Protein AF-0000000083166367 (afdb_homodimer)

Foldseek 3Di:
DPPPPPPDPDPPPPPPDPVVLVPWFKFFQFKFKFAADAKDFLVCVLVLLVLADDCPQLLNVVQNVLLVVQLAGIAGAQDDCPDCLSHPNDQAWLVSLQVSCVVRFLVQQLRQLVRRCVSQQDDLALAQEEEEEEDQHDDPPDSQVVSCVVSVYDPNRHYHYDDPFKLNQQLVSVQVLRVVQSVCSVVLHWHKYKYKYWYRPCLCLRVQSVCSNVVVHHDNCNSFAHTIMMMTMMTRPRPDDPRTGDGLWTWQDKDKDQQPPCQQQWDWDQDRSGTDTHHDPCNLVRLLQCVLVVLLVGQCPGVVRNPDPVSSQLQLAQELEQPPTPSNVVSNCVSRVYDCVSCVLNVVCCRHHGHHIHRSSSSSVVVLSVLCPPPPNGHQKYKYWTFHRSTMIMITIIGGDDPDD/DPPPPPPDPDPPPPPPDPVVLVPWFKFFQFKFKFAADAKDFLVCVLVLLVLADDCPQLLNVVQNVLLVVQLAGIAGAQDDCPDCLSHPNDQAWLVSLQVSCVVRFLVQQLRQLVRRCVSQQDDLALAQEEEEEEDQHDDPPDSQVVSCVVSVYDPNRHYHYDDPFKLNQQLVSVQVLRVVQSVCSVVLHWHKYKYKYWYRPCLCLRVQSVCSNVVVHHDNCNSFAHTIMMMTMMTRPRPDDPRGGDGLWTWQDKDKDQQPPCQQQWDWDQDRSGTDTHHDPCVLVRLLQCVLVVLLVGQCPGVVRNPDPVSSQLQLAQELEQPPTPSNVVSNCVSRVYDCVSCVLNVVCCRHHGHHIHRSSSSSVVVLSVLCPPPPNGHQKYKYWTFHRSTMIMITIIGGDDPDD

Nearest PDB structures (foldseek):
  3wxz-assembly1_B  TM=9.880E-01  e=1.455E-52  Aspergillus oryzae
  3wxz-assembly1_A  TM=9.880E-01  e=1.265E-51  Aspergillus oryzae
  3wxy-assembly1_B  TM=9.877E-01  e=2.406E-51  Aspergillus oryzae
  3wy0-assembly1_B  TM=9.857E-01  e=1.422E-51  Aspergillus oryzae
  3wy0-assembly1_A  TM=9.852E-01  e=5.649E-50  Aspergillus oryzae

Solvent-accessible surface area (backbone atoms only — not comparable to full-atom values): 40245 Å² total; per-residue (Å²): 135,81,80,78,79,78,74,74,73,75,78,74,78,72,74,70,71,68,74,60,64,80,67,60,50,39,21,39,26,19,43,14,58,28,64,42,86,42,77,43,42,53,89,48,49,59,62,62,42,48,69,78,41,64,57,79,36,68,26,46,41,50,36,53,52,51,34,66,70,44,64,38,53,24,22,21,29,54,70,59,82,84,39,59,84,71,68,49,86,69,77,61,35,28,40,52,38,46,52,49,35,60,70,37,36,46,59,32,34,46,49,2,39,49,42,4,45,59,51,19,40,60,58,67,77,58,42,41,31,37,33,26,31,40,80,60,61,83,40,30,46,19,69,51,55,51,48,39,61,76,70,64,43,54,51,56,40,42,74,42,28,44,40,52,30,50,39,10,22,30,48,46,41,51,43,51,49,47,32,40,29,34,16,30,47,57,71,74,39,65,28,24,30,43,35,37,18,34,22,50,50,56,70,28,46,66,50,50,49,51,48,21,59,75,67,59,40,62,56,69,62,76,57,37,50,9,18,27,9,8,14,34,27,36,32,35,72,46,84,69,56,89,65,33,43,71,62,60,24,33,53,69,43,64,47,44,38,50,49,80,96,22,58,77,34,25,28,40,37,54,39,37,42,27,63,46,78,40,74,43,90,56,42,42,59,56,53,24,66,44,45,50,60,52,51,50,53,50,37,63,71,18,84,93,41,47,82,46,74,72,62,73,41,63,68,66,28,29,37,29,43,40,44,85,40,58,60,35,49,54,41,33,29,60,58,51,67,44,57,64,76,37,32,45,45,24,52,48,44,30,27,59,37,23,29,16,46,21,11,38,31,39,36,21,45,33,53,50,54,67,26,50,91,45,99,66,42,71,56,62,26,36,38,36,38,21,53,16,28,27,32,27,39,21,36,33,37,31,31,43,71,79,73,84,125,136,80,82,76,79,77,74,76,75,76,78,75,80,72,77,69,72,69,74,61,62,81,67,60,50,41,21,38,26,19,43,13,60,28,65,42,87,40,77,45,42,53,89,47,50,58,60,61,43,48,70,79,42,63,56,78,38,68,28,46,41,50,35,52,52,51,34,67,69,46,64,38,54,26,22,20,28,54,69,57,82,85,39,60,82,70,67,48,86,71,77,62,36,29,40,52,37,47,53,48,36,59,69,36,37,47,59,33,34,47,49,2,39,49,41,4,45,58,51,19,41,62,60,66,76,60,41,42,31,37,32,25,30,41,82,58,60,82,38,30,47,19,68,52,54,51,48,39,62,76,69,63,44,56,51,56,40,40,75,43,28,44,40,52,31,50,38,10,22,29,48,47,41,51,42,50,47,47,32,39,30,34,15,30,48,57,71,74,38,66,30,23,31,42,35,37,16,35,23,50,50,56,70,28,45,66,51,50,50,51,47,20,60,74,65,58,41,63,56,69,62,78,57,37,50,9,18,26,10,9,16,32,27,35,31,38,70,47,83,70,56,88,67,34,43,70,62,62,24,32,52,68,44,66,46,44,38,50,49,80,96,22,57,75,34,24,28,38,37,54,40,38,40,28,62,45,77,39,75,44,91,57,42,41,59,57,54,24,67,44,45,51,60,50,51,51,52,50,37,62,72,18,82,93,39,47,82,46,72,73,63,73,41,64,68,65,29,29,38,27,42,41,46,86,40,57,60,35,49,55,41,33,31,61,59,51,68,45,56,65,76,37,33,43,45,24,52,48,43,29,28,58,37,25,28,16,48,21,11,37,30,40,35,21,45,33,54,51,55,66,27,49,91,46,99,67,42,70,55,61,28,37,37,37,37,21,52,17,27,28,33,26,40,24,36,34,36,31,31,45,68,80,75,84,127

Sequence (810 aa):
MAPLFHGTPPPEIRNHNDDSLSKRVISVVGTGAHYPPHELRSDELEKLITAFHDPNDPAARKTLYINEMSRIQYRRTAVPFDDPFWSDPKLPDIADCDVLFRKYGVPVAEEAARKALADWNGSFHDITHVVVVTCTNTANPGLDYIICQRLGLRKDVQRTLLHGVGCAGGAAALRTANELLLGAAFQGKPGRALVVACEICTIFFRSMLEDIVKAQEANIAMTLFGDGASAMVLSNGICPKTSERAPLWNILNCRTTLLEDSASSIQFNIRPHGYHPVITKEVPGQTSAALPSGFQDLISSTPSLCSDKSNFDPSSYDWALHPGGYSIAVLAQNALGITEHHLRKTYEVYRLKGNTSSSTVISVINELAREQGTPEPGRDKVIVAAFGPGITMEMAVMARPVYSAMAPLFHGTPPPEIRNHNDDSLSKRVISVVGTGAHYPPHELRSDELEKLITAFHDPNDPAARKTLYINEMSRIQYRRTAVPFDDPFWSDPKLPDIADCDVLFRKYGVPVAEEAARKALADWNGSFHDITHVVVVTCTNTANPGLDYIICQRLGLRKDVQRTLLHGVGCAGGAAALRTANELLLGAAFQGKPGRALVVACEICTIFFRSMLEDIVKAQEANIAMTLFGDGASAMVLSNGICPKTSERAPLWNILNCRTTLLEDSASSIQFNIRPHGYHPVITKEVPGQTSAALPSGFQDLISSTPSLCSDKSNFDPSSYDWALHPGGYSIAVLAQNALGITEHHLRKTYEVYRLKGNTSSSTVISVINELAREQGTPEPGRDKVIVAAFGPGITMEMAVMARPVYSA

Structure (mmCIF, N/CA/C/O backbone):
data_AF-0000000083166367-model_v1
#
loop_
_entity.id
_entity.type
_entity.pdbx_description
1 polymer 'Thiolase-like protein'
#
loop_
_atom_site.group_PDB
_atom_site.id
_atom_site.type_symbol
_atom_site.label_atom_id
_atom_site.label_alt_id
_atom_site.label_comp_id
_atom_site.label_asym_id
_atom_site.label_entity_id
_atom_site.label_seq_id
_atom_site.pdbx_PDB_ins_code
_atom_site.Cartn_x
_atom_site.Cartn_y
_atom_site.Cartn_z
_atom_site.occupancy
_atom_site.B_iso_or_equiv
_atom_site.auth_seq_id
_atom_site.auth_comp_id
_atom_site.auth_asym_id
_atom_site.auth_atom_id
_atom_site.pdbx_PDB_model_num
ATOM 1 N N . MET A 1 1 ? -53.5 -43.906 24 1 24.34 1 MET A N 1
ATOM 2 C CA . MET A 1 1 ? -53.438 -42.438 24.219 1 24.34 1 MET A CA 1
ATOM 3 C C . MET A 1 1 ? -52.156 -41.875 23.672 1 24.34 1 MET A C 1
ATOM 5 O O . MET A 1 1 ? -51.062 -42.281 24.062 1 24.34 1 MET A O 1
ATOM 9 N N . ALA A 1 2 ? -52.312 -41.344 22.406 1 30.44 2 ALA A N 1
ATOM 10 C CA . ALA A 1 2 ? -51.312 -40.938 21.422 1 30.44 2 ALA A CA 1
ATOM 11 C C . ALA A 1 2 ? -50.5 -39.75 21.953 1 30.44 2 ALA A C 1
ATOM 13 O O . ALA A 1 2 ? -51.062 -38.688 22.297 1 30.44 2 ALA A O 1
ATOM 14 N N . PRO A 1 3 ? -49.344 -39.969 22.562 1 30.28 3 PRO A N 1
ATOM 15 C CA . PRO A 1 3 ? -48.625 -38.844 23.188 1 30.28 3 PRO A CA 1
ATOM 16 C C . PRO A 1 3 ? -48.312 -37.719 22.203 1 30.28 3 PRO A C 1
ATOM 18 O O . PRO A 1 3 ? -47.812 -38 21.094 1 30.28 3 PRO A O 1
ATOM 21 N N . LEU A 1 4 ? -49.156 -36.688 22.125 1 30.34 4 LEU A N 1
ATOM 22 C CA . LEU A 1 4 ? -49.062 -35.531 21.25 1 30.34 4 LEU A CA 1
ATOM 23 C C . LEU A 1 4 ? -47.781 -34.75 21.516 1 30.34 4 LEU A C 1
ATOM 25 O O . LEU A 1 4 ? -47.562 -34.281 22.641 1 30.34 4 LEU A O 1
ATOM 29 N N . PHE A 1 5 ? -46.625 -35.188 20.953 1 30.66 5 PHE A N 1
ATOM 30 C CA . PHE A 1 5 ? -45.344 -34.5 21 1 30.66 5 PHE A CA 1
ATOM 31 C C . PHE A 1 5 ? -45.5 -33.031 20.516 1 30.66 5 PHE A C 1
ATOM 33 O O . PHE A 1 5 ? -45.844 -32.812 19.359 1 30.66 5 PHE A O 1
ATOM 40 N N . HIS A 1 6 ? -46.031 -32.125 21.328 1 29.14 6 HIS A N 1
ATOM 41 C CA . HIS A 1 6 ? -46.125 -30.703 21 1 29.14 6 HIS A CA 1
ATOM 42 C C . HIS A 1 6 ? -44.75 -30.125 20.75 1 29.14 6 HIS A C 1
ATOM 44 O O . HIS A 1 6 ? -43.906 -30.062 21.656 1 29.14 6 HIS A O 1
ATOM 50 N N . GLY A 1 7 ? -44.125 -30.359 19.609 1 28.2 7 GLY A N 1
ATOM 51 C CA . GLY A 1 7 ? -42.844 -29.797 19.156 1 28.2 7 GLY A CA 1
ATOM 52 C C . GLY A 1 7 ? -42.812 -28.281 19.219 1 28.2 7 GLY A C 1
ATOM 53 O O . GLY A 1 7 ? -43.719 -27.609 18.719 1 28.2 7 GLY A O 1
ATOM 54 N N . THR A 1 8 ? -42.375 -27.734 20.344 1 34.47 8 THR A N 1
ATOM 55 C CA . THR A 1 8 ? -42.219 -26.281 20.5 1 34.47 8 THR A CA 1
ATOM 56 C C . THR A 1 8 ? -41.531 -25.688 19.281 1 34.47 8 THR A C 1
ATOM 58 O O . THR A 1 8 ? -40.5 -26.188 18.844 1 34.47 8 THR A O 1
ATOM 61 N N . PRO A 1 9 ? -42.25 -24.859 18.531 1 33.88 9 PRO A N 1
ATOM 62 C CA . PRO A 1 9 ? -41.688 -24.266 17.328 1 33.88 9 PRO A CA 1
ATOM 63 C C . PRO A 1 9 ? -40.375 -23.531 17.594 1 33.88 9 PRO A C 1
ATOM 65 O O . PRO A 1 9 ? -40.125 -23.094 18.719 1 33.88 9 PRO A O 1
ATOM 68 N N . PRO A 1 10 ? -39.312 -23.828 16.828 1 30.5 10 PRO A N 1
ATOM 69 C CA . PRO A 1 10 ? -38.031 -23.188 17.016 1 30.5 10 PRO A CA 1
ATOM 70 C C . PRO A 1 10 ? -38.156 -21.672 17.172 1 30.5 10 PRO A C 1
ATOM 72 O O . PRO A 1 10 ? -39.094 -21.062 16.672 1 30.5 10 PRO A O 1
ATOM 75 N N . PRO A 1 11 ? -37.594 -21.125 18.266 1 29.19 11 PRO A N 1
ATOM 76 C CA . PRO A 1 11 ? -37.719 -19.672 18.469 1 29.19 11 PRO A CA 1
ATOM 77 C C . PRO A 1 11 ? -37.438 -18.875 17.188 1 29.19 11 PRO A C 1
ATOM 79 O O . PRO A 1 11 ? -36.688 -19.344 16.328 1 29.19 11 PRO A O 1
ATOM 82 N N . GLU A 1 12 ? -38.344 -18.047 16.766 1 28.42 12 GLU A N 1
ATOM 83 C CA . GLU A 1 12 ? -38.219 -17.094 15.656 1 28.42 12 GLU A CA 1
ATOM 84 C C . GLU A 1 12 ? -36.875 -16.328 15.734 1 28.42 12 GLU A C 1
ATOM 86 O O . GLU A 1 12 ? -36.562 -15.734 16.766 1 28.42 12 GLU A O 1
ATOM 91 N N . ILE A 1 13 ? -35.906 -16.75 15.039 1 30.03 13 ILE A N 1
ATOM 92 C CA . ILE A 1 13 ? -34.781 -15.852 14.867 1 30.03 13 ILE A CA 1
ATOM 93 C C . ILE A 1 13 ? -35.281 -14.422 14.664 1 30.03 13 ILE A C 1
ATOM 95 O O . ILE A 1 13 ? -35.906 -14.117 13.656 1 30.03 13 ILE A O 1
ATOM 99 N N . ARG A 1 14 ? -35.625 -13.711 15.688 1 27.19 14 ARG A N 1
ATOM 100 C CA . ARG A 1 14 ? -35.938 -12.281 15.656 1 27.19 14 ARG A CA 1
ATOM 101 C C . ARG A 1 14 ? -34.969 -11.531 14.742 1 27.19 14 ARG A C 1
ATOM 103 O O . ARG A 1 14 ? -33.75 -11.586 14.93 1 27.19 14 ARG A O 1
ATOM 110 N N . ASN A 1 15 ? -35.375 -11.281 13.531 1 31.03 15 ASN A N 1
ATOM 111 C CA . ASN A 1 15 ? -34.812 -10.312 12.602 1 31.03 15 ASN A CA 1
ATOM 112 C C . ASN A 1 15 ? -34.344 -9.047 13.32 1 31.03 15 ASN A C 1
ATOM 114 O O . ASN A 1 15 ? -35.156 -8.258 13.789 1 31.03 15 ASN A O 1
ATOM 118 N N . HIS A 1 16 ? -33.375 -9.117 14.133 1 32.69 16 HIS A N 1
ATOM 119 C CA . HIS A 1 16 ? -32.844 -7.875 14.664 1 32.69 16 HIS A CA 1
ATOM 120 C C . HIS A 1 16 ? -32.969 -6.734 13.656 1 32.69 16 HIS A C 1
ATOM 122 O O . HIS A 1 16 ? -32.938 -6.969 12.445 1 32.69 16 HIS A O 1
ATOM 128 N N . ASN A 1 17 ? -33.406 -5.547 14.055 1 32.41 17 ASN A N 1
ATOM 129 C CA . ASN A 1 17 ? -33.781 -4.277 13.438 1 32.41 17 ASN A CA 1
ATOM 130 C C . ASN A 1 17 ? -32.75 -3.859 12.367 1 32.41 17 ASN A C 1
ATOM 132 O O . ASN A 1 17 ? -31.594 -3.633 12.672 1 32.41 17 ASN A O 1
ATOM 136 N N . ASP A 1 18 ? -32.844 -4.168 11.18 1 37.56 18 ASP A N 1
ATOM 137 C CA . ASP A 1 18 ? -32.312 -3.709 9.898 1 37.56 18 ASP A CA 1
ATOM 138 C C . ASP A 1 18 ? -31.969 -2.221 9.945 1 37.56 18 ASP A C 1
ATOM 140 O O . ASP A 1 18 ? -31.125 -1.745 9.172 1 37.56 18 ASP A O 1
ATOM 144 N N . ASP A 1 19 ? -32.75 -1.346 10.648 1 38.84 19 ASP A N 1
ATOM 145 C CA . ASP A 1 19 ? -32.625 0.102 10.758 1 38.84 19 ASP A CA 1
ATOM 146 C C . ASP A 1 19 ? -31.266 0.469 11.383 1 38.84 19 ASP A C 1
ATOM 148 O O . ASP A 1 19 ? -30.797 1.599 11.234 1 38.84 19 ASP A O 1
ATOM 152 N N . SER A 1 20 ? -30.719 -0.392 12.18 1 41.19 20 SER A N 1
ATOM 153 C CA . SER A 1 20 ? -29.578 -0.099 13.039 1 41.19 20 SER A CA 1
ATOM 154 C C . SER A 1 20 ? -28.266 -0.185 12.266 1 41.19 20 SER A C 1
ATOM 156 O O . SER A 1 20 ? -27.266 0.406 12.672 1 41.19 20 SER A O 1
ATOM 158 N N . LEU A 1 21 ? -28.172 -1.037 11.242 1 43.06 21 LEU A N 1
ATOM 159 C CA . LEU A 1 21 ? -26.953 -1.129 10.461 1 43.06 21 LEU A CA 1
ATOM 160 C C . LEU A 1 21 ? -26.688 0.167 9.695 1 43.06 21 LEU A C 1
ATOM 162 O O . LEU A 1 21 ? -25.547 0.572 9.523 1 43.06 21 LEU A O 1
ATOM 166 N N . SER A 1 22 ? -27.812 0.77 8.977 1 45.69 22 SER A N 1
ATOM 167 C CA . SER A 1 22 ? -27.688 1.931 8.102 1 45.69 22 SER A CA 1
ATOM 168 C C . SER A 1 22 ? -27.141 3.139 8.852 1 45.69 22 SER A C 1
ATOM 170 O O . SER A 1 22 ? -26.656 4.094 8.242 1 45.69 22 SER A O 1
ATOM 172 N N . LYS A 1 23 ? -27.219 2.951 10.211 1 58.47 23 LYS A N 1
ATOM 173 C CA . LYS A 1 23 ? -26.859 4.145 10.977 1 58.47 23 LYS A CA 1
ATOM 174 C C . LYS A 1 23 ? -25.406 4.082 11.445 1 58.47 23 LYS A C 1
ATOM 176 O O . LYS A 1 23 ? -24.922 5.02 12.078 1 58.47 23 LYS A O 1
ATOM 181 N N . ARG A 1 24 ? -24.719 2.992 10.898 1 71.94 24 ARG A N 1
ATOM 182 C CA . ARG A 1 24 ? -23.391 2.865 11.484 1 71.94 24 ARG A CA 1
ATOM 183 C C . ARG A 1 24 ? -22.359 3.684 10.703 1 71.94 24 ARG A C 1
ATOM 185 O O . ARG A 1 24 ? -22.422 3.766 9.477 1 71.94 24 ARG A O 1
ATOM 192 N N . VAL A 1 25 ? -21.641 4.379 11.461 1 89.44 25 VAL A N 1
ATOM 193 C CA . VAL A 1 25 ? -20.594 5.266 10.961 1 89.44 25 VAL A CA 1
ATOM 194 C C . VAL A 1 25 ? -19.25 4.867 11.547 1 89.44 25 VAL A C 1
ATOM 196 O O . VAL A 1 25 ? -19.188 4.297 12.641 1 89.44 25 VAL A O 1
ATOM 199 N N . ILE A 1 26 ? -18.219 4.906 10.734 1 98.38 26 ILE A N 1
ATOM 200 C CA . ILE A 1 26 ? -16.859 4.695 11.234 1 98.38 26 ILE A CA 1
ATOM 201 C C . ILE A 1 26 ? -16.391 5.941 11.977 1 98.38 26 ILE A C 1
ATOM 203 O O . ILE A 1 26 ? -16.625 7.066 11.539 1 98.38 26 ILE A O 1
ATOM 207 N N . SER A 1 27 ? -15.773 5.73 13.133 1 98.62 27 SER A N 1
ATOM 208 C CA . SER A 1 27 ? -15.375 6.875 13.945 1 98.62 27 SER A CA 1
ATOM 209 C C . SER A 1 27 ? -13.891 6.816 14.289 1 98.62 27 SER A C 1
ATOM 211 O O . SER A 1 27 ? -13.305 5.73 14.352 1 98.62 27 SER A O 1
ATOM 213 N N . VAL A 1 28 ? -13.305 7.98 14.438 1 98.81 28 VAL A N 1
ATOM 214 C CA . VAL A 1 28 ? -12 8.094 15.07 1 98.81 28 VAL A CA 1
ATOM 215 C C . VAL A 1 28 ? -12.156 8.016 16.594 1 98.81 28 VAL A C 1
ATOM 217 O O . VAL A 1 28 ? -12.875 8.812 17.188 1 98.81 28 VAL A O 1
ATOM 220 N N . VAL A 1 29 ? -11.406 7.059 17.203 1 98.75 29 VAL A N 1
ATOM 221 C CA . VAL A 1 29 ? -11.625 6.844 18.641 1 98.75 29 VAL A CA 1
ATOM 222 C C . VAL A 1 29 ? -10.297 6.938 19.391 1 98.75 29 VAL A C 1
ATOM 224 O O . VAL A 1 29 ? -10.234 6.691 20.594 1 98.75 29 VAL A O 1
ATOM 227 N N . GLY A 1 30 ? -9.242 7.254 18.766 1 98.81 30 GLY A N 1
ATOM 228 C CA . GLY A 1 30 ? -7.93 7.461 19.344 1 98.81 30 GLY A CA 1
ATOM 229 C C . GLY A 1 30 ? -6.941 8.102 18.391 1 98.81 30 GLY A C 1
ATOM 230 O O . GLY A 1 30 ? -6.977 7.836 17.188 1 98.81 30 GLY A O 1
ATOM 231 N N . THR A 1 31 ? -6.102 8.961 18.922 1 98.88 31 THR A N 1
ATOM 232 C CA . THR A 1 31 ? -5.051 9.586 18.125 1 98.88 31 THR A CA 1
ATOM 233 C C . THR A 1 31 ? -3.742 9.648 18.906 1 98.88 31 THR A C 1
ATOM 235 O O . THR A 1 31 ? -3.74 9.562 20.141 1 98.88 31 THR A O 1
ATOM 238 N N . GLY A 1 32 ? -2.648 9.633 18.156 1 98.88 32 GLY A N 1
ATOM 239 C CA . GLY A 1 32 ? -1.318 9.773 18.734 1 98.88 32 GLY A CA 1
ATOM 240 C C . GLY A 1 32 ? -0.296 10.289 17.734 1 98.88 32 GLY A C 1
ATOM 241 O O . GLY A 1 32 ? -0.371 9.977 16.547 1 98.88 32 GLY A O 1
ATOM 242 N N . ALA A 1 33 ? 0.621 11.086 18.203 1 98.88 33 ALA A N 1
ATOM 243 C CA . ALA A 1 33 ? 1.778 11.531 17.438 1 98.88 33 ALA A CA 1
ATOM 244 C C . ALA A 1 33 ? 3.057 11.438 18.266 1 98.88 33 ALA A C 1
ATOM 246 O O . ALA A 1 33 ? 3.023 11.602 19.484 1 98.88 33 ALA A O 1
ATOM 247 N N . HIS A 1 34 ? 4.086 11.102 17.594 1 98.94 34 HIS A N 1
ATOM 248 C CA . HIS A 1 34 ? 5.379 11.008 18.266 1 98.94 34 HIS A CA 1
ATOM 249 C C . HIS A 1 34 ? 6.492 11.555 17.375 1 98.94 34 HIS A C 1
ATOM 251 O O . HIS A 1 34 ? 6.547 11.25 16.172 1 98.94 34 HIS A O 1
ATOM 257 N N . TYR A 1 35 ? 7.277 12.391 17.953 1 98.75 35 TYR A N 1
ATOM 258 C CA . TYR A 1 35 ? 8.469 12.938 17.312 1 98.75 35 TYR A CA 1
ATOM 259 C C . TYR A 1 35 ? 9.727 12.516 18.062 1 98.75 35 TYR A C 1
ATOM 261 O O . TYR A 1 35 ? 9.742 12.469 19.297 1 98.75 35 TYR A O 1
ATOM 269 N N . PRO A 1 36 ? 10.781 12.148 17.266 1 98.44 36 PRO A N 1
ATOM 270 C CA . PRO A 1 36 ? 12.023 11.75 17.922 1 98.44 36 PRO A CA 1
ATOM 271 C C . PRO A 1 36 ? 12.664 12.891 18.719 1 98.44 36 PRO A C 1
ATOM 273 O O . PRO A 1 36 ? 12.281 14.055 18.547 1 98.44 36 PRO A O 1
ATOM 276 N N . PRO A 1 37 ? 13.617 12.57 19.547 1 96.62 37 PRO A N 1
ATOM 277 C CA . PRO A 1 37 ? 14.023 13.539 20.578 1 96.62 37 PRO A CA 1
ATOM 278 C C . PRO A 1 37 ? 15.047 14.547 20.047 1 96.62 37 PRO A C 1
ATOM 280 O O . PRO A 1 37 ? 15.289 15.57 20.688 1 96.62 37 PRO A O 1
ATOM 283 N N . HIS A 1 38 ? 15.711 14.383 18.938 1 96.94 38 HIS A N 1
ATOM 284 C CA . HIS A 1 38 ? 16.812 15.242 18.516 1 96.94 38 HIS A CA 1
ATOM 285 C C . HIS A 1 38 ? 16.297 16.422 17.688 1 96.94 38 HIS A C 1
ATOM 287 O O . HIS A 1 38 ? 15.773 16.234 16.578 1 96.94 38 HIS A O 1
ATOM 293 N N . GLU A 1 39 ? 16.547 17.562 18.172 1 96.06 39 GLU A N 1
ATOM 294 C CA . GLU A 1 39 ? 16.016 18.781 17.562 1 96.06 39 GLU A CA 1
ATOM 295 C C . GLU A 1 39 ? 16.938 19.297 16.469 1 96.06 39 GLU A C 1
ATOM 297 O O . GLU A 1 39 ? 18.156 19.422 16.656 1 96.06 39 GLU A O 1
ATOM 302 N N . LEU A 1 40 ? 16.359 19.453 15.32 1 93.06 40 LEU A N 1
ATOM 303 C CA . LEU A 1 40 ? 17.016 20.109 14.195 1 93.06 40 LEU A CA 1
ATOM 304 C C . LEU A 1 40 ? 16.438 21.516 13.969 1 93.06 40 LEU A C 1
ATOM 306 O O . LEU A 1 40 ? 15.523 21.688 13.164 1 93.06 40 LEU A O 1
ATOM 310 N N . ARG A 1 41 ? 17.078 22.453 14.477 1 93.31 41 ARG A N 1
ATOM 311 C CA . ARG A 1 41 ? 16.609 23.828 14.352 1 93.31 41 ARG A CA 1
ATOM 312 C C . ARG A 1 41 ? 16.875 24.375 12.953 1 93.31 41 ARG A C 1
ATOM 314 O O . ARG A 1 41 ? 17.906 24.078 12.344 1 93.31 41 ARG A O 1
ATOM 321 N N . SER A 1 42 ? 15.977 25.234 12.57 1 91.94 42 SER A N 1
ATOM 322 C CA . SER A 1 42 ? 16.109 25.812 11.234 1 91.94 42 SER A CA 1
ATOM 323 C C . SER A 1 42 ? 17.391 26.625 11.109 1 91.94 42 SER A C 1
ATOM 325 O O . SER A 1 42 ? 18.047 26.625 10.062 1 91.94 42 SER A O 1
ATOM 327 N N . ASP A 1 43 ? 17.812 27.312 12.133 1 91.12 43 ASP A N 1
ATOM 328 C CA . ASP A 1 43 ? 18.984 28.188 12.078 1 91.12 43 ASP A CA 1
ATOM 329 C C . ASP A 1 43 ? 20.281 27.391 12.203 1 91.12 43 ASP A C 1
ATOM 331 O O . ASP A 1 43 ? 21.375 27.953 12.086 1 91.12 43 ASP A O 1
ATOM 335 N N . GLU A 1 44 ? 20.172 26.078 12.367 1 89.88 44 GLU A N 1
ATOM 336 C CA . GLU A 1 44 ? 21.344 25.25 12.484 1 89.88 44 GLU A CA 1
ATOM 337 C C . GLU A 1 44 ? 21.594 24.453 11.203 1 89.88 44 GLU A C 1
ATOM 339 O O . GLU A 1 44 ? 22.516 23.641 11.133 1 89.88 44 GLU A O 1
ATOM 344 N N . LEU A 1 45 ? 20.812 24.625 10.203 1 92.69 45 LEU A N 1
ATOM 345 C CA . LEU A 1 45 ? 20.969 23.891 8.945 1 92.69 45 LEU A CA 1
ATOM 346 C C . LEU A 1 45 ? 22.344 24.141 8.336 1 92.69 45 LEU A C 1
ATOM 348 O O . LEU A 1 45 ? 22.922 23.234 7.742 1 92.69 45 LEU A O 1
ATOM 352 N N . GLU A 1 46 ? 22.828 25.344 8.523 1 93.75 46 GLU A N 1
ATOM 353 C CA . GLU A 1 46 ? 24.141 25.688 7.984 1 93.75 46 GLU A CA 1
ATOM 354 C C . GLU A 1 46 ? 25.219 24.812 8.594 1 93.75 46 GLU A C 1
ATOM 356 O O . GLU A 1 46 ? 26.156 24.406 7.898 1 93.75 46 GLU A O 1
ATOM 361 N N . LYS A 1 47 ? 25.156 24.578 9.836 1 92.75 47 LYS A N 1
ATOM 362 C CA . LYS A 1 47 ? 26.125 23.719 10.516 1 92.75 47 LYS A CA 1
ATOM 363 C C . LYS A 1 47 ? 26.125 22.328 9.906 1 92.75 47 LYS A C 1
ATOM 365 O O . LYS A 1 47 ? 27.188 21.719 9.719 1 92.75 47 LYS A O 1
ATOM 370 N N . LEU A 1 48 ? 24.984 21.828 9.594 1 89.56 48 LEU A N 1
ATOM 371 C CA . LEU A 1 48 ? 24.859 20.516 8.984 1 89.56 48 LEU A CA 1
ATOM 372 C C . LEU A 1 48 ? 25.484 20.484 7.598 1 89.56 48 LEU A C 1
ATOM 374 O O . LEU A 1 48 ? 26.172 19.531 7.234 1 89.56 48 LEU A O 1
ATOM 378 N N . ILE A 1 49 ? 25.234 21.5 6.855 1 93.56 49 ILE A N 1
ATOM 379 C CA . ILE A 1 49 ? 25.781 21.609 5.508 1 93.56 49 ILE A CA 1
ATOM 380 C C . ILE A 1 49 ? 27.312 21.703 5.582 1 93.56 49 ILE A C 1
ATOM 382 O O . ILE A 1 49 ? 28.016 21.047 4.812 1 93.56 49 ILE A O 1
ATOM 386 N N . THR A 1 50 ? 27.859 22.453 6.547 1 94.06 50 THR A N 1
ATOM 387 C CA . THR A 1 50 ? 29.281 22.734 6.68 1 94.06 50 THR A CA 1
ATOM 388 C C . THR A 1 50 ? 30.047 21.453 6.977 1 94.06 50 THR A C 1
ATOM 390 O O . THR A 1 50 ? 31.219 21.328 6.605 1 94.06 50 THR A O 1
ATOM 393 N N . ALA A 1 51 ? 29.406 20.562 7.516 1 92.44 51 ALA A N 1
ATOM 394 C CA . ALA A 1 51 ? 30.062 19.312 7.867 1 92.44 51 ALA A CA 1
ATOM 395 C C . ALA A 1 51 ? 30.484 18.547 6.617 1 92.44 51 ALA A C 1
ATOM 397 O O . ALA A 1 51 ? 31.391 17.719 6.66 1 92.44 51 ALA A O 1
ATOM 398 N N . PHE A 1 52 ? 29.859 18.859 5.461 1 93.69 52 PHE A N 1
ATOM 399 C CA . PHE A 1 52 ? 30.094 18.016 4.301 1 93.69 52 PHE A CA 1
ATOM 400 C C . PHE A 1 52 ? 30.438 18.859 3.078 1 93.69 52 PHE A C 1
ATOM 402 O O . PHE A 1 52 ? 31.109 18.391 2.154 1 93.69 52 PHE A O 1
ATOM 409 N N . HIS A 1 53 ? 29.953 20.078 3.086 1 94.19 53 HIS A N 1
ATOM 410 C CA . HIS A 1 53 ? 30.156 20.938 1.924 1 94.19 53 HIS A CA 1
ATOM 411 C C . HIS A 1 53 ? 30.453 22.375 2.344 1 94.19 53 HIS A C 1
ATOM 413 O O . HIS A 1 53 ? 30.203 22.75 3.488 1 94.19 53 HIS A O 1
ATOM 419 N N . ASP A 1 54 ? 30.953 23.156 1.379 1 95.19 54 ASP A N 1
ATOM 420 C CA . ASP A 1 54 ? 31.156 24.578 1.587 1 95.19 54 ASP A CA 1
ATOM 421 C C . ASP A 1 54 ? 29.812 25.312 1.669 1 95.19 54 ASP A C 1
ATOM 423 O O . ASP A 1 54 ? 29.062 25.359 0.694 1 95.19 54 ASP A O 1
ATOM 427 N N . PRO A 1 55 ? 29.594 25.859 2.865 1 92.81 55 PRO A N 1
ATOM 428 C CA . PRO A 1 55 ? 28.312 26.562 3.002 1 92.81 55 PRO A CA 1
ATOM 429 C C . PRO A 1 55 ? 28.219 27.797 2.098 1 92.81 55 PRO A C 1
ATOM 431 O O . PRO A 1 55 ? 27.141 28.375 1.946 1 92.81 55 PRO A O 1
ATOM 434 N N . ASN A 1 56 ? 29.344 28.156 1.51 1 94.62 56 ASN A N 1
ATOM 435 C CA . ASN A 1 56 ? 29.344 29.312 0.623 1 94.62 56 ASN A CA 1
ATOM 436 C C . ASN A 1 56 ? 29.125 28.906 -0.831 1 94.62 56 ASN A C 1
ATOM 438 O O . ASN A 1 56 ? 29.031 29.766 -1.711 1 94.62 56 ASN A O 1
ATOM 442 N N . ASP A 1 57 ? 29.016 27.641 -1.028 1 95.81 57 ASP A N 1
ATOM 443 C CA . ASP A 1 57 ? 28.594 27.188 -2.352 1 95.81 57 ASP A CA 1
ATOM 444 C C . ASP A 1 57 ? 27.266 27.828 -2.762 1 95.81 57 ASP A C 1
ATOM 446 O O . ASP A 1 57 ? 26.359 27.953 -1.948 1 95.81 57 ASP A O 1
ATOM 450 N N . PRO A 1 58 ? 27.156 28.281 -3.994 1 96.44 58 PRO A N 1
ATOM 451 C CA . PRO A 1 58 ? 25.953 29.031 -4.414 1 96.44 58 PRO A CA 1
ATOM 452 C C . PRO A 1 58 ? 24.672 28.25 -4.18 1 96.44 58 PRO A C 1
ATOM 454 O O . PRO A 1 58 ? 23.672 28.812 -3.729 1 96.44 58 PRO A O 1
ATOM 457 N N . ALA A 1 59 ? 24.703 27.016 -4.504 1 95.81 59 ALA A N 1
ATOM 458 C CA . ALA A 1 59 ? 23.5 26.219 -4.312 1 95.81 59 ALA A CA 1
ATOM 459 C C . ALA A 1 59 ? 23.203 26.016 -2.828 1 95.81 59 ALA A C 1
ATOM 461 O O . ALA A 1 59 ? 22.047 25.984 -2.422 1 95.81 59 ALA A O 1
ATOM 462 N N . ALA A 1 60 ? 24.219 25.859 -2.031 1 95.19 60 ALA A N 1
ATOM 463 C CA . ALA A 1 60 ? 24.047 25.766 -0.584 1 95.19 60 ALA A CA 1
ATOM 464 C C . ALA A 1 60 ? 23.469 27.047 -0.007 1 95.19 60 ALA A C 1
ATOM 466 O O . ALA A 1 60 ? 22.578 27.016 0.839 1 95.19 60 ALA A O 1
ATOM 467 N N . ARG A 1 61 ? 23.969 28.172 -0.487 1 95.88 61 ARG A N 1
ATOM 468 C CA . ARG A 1 61 ? 23.484 29.469 -0.021 1 95.88 61 ARG A CA 1
ATOM 469 C C . ARG A 1 61 ? 22.016 29.672 -0.389 1 95.88 61 ARG A C 1
ATOM 471 O O . ARG A 1 61 ? 21.234 30.188 0.411 1 95.88 61 ARG A O 1
ATOM 478 N N . LYS A 1 62 ? 21.719 29.312 -1.565 1 96.38 62 LYS A N 1
ATOM 479 C CA . LYS A 1 62 ? 20.312 29.406 -1.989 1 96.38 62 LYS A CA 1
ATOM 480 C C . LYS A 1 62 ? 19.422 28.531 -1.123 1 96.38 62 LYS A C 1
ATOM 482 O O . LYS A 1 62 ? 18.312 28.938 -0.763 1 96.38 62 LYS A O 1
ATOM 487 N N . THR A 1 63 ? 19.859 27.328 -0.821 1 95.69 63 THR A N 1
ATOM 488 C CA . THR A 1 63 ? 19.109 26.422 0.051 1 95.69 63 THR A CA 1
ATOM 489 C C . THR A 1 63 ? 18.906 27.047 1.426 1 95.69 63 THR A C 1
ATOM 491 O O . THR A 1 63 ? 17.812 26.969 1.988 1 95.69 63 THR A O 1
ATOM 494 N N . LEU A 1 64 ? 19.922 27.703 1.941 1 95.69 64 LEU A N 1
ATOM 495 C CA . LEU A 1 64 ? 19.828 28.359 3.24 1 95.69 64 LEU A CA 1
ATOM 496 C C . LEU A 1 64 ? 18.859 29.531 3.186 1 95.69 64 LEU A C 1
ATOM 498 O O . LEU A 1 64 ? 18.141 29.781 4.148 1 95.69 64 LEU A O 1
ATOM 502 N N . TYR A 1 65 ? 18.828 30.203 2.084 1 95.62 65 TYR A N 1
ATOM 503 C CA . TYR A 1 65 ? 17.891 31.297 1.896 1 95.62 65 TYR A CA 1
ATOM 504 C C . TYR A 1 65 ? 16.453 30.781 1.907 1 95.62 65 TYR A C 1
ATOM 506 O O . TYR A 1 65 ? 15.586 31.344 2.578 1 95.62 65 TYR A O 1
ATOM 514 N N . ILE A 1 66 ? 16.234 29.688 1.215 1 95 66 ILE A N 1
ATOM 515 C CA . ILE A 1 66 ? 14.914 29.062 1.177 1 95 66 ILE A CA 1
ATOM 516 C C . ILE A 1 66 ? 14.523 28.594 2.578 1 95 66 ILE A C 1
ATOM 518 O O . ILE A 1 66 ? 13.367 28.734 2.98 1 95 66 ILE A O 1
ATOM 522 N N . ASN A 1 67 ? 15.461 28.047 3.266 1 95.81 67 ASN A N 1
ATOM 523 C CA . ASN A 1 67 ? 15.234 27.609 4.641 1 95.81 67 ASN A CA 1
ATOM 524 C C . ASN A 1 67 ? 14.734 28.75 5.516 1 95.81 67 ASN A C 1
ATOM 526 O O . ASN A 1 67 ? 13.82 28.578 6.316 1 95.81 67 ASN A O 1
ATOM 530 N N . GLU A 1 68 ? 15.25 29.922 5.387 1 93.56 68 GLU A N 1
ATOM 531 C CA . GLU A 1 68 ? 14.836 31.094 6.152 1 93.56 68 GLU A CA 1
ATOM 532 C C . GLU A 1 68 ? 13.398 31.484 5.828 1 93.56 68 GLU A C 1
ATOM 534 O O . GLU A 1 68 ? 12.672 31.969 6.699 1 93.56 68 GLU A O 1
ATOM 539 N N . MET A 1 69 ? 13.008 31.234 4.652 1 93.25 69 MET A N 1
ATOM 540 C CA . MET A 1 69 ? 11.68 31.641 4.191 1 93.25 69 MET A CA 1
ATOM 541 C C . MET A 1 69 ? 10.641 30.578 4.535 1 93.25 69 MET A C 1
ATOM 543 O O . MET A 1 69 ? 9.438 30.828 4.438 1 93.25 69 MET A O 1
ATOM 547 N N . SER A 1 70 ? 11.086 29.406 4.969 1 95.06 70 SER A N 1
ATOM 548 C CA . SER A 1 70 ? 10.18 28.297 5.215 1 95.06 70 SER A CA 1
ATOM 549 C C . SER A 1 70 ? 9.273 28.578 6.41 1 95.06 70 SER A C 1
ATOM 551 O O . SER A 1 70 ? 8.203 27.969 6.539 1 95.06 70 SER A O 1
ATOM 553 N N . ARG A 1 71 ? 9.695 29.422 7.34 1 95.25 71 ARG A N 1
ATOM 554 C CA . ARG A 1 71 ? 8.984 29.781 8.562 1 95.25 71 ARG A CA 1
ATOM 555 C C . ARG A 1 71 ? 8.93 28.609 9.531 1 95.25 71 ARG A C 1
ATOM 557 O O . ARG A 1 71 ? 8.164 28.625 10.5 1 95.25 71 ARG A O 1
ATOM 564 N N . ILE A 1 72 ? 9.656 27.5 9.273 1 97.56 72 ILE A N 1
ATOM 565 C CA . ILE A 1 72 ? 9.805 26.391 10.211 1 97.56 72 ILE A CA 1
ATOM 566 C C . ILE A 1 72 ? 10.812 26.766 11.297 1 97.56 72 ILE A C 1
ATOM 568 O O . ILE A 1 72 ? 11.891 27.297 10.992 1 97.56 72 ILE A O 1
ATOM 572 N N . GLN A 1 73 ? 10.453 26.562 12.516 1 96.75 73 GLN A N 1
ATOM 573 C CA . GLN A 1 73 ? 11.352 26.859 13.625 1 96.75 73 GLN A CA 1
ATOM 574 C C . GLN A 1 73 ? 12.172 25.625 14.008 1 96.75 73 GLN A C 1
ATOM 576 O O . GLN A 1 73 ? 13.375 25.719 14.227 1 96.75 73 GLN A O 1
ATOM 581 N N . TYR A 1 74 ? 11.383 24.5 14.094 1 94.94 74 TYR A N 1
ATOM 582 C CA . TYR A 1 74 ? 12.023 23.266 14.523 1 94.94 74 TYR A CA 1
ATOM 583 C C . TYR A 1 74 ? 11.617 22.094 13.625 1 94.94 74 TYR A C 1
ATOM 585 O O . TYR A 1 74 ? 10.516 22.078 13.078 1 94.94 74 TYR A O 1
ATOM 593 N N . ARG A 1 75 ? 12.547 21.219 13.469 1 97 75 ARG A N 1
ATOM 594 C CA . ARG A 1 75 ? 12.312 19.875 12.992 1 97 75 ARG A CA 1
ATOM 595 C C . ARG A 1 75 ? 12.969 18.844 13.914 1 97 75 ARG A C 1
ATOM 597 O O . ARG A 1 75 ? 13.68 19.203 14.852 1 97 75 ARG A O 1
ATOM 604 N N . ARG A 1 76 ? 12.594 17.625 13.742 1 98.12 76 ARG A N 1
ATOM 605 C CA . ARG A 1 76 ? 13.164 16.547 14.547 1 98.12 76 ARG A CA 1
ATOM 606 C C . ARG A 1 76 ? 13.852 15.516 13.664 1 98.12 76 ARG A C 1
ATOM 608 O O . ARG A 1 76 ? 13.484 15.344 12.5 1 98.12 76 ARG A O 1
ATOM 615 N N . THR A 1 77 ? 14.875 14.875 14.211 1 97.94 77 THR A N 1
ATOM 616 C CA . THR A 1 77 ? 15.516 13.758 13.523 1 97.94 77 THR A CA 1
ATOM 617 C C . THR A 1 77 ? 15.61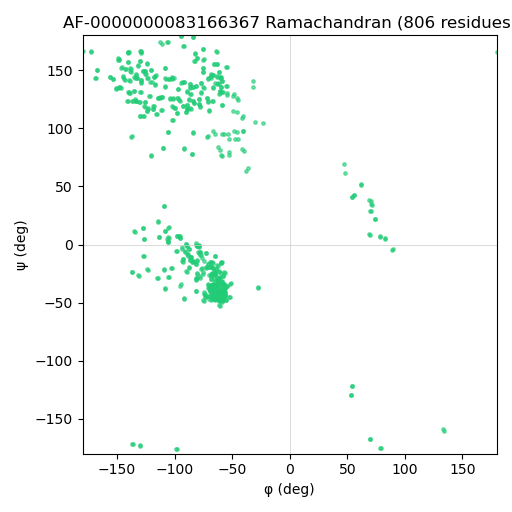7 12.547 14.445 1 97.94 77 THR A C 1
ATOM 619 O O . THR A 1 77 ? 15.82 12.688 15.656 1 97.94 77 THR A O 1
ATOM 622 N N . ALA A 1 78 ? 15.406 11.414 13.875 1 98.62 78 ALA A N 1
ATOM 623 C CA . ALA A 1 78 ? 15.469 10.172 14.625 1 98.62 78 ALA A CA 1
ATOM 624 C C . ALA A 1 78 ? 16.906 9.711 14.805 1 98.62 78 ALA A C 1
ATOM 626 O O . ALA A 1 78 ? 17.219 8.945 15.727 1 98.62 78 ALA A O 1
ATOM 627 N N . VAL A 1 79 ? 17.812 10.094 13.938 1 98.19 79 VAL A N 1
ATOM 628 C CA . VAL A 1 79 ? 19.219 9.703 14 1 98.19 79 VAL A CA 1
ATOM 629 C C . VAL A 1 79 ? 19.969 10.609 14.969 1 98.19 79 VAL A C 1
ATOM 631 O O . VAL A 1 79 ? 20.031 11.828 14.773 1 98.19 79 VAL A O 1
ATOM 634 N N . PRO A 1 80 ? 20.562 10.031 15.969 1 98.06 80 PRO A N 1
ATOM 635 C CA . PRO A 1 80 ? 21.328 10.859 16.906 1 98.06 80 PRO A CA 1
ATOM 636 C C . PRO A 1 80 ? 22.484 11.594 16.25 1 98.06 80 PRO A C 1
ATOM 638 O O . PRO A 1 80 ? 23.141 11.039 15.367 1 98.06 80 PRO A O 1
ATOM 641 N N . PHE A 1 81 ? 22.812 12.781 16.766 1 95.38 81 PHE A N 1
ATOM 642 C CA . PHE A 1 81 ? 23.797 13.625 16.125 1 95.38 81 PHE A CA 1
ATOM 643 C C . PHE A 1 81 ? 25.203 13.031 16.281 1 95.38 81 PHE A C 1
ATOM 645 O O . PHE A 1 81 ? 26.125 13.406 15.547 1 95.38 81 PHE A O 1
ATOM 652 N N . ASP A 1 82 ? 25.391 12.148 17.234 1 96.38 82 ASP A N 1
ATOM 653 C CA . ASP A 1 82 ? 26.688 11.508 17.406 1 96.38 82 ASP A CA 1
ATOM 654 C C . ASP A 1 82 ? 26.797 10.258 16.547 1 96.38 82 ASP A C 1
ATOM 656 O O . ASP A 1 82 ? 27.844 9.602 16.531 1 96.38 82 ASP A O 1
ATOM 660 N N . ASP A 1 83 ? 25.719 9.898 15.859 1 97.06 83 ASP A N 1
ATOM 661 C CA . ASP A 1 83 ? 25.781 8.797 14.906 1 97.06 83 ASP A CA 1
ATOM 662 C C . ASP A 1 83 ? 26.734 9.117 13.758 1 97.06 83 ASP A C 1
ATOM 664 O O . ASP A 1 83 ? 26.766 10.25 13.273 1 97.06 83 ASP A O 1
ATOM 668 N N . PRO A 1 84 ? 27.453 8.086 13.258 1 96.25 84 PRO A N 1
ATOM 669 C CA . PRO A 1 84 ? 28.375 8.297 12.141 1 96.25 84 PRO A CA 1
ATOM 670 C C . PRO A 1 84 ? 27.672 8.836 10.891 1 96.25 84 PRO A C 1
ATOM 672 O O . PRO A 1 84 ? 28.328 9.398 10.008 1 96.25 84 PRO A O 1
ATOM 675 N N . PHE A 1 85 ? 26.438 8.758 10.805 1 96.94 85 PHE A N 1
ATOM 676 C CA . PHE A 1 85 ? 25.656 9.281 9.695 1 96.94 85 PHE A CA 1
ATOM 677 C C . PHE A 1 85 ? 25.953 10.758 9.461 1 96.94 85 PHE A C 1
ATOM 679 O O . PHE A 1 85 ? 26.016 11.211 8.32 1 96.94 85 PHE A O 1
ATOM 686 N N . TRP A 1 86 ? 26.172 11.469 10.492 1 95.38 86 TRP A N 1
ATOM 687 C CA . TRP A 1 86 ? 26.281 12.922 10.414 1 95.38 86 TRP A CA 1
ATOM 688 C C . TRP A 1 86 ? 27.734 13.352 10.188 1 95.38 86 TRP A C 1
ATOM 690 O O . TRP A 1 86 ? 28.016 14.531 10 1 95.38 86 TRP A O 1
ATOM 700 N N . SER A 1 87 ? 28.734 12.367 10.211 1 93.88 87 SER A N 1
ATOM 701 C CA . SER A 1 87 ? 30.125 12.812 10.164 1 93.88 87 SER A CA 1
ATOM 702 C C . SER A 1 87 ? 30.953 11.953 9.219 1 93.88 87 SER A C 1
ATOM 704 O O . SER A 1 87 ? 32 12.383 8.734 1 93.88 87 SER A O 1
ATOM 706 N N . ASP A 1 88 ? 30.516 10.734 8.984 1 95.25 88 ASP A N 1
ATOM 707 C CA . ASP A 1 88 ? 31.266 9.852 8.102 1 95.25 88 ASP A CA 1
ATOM 708 C C . ASP A 1 88 ? 31.359 10.43 6.691 1 95.25 88 ASP A C 1
ATOM 710 O O . ASP A 1 88 ? 30.328 10.812 6.109 1 95.25 88 ASP A O 1
ATOM 714 N N . PRO A 1 89 ? 32.562 10.492 6.148 1 93.88 89 PRO A N 1
ATOM 715 C CA . PRO A 1 89 ? 32.688 11.023 4.789 1 93.88 89 PRO A CA 1
ATOM 716 C C . PRO A 1 89 ? 32 10.156 3.748 1 93.88 89 PRO A C 1
ATOM 718 O O . PRO A 1 89 ? 31.594 10.656 2.695 1 93.88 89 PRO A O 1
ATOM 721 N N . LYS A 1 90 ? 31.875 8.945 4.043 1 95.75 90 LYS A N 1
ATOM 722 C CA . LYS A 1 90 ? 31.188 8.055 3.109 1 95.75 90 LYS A CA 1
ATOM 723 C C . LYS A 1 90 ? 29.688 8.32 3.096 1 95.75 90 LYS A C 1
ATOM 725 O O . LYS A 1 90 ? 29.031 8.328 4.145 1 95.75 90 LYS A O 1
ATOM 730 N N . LEU A 1 91 ? 29.172 8.562 1.864 1 96.44 91 LEU A N 1
ATOM 731 C CA . LEU A 1 91 ? 27.734 8.758 1.699 1 96.44 91 LEU A CA 1
ATOM 732 C C . LEU A 1 91 ? 26.969 7.453 1.887 1 96.44 91 LEU A C 1
ATOM 734 O O . LEU A 1 91 ? 27.266 6.457 1.222 1 96.44 91 LEU A O 1
ATOM 738 N N . PRO A 1 92 ? 26.016 7.402 2.816 1 97.19 92 PRO A N 1
ATOM 739 C CA . PRO A 1 92 ? 25.219 6.18 2.975 1 97.19 92 PRO A CA 1
ATOM 740 C C . PRO A 1 92 ? 24.469 5.789 1.698 1 97.19 92 PRO A C 1
ATOM 742 O O . PRO A 1 92 ? 23.984 6.66 0.976 1 97.19 92 PRO A O 1
ATOM 745 N N . ASP A 1 93 ? 24.406 4.488 1.411 1 98 93 ASP A N 1
ATOM 746 C CA . ASP A 1 93 ? 23.578 4.016 0.311 1 98 93 ASP A CA 1
ATOM 747 C C . ASP A 1 93 ? 22.203 3.602 0.809 1 98 93 ASP A C 1
ATOM 749 O O . ASP A 1 93 ? 21.891 3.73 1.997 1 98 93 ASP A O 1
ATOM 753 N N . ILE A 1 94 ? 21.375 3.182 -0.042 1 98 94 ILE A N 1
ATOM 754 C CA . ILE A 1 94 ? 19.969 2.967 0.279 1 98 94 ILE A CA 1
ATOM 755 C C . ILE A 1 94 ? 19.828 1.786 1.237 1 98 94 ILE A C 1
ATOM 757 O O . ILE A 1 94 ? 18.875 1.72 2.02 1 98 94 ILE A O 1
ATOM 761 N N . ALA A 1 95 ? 20.719 0.785 1.213 1 98.12 95 ALA A N 1
ATOM 762 C CA . ALA A 1 95 ? 20.719 -0.287 2.205 1 98.12 95 ALA A CA 1
ATOM 763 C C . ALA A 1 95 ? 21.047 0.257 3.596 1 98.12 95 ALA A C 1
ATOM 765 O O . ALA A 1 95 ? 20.453 -0.185 4.59 1 98.12 95 ALA A O 1
ATOM 766 N N . ASP A 1 96 ? 22.016 1.212 3.66 1 98.38 96 ASP A N 1
ATOM 767 C CA . ASP A 1 96 ? 22.312 1.892 4.914 1 98.38 96 ASP A CA 1
ATOM 768 C C . ASP A 1 96 ? 21.094 2.633 5.449 1 98.38 96 ASP A C 1
ATOM 770 O O . ASP A 1 96 ? 20.844 2.635 6.656 1 98.38 96 ASP A O 1
ATOM 774 N N . CYS A 1 97 ? 20.375 3.271 4.52 1 98.31 97 CYS A N 1
ATOM 775 C CA . CYS A 1 97 ? 19.172 4.004 4.906 1 98.31 97 CYS A CA 1
ATOM 776 C C . CYS A 1 97 ? 18.125 3.066 5.52 1 98.31 97 CYS A C 1
ATOM 778 O O . CYS A 1 97 ? 17.453 3.434 6.477 1 98.31 97 CYS A O 1
ATOM 780 N N . ASP A 1 98 ? 17.984 1.848 4.957 1 98.19 98 ASP A N 1
ATOM 781 C CA . ASP A 1 98 ? 17.078 0.85 5.52 1 98.19 98 ASP A CA 1
ATOM 782 C C . ASP A 1 98 ? 17.484 0.493 6.949 1 98.19 98 ASP A C 1
ATOM 784 O O . ASP A 1 98 ? 16.625 0.382 7.828 1 98.19 98 ASP A O 1
ATOM 788 N N . VAL A 1 99 ? 18.766 0.321 7.164 1 98.31 99 VAL A N 1
ATOM 789 C CA . VAL A 1 99 ? 19.266 -0.005 8.492 1 98.31 99 VAL A CA 1
ATOM 790 C C . VAL A 1 99 ? 18.938 1.121 9.469 1 98.31 99 VAL A C 1
ATOM 792 O O . VAL A 1 99 ? 18.484 0.867 10.594 1 98.31 99 VAL A O 1
ATOM 795 N N . LEU A 1 100 ? 19.156 2.344 9.078 1 98.62 100 LEU A N 1
ATOM 796 C CA . LEU A 1 100 ? 18.844 3.502 9.914 1 98.62 100 LEU A CA 1
ATOM 797 C C . LEU A 1 100 ? 17.359 3.574 10.234 1 98.62 100 LEU A C 1
ATOM 799 O O . LEU A 1 100 ? 16.984 3.836 11.375 1 98.62 100 LEU A O 1
ATOM 803 N N . PHE A 1 101 ? 16.531 3.352 9.242 1 98.69 101 PHE A N 1
ATOM 804 C CA . PHE A 1 101 ? 15.086 3.377 9.469 1 98.69 101 PHE A CA 1
ATOM 805 C C . PHE A 1 101 ? 14.68 2.328 10.492 1 98.69 101 PHE A C 1
ATOM 80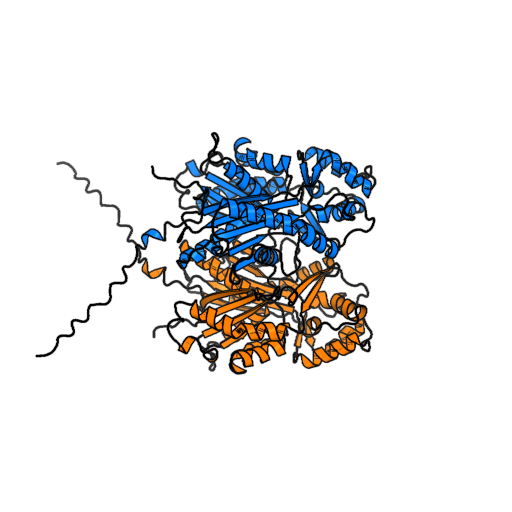7 O O . PHE A 1 101 ? 13.906 2.615 11.414 1 98.69 101 PHE A O 1
ATOM 814 N N . ARG A 1 102 ? 15.141 1.142 10.328 1 98.25 102 ARG A N 1
ATOM 815 C CA . ARG A 1 102 ? 14.773 0.05 11.219 1 98.25 102 ARG A CA 1
ATOM 816 C C . ARG A 1 102 ? 15.242 0.324 12.641 1 98.25 102 ARG A C 1
ATOM 818 O O . ARG A 1 102 ? 14.523 0.043 13.609 1 98.25 102 ARG A O 1
ATOM 825 N N . LYS A 1 103 ? 16.391 0.86 12.758 1 98.31 103 LYS A N 1
ATOM 826 C CA . LYS A 1 103 ? 17 1.109 14.062 1 98.31 103 LYS A CA 1
ATOM 827 C C . LYS A 1 103 ? 16.328 2.293 14.758 1 98.31 103 LYS A C 1
ATOM 829 O O . LYS A 1 103 ? 16.047 2.23 15.953 1 98.31 103 LYS A O 1
ATOM 834 N N . TYR A 1 104 ? 16.047 3.369 13.977 1 98.62 104 TYR A N 1
ATOM 835 C CA . TYR A 1 104 ? 15.656 4.617 14.633 1 98.62 104 TYR A CA 1
ATOM 836 C C . TYR A 1 104 ? 14.211 4.98 14.297 1 98.62 104 TYR A C 1
ATOM 838 O O . TYR A 1 104 ? 13.555 5.703 15.055 1 98.62 104 TYR A O 1
ATOM 846 N N . GLY A 1 105 ? 13.703 4.574 13.117 1 98.62 105 GLY A N 1
ATOM 847 C CA . GLY A 1 105 ? 12.367 4.93 12.664 1 98.62 105 GLY A CA 1
ATOM 848 C C . GLY A 1 105 ? 11.281 4.051 13.258 1 98.62 105 GLY A C 1
ATOM 849 O O . GLY A 1 105 ? 10.211 4.539 13.633 1 98.62 105 GLY A O 1
ATOM 850 N N . VAL A 1 106 ? 11.539 2.736 13.375 1 98.69 106 VAL A N 1
ATOM 851 C CA . VAL A 1 106 ? 10.547 1.77 13.852 1 98.69 106 VAL A CA 1
ATOM 852 C C . VAL A 1 106 ? 10.109 2.131 15.266 1 98.69 106 VAL A C 1
ATOM 854 O O . VAL A 1 106 ? 8.914 2.158 15.562 1 98.69 106 VAL A O 1
ATOM 857 N N . PRO A 1 107 ? 11.047 2.533 16.188 1 98.81 107 PRO A N 1
ATOM 858 C CA . PRO A 1 107 ? 10.609 2.939 17.531 1 98.81 107 PRO A CA 1
ATOM 859 C C . PRO A 1 107 ? 9.719 4.18 17.5 1 98.81 107 PRO A C 1
ATOM 861 O O . PRO A 1 107 ? 8.812 4.305 18.328 1 98.81 107 PRO A O 1
ATOM 864 N N . VAL A 1 108 ? 9.969 5.109 16.609 1 98.88 108 VAL A N 1
ATOM 865 C CA . VAL A 1 108 ? 9.141 6.305 16.484 1 98.88 108 VAL A CA 1
ATOM 866 C C . VAL A 1 108 ? 7.719 5.91 16.094 1 98.88 108 VAL A C 1
ATOM 868 O O . VAL A 1 108 ? 6.75 6.398 16.672 1 98.88 108 VAL A O 1
ATOM 871 N N . ALA A 1 109 ? 7.609 4.996 15.141 1 98.94 109 ALA A N 1
ATOM 872 C CA . ALA A 1 109 ? 6.312 4.496 14.688 1 98.94 109 ALA A CA 1
ATOM 873 C C . ALA A 1 109 ? 5.582 3.773 15.812 1 98.94 109 ALA A C 1
ATOM 875 O O . ALA A 1 109 ? 4.387 3.984 16.031 1 98.94 109 ALA A O 1
ATOM 876 N N . GLU A 1 110 ? 6.305 2.922 16.516 1 98.88 110 GLU A N 1
ATOM 877 C CA . GLU A 1 110 ? 5.723 2.148 17.609 1 98.88 110 GLU A CA 1
ATOM 878 C C . GLU A 1 110 ? 5.16 3.064 18.703 1 98.88 110 GLU A C 1
ATOM 880 O O . GLU A 1 110 ? 4.062 2.83 19.203 1 98.88 110 GLU A O 1
ATOM 885 N N . GLU A 1 111 ? 5.906 4.102 19.016 1 98.94 111 GLU A N 1
ATOM 886 C CA . GLU A 1 111 ? 5.473 5.012 20.078 1 98.94 111 GLU A CA 1
ATOM 887 C C . GLU A 1 111 ? 4.207 5.758 19.672 1 98.94 111 GLU A C 1
ATOM 889 O O . GLU A 1 111 ? 3.305 5.953 20.484 1 98.94 111 GLU A O 1
ATOM 894 N N . ALA A 1 112 ? 4.164 6.234 18.453 1 98.94 112 ALA A N 1
ATOM 895 C CA . ALA A 1 112 ? 2.939 6.879 17.969 1 98.94 112 ALA A CA 1
ATOM 896 C C . ALA A 1 112 ? 1.751 5.926 18.062 1 98.94 112 ALA A C 1
ATOM 898 O O . ALA A 1 112 ? 0.663 6.316 18.484 1 98.94 112 ALA A O 1
ATOM 899 N N . ALA A 1 113 ? 1.959 4.672 17.625 1 98.94 113 ALA A N 1
ATOM 900 C CA . ALA A 1 113 ? 0.911 3.658 17.672 1 98.94 113 ALA A CA 1
ATOM 901 C C . ALA A 1 113 ? 0.441 3.432 19.109 1 98.94 113 ALA A C 1
ATOM 903 O O . ALA A 1 113 ? -0.762 3.396 19.375 1 98.94 113 ALA A O 1
ATOM 904 N N . ARG A 1 114 ? 1.375 3.299 20.016 1 98.94 114 ARG A N 1
ATOM 905 C CA . ARG A 1 114 ? 1.045 3.051 21.406 1 98.94 114 ARG A CA 1
ATOM 906 C C . ARG A 1 114 ? 0.267 4.219 22 1 98.94 114 ARG A C 1
ATOM 908 O O . ARG A 1 114 ? -0.635 4.02 22.828 1 98.94 114 ARG A O 1
ATOM 915 N N . LYS A 1 115 ? 0.627 5.457 21.656 1 98.88 115 LYS A N 1
ATOM 916 C CA . LYS A 1 115 ? -0.1 6.633 22.141 1 98.88 115 LYS A CA 1
ATOM 917 C C . LYS A 1 115 ? -1.544 6.621 21.641 1 98.88 115 LYS A C 1
ATOM 919 O O . LYS A 1 115 ? -2.467 6.926 22.406 1 98.88 115 LYS A O 1
ATOM 924 N N . ALA A 1 116 ? -1.751 6.285 20.359 1 98.94 116 ALA A N 1
ATOM 925 C CA . ALA A 1 116 ? -3.105 6.211 19.828 1 98.94 116 ALA A CA 1
ATOM 926 C C . ALA A 1 116 ? -3.908 5.109 20.516 1 98.94 116 ALA A C 1
ATOM 928 O O . ALA A 1 116 ? -5.094 5.289 20.812 1 98.94 116 ALA A O 1
ATOM 929 N N . LEU A 1 117 ? -3.244 3.971 20.703 1 98.88 117 LEU A N 1
ATOM 930 C CA . LEU A 1 117 ? -3.893 2.84 21.359 1 98.88 117 LEU A CA 1
ATOM 931 C C . LEU A 1 117 ? -4.238 3.176 22.812 1 98.88 117 LEU A C 1
ATOM 933 O O . LEU A 1 117 ? -5.305 2.795 23.297 1 98.88 117 LEU A O 1
ATOM 937 N N . ALA A 1 118 ? -3.326 3.891 23.469 1 98.81 118 ALA A N 1
ATOM 938 C CA . ALA A 1 118 ? -3.6 4.336 24.828 1 98.81 118 ALA A CA 1
ATOM 939 C C . ALA A 1 118 ? -4.781 5.301 24.859 1 98.81 118 ALA A C 1
ATOM 941 O O . ALA A 1 118 ? -5.609 5.242 25.781 1 98.81 118 ALA A O 1
ATOM 942 N N . ASP A 1 119 ? -4.824 6.203 23.906 1 98.69 119 ASP A N 1
ATOM 943 C CA . ASP A 1 119 ? -5.934 7.145 23.797 1 98.69 119 ASP A CA 1
ATOM 944 C C . ASP A 1 119 ? -7.254 6.41 23.578 1 98.69 119 ASP A C 1
ATOM 946 O O . ASP A 1 119 ? -8.281 6.773 24.172 1 98.69 119 ASP A O 1
ATOM 950 N N . TRP A 1 120 ? -7.266 5.406 22.766 1 98.62 120 TRP A N 1
ATOM 951 C CA . TRP A 1 120 ? -8.438 4.586 22.484 1 98.62 120 TRP A CA 1
ATOM 952 C C . TRP A 1 120 ? -8.867 3.795 23.719 1 98.62 120 TRP A C 1
ATOM 954 O O . TRP A 1 120 ? -10.055 3.625 23.969 1 98.62 120 TRP A O 1
ATOM 964 N N . ASN A 1 121 ? -7.887 3.211 24.406 1 98.56 121 ASN A N 1
ATOM 965 C CA . ASN A 1 121 ? -8.062 2.494 25.672 1 98.56 121 ASN A CA 1
ATOM 966 C C . ASN A 1 121 ? -8.797 1.173 25.469 1 98.56 121 ASN A C 1
ATOM 968 O O . ASN A 1 121 ? -9.609 0.774 26.297 1 98.56 121 ASN A O 1
ATOM 972 N N . GLY A 1 122 ? -8.711 0.561 24.391 1 98 122 GLY A N 1
ATOM 973 C CA . GLY A 1 122 ? -9.203 -0.786 24.141 1 98 122 GLY A CA 1
ATOM 974 C C . GLY A 1 122 ? -8.117 -1.843 24.25 1 98 122 GLY A C 1
ATOM 975 O O . GLY A 1 122 ? -6.969 -1.534 24.578 1 98 122 GLY A O 1
ATOM 976 N N . SER A 1 123 ? -8.5 -3.076 23.953 1 97.5 123 SER A N 1
ATOM 977 C CA . SER A 1 123 ? -7.559 -4.191 23.969 1 97.5 123 SER A CA 1
ATOM 978 C C . SER A 1 123 ? -6.84 -4.328 22.625 1 97.5 123 SER A C 1
ATOM 980 O O . SER A 1 123 ? -7.473 -4.309 21.578 1 97.5 123 SER A O 1
ATOM 982 N N . PHE A 1 124 ? -5.57 -4.531 22.719 1 97.94 124 PHE A N 1
ATOM 983 C CA . PHE A 1 124 ? -4.789 -4.746 21.5 1 97.94 124 PHE A CA 1
ATOM 984 C C . PHE A 1 124 ? -5.328 -5.938 20.719 1 97.94 124 PHE A C 1
ATOM 986 O O . PHE A 1 124 ? -5.242 -5.969 19.484 1 97.94 124 PHE A O 1
ATOM 993 N N . HIS A 1 125 ? -5.945 -6.871 21.391 1 96.75 125 HIS A N 1
ATOM 994 C CA . HIS A 1 125 ? -6.477 -8.086 20.781 1 96.75 125 HIS A CA 1
ATOM 995 C C . HIS A 1 125 ? -7.703 -7.785 19.922 1 96.75 125 HIS A C 1
ATOM 997 O O . HIS A 1 125 ? -8.109 -8.602 19.094 1 96.75 125 HIS A O 1
ATOM 1003 N N . ASP A 1 126 ? -8.312 -6.621 20.109 1 98.19 126 ASP A N 1
ATOM 1004 C CA . ASP A 1 126 ? -9.531 -6.262 19.391 1 98.19 126 ASP A CA 1
ATOM 1005 C C . ASP A 1 126 ? -9.203 -5.574 18.062 1 98.19 126 ASP A C 1
ATOM 1007 O O . ASP A 1 126 ? -10.086 -5.363 17.234 1 98.19 126 ASP A O 1
ATOM 1011 N N . ILE A 1 127 ? -7.902 -5.266 17.875 1 98.81 127 ILE A N 1
ATOM 1012 C CA . ILE A 1 127 ? -7.5 -4.684 16.594 1 98.81 127 ILE A CA 1
ATOM 1013 C C . ILE A 1 127 ? -7.672 -5.715 15.484 1 98.81 127 ILE A C 1
ATOM 1015 O O . ILE A 1 127 ? -7.113 -6.812 15.555 1 98.81 127 ILE A O 1
ATOM 1019 N N . THR A 1 128 ? -8.453 -5.34 14.484 1 98.75 128 THR A N 1
ATOM 1020 C CA . THR A 1 128 ? -8.758 -6.266 13.398 1 98.75 128 THR A CA 1
ATOM 1021 C C . THR A 1 128 ? -7.98 -5.898 12.141 1 98.75 128 THR A C 1
ATOM 1023 O O . THR A 1 128 ? -7.727 -6.75 11.289 1 98.75 128 THR A O 1
ATOM 1026 N N . HIS A 1 129 ? -7.668 -4.617 12.008 1 98.88 129 HIS A N 1
ATOM 1027 C CA . HIS A 1 129 ? -6.973 -4.109 10.836 1 98.88 129 HIS A CA 1
ATOM 1028 C C . HIS A 1 129 ? -5.812 -3.203 11.234 1 98.88 129 HIS A C 1
ATOM 1030 O O . HIS A 1 129 ? -5.898 -2.473 12.219 1 98.88 129 HIS A O 1
ATOM 1036 N N . VAL A 1 130 ? -4.73 -3.264 10.492 1 98.88 130 VAL A N 1
ATOM 1037 C CA . VAL A 1 130 ? -3.615 -2.328 10.578 1 98.88 130 VAL A CA 1
ATOM 1038 C C . VAL A 1 130 ? -3.324 -1.745 9.195 1 98.88 130 VAL A C 1
ATOM 1040 O O . VAL A 1 130 ? -3.102 -2.486 8.234 1 98.88 130 VAL A O 1
ATOM 1043 N N . VAL A 1 131 ? -3.443 -0.441 9.039 1 98.94 131 VAL A N 1
ATOM 1044 C CA . VAL A 1 131 ? -3.096 0.282 7.824 1 98.94 131 VAL A CA 1
ATOM 1045 C C . VAL A 1 131 ? -1.876 1.165 8.078 1 98.94 131 VAL A C 1
ATOM 1047 O O . VAL A 1 131 ? -1.927 2.084 8.898 1 98.94 131 VAL A O 1
ATOM 1050 N N . VAL A 1 132 ? -0.801 0.862 7.395 1 98.88 132 VAL A N 1
ATOM 1051 C CA . VAL A 1 132 ? 0.464 1.556 7.613 1 98.88 132 VAL A CA 1
ATOM 1052 C C . VAL A 1 132 ? 0.886 2.279 6.336 1 98.88 132 VAL A C 1
ATOM 1054 O O . VAL A 1 132 ? 0.593 1.82 5.23 1 98.88 132 VAL A O 1
ATOM 1057 N N . VAL A 1 133 ? 1.498 3.451 6.492 1 98.44 133 VAL A N 1
ATOM 1058 C CA . VAL A 1 133 ? 2.051 4.164 5.348 1 98.44 133 VAL A CA 1
ATOM 1059 C C . VAL A 1 133 ? 3.443 4.691 5.691 1 98.44 133 VAL A C 1
ATOM 1061 O O . VAL A 1 133 ? 3.668 5.203 6.789 1 98.44 133 VAL A O 1
ATOM 1064 N N . THR A 1 134 ? 4.355 4.484 4.859 1 98.12 134 THR A N 1
ATOM 1065 C CA . THR A 1 134 ? 5.672 5.109 4.855 1 98.12 134 THR A CA 1
ATOM 1066 C C . THR A 1 134 ? 6.25 5.145 3.445 1 98.12 134 THR A C 1
ATOM 1068 O O . THR A 1 134 ? 6.047 4.215 2.66 1 98.12 134 THR A O 1
ATOM 1071 N N . CYS A 1 135 ? 6.902 6.172 3.119 1 95.5 135 CYS A N 1
ATOM 1072 C CA . CYS A 1 135 ? 7.613 6.215 1.847 1 95.5 135 CYS A CA 1
ATOM 1073 C C . CYS A 1 135 ? 9.117 6.27 2.066 1 95.5 135 CYS A C 1
ATOM 1075 O O . CYS A 1 135 ? 9.891 6.367 1.107 1 95.5 135 CYS A O 1
ATOM 1077 N N . THR A 1 136 ? 9.586 6.145 3.334 1 97.56 136 THR A N 1
ATOM 1078 C CA . THR A 1 136 ? 11.016 6.285 3.602 1 97.56 136 THR A CA 1
ATOM 1079 C C . THR A 1 136 ? 11.648 4.922 3.871 1 97.56 136 THR A C 1
ATOM 1081 O O . THR A 1 136 ? 12.812 4.844 4.262 1 97.56 136 THR A O 1
ATOM 1084 N N . ASN A 1 137 ? 10.891 3.926 3.707 1 96.81 137 ASN A N 1
ATOM 1085 C CA . ASN A 1 137 ? 11.383 2.557 3.801 1 96.81 137 ASN A CA 1
ATOM 1086 C C . ASN A 1 137 ? 10.586 1.606 2.918 1 96.81 137 ASN A C 1
ATOM 1088 O O . ASN A 1 137 ? 9.352 1.656 2.904 1 96.81 137 ASN A O 1
ATOM 1092 N N . THR A 1 138 ? 11.305 0.714 2.166 1 94.56 138 THR A N 1
ATOM 1093 C CA . THR A 1 138 ? 10.594 -0.176 1.26 1 94.56 138 THR A CA 1
ATOM 1094 C C . THR A 1 138 ? 11.125 -1.602 1.365 1 94.56 138 THR A C 1
ATOM 1096 O O . THR A 1 138 ? 10.828 -2.447 0.519 1 94.56 138 THR A O 1
ATOM 1099 N N . ALA A 1 139 ? 11.945 -1.951 2.355 1 90.94 139 ALA A N 1
ATOM 1100 C CA . ALA A 1 139 ? 12.406 -3.32 2.561 1 90.94 139 ALA A CA 1
ATOM 1101 C C . ALA A 1 139 ? 11.305 -4.191 3.15 1 90.94 139 ALA A C 1
ATOM 1103 O O . ALA A 1 139 ? 10.297 -3.678 3.645 1 90.94 139 ALA A O 1
ATOM 1104 N N . ASN A 1 140 ? 11.453 -5.539 2.986 1 94.56 140 ASN A N 1
ATOM 1105 C CA . ASN A 1 140 ? 10.484 -6.512 3.477 1 94.56 140 ASN A CA 1
ATOM 1106 C C . ASN A 1 140 ? 11.133 -7.531 4.406 1 94.56 140 ASN A C 1
ATOM 1108 O O . ASN A 1 140 ? 12.234 -8.016 4.137 1 94.56 140 ASN A O 1
ATOM 1112 N N . PRO A 1 141 ? 10.445 -8.008 5.512 1 96.44 141 PRO A N 1
ATOM 1113 C CA . PRO A 1 141 ? 9.102 -7.602 5.938 1 96.44 141 PRO A CA 1
ATOM 1114 C C . PRO A 1 141 ? 9.016 -6.105 6.238 1 96.44 141 PRO A C 1
ATOM 1116 O O . PRO A 1 141 ? 9.984 -5.504 6.699 1 96.44 141 PRO A O 1
ATOM 1119 N N . GLY A 1 142 ? 7.875 -5.531 5.902 1 97.12 142 GLY A N 1
ATOM 1120 C CA . GLY A 1 142 ? 7.68 -4.09 5.957 1 97.12 142 GLY A CA 1
ATOM 1121 C C . GLY A 1 142 ? 7.293 -3.594 7.34 1 97.12 142 GLY A C 1
ATOM 1122 O O . GLY A 1 142 ? 7.219 -4.379 8.289 1 97.12 142 GLY A O 1
ATOM 1123 N N . LEU A 1 143 ? 7.133 -2.271 7.414 1 98.38 143 LEU A N 1
ATOM 1124 C CA . LEU A 1 143 ? 6.809 -1.619 8.68 1 98.38 143 LEU A CA 1
ATOM 1125 C C . LEU A 1 143 ? 5.508 -2.168 9.258 1 98.38 143 LEU A C 1
ATOM 1127 O O . LEU A 1 143 ? 5.363 -2.275 10.477 1 98.38 143 LEU A O 1
ATOM 1131 N N . ASP A 1 144 ? 4.551 -2.516 8.391 1 98.31 144 ASP A N 1
ATOM 1132 C CA . ASP A 1 144 ? 3.283 -3.082 8.844 1 98.31 144 ASP A CA 1
ATOM 1133 C C . ASP A 1 144 ? 3.506 -4.359 9.648 1 98.31 144 ASP A C 1
ATOM 1135 O O . ASP A 1 144 ? 2.941 -4.523 10.734 1 98.31 144 ASP A O 1
ATOM 1139 N N . TYR A 1 145 ? 4.359 -5.211 9.117 1 97.62 145 TYR A N 1
ATOM 1140 C CA . TYR A 1 145 ? 4.715 -6.457 9.789 1 97.62 145 TYR A CA 1
ATOM 1141 C C . TYR A 1 145 ? 5.406 -6.184 11.117 1 97.62 145 TYR A C 1
ATOM 1143 O O . TYR A 1 145 ? 5.043 -6.762 12.148 1 97.62 145 TYR A O 1
ATOM 1151 N N . ILE A 1 146 ? 6.367 -5.289 11.117 1 97.56 146 ILE A N 1
ATOM 1152 C CA . ILE A 1 146 ? 7.211 -5.016 12.273 1 97.56 146 ILE A CA 1
ATOM 1153 C C . ILE A 1 146 ? 6.363 -4.434 13.406 1 97.56 146 ILE A C 1
ATOM 1155 O O . ILE A 1 146 ? 6.504 -4.828 14.562 1 97.56 146 ILE A O 1
ATOM 1159 N N . ILE A 1 147 ? 5.461 -3.521 13.055 1 97.75 147 ILE A N 1
ATOM 1160 C CA . ILE A 1 147 ? 4.605 -2.889 14.047 1 97.75 147 ILE A CA 1
ATOM 1161 C C . ILE A 1 147 ? 3.703 -3.939 14.695 1 97.75 147 ILE A C 1
ATOM 1163 O O . ILE A 1 147 ? 3.506 -3.934 15.914 1 97.75 147 ILE A O 1
ATOM 1167 N N . CYS A 1 148 ? 3.117 -4.848 13.898 1 97.56 148 CYS A N 1
ATOM 1168 C CA . CYS A 1 148 ? 2.244 -5.891 14.43 1 97.56 148 CYS A CA 1
ATOM 1169 C C . CYS A 1 148 ? 2.994 -6.789 15.406 1 97.56 148 CYS A C 1
ATOM 1171 O O . CYS A 1 148 ? 2.473 -7.133 16.469 1 97.56 148 CYS A O 1
ATOM 1173 N N . GLN A 1 149 ? 4.223 -7.129 15.031 1 96.69 149 GLN A N 1
ATOM 1174 C CA . GLN A 1 149 ? 5.035 -7.973 15.891 1 96.69 149 GLN A CA 1
ATOM 1175 C C . GLN A 1 149 ? 5.375 -7.262 17.203 1 96.69 149 GLN A C 1
ATOM 1177 O O . GLN A 1 149 ? 5.242 -7.84 18.281 1 96.69 149 GLN A O 1
ATOM 1182 N N . ARG A 1 150 ? 5.789 -6.043 17.141 1 97.12 150 ARG A N 1
ATOM 1183 C CA . ARG A 1 150 ? 6.238 -5.277 18.297 1 97.12 150 ARG A CA 1
ATOM 1184 C C . ARG A 1 150 ? 5.086 -5.008 19.266 1 97.12 150 ARG A C 1
ATOM 1186 O O . ARG A 1 150 ? 5.281 -4.965 20.469 1 97.12 150 ARG A O 1
ATOM 1193 N N . LEU A 1 151 ? 3.883 -4.82 18.703 1 98.38 151 LEU A N 1
ATOM 1194 C CA . LEU A 1 151 ? 2.715 -4.523 19.531 1 98.38 151 LEU A CA 1
ATOM 1195 C C . LEU A 1 151 ? 2.064 -5.805 20.031 1 98.38 151 LEU A C 1
ATOM 1197 O O . LEU A 1 151 ? 1.188 -5.762 20.906 1 98.38 151 LEU A O 1
ATOM 1201 N N . GLY A 1 152 ? 2.461 -6.969 19.5 1 97.56 152 GLY A N 1
ATOM 1202 C CA . GLY A 1 152 ? 1.874 -8.234 19.906 1 97.56 152 GLY A CA 1
ATOM 1203 C C . GLY A 1 152 ? 0.442 -8.414 19.438 1 97.56 152 GLY A C 1
ATOM 1204 O O . GLY A 1 152 ? -0.405 -8.914 20.172 1 97.56 152 GLY A O 1
ATOM 1205 N N . LEU A 1 153 ? 0.133 -7.957 18.234 1 98.19 153 LEU A N 1
ATOM 1206 C CA . LEU A 1 153 ? -1.221 -8.094 17.719 1 98.19 153 LEU A CA 1
ATOM 1207 C C . LEU A 1 153 ? -1.491 -9.531 17.281 1 98.19 153 LEU A C 1
ATOM 1209 O O . LEU A 1 153 ? -0.566 -10.344 17.203 1 98.19 153 LEU A O 1
ATOM 1213 N N . ARG A 1 154 ? -2.719 -9.812 17.031 1 97.69 154 ARG A N 1
ATOM 1214 C CA . ARG A 1 154 ? -3.129 -11.156 16.641 1 97.69 154 ARG A CA 1
ATOM 1215 C C . ARG A 1 154 ? -2.488 -11.555 15.312 1 97.69 154 ARG A C 1
ATOM 1217 O O . ARG A 1 154 ? -2.242 -10.703 14.453 1 97.69 154 ARG A O 1
ATOM 1224 N N . LYS A 1 155 ? -2.365 -12.82 15.125 1 96.94 155 LYS A N 1
ATOM 1225 C CA . LYS A 1 155 ? -1.711 -13.344 13.93 1 96.94 155 LYS A CA 1
ATOM 1226 C C . LYS A 1 155 ? -2.596 -13.172 12.695 1 96.94 155 LYS A C 1
ATOM 1228 O O . LYS A 1 155 ? -2.121 -13.289 11.562 1 96.94 155 LYS A O 1
ATOM 1233 N N . ASP A 1 156 ? -3.912 -12.977 12.898 1 97.62 156 ASP A N 1
ATOM 1234 C CA . ASP A 1 156 ? -4.82 -12.875 11.758 1 97.62 156 ASP A CA 1
ATOM 1235 C C . ASP A 1 156 ? -5.254 -11.43 11.523 1 97.62 156 ASP A C 1
ATOM 1237 O O . ASP A 1 156 ? -6.246 -11.18 10.836 1 97.62 156 ASP A O 1
ATOM 1241 N N . VAL A 1 157 ? -4.531 -10.422 12.156 1 98.25 157 VAL A N 1
ATOM 1242 C CA . VAL A 1 157 ? -4.832 -9.023 11.867 1 98.25 157 VAL A CA 1
ATOM 1243 C C . VAL A 1 157 ? -4.602 -8.734 10.391 1 98.25 157 VAL A C 1
ATOM 1245 O O . VAL A 1 157 ? -3.613 -9.195 9.805 1 98.25 157 VAL A O 1
ATOM 1248 N N . GLN A 1 158 ? -5.539 -8.102 9.789 1 98.19 158 GLN A N 1
ATOM 1249 C CA . GLN A 1 158 ? -5.395 -7.758 8.375 1 98.19 158 GLN A CA 1
ATOM 1250 C C . GLN A 1 158 ? -4.496 -6.535 8.195 1 98.19 158 GLN A C 1
ATOM 1252 O O . GLN A 1 158 ? -4.789 -5.461 8.727 1 98.19 158 GLN A O 1
ATOM 1257 N N . ARG A 1 159 ? -3.424 -6.699 7.473 1 98.06 159 ARG A N 1
ATOM 1258 C CA . ARG A 1 159 ? -2.439 -5.633 7.305 1 98.06 159 ARG A CA 1
ATOM 1259 C C . ARG A 1 159 ? -2.484 -5.062 5.891 1 98.06 159 ARG A C 1
ATOM 1261 O O . ARG A 1 159 ? -2.639 -5.809 4.922 1 98.06 159 ARG A O 1
ATOM 1268 N N . THR A 1 160 ? -2.428 -3.787 5.785 1 98.69 160 THR A N 1
ATOM 1269 C CA . THR A 1 160 ? -2.301 -3.053 4.531 1 98.69 160 THR A CA 1
ATOM 1270 C C . THR A 1 160 ? -1.178 -2.023 4.621 1 98.69 160 THR A C 1
ATOM 1272 O O . THR A 1 160 ? -1.254 -1.08 5.41 1 98.69 160 THR A O 1
ATOM 1275 N N . LEU A 1 161 ? -0.131 -2.27 3.908 1 98.62 161 LEU A N 1
ATOM 1276 C CA . LEU A 1 161 ? 0.946 -1.294 3.779 1 98.62 161 LEU A CA 1
ATOM 1277 C C . LEU A 1 161 ? 0.812 -0.503 2.482 1 98.62 161 LEU A C 1
ATOM 1279 O O . LEU A 1 161 ? 0.954 -1.062 1.392 1 98.62 161 LEU A O 1
ATOM 1283 N N . LEU A 1 162 ? 0.523 0.822 2.611 1 98.44 162 LEU A N 1
ATOM 1284 C CA . LEU A 1 162 ? 0.273 1.686 1.463 1 98.44 162 LEU A CA 1
ATOM 1285 C C . LEU A 1 162 ? 1.579 2.252 0.914 1 98.44 162 LEU A C 1
ATOM 1287 O O . LEU A 1 162 ? 2.471 2.623 1.681 1 98.44 162 LEU A O 1
ATOM 1291 N N . HIS A 1 163 ? 1.627 2.244 -0.365 1 97.31 163 HIS A N 1
ATOM 1292 C CA . HIS A 1 163 ? 2.715 2.873 -1.105 1 97.31 163 HIS A CA 1
ATOM 1293 C C . HIS A 1 163 ? 2.176 3.809 -2.184 1 97.31 163 HIS A C 1
ATOM 1295 O O . HIS A 1 163 ? 0.966 3.875 -2.408 1 97.31 163 HIS A O 1
ATOM 1301 N N . GLY A 1 164 ? 3.006 4.68 -2.74 1 95.56 164 GLY A N 1
ATOM 1302 C CA . GLY A 1 164 ? 2.633 5.516 -3.871 1 95.56 164 GLY A CA 1
ATOM 1303 C C . GLY A 1 164 ? 1.88 6.77 -3.465 1 95.56 164 GLY A C 1
ATOM 1304 O O . GLY A 1 164 ? 1.505 7.574 -4.316 1 95.56 164 GLY A O 1
ATOM 1305 N N . VAL A 1 165 ? 1.761 6.988 -2.174 1 95.69 165 VAL A N 1
ATOM 1306 C CA . VAL A 1 165 ? 0.854 8.047 -1.736 1 95.69 165 VAL A CA 1
ATOM 1307 C C . VAL A 1 165 ? 1.658 9.219 -1.179 1 95.69 165 VAL A C 1
ATOM 1309 O O . VAL A 1 165 ? 1.158 10.344 -1.106 1 95.69 165 VAL A O 1
ATOM 1312 N N . GLY A 1 166 ? 2.846 9.062 -0.769 1 96.06 166 GLY A N 1
ATOM 1313 C CA . GLY A 1 166 ? 3.691 10.141 -0.271 1 96.06 166 GLY A CA 1
ATOM 1314 C C . GLY A 1 166 ? 3.035 10.953 0.829 1 96.06 166 GLY A C 1
ATOM 1315 O O . GLY A 1 166 ? 2.514 10.391 1.796 1 96.06 166 GLY A O 1
ATOM 1316 N N . CYS A 1 167 ? 3.051 12.297 0.668 1 97.44 167 CYS A N 1
ATOM 1317 C CA . CYS A 1 167 ? 2.568 13.227 1.683 1 97.44 167 CYS A CA 1
ATOM 1318 C C . CYS A 1 167 ? 1.056 13.117 1.844 1 97.44 167 CYS A C 1
ATOM 1320 O O . CYS A 1 167 ? 0.506 13.539 2.863 1 97.44 167 CYS A O 1
ATOM 1322 N N . ALA A 1 168 ? 0.399 12.57 0.869 1 98.38 168 ALA A N 1
ATOM 1323 C CA . ALA A 1 168 ? -1.041 12.359 0.994 1 98.38 168 ALA A CA 1
ATOM 1324 C C . ALA A 1 168 ? -1.343 11.102 1.809 1 98.38 168 ALA A C 1
ATOM 1326 O O . ALA A 1 168 ? -2.506 10.797 2.074 1 98.38 168 ALA A O 1
ATOM 1327 N N . GLY A 1 169 ? -0.316 10.438 2.221 1 98.62 169 GLY A N 1
ATOM 1328 C CA . GLY A 1 169 ? -0.419 9.094 2.768 1 98.62 169 GLY A CA 1
ATOM 1329 C C . GLY A 1 169 ? -1.274 9.023 4.02 1 98.62 169 GLY A C 1
ATOM 1330 O O . GLY A 1 169 ? -2.002 8.047 4.227 1 98.62 169 GLY A O 1
ATOM 1331 N N . GLY A 1 170 ? -1.182 10.023 4.922 1 98.81 170 GLY A N 1
ATOM 1332 C CA . GLY A 1 170 ? -2.01 10.016 6.117 1 98.81 170 GLY A CA 1
ATOM 1333 C C . GLY A 1 170 ? -3.496 10.008 5.812 1 98.81 170 GLY A C 1
ATOM 1334 O O . GLY A 1 170 ? -4.25 9.234 6.414 1 98.81 170 GLY A O 1
ATOM 1335 N N . ALA A 1 171 ? -3.908 10.844 4.895 1 98.88 171 ALA A N 1
ATOM 1336 C CA . ALA A 1 171 ? -5.316 10.914 4.504 1 98.88 171 ALA A CA 1
ATOM 1337 C C . ALA A 1 171 ? -5.734 9.68 3.723 1 98.88 171 ALA A C 1
ATOM 1339 O O . ALA A 1 171 ? -6.855 9.188 3.871 1 98.88 171 ALA A O 1
ATOM 1340 N N . ALA A 1 172 ? -4.832 9.188 2.885 1 98.81 172 ALA A N 1
ATOM 1341 C CA . ALA A 1 172 ? -5.105 7.961 2.141 1 98.81 172 ALA A CA 1
ATOM 1342 C C . ALA A 1 172 ? -5.285 6.773 3.086 1 98.81 172 ALA A C 1
ATOM 1344 O O . ALA A 1 172 ? -6.141 5.914 2.859 1 98.81 172 ALA A O 1
ATOM 1345 N N . ALA A 1 173 ? -4.434 6.727 4.082 1 98.94 173 ALA A N 1
ATOM 1346 C CA . ALA A 1 173 ? -4.543 5.656 5.07 1 98.94 173 ALA A CA 1
ATOM 1347 C C . ALA A 1 173 ? -5.852 5.75 5.844 1 98.94 173 ALA A C 1
ATOM 1349 O O . ALA A 1 173 ? -6.492 4.734 6.121 1 98.94 173 ALA A O 1
ATOM 1350 N N . LEU A 1 174 ? -6.262 6.941 6.203 1 98.88 174 LEU A N 1
ATOM 1351 C CA . LEU A 1 174 ? -7.551 7.172 6.848 1 98.88 174 LEU A CA 1
ATOM 1352 C C . LEU A 1 174 ? -8.695 6.676 5.973 1 98.88 174 LEU A C 1
ATOM 1354 O O . LEU A 1 174 ? -9.578 5.953 6.441 1 98.88 174 LEU A O 1
ATOM 1358 N N . ARG A 1 175 ? -8.68 7.02 4.707 1 98.81 175 ARG A N 1
ATOM 1359 C CA . ARG A 1 175 ? -9.703 6.582 3.766 1 98.81 175 ARG A CA 1
ATOM 1360 C C . ARG A 1 175 ? -9.742 5.062 3.666 1 98.81 175 ARG A C 1
ATOM 1362 O O . ARG A 1 175 ? -10.812 4.457 3.734 1 98.81 175 ARG A O 1
ATOM 1369 N N . THR A 1 176 ? -8.555 4.48 3.514 1 98.88 176 THR A N 1
ATOM 1370 C CA . THR A 1 176 ? -8.469 3.035 3.348 1 98.88 176 THR A CA 1
ATOM 1371 C C . THR A 1 176 ? -9.016 2.314 4.574 1 98.88 176 THR A C 1
ATOM 1373 O O . THR A 1 176 ? -9.836 1.398 4.445 1 98.88 176 THR A O 1
ATOM 1376 N N . ALA A 1 177 ? -8.594 2.76 5.73 1 98.94 177 ALA A N 1
ATOM 1377 C CA . ALA A 1 177 ? -9.07 2.152 6.969 1 98.94 177 ALA A CA 1
ATOM 1378 C C . ALA A 1 177 ? -10.586 2.307 7.098 1 98.94 177 ALA A C 1
ATOM 1380 O O . ALA A 1 177 ? -11.281 1.368 7.5 1 98.94 177 ALA A O 1
ATOM 1381 N N . ASN A 1 178 ? -11.102 3.5 6.773 1 98.81 178 ASN A N 1
ATOM 1382 C CA . ASN A 1 178 ? -12.539 3.744 6.793 1 98.81 178 ASN A CA 1
ATOM 1383 C C . ASN A 1 178 ? -13.289 2.74 5.922 1 98.81 178 ASN A C 1
ATOM 1385 O O . ASN A 1 178 ? -14.258 2.127 6.371 1 98.81 178 ASN A O 1
ATOM 1389 N N . GLU A 1 179 ? -12.828 2.527 4.727 1 98.44 179 GLU A N 1
ATOM 1390 C CA . GLU A 1 179 ? -13.516 1.651 3.779 1 98.44 179 GLU A CA 1
ATOM 1391 C C . GLU A 1 179 ? -13.438 0.192 4.223 1 98.44 179 GLU A C 1
ATOM 1393 O O . GLU A 1 179 ? -14.406 -0.559 4.082 1 98.44 179 GLU A O 1
ATOM 1398 N N . LEU A 1 180 ? -12.273 -0.203 4.73 1 98.75 180 LEU A N 1
ATOM 1399 C CA . LEU A 1 180 ? -12.125 -1.567 5.227 1 98.75 180 LEU A CA 1
ATOM 1400 C C . LEU A 1 180 ? -13.086 -1.837 6.379 1 98.75 180 LEU A C 1
ATOM 1402 O O . LEU A 1 180 ? -13.711 -2.898 6.438 1 98.75 180 LEU A O 1
ATOM 1406 N N . LEU A 1 181 ? -13.219 -0.869 7.258 1 98.75 181 LEU A N 1
ATOM 1407 C CA . LEU A 1 181 ? -14.102 -1.046 8.406 1 98.75 181 LEU A CA 1
ATOM 1408 C C . LEU A 1 181 ? -15.562 -1.029 7.98 1 98.75 181 LEU A C 1
ATOM 1410 O O . LEU A 1 181 ? -16.406 -1.706 8.586 1 98.75 181 LEU A O 1
ATOM 1414 N N . LEU A 1 182 ? -15.898 -0.227 6.965 1 98.31 182 LEU A N 1
ATOM 1415 C CA . LEU A 1 182 ? -17.234 -0.314 6.398 1 98.31 182 LEU A CA 1
ATOM 1416 C C . LEU A 1 182 ? -17.531 -1.723 5.891 1 98.31 182 LEU A C 1
ATOM 1418 O O . LEU A 1 182 ? -18.641 -2.223 6.027 1 98.31 182 LEU A O 1
ATOM 1422 N N . GLY A 1 183 ? -16.469 -2.373 5.266 1 97.81 183 GLY A N 1
ATOM 1423 C CA . GLY A 1 183 ? -16.609 -3.758 4.848 1 97.81 183 GLY A CA 1
ATOM 1424 C C . GLY A 1 183 ? -16.906 -4.703 6 1 97.81 183 GLY A C 1
ATOM 1425 O O . GLY A 1 183 ? -17.75 -5.59 5.883 1 97.81 183 GLY A O 1
ATOM 1426 N N . ALA A 1 184 ? -16.156 -4.52 7.09 1 97.62 184 ALA A N 1
ATOM 1427 C CA . ALA A 1 184 ? -16.422 -5.32 8.289 1 97.62 184 ALA A CA 1
ATOM 1428 C C . ALA A 1 184 ? -17.828 -5.098 8.805 1 97.62 184 ALA A C 1
ATOM 1430 O O . ALA A 1 184 ? -18.516 -6.047 9.211 1 97.62 184 ALA A O 1
ATOM 1431 N N . ALA A 1 185 ? -18.281 -3.857 8.773 1 97.19 185 ALA A N 1
ATOM 1432 C CA . ALA A 1 185 ? -19.625 -3.523 9.219 1 97.19 185 ALA A CA 1
ATOM 1433 C C . ALA A 1 185 ? -20.672 -4.219 8.352 1 97.19 185 ALA A C 1
ATOM 1435 O O . ALA A 1 185 ? -21.688 -4.699 8.859 1 97.19 185 ALA A O 1
ATOM 1436 N N . PHE A 1 186 ? -20.438 -4.27 7.055 1 96.25 186 PHE A N 1
ATOM 1437 C CA . PHE A 1 186 ? -21.344 -4.941 6.125 1 96.25 186 PHE A CA 1
ATOM 1438 C C . PHE A 1 186 ? -21.531 -6.402 6.516 1 96.25 186 PHE A C 1
ATOM 1440 O O . PHE A 1 186 ? -22.625 -6.953 6.363 1 96.25 186 PHE A O 1
ATOM 1447 N N . GLN A 1 187 ? -20.453 -7.004 7.066 1 94.75 187 GLN A N 1
ATOM 1448 C CA . GLN A 1 187 ? -20.484 -8.414 7.441 1 94.75 187 GLN A CA 1
ATOM 1449 C C . GLN A 1 187 ? -20.969 -8.594 8.875 1 94.75 187 GLN A C 1
ATOM 1451 O O . GLN A 1 187 ? -20.953 -9.711 9.406 1 94.75 187 GLN A O 1
ATOM 1456 N N . GLY A 1 188 ? -21.266 -7.516 9.609 1 94.38 188 GLY A N 1
ATOM 1457 C CA . GLY A 1 188 ? -21.719 -7.559 10.992 1 94.38 188 GLY A CA 1
ATOM 1458 C C . GLY A 1 188 ? -20.609 -7.895 11.969 1 94.38 188 GLY A C 1
ATOM 1459 O O . GLY A 1 188 ? -20.875 -8.336 13.094 1 94.38 188 GLY A O 1
ATOM 1460 N N . LYS A 1 189 ? -19.406 -7.656 11.547 1 95.81 189 LYS A N 1
ATOM 1461 C CA . LYS A 1 189 ? -18.25 -8 12.383 1 95.81 189 LYS A CA 1
ATOM 1462 C C . LYS A 1 189 ? -17.688 -6.762 13.062 1 95.81 189 LYS A C 1
ATOM 1464 O O . LYS A 1 189 ? -17.625 -5.684 12.469 1 95.81 189 LYS A O 1
ATOM 1469 N N . PRO A 1 190 ? -17.203 -6.918 14.352 1 97.44 190 PRO A N 1
ATOM 1470 C CA . PRO A 1 190 ? -16.469 -5.801 14.961 1 97.44 190 PRO A CA 1
ATOM 1471 C C . PRO A 1 190 ? -15.203 -5.441 14.188 1 97.44 190 PRO A C 1
ATOM 1473 O O . PRO A 1 190 ? -14.5 -6.328 13.695 1 97.44 190 PRO A O 1
ATOM 1476 N N . GLY A 1 191 ? -15.039 -4.152 14.086 1 98.31 191 GLY A N 1
ATOM 1477 C CA . GLY A 1 191 ? -13.844 -3.656 13.414 1 98.31 191 GLY A CA 1
ATOM 1478 C C . GLY A 1 191 ? -13.148 -2.549 14.18 1 98.31 191 GLY A C 1
ATOM 1479 O O . GLY A 1 191 ? -13.773 -1.551 14.547 1 98.31 191 GLY A O 1
ATOM 1480 N N . ARG A 1 192 ? -11.883 -2.73 14.484 1 98.88 192 ARG A N 1
ATOM 1481 C CA . ARG A 1 192 ? -10.953 -1.729 14.992 1 98.88 192 ARG A CA 1
ATOM 1482 C C . ARG A 1 192 ? -9.695 -1.659 14.125 1 98.88 192 ARG A C 1
ATOM 1484 O O . ARG A 1 192 ? -9.008 -2.664 13.93 1 98.88 192 ARG A O 1
ATOM 1491 N N . ALA A 1 193 ? -9.414 -0.47 13.594 1 98.94 193 ALA A N 1
ATOM 1492 C CA . ALA A 1 193 ? -8.25 -0.315 12.727 1 98.94 193 ALA A CA 1
ATOM 1493 C C . ALA A 1 193 ? -7.211 0.604 13.367 1 98.94 193 ALA A C 1
ATOM 1495 O O . ALA A 1 193 ? -7.539 1.706 13.812 1 98.94 193 ALA A O 1
ATOM 1496 N N . LEU A 1 194 ? -6.016 0.136 13.477 1 99 194 LEU A N 1
ATOM 1497 C CA . LEU A 1 194 ? -4.867 0.976 13.797 1 99 194 LEU A CA 1
ATOM 1498 C C . LEU A 1 194 ? -4.23 1.536 12.531 1 99 194 LEU A C 1
ATOM 1500 O O . LEU A 1 194 ? -3.797 0.778 11.664 1 99 194 LEU A O 1
ATOM 1504 N N . VAL A 1 195 ? -4.25 2.852 12.391 1 99 195 VAL A N 1
ATOM 1505 C CA . VAL A 1 195 ? -3.6 3.553 11.289 1 99 195 VAL A CA 1
ATOM 1506 C C . VAL A 1 195 ? -2.277 4.148 11.766 1 99 195 VAL A C 1
ATOM 1508 O O . VAL A 1 195 ? -2.24 4.887 12.75 1 99 195 VAL A O 1
ATOM 1511 N N . VAL A 1 196 ? -1.158 3.84 11.062 1 98.94 196 VAL A N 1
ATOM 1512 C CA . VAL A 1 196 ? 0.148 4.355 11.461 1 98.94 196 VAL A CA 1
ATOM 1513 C C . VAL A 1 196 ? 0.853 4.965 10.25 1 98.94 196 VAL A C 1
ATOM 1515 O O . VAL A 1 196 ? 1.023 4.305 9.227 1 98.94 196 VAL A O 1
ATOM 1518 N N . ALA A 1 197 ? 1.226 6.195 10.312 1 98.94 197 ALA A N 1
ATOM 1519 C CA . ALA A 1 197 ? 2.086 6.871 9.344 1 98.94 197 ALA A CA 1
ATOM 1520 C C . ALA A 1 197 ? 3.432 7.234 9.969 1 98.94 197 ALA A C 1
ATOM 1522 O O . ALA A 1 197 ? 3.482 7.852 11.031 1 98.94 197 ALA A O 1
ATOM 1523 N N . CYS A 1 198 ? 4.523 6.824 9.32 1 98.94 198 CYS A N 1
ATOM 1524 C CA . CYS A 1 198 ? 5.859 7.098 9.844 1 98.94 198 CYS A CA 1
ATOM 1525 C C . CYS A 1 198 ? 6.816 7.473 8.719 1 98.94 198 CYS A C 1
ATOM 1527 O O . CYS A 1 198 ? 6.922 6.754 7.723 1 98.94 198 CYS A O 1
ATOM 1529 N N . GLU A 1 199 ? 7.508 8.547 8.93 1 98.75 199 GLU A N 1
ATOM 1530 C CA . GLU A 1 199 ? 8.484 9.008 7.949 1 98.75 199 GLU A CA 1
ATOM 1531 C C . GLU A 1 199 ? 9.773 9.461 8.625 1 98.75 199 GLU A C 1
ATOM 1533 O O . GLU A 1 199 ? 9.75 10.297 9.531 1 98.75 199 GLU A O 1
ATOM 1538 N N . ILE A 1 200 ? 10.836 8.867 8.211 1 98.69 200 ILE A N 1
ATOM 1539 C CA . ILE A 1 200 ? 12.172 9.297 8.602 1 98.69 200 ILE A CA 1
ATOM 1540 C C . ILE A 1 200 ? 12.883 9.922 7.402 1 98.69 200 ILE A C 1
ATOM 1542 O O . ILE A 1 200 ? 13.719 9.273 6.766 1 98.69 200 ILE A O 1
ATOM 1546 N N . CYS A 1 201 ? 12.594 11.156 7.191 1 98 201 CYS A N 1
ATOM 1547 C CA . CYS A 1 201 ? 13.031 11.844 5.98 1 98 201 CYS A CA 1
ATOM 1548 C C . CYS A 1 201 ? 14.5 12.234 6.082 1 98 201 CYS A C 1
ATOM 1550 O O . CYS A 1 201 ? 15.203 12.281 5.07 1 98 201 CYS A O 1
ATOM 1552 N N . THR A 1 202 ? 14.977 12.453 7.254 1 97.25 202 THR A N 1
ATOM 1553 C CA . THR A 1 202 ? 16.312 13.008 7.449 1 97.25 202 THR A CA 1
ATOM 1554 C C . THR A 1 202 ? 17.375 12.008 7.027 1 97.25 202 THR A C 1
ATOM 1556 O O . THR A 1 202 ? 18.531 12.383 6.793 1 97.25 202 THR A O 1
ATOM 1559 N N . ILE A 1 203 ? 17.031 10.734 6.848 1 97.94 203 ILE A N 1
ATOM 1560 C CA . ILE A 1 203 ? 18.016 9.742 6.461 1 97.94 203 ILE A CA 1
ATOM 1561 C C . ILE A 1 203 ? 18.406 9.945 5 1 97.94 203 ILE A C 1
ATOM 1563 O O . ILE A 1 203 ? 19.391 9.359 4.52 1 97.94 203 ILE A O 1
ATOM 1567 N N . PHE A 1 204 ? 17.734 10.82 4.309 1 97.38 204 PHE A N 1
ATOM 1568 C CA . PHE A 1 204 ? 18.047 11.117 2.916 1 97.38 204 PHE A CA 1
ATOM 1569 C C . PHE A 1 204 ? 18.734 12.469 2.793 1 97.38 204 PHE A C 1
ATOM 1571 O O . PHE A 1 204 ? 19.078 12.906 1.689 1 97.38 204 PHE A O 1
ATOM 1578 N N . PHE A 1 205 ? 19.047 13.203 3.885 1 95.75 205 PHE A N 1
ATOM 1579 C CA . PHE A 1 205 ? 19.562 14.57 3.873 1 95.75 205 PHE A CA 1
ATOM 1580 C C . PHE A 1 205 ? 20.938 14.625 3.211 1 95.75 205 PHE A C 1
ATOM 1582 O O . PHE A 1 205 ? 21.219 15.531 2.422 1 95.75 205 PHE A O 1
ATOM 1589 N N . ARG A 1 206 ? 21.781 13.656 3.518 1 95.75 206 ARG A N 1
ATOM 1590 C CA . ARG A 1 206 ? 23.141 13.672 2.986 1 95.75 206 ARG A CA 1
ATOM 1591 C C . ARG A 1 206 ? 23.125 13.5 1.472 1 95.75 206 ARG A C 1
ATOM 1593 O O . ARG A 1 206 ? 23.891 14.172 0.765 1 95.75 206 ARG A O 1
ATOM 1600 N N . SER A 1 207 ? 22.312 12.57 1.062 1 96.44 207 SER A N 1
ATOM 1601 C CA . SER A 1 207 ? 22.219 12.359 -0.379 1 96.44 207 SER A CA 1
ATOM 1602 C C . SER A 1 207 ? 21.609 13.578 -1.075 1 96.44 207 SER A C 1
ATOM 1604 O O . SER A 1 207 ? 22.031 13.945 -2.174 1 96.44 207 SER A O 1
ATOM 1606 N N . MET A 1 208 ? 20.641 14.227 -0.488 1 95.31 208 MET A N 1
ATOM 1607 C CA . MET A 1 208 ? 20.031 15.422 -1.05 1 95.31 208 MET A CA 1
ATOM 1608 C C . MET A 1 208 ? 21.047 16.562 -1.163 1 95.31 208 MET A C 1
ATOM 1610 O O . MET A 1 208 ? 21.109 17.25 -2.182 1 95.31 208 MET A O 1
ATOM 1614 N N . LEU A 1 209 ? 21.828 16.688 -0.137 1 95.19 209 LEU A N 1
ATOM 1615 C CA . LEU A 1 209 ? 22.844 17.734 -0.12 1 95.19 209 LEU A CA 1
ATOM 1616 C C . LEU A 1 209 ? 23.875 17.5 -1.219 1 95.19 209 LEU A C 1
ATOM 1618 O O . LEU A 1 209 ? 24.281 18.453 -1.902 1 95.19 209 LEU A O 1
ATOM 1622 N N . GLU A 1 210 ? 24.297 16.266 -1.336 1 95.56 210 GLU A N 1
ATOM 1623 C CA . GLU A 1 210 ? 25.219 15.922 -2.404 1 95.56 210 GLU A CA 1
ATOM 1624 C C . GLU A 1 210 ? 24.656 16.297 -3.773 1 95.56 210 GLU A C 1
ATOM 1626 O O . GLU A 1 210 ? 25.359 16.859 -4.613 1 95.56 210 GLU A O 1
ATOM 1631 N N . ASP A 1 211 ? 23.438 16 -3.949 1 94.69 211 ASP A N 1
ATOM 1632 C CA . ASP A 1 211 ? 22.781 16.297 -5.219 1 94.69 211 ASP A CA 1
ATOM 1633 C C . ASP A 1 211 ? 22.688 17.797 -5.457 1 94.69 211 ASP A C 1
ATOM 1635 O O . ASP A 1 211 ? 22.875 18.266 -6.582 1 94.69 211 ASP A O 1
ATOM 1639 N N . ILE A 1 212 ? 22.344 18.562 -4.461 1 95.12 212 ILE A N 1
ATOM 1640 C CA . ILE A 1 212 ? 22.203 20.016 -4.539 1 95.12 212 ILE A CA 1
ATOM 1641 C C . ILE A 1 212 ? 23.531 20.625 -5 1 95.12 212 ILE A C 1
ATOM 1643 O O . ILE A 1 212 ? 23.547 21.453 -5.918 1 95.12 212 ILE A O 1
ATOM 1647 N N . VAL A 1 213 ? 24.578 20.203 -4.438 1 95.19 213 VAL A N 1
ATOM 1648 C CA . VAL A 1 213 ? 25.891 20.781 -4.734 1 95.19 213 VAL A CA 1
ATOM 1649 C C . VAL A 1 213 ? 26.344 20.328 -6.117 1 95.19 213 VAL A C 1
ATOM 1651 O O . VAL A 1 213 ? 26.828 21.141 -6.914 1 95.19 213 VAL A O 1
ATOM 1654 N N . LYS A 1 214 ? 26.156 19.078 -6.398 1 95.06 214 LYS A N 1
ATOM 1655 C CA . LYS A 1 214 ? 26.594 18.531 -7.684 1 95.06 214 LYS A CA 1
ATOM 1656 C C . LYS A 1 214 ? 25.797 19.141 -8.836 1 95.06 214 LYS A C 1
ATOM 1658 O O . LYS A 1 214 ? 26.375 19.516 -9.867 1 95.06 214 LYS A O 1
ATOM 1663 N N . ALA A 1 215 ? 24.516 19.266 -8.617 1 95 215 ALA A N 1
ATOM 1664 C CA . ALA A 1 215 ? 23.641 19.75 -9.68 1 95 215 ALA A CA 1
ATOM 1665 C C . ALA A 1 215 ? 23.578 21.266 -9.688 1 95 215 ALA A C 1
ATOM 1667 O O . ALA A 1 215 ? 23.109 21.875 -10.648 1 95 215 ALA A O 1
ATOM 1668 N N . GLN A 1 216 ? 24.047 21.922 -8.664 1 96.31 216 GLN A N 1
ATOM 1669 C CA . GLN A 1 216 ? 23.953 23.375 -8.484 1 96.31 216 GLN A CA 1
ATOM 1670 C C . GLN A 1 216 ? 22.516 23.859 -8.594 1 96.31 216 GLN A C 1
ATOM 1672 O O . GLN A 1 216 ? 22.234 24.828 -9.297 1 96.31 216 GLN A O 1
ATOM 1677 N N . GLU A 1 217 ? 21.656 23.047 -7.992 1 93.94 217 GLU A N 1
ATOM 1678 C CA . GLU A 1 217 ? 20.219 23.344 -7.93 1 93.94 217 GLU A CA 1
ATOM 1679 C C . GLU A 1 217 ? 19.672 23.141 -6.52 1 93.94 217 GLU A C 1
ATOM 1681 O O . GLU A 1 217 ? 19.797 22.047 -5.965 1 93.94 217 GLU A O 1
ATOM 1686 N N . ALA A 1 218 ? 19.078 24.172 -5.992 1 90.69 218 ALA A N 1
ATOM 1687 C CA . ALA A 1 218 ? 18.5 24.078 -4.652 1 90.69 218 ALA A CA 1
ATOM 1688 C C . ALA A 1 218 ? 17.312 23.109 -4.637 1 90.69 218 ALA A C 1
ATOM 1690 O O . ALA A 1 218 ? 16.625 22.969 -5.641 1 90.69 218 ALA A O 1
ATOM 1691 N N . ASN A 1 219 ? 17.156 22.422 -3.541 1 87.38 219 ASN A N 1
ATOM 1692 C CA . ASN A 1 219 ? 16.016 21.531 -3.299 1 87.38 219 ASN A CA 1
ATOM 1693 C C . ASN A 1 219 ? 15.273 21.922 -2.023 1 87.38 219 ASN A C 1
ATOM 1695 O O . ASN A 1 219 ? 15.812 21.797 -0.923 1 87.38 219 ASN A O 1
ATOM 1699 N N . ILE A 1 220 ? 14.055 22.312 -2.137 1 90.56 220 ILE A N 1
ATOM 1700 C CA . ILE A 1 220 ? 13.273 22.828 -1.024 1 90.56 220 ILE A CA 1
ATOM 1701 C C . ILE A 1 220 ? 13.023 21.734 -0 1 90.56 220 ILE A C 1
ATOM 1703 O O . ILE A 1 220 ? 12.797 22 1.181 1 90.56 220 ILE A O 1
ATOM 1707 N N . ALA A 1 221 ? 13.039 20.469 -0.435 1 89.69 221 ALA A N 1
ATOM 1708 C CA . ALA A 1 221 ? 12.703 19.359 0.439 1 89.69 221 ALA A CA 1
ATOM 1709 C C . ALA A 1 221 ? 13.586 19.344 1.682 1 89.69 221 ALA A C 1
ATOM 1711 O O . ALA A 1 221 ? 13.109 19.078 2.787 1 89.69 221 ALA A O 1
ATOM 1712 N N . MET A 1 222 ? 14.844 19.688 1.543 1 90.69 222 MET A N 1
ATOM 1713 C CA . MET A 1 222 ? 15.797 19.656 2.648 1 90.69 222 MET A CA 1
ATOM 1714 C C . MET A 1 222 ? 15.422 20.688 3.713 1 90.69 222 MET A C 1
ATOM 1716 O O . MET A 1 222 ? 15.797 20.547 4.879 1 90.69 222 MET A O 1
ATOM 1720 N N . THR A 1 223 ? 14.688 21.688 3.32 1 94.94 223 THR A N 1
ATOM 1721 C CA . THR A 1 223 ? 14.352 22.781 4.227 1 94.94 223 THR A CA 1
ATOM 1722 C C . THR A 1 223 ? 13.023 22.516 4.926 1 94.94 223 THR A C 1
ATOM 1724 O O . THR A 1 223 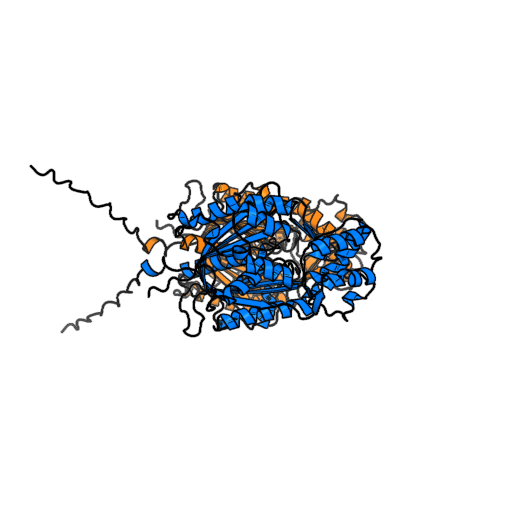? 12.703 23.156 5.934 1 94.94 223 THR A O 1
ATOM 1727 N N . LEU A 1 224 ? 12.25 21.531 4.473 1 96.31 224 LEU A N 1
ATOM 1728 C CA . LEU A 1 224 ? 10.883 21.359 4.949 1 96.31 224 LEU A CA 1
ATOM 1729 C C . LEU A 1 224 ? 10.773 20.141 5.852 1 96.31 224 LEU A C 1
ATOM 1731 O O . LEU A 1 224 ? 10.039 20.156 6.84 1 96.31 224 LEU A O 1
ATOM 1735 N N . PHE A 1 225 ? 11.508 19.078 5.512 1 97.12 225 PHE A N 1
ATOM 1736 C CA . PHE A 1 225 ? 11.156 17.75 6 1 97.12 225 PHE A CA 1
ATOM 1737 C C . PHE A 1 225 ? 11.891 17.438 7.301 1 97.12 225 PHE A C 1
ATOM 1739 O O . PHE A 1 225 ? 13.047 17.828 7.473 1 97.12 225 PHE A O 1
ATOM 1746 N N . GLY A 1 226 ? 11.242 16.812 8.242 1 97.56 226 GLY A N 1
ATOM 1747 C CA . GLY A 1 226 ? 11.742 16.203 9.461 1 97.56 226 GLY A CA 1
ATOM 1748 C C . GLY A 1 226 ? 11.25 14.781 9.656 1 97.56 226 GLY A C 1
ATOM 1749 O O . GLY A 1 226 ? 10.719 14.172 8.734 1 97.56 226 GLY A O 1
ATOM 1750 N N . ASP A 1 227 ? 11.57 14.242 10.836 1 98.62 227 ASP A N 1
ATOM 1751 C CA . ASP A 1 227 ? 11.156 12.883 11.156 1 98.62 227 ASP A CA 1
ATOM 1752 C C . ASP A 1 227 ? 9.992 12.875 12.141 1 98.62 227 ASP A C 1
ATOM 1754 O O . ASP A 1 227 ? 9.914 13.727 13.031 1 98.62 227 ASP A O 1
ATOM 1758 N N . GLY A 1 228 ? 9.047 11.938 11.969 1 98.88 228 GLY A N 1
ATOM 1759 C CA . GLY A 1 228 ? 7.938 11.789 12.898 1 98.88 228 GLY A CA 1
ATOM 1760 C C . GLY A 1 228 ? 6.984 10.672 12.516 1 98.88 228 GLY A C 1
ATOM 1761 O O . GLY A 1 228 ? 7.102 10.094 11.43 1 98.88 228 GLY A O 1
ATOM 1762 N N . ALA A 1 229 ? 6.16 10.32 13.438 1 98.94 229 ALA A N 1
ATOM 1763 C CA . ALA A 1 229 ? 5.094 9.344 13.227 1 98.94 229 ALA A CA 1
ATOM 1764 C C . ALA A 1 229 ? 3.799 9.789 13.898 1 98.94 229 ALA A C 1
ATOM 1766 O O . ALA A 1 229 ? 3.824 10.555 14.859 1 98.94 229 ALA A O 1
ATOM 1767 N N . SER A 1 230 ? 2.756 9.461 13.367 1 98.94 230 SER A N 1
ATOM 1768 C CA . SER A 1 230 ? 1.427 9.68 13.93 1 98.94 230 SER A CA 1
ATOM 1769 C C . SER A 1 230 ? 0.517 8.477 13.68 1 98.94 230 SER A C 1
ATOM 1771 O O . SER A 1 230 ? 0.811 7.633 12.836 1 98.94 230 SER A O 1
ATOM 1773 N N . ALA A 1 231 ? -0.499 8.32 14.492 1 98.94 231 ALA A N 1
ATOM 1774 C CA . ALA A 1 231 ? -1.373 7.152 14.43 1 98.94 231 ALA A CA 1
ATOM 1775 C C . ALA A 1 231 ? -2.797 7.508 14.852 1 98.94 231 ALA A C 1
ATOM 1777 O O . ALA A 1 231 ? -3.023 8.547 15.477 1 98.94 231 ALA A O 1
ATOM 1778 N N . MET A 1 232 ? -3.752 6.691 14.453 1 98.94 232 MET A N 1
ATOM 1779 C CA . MET A 1 232 ? -5.16 6.77 14.836 1 98.94 232 MET A CA 1
ATOM 1780 C C . MET A 1 232 ? -5.746 5.375 15.031 1 98.94 232 MET A C 1
ATOM 1782 O O . MET A 1 232 ? -5.266 4.406 14.438 1 98.94 232 MET A O 1
ATOM 1786 N N . VAL A 1 233 ? -6.695 5.285 15.859 1 98.94 233 VAL A N 1
ATOM 1787 C CA . VAL A 1 233 ? -7.547 4.102 15.938 1 98.94 233 VAL A CA 1
ATOM 1788 C C . VAL A 1 233 ? -8.953 4.441 15.445 1 98.94 233 VAL A C 1
ATOM 1790 O O . VAL A 1 233 ? -9.547 5.434 15.875 1 98.94 233 VAL A O 1
ATOM 1793 N N . LEU A 1 234 ? -9.461 3.672 14.5 1 98.94 234 LEU A N 1
ATOM 1794 C CA . LEU A 1 234 ? -10.828 3.797 14 1 98.94 234 LEU A CA 1
ATOM 1795 C C . LEU A 1 234 ? -11.68 2.627 14.477 1 98.94 234 LEU A C 1
ATOM 1797 O O . LEU A 1 234 ? -11.172 1.53 14.711 1 98.94 234 LEU A O 1
ATOM 1801 N N . SER A 1 235 ? -12.969 2.902 14.594 1 98.75 235 SER A N 1
ATOM 1802 C CA . SER A 1 235 ? -13.914 1.891 15.055 1 98.75 235 SER A CA 1
ATOM 1803 C C . SER A 1 235 ? -15.211 1.944 14.266 1 98.75 235 SER A C 1
ATOM 1805 O O . SER A 1 235 ? -15.688 3.027 13.906 1 98.75 235 SER A O 1
ATOM 1807 N N . ASN A 1 236 ? -15.742 0.71 13.992 1 98.12 236 ASN A N 1
ATOM 1808 C CA . ASN A 1 236 ? -17.047 0.705 13.352 1 98.12 236 ASN A CA 1
ATOM 1809 C C . ASN A 1 236 ? -18.172 0.679 14.375 1 98.12 236 ASN A C 1
ATOM 1811 O O . ASN A 1 236 ? -19.344 0.517 14.016 1 98.12 236 ASN A O 1
ATOM 1815 N N . GLY A 1 237 ? -17.875 0.675 15.695 1 96.62 237 GLY A N 1
ATOM 1816 C CA . GLY A 1 237 ? -18.844 0.809 16.766 1 96.62 237 GLY A CA 1
ATOM 1817 C C . GLY A 1 237 ? -19.609 -0.476 17.047 1 96.62 237 GLY A C 1
ATOM 1818 O O . GLY A 1 237 ? -20.609 -0.47 17.766 1 96.62 237 GLY A O 1
ATOM 1819 N N . ILE A 1 238 ? -19.219 -1.537 16.422 1 96.75 238 ILE A N 1
ATOM 1820 C CA . ILE A 1 238 ? -19.859 -2.814 16.688 1 96.75 238 ILE A CA 1
ATOM 1821 C C . ILE A 1 238 ? -19.203 -3.486 17.891 1 96.75 238 ILE A C 1
ATOM 1823 O O . ILE A 1 238 ? -18 -3.719 17.891 1 96.75 238 ILE A O 1
ATOM 1827 N N . CYS A 1 239 ? -19.906 -3.715 19 1 95.06 239 CYS A N 1
ATOM 1828 C CA . CYS A 1 239 ? -19.5 -4.363 20.25 1 95.06 239 CYS A CA 1
ATOM 1829 C C . CYS A 1 239 ? -18.375 -3.602 20.922 1 95.06 239 CYS A C 1
ATOM 1831 O O . CYS A 1 239 ? -17.344 -4.188 21.25 1 95.06 239 CYS A O 1
ATOM 1833 N N . PRO A 1 240 ? -18.625 -2.295 21.094 1 93.75 240 PRO A N 1
ATOM 1834 C CA . PRO A 1 240 ? -17.578 -1.562 21.812 1 93.75 240 PRO A CA 1
ATOM 1835 C C . PRO A 1 240 ? -17.5 -1.952 23.281 1 93.75 240 PRO A C 1
ATOM 1837 O O . PRO A 1 240 ? -18.531 -2.254 23.906 1 93.75 240 PRO A O 1
ATOM 1840 N N . LYS A 1 241 ? -16.328 -1.968 23.766 1 94.5 241 LYS A N 1
ATOM 1841 C CA . LYS A 1 241 ? -16.172 -2.166 25.203 1 94.5 241 LYS A CA 1
ATOM 1842 C C . LYS A 1 241 ? -16.359 -0.856 25.953 1 94.5 241 LYS A C 1
ATOM 1844 O O . LYS A 1 241 ? -16.094 0.222 25.422 1 94.5 241 LYS A O 1
ATOM 1849 N N . THR A 1 242 ? -16.688 -0.997 27.188 1 94.12 242 THR A N 1
ATOM 1850 C CA . THR A 1 242 ? -16.984 0.169 28.016 1 94.12 242 THR A CA 1
ATOM 1851 C C . THR A 1 242 ? -15.727 1.013 28.219 1 94.12 242 THR A C 1
ATOM 1853 O O . THR A 1 242 ? -15.805 2.234 28.375 1 94.12 242 THR A O 1
ATOM 1856 N N . SER A 1 243 ? -14.641 0.382 28.141 1 96.25 243 SER A N 1
ATOM 1857 C CA . SER A 1 243 ? -13.391 1.081 28.422 1 96.25 243 SER A CA 1
ATOM 1858 C C . SER A 1 243 ? -12.93 1.883 27.203 1 96.25 243 SER A C 1
ATOM 1860 O O . SER A 1 243 ? -12.078 2.77 27.328 1 96.25 243 SER A O 1
ATOM 1862 N N . GLU A 1 244 ? -13.453 1.604 26.062 1 97.06 244 GLU A N 1
ATOM 1863 C CA . GLU A 1 244 ? -13.008 2.275 24.828 1 97.06 244 GLU A CA 1
ATOM 1864 C C . GLU A 1 244 ? -13.461 3.732 24.812 1 97.06 244 GLU A C 1
ATOM 1866 O O . GLU A 1 244 ? -14.562 4.055 25.266 1 97.06 244 GLU A O 1
ATOM 1871 N N . ARG A 1 245 ? -12.656 4.551 24.328 1 95.75 245 ARG A N 1
ATOM 1872 C CA . ARG A 1 245 ? -12.969 5.969 24.203 1 95.75 245 ARG A CA 1
ATOM 1873 C C . ARG A 1 245 ? -14.195 6.188 23.312 1 95.75 245 ARG A C 1
ATOM 1875 O O . ARG A 1 245 ? -14.352 5.523 22.297 1 95.75 245 ARG A O 1
ATOM 1882 N N . ALA A 1 246 ? -15.008 7.203 23.703 1 95.12 246 ALA A N 1
ATOM 1883 C CA . ALA A 1 246 ? -16.094 7.656 22.828 1 95.12 246 ALA A CA 1
ATOM 1884 C C . ALA A 1 246 ? -15.531 8.273 21.547 1 95.12 246 ALA A C 1
ATOM 1886 O O . ALA A 1 246 ? -14.406 8.773 21.516 1 95.12 246 ALA A O 1
ATOM 1887 N N . PRO A 1 247 ? -16.312 8.266 20.5 1 96.69 247 PRO A N 1
ATOM 1888 C CA . PRO A 1 247 ? -15.844 8.812 19.234 1 96.69 247 PRO A CA 1
ATOM 1889 C C . PRO A 1 247 ? -15.422 10.273 19.328 1 96.69 247 PRO A C 1
ATOM 1891 O O . PRO A 1 247 ? -16.141 11.086 19.922 1 96.69 247 PRO A O 1
ATOM 1894 N N . LEU A 1 248 ? -14.258 10.562 18.797 1 97.19 248 LEU A N 1
ATOM 1895 C CA . LEU A 1 248 ? -13.844 11.945 18.609 1 97.19 248 LEU A CA 1
ATOM 1896 C C . LEU A 1 248 ? -14.578 12.578 17.438 1 97.19 248 LEU A C 1
ATOM 1898 O O . LEU A 1 248 ? -15.094 13.695 17.547 1 97.19 248 LEU A O 1
ATOM 1902 N N . TRP A 1 249 ? -14.602 11.891 16.328 1 97.94 249 TRP A N 1
ATOM 1903 C CA . TRP A 1 249 ? -15.305 12.273 15.102 1 97.94 249 TRP A CA 1
ATOM 1904 C C . TRP A 1 249 ? -15.867 11.055 14.391 1 97.94 249 TRP A C 1
ATOM 1906 O O . TRP A 1 249 ? -15.258 9.984 14.391 1 97.94 249 TRP A O 1
ATOM 1916 N N . ASN A 1 250 ? -17.047 11.227 13.789 1 98.06 250 ASN A N 1
ATOM 1917 C CA . ASN A 1 250 ? -17.531 10.312 12.766 1 98.06 250 ASN A CA 1
ATOM 1918 C C . ASN A 1 250 ? -17 10.68 11.383 1 98.06 250 ASN A C 1
ATOM 1920 O O . ASN A 1 250 ? -17.016 11.852 11 1 98.06 250 ASN A O 1
ATOM 1924 N N . ILE A 1 251 ? -16.469 9.719 10.719 1 98.69 251 ILE A N 1
ATOM 1925 C CA . ILE A 1 251 ? -16.062 9.945 9.336 1 98.69 251 ILE A CA 1
ATOM 1926 C C . ILE A 1 251 ? -17.281 9.906 8.422 1 98.69 251 ILE A C 1
ATOM 1928 O O . ILE A 1 251 ? -17.922 8.859 8.289 1 98.69 251 ILE A O 1
ATOM 1932 N N . LEU A 1 252 ? -17.531 11.016 7.758 1 98.06 252 LEU A N 1
ATOM 1933 C CA . LEU A 1 252 ? -18.75 11.109 6.98 1 98.06 252 LEU A CA 1
ATOM 1934 C C . LEU A 1 252 ? -18.516 10.727 5.523 1 98.06 252 LEU A C 1
ATOM 1936 O O . LEU A 1 252 ? -19.406 10.195 4.859 1 98.06 252 LEU A O 1
ATOM 1940 N N . ASN A 1 253 ? -17.375 11.047 5.059 1 98 253 ASN A N 1
ATOM 1941 C CA . ASN A 1 253 ? -17.016 10.758 3.674 1 98 253 ASN A CA 1
ATOM 1942 C C . ASN A 1 253 ? -15.523 10.953 3.422 1 98 253 ASN A C 1
ATOM 1944 O O . ASN A 1 253 ? -14.852 11.672 4.168 1 98 253 ASN A O 1
ATOM 1948 N N . CYS A 1 254 ? -14.977 10.234 2.525 1 98.38 254 CYS A N 1
ATOM 1949 C CA . CYS A 1 254 ? -13.633 10.406 1.986 1 98.38 254 CYS A CA 1
ATOM 1950 C C . CYS A 1 254 ? -13.664 10.469 0.464 1 98.38 254 CYS A C 1
ATOM 1952 O O . CYS A 1 254 ? -14.539 9.875 -0.171 1 98.38 254 CYS A O 1
ATOM 1954 N N . ARG A 1 255 ? -12.719 11.211 -0.103 1 97.75 255 ARG A N 1
ATOM 1955 C CA . ARG A 1 255 ? -12.648 11.336 -1.556 1 97.75 255 ARG A CA 1
ATOM 1956 C C . ARG A 1 255 ? -11.211 11.523 -2.021 1 97.75 255 ARG A C 1
ATOM 1958 O O . ARG A 1 255 ? -10.438 12.242 -1.389 1 97.75 255 ARG A O 1
ATOM 1965 N N . THR A 1 256 ? -10.852 10.797 -3.045 1 98.19 256 THR A N 1
ATOM 1966 C CA . THR A 1 256 ? -9.578 10.984 -3.734 1 98.19 256 THR A CA 1
ATOM 1967 C C . THR A 1 256 ? -9.789 11.633 -5.098 1 98.19 256 THR A C 1
ATOM 1969 O O . THR A 1 256 ? -10.805 11.398 -5.75 1 98.19 256 THR A O 1
ATOM 1972 N N . THR A 1 257 ? -8.883 12.523 -5.5 1 98.06 257 THR A N 1
ATOM 1973 C CA . THR A 1 257 ? -8.953 13.172 -6.805 1 98.06 257 THR A CA 1
ATOM 1974 C C . THR A 1 257 ? -7.559 13.297 -7.414 1 98.06 257 THR A C 1
ATOM 1976 O O . THR A 1 257 ? -6.652 13.859 -6.797 1 98.06 257 THR A O 1
ATOM 1979 N N . LEU A 1 258 ? -7.383 12.758 -8.602 1 97.12 258 LEU A N 1
ATOM 1980 C CA . LEU A 1 258 ? -6.16 12.953 -9.367 1 97.12 258 LEU A CA 1
ATOM 1981 C C . LEU A 1 258 ? -6.215 14.258 -10.156 1 97.12 258 LEU A C 1
ATOM 1983 O O . LEU A 1 258 ? -7.16 14.492 -10.914 1 97.12 258 LEU A O 1
ATOM 1987 N N . LEU A 1 259 ? -5.215 15.102 -9.906 1 96.88 259 LEU A N 1
ATOM 1988 C CA . LEU A 1 259 ? -5.148 16.344 -10.664 1 96.88 259 LEU A CA 1
ATOM 1989 C C . LEU A 1 259 ? -4.516 16.109 -12.031 1 96.88 259 LEU A C 1
ATOM 1991 O O . LEU A 1 259 ? -3.51 15.406 -12.148 1 96.88 259 LEU A O 1
ATOM 1995 N N . GLU A 1 260 ? -5.094 16.688 -13.078 1 92.81 260 GLU A N 1
ATOM 1996 C CA . GLU A 1 260 ? -4.621 16.5 -14.445 1 92.81 260 GLU A CA 1
ATOM 1997 C C . GLU A 1 260 ? -3.26 17.156 -14.648 1 92.81 260 GLU A C 1
ATOM 1999 O O . GLU A 1 260 ? -2.947 18.156 -14.008 1 92.81 260 GLU A O 1
ATOM 2004 N N . ASP A 1 261 ? -2.484 16.547 -15.484 1 91.75 261 ASP A N 1
ATOM 2005 C CA . ASP A 1 261 ? -1.21 17.078 -15.953 1 91.75 261 ASP A CA 1
ATOM 2006 C C . ASP A 1 261 ? -0.288 17.406 -14.781 1 91.75 261 ASP A C 1
ATOM 2008 O O . ASP A 1 261 ? 0.318 18.484 -14.742 1 91.75 261 ASP A O 1
ATOM 2012 N N . SER A 1 262 ? -0.222 16.516 -13.773 1 94.62 262 SER A N 1
ATOM 2013 C CA . SER A 1 262 ? 0.541 16.812 -12.57 1 94.62 262 SER A CA 1
ATOM 2014 C C . SER A 1 262 ? 1.529 15.703 -12.242 1 94.62 262 SER A C 1
ATOM 2016 O O . SER A 1 262 ? 2.092 15.664 -11.148 1 94.62 262 SER A O 1
ATOM 2018 N N . ALA A 1 263 ? 1.798 14.805 -13.156 1 93.31 263 ALA A N 1
ATOM 2019 C CA . ALA A 1 263 ? 2.611 13.609 -12.914 1 93.31 263 ALA A CA 1
ATOM 2020 C C . ALA A 1 263 ? 4.016 13.992 -12.453 1 93.31 263 ALA A C 1
ATOM 2022 O O . ALA A 1 263 ? 4.625 13.281 -11.656 1 93.31 263 ALA A O 1
ATOM 2023 N N . SER A 1 264 ? 4.504 15.102 -12.914 1 95.38 264 SER A N 1
ATOM 2024 C CA . SER A 1 264 ? 5.887 15.477 -12.641 1 95.38 264 SER A CA 1
ATOM 2025 C C . SER A 1 264 ? 5.977 16.453 -11.484 1 95.38 264 SER A C 1
ATOM 2027 O O . SER A 1 264 ? 7.074 16.812 -11.039 1 95.38 264 SER A O 1
ATOM 2029 N N . SER A 1 265 ? 4.855 16.906 -10.969 1 96.56 265 SER A N 1
ATOM 2030 C CA . SER A 1 265 ? 4.84 18.016 -10.008 1 96.56 265 SER A CA 1
ATOM 2031 C C . SER A 1 265 ? 5.352 17.562 -8.648 1 96.56 265 SER A C 1
ATOM 2033 O O . SER A 1 265 ? 6.09 18.297 -7.984 1 96.56 265 SER A O 1
ATOM 2035 N N . ILE A 1 266 ? 4.887 16.438 -8.211 1 96.75 266 ILE A N 1
ATOM 2036 C CA . ILE A 1 266 ? 5.371 15.797 -6.992 1 96.75 266 ILE A CA 1
ATOM 2037 C C . ILE A 1 266 ? 5.844 14.375 -7.301 1 96.75 266 ILE A C 1
ATOM 2039 O O . ILE A 1 266 ? 5.059 13.547 -7.766 1 96.75 266 ILE A O 1
ATOM 2043 N N . GLN A 1 267 ? 7.133 14.125 -7.137 1 96.5 267 GLN A N 1
ATOM 2044 C CA . GLN A 1 267 ? 7.715 12.805 -7.336 1 96.5 267 GLN A CA 1
ATOM 2045 C C . GLN A 1 267 ? 8.586 12.406 -6.145 1 96.5 267 GLN A C 1
ATOM 2047 O O . GLN A 1 267 ? 8.953 13.25 -5.328 1 96.5 267 GLN A O 1
ATOM 2052 N N . PHE A 1 268 ? 8.789 11.18 -5.984 1 96.75 268 PHE A N 1
ATOM 2053 C CA . PHE A 1 268 ? 9.719 10.578 -5.035 1 96.75 268 PHE A CA 1
ATOM 2054 C C . PHE A 1 268 ? 10.484 9.43 -5.684 1 96.75 268 PHE A C 1
ATOM 2056 O O . PHE A 1 268 ? 10.086 8.273 -5.582 1 96.75 268 PHE A O 1
ATOM 2063 N N . ASN A 1 269 ? 11.68 9.734 -6.242 1 95.75 269 ASN A N 1
ATOM 2064 C CA . ASN A 1 269 ? 12.414 8.844 -7.141 1 95.75 269 ASN A CA 1
ATOM 2065 C C . ASN A 1 269 ? 13.422 7.992 -6.379 1 95.75 269 ASN A C 1
ATOM 2067 O O . ASN A 1 269 ? 14.078 8.477 -5.457 1 95.75 269 ASN A O 1
ATOM 2071 N N . ILE A 1 270 ? 13.516 6.762 -6.758 1 97 270 ILE A N 1
ATOM 2072 C CA . ILE A 1 270 ? 14.453 5.844 -6.109 1 97 270 ILE A CA 1
ATOM 2073 C C . ILE A 1 270 ? 15.836 6 -6.723 1 97 270 ILE A C 1
ATOM 2075 O O . ILE A 1 270 ? 15.977 6.168 -7.938 1 97 270 ILE A O 1
ATOM 2079 N N . ARG A 1 271 ? 16.859 6.055 -5.859 1 97.12 271 ARG A N 1
ATOM 2080 C CA . ARG A 1 271 ? 18.266 6.164 -6.238 1 97.12 271 ARG A CA 1
ATOM 2081 C C . ARG A 1 271 ? 19.141 5.285 -5.352 1 97.12 271 ARG A C 1
ATOM 2083 O O . ARG A 1 271 ? 18.703 4.816 -4.301 1 97.12 271 ARG A O 1
ATOM 2090 N N . PRO A 1 272 ? 20.406 5.055 -5.754 1 97.56 272 PRO A N 1
ATOM 2091 C CA . PRO A 1 272 ? 21.281 4.176 -4.988 1 97.56 272 PRO A CA 1
ATOM 2092 C C . PRO A 1 272 ? 21.531 4.676 -3.568 1 97.56 272 PRO A C 1
ATOM 2094 O O . PRO A 1 272 ? 21.859 3.887 -2.678 1 97.56 272 PRO A O 1
ATOM 2097 N N . HIS A 1 273 ? 21.359 5.988 -3.4 1 97.56 273 HIS A N 1
ATOM 2098 C CA . HIS A 1 273 ? 21.672 6.539 -2.084 1 97.56 273 HIS A CA 1
ATOM 2099 C C . HIS A 1 273 ? 20.391 6.93 -1.343 1 97.56 273 HIS A C 1
ATOM 2101 O O . HIS A 1 273 ? 20.453 7.621 -0.324 1 97.56 273 HIS A O 1
ATOM 2107 N N . GLY A 1 274 ? 19.281 6.508 -1.852 1 96.06 274 GLY A N 1
ATOM 2108 C CA . GLY A 1 274 ? 18.016 6.789 -1.189 1 96.06 274 GLY A CA 1
ATOM 2109 C C . GLY A 1 274 ? 16.938 7.297 -2.139 1 96.06 274 GLY A C 1
ATOM 2110 O O . GLY A 1 274 ? 16.906 6.902 -3.305 1 96.06 274 GLY A O 1
ATOM 2111 N N . TYR A 1 275 ? 16 7.941 -1.578 1 95.75 275 TYR A N 1
ATOM 2112 C CA . TYR A 1 275 ? 14.922 8.5 -2.375 1 95.75 275 TYR A CA 1
ATOM 2113 C C . TYR A 1 275 ? 15.102 10 -2.57 1 95.75 275 TYR A C 1
ATOM 2115 O O . TYR A 1 275 ? 15.578 10.695 -1.67 1 95.75 275 TYR A O 1
ATOM 2123 N N . HIS A 1 276 ? 14.75 10.445 -3.746 1 94.75 276 HIS A N 1
ATOM 2124 C CA . HIS A 1 276 ? 14.906 11.844 -4.145 1 94.75 276 HIS A CA 1
ATOM 2125 C C . HIS A 1 276 ? 13.555 12.5 -4.395 1 94.75 276 HIS A C 1
ATOM 2127 O O . HIS A 1 276 ? 12.883 12.195 -5.387 1 94.75 276 HIS A O 1
ATOM 2133 N N . PRO A 1 277 ? 13.219 13.445 -3.512 1 94.88 277 PRO A N 1
ATOM 2134 C CA . PRO A 1 277 ? 11.953 14.148 -3.719 1 94.88 277 PRO A CA 1
ATOM 2135 C C . PRO A 1 277 ? 12.039 15.203 -4.82 1 94.88 277 PRO A C 1
ATOM 2137 O O . PRO A 1 277 ? 13.062 15.875 -4.961 1 94.88 277 PRO A O 1
ATOM 2140 N N . VAL A 1 278 ? 11.016 15.273 -5.605 1 94.12 278 VAL A N 1
ATOM 2141 C CA . VAL A 1 278 ? 10.805 16.344 -6.574 1 94.12 278 VAL A CA 1
ATOM 2142 C C . VAL A 1 278 ? 9.516 17.094 -6.242 1 94.12 278 VAL A C 1
ATOM 2144 O O . VAL A 1 278 ? 8.438 16.5 -6.188 1 94.12 278 VAL A O 1
ATOM 2147 N N . ILE A 1 279 ? 9.633 18.328 -5.918 1 94.25 279 ILE A N 1
ATOM 2148 C CA . ILE A 1 279 ? 8.523 19.25 -5.703 1 94.25 279 ILE A CA 1
ATOM 2149 C C . ILE A 1 279 ? 8.719 20.5 -6.566 1 94.25 279 ILE A C 1
ATOM 2151 O O . ILE A 1 279 ? 9.586 21.328 -6.281 1 94.25 279 ILE A O 1
ATOM 2155 N N . THR A 1 280 ? 7.887 20.641 -7.551 1 94.38 280 THR A N 1
ATOM 2156 C CA . THR A 1 280 ? 8.078 21.75 -8.484 1 94.38 280 THR A CA 1
ATOM 2157 C C . THR A 1 280 ? 7.477 23.031 -7.922 1 94.38 280 THR A C 1
ATOM 2159 O O . THR A 1 280 ? 6.672 22.984 -6.988 1 94.38 280 THR A O 1
ATOM 2162 N N . LYS A 1 281 ? 7.828 24.203 -8.477 1 92.81 281 LYS A N 1
ATOM 2163 C CA . LYS A 1 281 ? 7.371 25.516 -8.039 1 92.81 281 LYS A CA 1
ATOM 2164 C C . LYS A 1 281 ? 5.879 25.688 -8.297 1 92.81 281 LYS A C 1
ATOM 2166 O O . LYS A 1 281 ? 5.246 26.578 -7.719 1 92.81 281 LYS A O 1
ATOM 2171 N N . GLU A 1 282 ? 5.316 24.797 -9.133 1 95.31 282 GLU A N 1
ATOM 2172 C CA . GLU A 1 282 ? 3.912 24.906 -9.523 1 95.31 282 GLU A CA 1
ATOM 2173 C C . GLU A 1 282 ? 3 24.266 -8.484 1 95.31 282 GLU A C 1
ATOM 2175 O O . GLU A 1 282 ? 1.792 24.516 -8.477 1 95.31 282 GLU A O 1
ATOM 2180 N N . VAL A 1 283 ? 3.539 23.484 -7.582 1 96.25 283 VAL A N 1
ATOM 2181 C CA . VAL A 1 283 ? 2.766 22.641 -6.684 1 96.25 283 VAL A CA 1
ATOM 2182 C C . VAL A 1 283 ? 1.85 23.5 -5.82 1 96.25 283 VAL A C 1
ATOM 2184 O O . VAL A 1 283 ? 0.655 23.219 -5.699 1 96.25 283 VAL A O 1
ATOM 2187 N N . PRO A 1 284 ? 2.318 24.672 -5.207 1 95.94 284 PRO A N 1
ATOM 2188 C CA . PRO A 1 284 ? 1.411 25.484 -4.387 1 95.94 284 PRO A CA 1
ATOM 2189 C C . PRO A 1 284 ? 0.227 26.016 -5.184 1 95.94 284 PRO A C 1
ATOM 2191 O O . PRO A 1 284 ? -0.909 26 -4.703 1 95.94 284 PRO A O 1
ATOM 2194 N N . GLY A 1 285 ? 0.508 26.438 -6.367 1 96.75 285 GLY A N 1
ATOM 2195 C CA . GLY A 1 285 ? -0.556 26.938 -7.223 1 96.75 285 GLY A CA 1
ATOM 2196 C C . GLY A 1 285 ? -1.532 25.859 -7.656 1 96.75 285 GLY A C 1
ATOM 2197 O O . GLY A 1 285 ? -2.746 26.062 -7.625 1 96.75 285 GLY A O 1
ATOM 2198 N N . GLN A 1 286 ? -1.043 24.672 -8.039 1 97.38 286 GLN A N 1
ATOM 2199 C CA . GLN A 1 286 ? -1.872 23.547 -8.484 1 97.38 286 GLN A CA 1
ATOM 2200 C C . GLN A 1 286 ? -2.781 23.047 -7.367 1 97.38 286 GLN A C 1
ATOM 2202 O O . GLN A 1 286 ? -3.969 22.812 -7.59 1 97.38 286 GLN A O 1
ATOM 2207 N N . THR A 1 287 ? -2.24 22.891 -6.199 1 97.5 287 THR A N 1
ATOM 2208 C CA . THR A 1 287 ? -2.992 22.344 -5.078 1 97.5 287 THR A CA 1
ATOM 2209 C C . THR A 1 287 ? -4.039 23.328 -4.59 1 97.5 287 THR A C 1
ATOM 2211 O O . THR A 1 287 ? -5.188 22.953 -4.332 1 97.5 287 THR A O 1
ATOM 2214 N N . SER A 1 288 ? -3.686 24.672 -4.438 1 97.06 288 SER A N 1
ATOM 2215 C CA . SER A 1 288 ? -4.629 25.672 -3.967 1 97.06 288 SER A CA 1
ATOM 2216 C C . SER A 1 288 ? -5.789 25.844 -4.941 1 97.06 288 SER A C 1
ATOM 2218 O O . SER A 1 288 ? -6.93 26.062 -4.523 1 97.06 288 SER A O 1
ATOM 2220 N N . ALA A 1 289 ? -5.508 25.719 -6.211 1 97.06 289 ALA A N 1
ATOM 2221 C CA . ALA A 1 289 ? -6.535 25.859 -7.238 1 97.06 289 ALA A CA 1
ATOM 2222 C C . ALA A 1 289 ? -7.527 24.703 -7.195 1 97.06 289 ALA A C 1
ATOM 2224 O O . ALA A 1 289 ? -8.695 24.875 -7.547 1 97.06 289 ALA A O 1
ATOM 2225 N N . ALA A 1 290 ? -7.082 23.562 -6.711 1 97.88 290 ALA A N 1
ATOM 2226 C CA . ALA A 1 290 ? -7.906 22.359 -6.727 1 97.88 290 ALA A CA 1
ATOM 2227 C C . ALA A 1 290 ? -8.789 22.281 -5.484 1 97.88 290 ALA A C 1
ATOM 2229 O O . ALA A 1 290 ? -9.836 21.625 -5.5 1 97.88 290 ALA A O 1
ATOM 2230 N N . LEU A 1 291 ? -8.484 22.969 -4.43 1 98.31 291 LEU A N 1
ATOM 2231 C CA . LEU A 1 291 ? -9.086 22.781 -3.111 1 98.31 291 LEU A CA 1
ATOM 2232 C C . LEU A 1 291 ? -10.555 23.172 -3.117 1 98.31 291 LEU A C 1
ATOM 2234 O O . LEU A 1 291 ? -11.406 22.438 -2.617 1 98.31 291 LEU A O 1
ATOM 2238 N N . PRO A 1 292 ? -10.945 24.359 -3.732 1 98.5 292 PRO A N 1
ATOM 2239 C CA . PRO A 1 292 ? -12.367 24.734 -3.705 1 98.5 292 PRO A CA 1
ATOM 2240 C C . PRO A 1 292 ? -13.258 23.703 -4.398 1 98.5 292 PRO A C 1
ATOM 2242 O O . PRO A 1 292 ? -14.297 23.312 -3.852 1 98.5 292 PRO A O 1
ATOM 2245 N N . SER A 1 293 ? -12.859 23.25 -5.559 1 98.31 293 SER A N 1
ATOM 2246 C CA . SER A 1 293 ? -13.656 22.25 -6.27 1 98.31 293 SER A CA 1
ATOM 2247 C C . SER A 1 293 ? -13.664 20.922 -5.535 1 98.31 293 SER A C 1
ATOM 2249 O O . SER A 1 293 ? -14.68 20.219 -5.504 1 98.31 293 SER A O 1
ATOM 2251 N N . GLY A 1 294 ? -12.484 20.531 -4.969 1 98.56 294 GLY A N 1
ATOM 2252 C CA . GLY A 1 294 ? -12.43 19.328 -4.164 1 98.56 294 GLY A CA 1
ATOM 2253 C C . GLY A 1 294 ? -13.367 19.359 -2.973 1 98.56 294 GLY A C 1
ATOM 2254 O O . GLY A 1 294 ? -14.062 18.375 -2.697 1 98.56 294 GLY A O 1
ATOM 2255 N N . PHE A 1 295 ? -13.398 20.547 -2.326 1 98.81 295 PHE A N 1
ATOM 2256 C CA . PHE A 1 295 ? -14.281 20.75 -1.186 1 98.81 295 PHE A CA 1
ATOM 2257 C C . PHE A 1 295 ? -15.742 20.656 -1.609 1 98.81 295 PHE A C 1
ATOM 2259 O O . PHE A 1 295 ? -16.531 19.938 -0.979 1 98.81 295 PHE A O 1
ATOM 2266 N N . GLN A 1 296 ? -16.109 21.25 -2.648 1 98.69 296 GLN A N 1
ATOM 2267 C CA . GLN A 1 296 ? -17.469 21.219 -3.17 1 98.69 296 GLN A CA 1
ATOM 2268 C C . GLN A 1 296 ? -17.875 19.781 -3.512 1 98.69 296 GLN A C 1
ATOM 2270 O O . GLN A 1 296 ? -18.984 19.359 -3.166 1 98.69 296 GLN A O 1
ATOM 2275 N N . ASP A 1 297 ? -17.016 19.047 -4.195 1 98.56 297 ASP A N 1
ATOM 2276 C CA . ASP A 1 297 ? -17.297 17.672 -4.59 1 98.56 297 ASP A CA 1
ATOM 2277 C C . ASP A 1 297 ? -17.469 16.781 -3.367 1 98.56 297 ASP A C 1
ATOM 2279 O O . ASP A 1 297 ? -18.328 15.906 -3.346 1 98.56 297 ASP A O 1
ATOM 2283 N N . LEU A 1 298 ? -16.578 16.984 -2.352 1 98.69 298 LEU A N 1
ATOM 2284 C CA . LEU A 1 298 ? -16.656 16.219 -1.121 1 98.69 298 LEU A CA 1
ATOM 2285 C C . LEU A 1 298 ? -18 16.406 -0.426 1 98.69 298 LEU A C 1
ATOM 2287 O O . LEU A 1 298 ? -18.672 15.438 -0.081 1 98.69 298 LEU A O 1
ATOM 2291 N N . ILE A 1 299 ? -18.422 17.641 -0.255 1 98.69 299 ILE A N 1
ATOM 2292 C CA . ILE A 1 299 ? -19.672 17.953 0.447 1 98.69 299 ILE A CA 1
ATOM 2293 C C . ILE A 1 299 ? -20.859 17.484 -0.39 1 98.69 299 ILE A C 1
ATOM 2295 O O . ILE A 1 299 ? -21.797 16.875 0.133 1 98.69 299 ILE A O 1
ATOM 2299 N N . SER A 1 300 ? -20.812 17.672 -1.706 1 98.5 300 SER A N 1
ATOM 2300 C CA . SER A 1 300 ? -21.891 17.281 -2.596 1 98.5 300 SER A CA 1
ATOM 2301 C C . SER A 1 300 ? -22.109 15.766 -2.564 1 98.5 300 SER A C 1
ATOM 2303 O O . SER A 1 300 ? -23.234 15.297 -2.75 1 98.5 300 SER A O 1
ATOM 2305 N N . SER A 1 301 ? -21.047 15.023 -2.328 1 97.19 301 SER A N 1
ATOM 2306 C CA . SER A 1 301 ? -21.141 13.57 -2.35 1 97.19 301 SER A CA 1
ATOM 2307 C C . SER A 1 301 ? -21.328 13.008 -0.944 1 97.19 301 SER A C 1
ATOM 2309 O O . SER A 1 301 ? -21.219 11.797 -0.732 1 97.19 301 SER A O 1
ATOM 2311 N N . THR A 1 302 ? -21.531 13.875 0.072 1 97.38 302 THR A N 1
ATOM 2312 C CA . THR A 1 302 ? -21.781 13.453 1.446 1 97.38 302 THR A CA 1
ATOM 2313 C C . THR A 1 302 ? -23.266 13.555 1.778 1 97.38 302 THR A C 1
ATOM 2315 O O . THR A 1 302 ? -23.781 14.648 2.021 1 97.38 302 THR A O 1
ATOM 2318 N N . PRO A 1 303 ? -23.969 12.461 1.879 1 94.38 303 PRO A N 1
ATOM 2319 C CA . PRO A 1 303 ? -25.422 12.469 2.021 1 94.38 303 PRO A CA 1
ATOM 2320 C C . PRO A 1 303 ? -25.891 13.281 3.229 1 94.38 303 PRO A C 1
ATOM 2322 O O . PRO A 1 303 ? -26.891 14.008 3.141 1 94.38 303 PRO A O 1
ATOM 2325 N N . SER A 1 304 ? -25.219 13.281 4.32 1 94.12 304 SER A N 1
ATOM 2326 C CA . SER A 1 304 ? -25.656 13.945 5.543 1 94.12 304 SER A CA 1
ATOM 2327 C C . SER A 1 304 ? -25.391 15.445 5.48 1 94.12 304 SER A C 1
ATOM 2329 O O . SER A 1 304 ? -25.859 16.203 6.328 1 94.12 304 SER A O 1
ATOM 2331 N N . LEU A 1 305 ? -24.688 15.867 4.41 1 96.94 305 LEU A N 1
ATOM 2332 C CA . LEU A 1 305 ? -24.281 17.266 4.406 1 96.94 305 LEU A CA 1
ATOM 2333 C C . LEU A 1 305 ? -24.797 17.984 3.164 1 96.94 305 LEU A C 1
ATOM 2335 O O . LEU A 1 305 ? -24.922 19.203 3.158 1 96.94 305 LEU A O 1
ATOM 2339 N N . CYS A 1 306 ? -25.109 17.281 2.125 1 97.31 306 CYS A N 1
ATOM 2340 C CA . CYS A 1 306 ? -25.266 17.859 0.799 1 97.31 306 CYS A CA 1
ATOM 2341 C C . CYS A 1 306 ? -26.578 18.641 0.699 1 97.31 306 CYS A C 1
ATOM 2343 O O . CYS A 1 306 ? -26.766 19.438 -0.216 1 97.31 306 CYS A O 1
ATOM 2345 N N . SER A 1 307 ? -27.5 18.484 1.639 1 97.19 307 SER A N 1
ATOM 2346 C CA . SER A 1 307 ? -28.828 19.094 1.514 1 97.19 307 SER A CA 1
ATOM 2347 C C . SER A 1 307 ? -28.844 20.5 2.111 1 97.19 307 SER A C 1
ATOM 2349 O O . SER A 1 307 ? -29.719 21.297 1.797 1 97.19 307 SER A O 1
ATOM 2351 N N . ASP A 1 308 ? -27.984 20.828 3.01 1 97.31 308 ASP A N 1
ATOM 2352 C CA . ASP A 1 308 ? -27.906 22.125 3.662 1 97.31 308 ASP A CA 1
ATOM 2353 C C . ASP A 1 308 ? -26.828 23 3.039 1 97.31 308 ASP A C 1
ATOM 2355 O O . ASP A 1 308 ? -25.625 22.719 3.195 1 97.31 308 ASP A O 1
ATOM 2359 N N . LYS A 1 309 ? -27.188 24.062 2.494 1 97 309 LYS A N 1
ATOM 2360 C CA . LYS A 1 309 ? -26.297 24.969 1.779 1 97 309 LYS A CA 1
ATOM 2361 C C . LYS A 1 309 ? -25.203 25.516 2.707 1 97 309 LYS A C 1
ATOM 2363 O O . LYS A 1 309 ? -24.109 25.828 2.26 1 97 309 LYS A O 1
ATOM 2368 N N . SER A 1 310 ? -25.516 25.609 3.922 1 97.19 310 SER A N 1
ATOM 2369 C CA . SER A 1 310 ? -24.562 26.141 4.879 1 97.19 310 SER A CA 1
ATOM 2370 C C . SER A 1 310 ? -23.328 25.234 4.98 1 97.19 310 SER A C 1
ATOM 2372 O O . SER A 1 310 ? -22.234 25.703 5.336 1 97.19 310 SER A O 1
ATOM 2374 N N . ASN A 1 311 ? -23.5 23.969 4.574 1 98.19 311 ASN A N 1
ATOM 2375 C CA . ASN A 1 311 ? -22.391 23.016 4.656 1 98.19 311 ASN A CA 1
ATOM 2376 C C . ASN A 1 311 ? -21.391 23.219 3.52 1 98.19 311 ASN A C 1
ATOM 2378 O O . ASN A 1 311 ? -20.297 22.656 3.543 1 98.19 311 ASN A O 1
ATOM 2382 N N . PHE A 1 312 ? -21.703 24.078 2.605 1 98.56 312 PHE A N 1
ATOM 2383 C CA . PHE A 1 312 ? -20.812 24.328 1.477 1 98.56 312 PHE A CA 1
ATOM 2384 C C . PHE A 1 312 ? -19.922 25.531 1.752 1 98.56 312 PHE A C 1
ATOM 2386 O O . PHE A 1 312 ? -19.125 25.922 0.896 1 98.56 312 PHE A O 1
ATOM 2393 N N . ASP A 1 313 ? -19.953 26.125 2.947 1 98.62 313 ASP A N 1
ATOM 2394 C CA . ASP A 1 313 ? -19.047 27.188 3.389 1 98.62 313 ASP A CA 1
ATOM 2395 C C . ASP A 1 313 ? -17.812 26.609 4.062 1 98.62 313 ASP A C 1
ATOM 2397 O O . ASP A 1 313 ? -17.891 26.062 5.164 1 98.62 313 ASP A O 1
ATOM 2401 N N . PRO A 1 314 ? -16.594 26.797 3.434 1 98.75 314 PRO A N 1
ATOM 2402 C CA . PRO A 1 314 ? -15.367 26.25 4.027 1 98.75 314 PRO A CA 1
ATOM 2403 C C . PRO A 1 314 ? -15.133 26.734 5.453 1 98.75 314 PRO A C 1
ATOM 2405 O O . PRO A 1 314 ? -14.516 26.031 6.258 1 98.75 314 PRO A O 1
ATOM 2408 N N . SER A 1 315 ? -15.672 27.859 5.82 1 98.25 315 SER A N 1
ATOM 2409 C CA . SER A 1 315 ? -15.43 28.453 7.129 1 98.25 315 SER A CA 1
ATOM 2410 C C . SER A 1 315 ? -16.234 27.75 8.219 1 98.25 315 SER A C 1
ATOM 2412 O O . SER A 1 315 ? -16.016 27.984 9.406 1 98.25 315 SER A O 1
ATOM 2414 N N . SER A 1 316 ? -17.141 26.875 7.848 1 97.94 316 SER A N 1
ATOM 2415 C CA . SER A 1 316 ? -17.938 26.109 8.805 1 97.94 316 SER A CA 1
ATOM 2416 C C . SER A 1 316 ? -17.141 24.938 9.367 1 97.94 316 SER A C 1
ATOM 2418 O O . SER A 1 316 ? -17.641 24.203 10.227 1 97.94 316 SER A O 1
ATOM 2420 N N . TYR A 1 317 ? -15.914 24.781 8.93 1 98.69 317 TYR A N 1
ATOM 2421 C CA . TYR A 1 317 ? -15.094 23.641 9.297 1 98.69 317 TYR A CA 1
ATOM 2422 C C . TYR A 1 317 ? -13.766 24.078 9.898 1 98.69 317 TYR A C 1
ATOM 2424 O O . TYR A 1 317 ? -13.258 25.156 9.562 1 98.69 317 TYR A O 1
ATOM 2432 N N . ASP A 1 318 ? -13.242 23.297 10.844 1 98.62 318 ASP A N 1
ATOM 2433 C CA . ASP A 1 318 ? -11.789 23.281 11.008 1 98.62 318 ASP A CA 1
ATOM 2434 C C . ASP A 1 318 ? -11.117 22.484 9.891 1 98.62 318 ASP A C 1
ATOM 2436 O O . ASP A 1 318 ? -11.727 21.594 9.305 1 98.62 318 ASP A O 1
ATOM 2440 N N . TRP A 1 319 ? -9.859 22.875 9.594 1 98.75 319 TRP A N 1
ATOM 2441 C CA . TRP A 1 319 ? -9.125 22.219 8.516 1 98.75 319 TRP A CA 1
ATOM 2442 C C . TRP A 1 319 ? -7.867 21.531 9.047 1 98.75 319 TRP A C 1
ATOM 2444 O O . TRP A 1 319 ? -7.02 22.188 9.664 1 98.75 319 TRP A O 1
ATOM 2454 N N . ALA A 1 320 ? -7.809 20.266 8.875 1 98.81 320 ALA A N 1
ATOM 2455 C CA . ALA A 1 320 ? -6.547 19.547 8.953 1 98.81 320 ALA A CA 1
ATOM 2456 C C . ALA A 1 320 ? -5.895 19.438 7.578 1 98.81 320 ALA A C 1
ATOM 2458 O O . ALA A 1 320 ? -6.016 18.406 6.906 1 98.81 320 ALA A O 1
ATOM 2459 N N . LEU A 1 321 ? -5.215 20.453 7.207 1 98.62 321 LEU A N 1
ATOM 2460 C CA . LEU A 1 321 ? -4.527 20.531 5.922 1 98.62 321 LEU A CA 1
ATOM 2461 C C . LEU A 1 321 ? -3.062 20.141 6.07 1 98.62 321 LEU A C 1
ATOM 2463 O O . LEU A 1 321 ? -2.354 20.672 6.926 1 98.62 321 LEU A O 1
ATOM 2467 N N . HIS A 1 322 ? -2.65 19.141 5.281 1 96.94 322 HIS A N 1
ATOM 2468 C CA . HIS A 1 322 ? -1.226 18.828 5.223 1 96.94 322 HIS A CA 1
ATOM 2469 C C . HIS A 1 322 ? -0.418 20.031 4.75 1 96.94 322 HIS A C 1
ATOM 2471 O O . HIS A 1 322 ? -0.602 20.5 3.625 1 96.94 322 HIS A O 1
ATOM 2477 N N . PRO A 1 323 ? 0.471 20.484 5.559 1 90.31 323 PRO A N 1
ATOM 2478 C CA . PRO A 1 323 ? 1.26 21.672 5.184 1 90.31 323 PRO A CA 1
ATOM 2479 C C . PRO A 1 323 ? 2.477 21.312 4.332 1 90.31 323 PRO A C 1
ATOM 2481 O O . PRO A 1 323 ? 3.611 21.391 4.812 1 90.31 323 PRO A O 1
ATOM 2484 N N . GLY A 1 324 ? 2.322 21.047 3.055 1 89.31 324 GLY A N 1
ATOM 2485 C CA . GLY A 1 324 ? 3.465 20.781 2.197 1 89.31 324 GLY A CA 1
ATOM 2486 C C . GLY A 1 324 ? 4.547 21.828 2.287 1 89.31 324 GLY A C 1
ATOM 2487 O O . GLY A 1 324 ? 5.734 21.531 2.158 1 89.31 324 GLY A O 1
ATOM 2488 N N . GLY A 1 325 ? 4.332 23.016 2.486 1 93.38 325 GLY A N 1
ATOM 2489 C CA . GLY A 1 325 ? 5.082 24.266 2.648 1 93.38 325 GLY A CA 1
ATOM 2490 C C . GLY A 1 325 ? 4.215 25.438 3.055 1 93.38 325 GLY A C 1
ATOM 2491 O O . GLY A 1 325 ? 2.988 25.359 2.99 1 93.38 325 GLY A O 1
ATOM 2492 N N . TYR A 1 326 ? 4.902 26.453 3.469 1 94.62 326 TYR A N 1
ATOM 2493 C CA . TYR A 1 326 ? 4.184 27.625 3.951 1 94.62 326 TYR A CA 1
ATOM 2494 C C . TYR A 1 326 ? 3.254 28.172 2.875 1 94.62 326 TYR A C 1
ATOM 2496 O O . TYR A 1 326 ? 2.107 28.531 3.158 1 94.62 326 TYR A O 1
ATOM 2504 N N . SER A 1 327 ? 3.68 28.203 1.676 1 94.12 327 SER A N 1
ATOM 2505 C CA . SER A 1 327 ? 2.918 28.766 0.565 1 94.12 327 SER A CA 1
ATOM 2506 C C . SER A 1 327 ? 1.653 27.953 0.295 1 94.12 327 SER A C 1
ATOM 2508 O O . SER A 1 327 ? 0.626 28.516 -0.099 1 94.12 327 SER A O 1
ATOM 2510 N N . ILE A 1 328 ? 1.726 26.672 0.482 1 94.12 328 ILE A N 1
ATOM 2511 C CA . ILE A 1 328 ? 0.556 25.828 0.271 1 94.12 328 ILE A CA 1
ATOM 2512 C C . ILE A 1 328 ? -0.542 26.203 1.262 1 94.12 328 ILE A C 1
ATOM 2514 O O . ILE A 1 328 ? -1.709 26.344 0.884 1 94.12 328 ILE A O 1
ATOM 2518 N N . ALA A 1 329 ? -0.178 26.438 2.49 1 96 329 ALA A N 1
ATOM 2519 C CA . ALA A 1 329 ? -1.145 26.781 3.527 1 96 329 ALA A CA 1
ATOM 2520 C C . ALA A 1 329 ? -1.753 28.156 3.268 1 96 329 ALA A C 1
ATOM 2522 O O . ALA A 1 329 ? -2.971 28.328 3.35 1 96 329 ALA A O 1
ATOM 2523 N N . VAL A 1 330 ? -0.943 29.109 2.92 1 96.69 330 VAL A N 1
ATOM 2524 C CA . VAL A 1 330 ? -1.396 30.484 2.705 1 96.69 330 VAL A CA 1
ATOM 2525 C C . VAL A 1 330 ? -2.307 30.547 1.482 1 96.69 330 VAL A C 1
ATOM 2527 O O . VAL A 1 330 ? -3.365 31.172 1.519 1 96.69 330 VAL A O 1
ATOM 2530 N N . LEU A 1 331 ? -1.863 29.891 0.416 1 97.44 331 LEU A N 1
ATOM 2531 C CA . LEU A 1 331 ? -2.654 29.922 -0.81 1 97.44 331 LEU A CA 1
ATOM 2532 C C . LEU A 1 331 ? -3.965 29.156 -0.626 1 97.44 331 LEU A C 1
ATOM 2534 O O . LEU A 1 331 ? -4.988 29.531 -1.206 1 97.44 331 LEU A O 1
ATOM 2538 N N . ALA A 1 332 ? -3.906 28.109 0.128 1 97.62 332 ALA A N 1
ATOM 2539 C CA . ALA A 1 332 ? -5.133 27.391 0.456 1 97.62 332 ALA A CA 1
ATOM 2540 C C . ALA A 1 332 ? -6.109 28.281 1.215 1 97.62 332 ALA A C 1
ATOM 2542 O O . ALA A 1 332 ? -7.305 28.297 0.919 1 97.62 332 ALA A O 1
ATOM 2543 N N . GLN A 1 333 ? -5.59 28.969 2.221 1 97.44 333 GLN A N 1
ATOM 2544 C CA . GLN A 1 333 ? -6.398 29.906 3 1 97.44 333 GLN A CA 1
ATOM 2545 C C . GLN A 1 333 ? -7.105 30.906 2.094 1 97.44 333 GLN A C 1
ATOM 2547 O O . GLN A 1 333 ? -8.312 31.109 2.221 1 97.44 333 GLN A O 1
ATOM 2552 N N . ASN A 1 334 ? -6.395 31.422 1.167 1 98.19 334 ASN A N 1
ATOM 2553 C CA . ASN A 1 334 ? -6.934 32.406 0.242 1 98.19 334 ASN A CA 1
ATOM 2554 C C . ASN A 1 334 ? -7.965 31.797 -0.699 1 98.19 334 ASN A C 1
ATOM 2556 O O . ASN A 1 334 ? -9.039 32.375 -0.909 1 98.19 334 ASN A O 1
ATOM 2560 N N . ALA A 1 335 ? -7.621 30.688 -1.26 1 98.38 335 ALA A N 1
ATOM 2561 C CA . ALA A 1 335 ? -8.484 30.031 -2.238 1 98.38 335 ALA A CA 1
ATOM 2562 C C . ALA A 1 335 ? -9.812 29.625 -1.609 1 98.38 335 ALA A C 1
ATOM 2564 O O . ALA A 1 335 ? -10.852 29.641 -2.273 1 98.38 335 ALA A O 1
ATOM 2565 N N . LEU A 1 336 ? -9.797 29.266 -0.333 1 98.5 336 LEU A N 1
ATOM 2566 C CA . LEU A 1 336 ? -10.984 28.766 0.356 1 98.5 336 LEU A CA 1
ATOM 2567 C C . LEU A 1 336 ? -11.727 29.891 1.057 1 98.5 336 LEU A C 1
ATOM 2569 O O . LEU A 1 336 ? -12.859 29.719 1.51 1 98.5 336 LEU A O 1
ATOM 2573 N N . GLY A 1 337 ? -11.102 31.047 1.212 1 98.31 337 GLY A N 1
ATOM 2574 C CA . GLY A 1 337 ? -11.695 32.156 1.919 1 98.31 337 GLY A CA 1
ATOM 2575 C C . GLY A 1 337 ? -11.805 31.938 3.416 1 98.31 337 GLY A C 1
ATOM 2576 O O . GLY A 1 337 ? -12.805 32.312 4.035 1 98.31 337 GLY A O 1
ATOM 2577 N N . ILE A 1 338 ? -10.828 31.25 3.998 1 98.31 338 ILE A N 1
ATOM 2578 C CA . ILE A 1 338 ? -10.852 30.984 5.434 1 98.31 338 ILE A CA 1
ATOM 2579 C C . ILE A 1 338 ? -9.711 31.75 6.113 1 98.31 338 ILE A C 1
ATOM 2581 O O . ILE A 1 338 ? -8.891 32.375 5.441 1 98.31 338 ILE A O 1
ATOM 2585 N N . THR A 1 339 ? -9.68 31.703 7.473 1 97.88 339 THR A N 1
ATOM 2586 C CA . THR A 1 339 ? -8.695 32.438 8.242 1 97.88 339 THR A CA 1
ATOM 2587 C C . THR A 1 339 ? -7.645 31.516 8.828 1 97.88 339 THR A C 1
ATOM 2589 O O . THR A 1 339 ? -7.762 30.297 8.727 1 97.88 339 THR A O 1
ATOM 2592 N N . GLU A 1 340 ? -6.664 32.094 9.43 1 97.25 340 GLU A N 1
ATOM 2593 C CA . GLU A 1 340 ? -5.598 31.344 10.086 1 97.25 340 GLU A CA 1
ATOM 2594 C C . GLU A 1 340 ? -6.152 30.438 11.18 1 97.25 340 GLU A C 1
ATOM 2596 O O . GLU A 1 340 ? -5.629 29.344 11.422 1 97.25 340 GLU A O 1
ATOM 2601 N N . HIS A 1 341 ? -7.207 30.875 11.812 1 97.75 341 HIS A N 1
ATOM 2602 C CA . HIS A 1 341 ? -7.785 30.094 12.906 1 97.75 341 HIS A CA 1
ATOM 2603 C C . HIS A 1 341 ? -8.312 28.766 12.398 1 97.75 341 HIS A C 1
ATOM 2605 O O . HIS A 1 341 ? -8.227 27.75 13.109 1 97.75 341 HIS A O 1
ATOM 2611 N N . HIS A 1 342 ? -8.82 28.734 11.188 1 98.38 342 HIS A N 1
ATOM 2612 C CA . HIS A 1 342 ? -9.328 27.5 10.602 1 98.38 342 HIS A CA 1
ATOM 2613 C C . HIS A 1 342 ? -8.203 26.484 10.375 1 98.38 342 HIS A C 1
ATOM 2615 O O . HIS A 1 342 ? -8.438 25.281 10.352 1 98.38 342 HIS A O 1
ATOM 2621 N N . LEU A 1 343 ? -6.945 27.016 10.227 1 98.44 343 LEU A N 1
ATOM 2622 C CA . LEU A 1 343 ? -5.762 26.219 9.945 1 98.44 343 LEU A CA 1
ATOM 2623 C C . LEU A 1 343 ? -4.781 26.266 11.109 1 98.44 343 LEU A C 1
ATOM 2625 O O . LEU A 1 343 ? -3.598 25.953 10.945 1 98.44 343 LEU A O 1
ATOM 2629 N N . ARG A 1 344 ? -5.195 26.625 12.312 1 97.94 344 ARG A N 1
ATOM 2630 C CA . ARG A 1 344 ? -4.305 26.938 13.43 1 97.94 344 ARG A CA 1
ATOM 2631 C C . ARG A 1 344 ? -3.404 25.75 13.758 1 97.94 344 ARG A C 1
ATOM 2633 O O . ARG A 1 344 ? -2.215 25.922 14.039 1 97.94 344 ARG A O 1
ATOM 2640 N N . LYS A 1 345 ? -3.932 24.562 13.711 1 98.44 345 LYS A N 1
ATOM 2641 C CA . LYS A 1 345 ? -3.121 23.391 14.07 1 98.44 345 LYS A CA 1
ATOM 2642 C C . LYS A 1 345 ? -2.23 22.969 12.906 1 98.44 345 LYS A C 1
ATOM 2644 O O . LYS A 1 345 ? -1.144 22.422 13.125 1 98.44 345 LYS A O 1
ATOM 2649 N N . THR A 1 346 ? -2.654 23.219 11.656 1 98.56 346 THR A N 1
ATOM 2650 C CA . THR A 1 346 ? -1.772 23.062 10.508 1 98.56 346 THR A CA 1
ATOM 2651 C C . THR A 1 346 ? -0.533 23.938 10.641 1 98.56 346 THR A C 1
ATOM 2653 O O . THR A 1 346 ? 0.594 23.453 10.5 1 98.56 346 THR A O 1
ATOM 2656 N N . TYR A 1 347 ? -0.767 25.172 10.977 1 98.12 347 TYR A N 1
ATOM 2657 C CA . TYR A 1 347 ? 0.337 26.125 11.141 1 98.12 347 TYR A CA 1
ATOM 2658 C C . TYR A 1 347 ? 1.215 25.734 12.32 1 98.12 347 TYR A C 1
ATOM 2660 O O . TYR A 1 347 ? 2.441 25.844 12.258 1 98.12 347 TYR A O 1
ATOM 2668 N N . GLU A 1 348 ? 0.614 25.359 13.359 1 98.06 348 GLU A N 1
ATOM 2669 C CA . GLU A 1 348 ? 1.362 24.984 14.555 1 98.06 348 GLU A CA 1
ATOM 2670 C C . GLU A 1 348 ? 2.289 23.812 14.289 1 98.06 348 GLU A C 1
ATOM 2672 O O . GLU A 1 348 ? 3.484 23.875 14.578 1 98.06 348 GLU A O 1
ATOM 2677 N N . VAL A 1 349 ? 1.746 22.719 13.734 1 98.31 349 VAL A N 1
ATOM 2678 C CA . VAL A 1 349 ? 2.531 21.531 13.438 1 98.31 349 VAL A CA 1
ATOM 2679 C C . VAL A 1 349 ? 3.641 21.875 12.445 1 98.31 349 VAL A C 1
ATOM 2681 O O . VAL A 1 349 ? 4.785 21.438 12.609 1 98.31 349 VAL A O 1
ATOM 2684 N N . TYR A 1 350 ? 3.316 22.656 11.438 1 97.94 350 TYR A N 1
ATOM 2685 C CA . TYR A 1 350 ? 4.285 23.062 10.422 1 97.94 350 TYR A CA 1
ATOM 2686 C C . TYR A 1 350 ? 5.449 23.828 11.047 1 97.94 350 TYR A C 1
ATOM 2688 O O . TYR A 1 350 ? 6.613 23.5 10.805 1 97.94 350 TYR A O 1
ATOM 2696 N N . ARG A 1 351 ? 5.148 24.766 11.875 1 97.38 351 ARG A N 1
ATOM 2697 C CA . ARG A 1 351 ? 6.145 25.656 12.453 1 97.38 351 ARG A CA 1
ATOM 2698 C C . ARG A 1 351 ? 7.043 24.906 13.438 1 97.38 351 ARG A C 1
ATOM 2700 O O . ARG A 1 351 ? 8.258 25.125 13.469 1 97.38 351 ARG A O 1
ATOM 2707 N N . LEU A 1 352 ? 6.469 23.969 14.156 1 97.56 352 LEU A N 1
ATOM 2708 C CA . LEU A 1 352 ? 7.176 23.422 15.312 1 97.56 352 LEU A CA 1
ATOM 2709 C C . LEU A 1 352 ? 7.77 22.047 14.984 1 97.56 352 LEU A C 1
ATOM 2711 O O . LEU A 1 352 ? 8.641 21.562 15.703 1 97.56 352 LEU A O 1
ATOM 2715 N N . LYS A 1 353 ? 7.227 21.391 13.922 1 97.5 353 LYS A N 1
ATOM 2716 C CA . LYS A 1 353 ? 7.668 20.016 13.648 1 97.5 353 LYS A CA 1
ATOM 2717 C C . LYS A 1 353 ? 8.125 19.875 12.195 1 97.5 353 LYS A C 1
ATOM 2719 O O . LYS A 1 353 ? 8.742 18.875 11.828 1 97.5 353 LYS A O 1
ATOM 2724 N N . GLY A 1 354 ? 7.879 20.906 11.352 1 97.31 354 GLY A N 1
ATOM 2725 C CA . GLY A 1 354 ? 8.156 20.781 9.922 1 97.31 354 GLY A CA 1
ATOM 2726 C C . GLY A 1 354 ? 7.207 19.828 9.219 1 97.31 354 GLY A C 1
ATOM 2727 O O . GLY A 1 354 ? 6.098 19.578 9.695 1 97.31 354 GLY A O 1
ATOM 2728 N N . ASN A 1 355 ? 7.59 19.5 7.996 1 97.44 355 ASN A N 1
ATOM 2729 C CA . ASN A 1 355 ? 6.871 18.516 7.199 1 97.44 355 ASN A CA 1
ATOM 2730 C C . ASN A 1 355 ? 7.398 17.094 7.449 1 97.44 355 ASN A C 1
ATOM 2732 O O . ASN A 1 355 ? 8.57 16.812 7.199 1 97.44 355 ASN A O 1
ATOM 273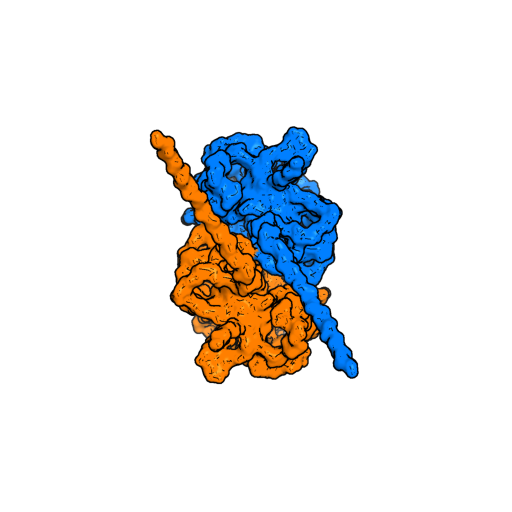6 N N . THR A 1 356 ? 6.57 16.281 7.953 1 98.25 356 THR A N 1
ATOM 2737 C CA . THR A 1 356 ? 6.938 14.883 8.156 1 98.25 356 THR A CA 1
ATOM 2738 C C . THR A 1 356 ? 6.188 13.977 7.184 1 98.25 356 THR A C 1
ATOM 2740 O O . THR A 1 356 ? 5.797 12.859 7.539 1 98.25 356 THR A O 1
ATOM 2743 N N . SER A 1 357 ? 5.961 14.508 6.039 1 97.94 357 SER A N 1
ATOM 2744 C CA . SER A 1 357 ? 5.344 13.797 4.926 1 97.94 357 SER A CA 1
ATOM 2745 C C . SER A 1 357 ? 4.012 13.18 5.336 1 97.94 357 SER A C 1
ATOM 2747 O O . SER A 1 357 ? 3.127 13.867 5.844 1 97.94 357 SER A O 1
ATOM 2749 N N . SER A 1 358 ? 3.803 11.875 5.23 1 98.5 358 SER A N 1
ATOM 2750 C CA . SER A 1 358 ? 2.512 11.219 5.406 1 98.5 358 SER A CA 1
ATOM 2751 C C . SER A 1 358 ? 1.983 11.406 6.824 1 98.5 358 SER A C 1
ATOM 2753 O O . SER A 1 358 ? 0.771 11.398 7.047 1 98.5 358 SER A O 1
ATOM 2755 N N . SER A 1 359 ? 2.844 11.555 7.824 1 98.75 359 SER A N 1
ATOM 2756 C CA . SER A 1 359 ? 2.416 11.578 9.219 1 98.75 359 SER A CA 1
ATOM 2757 C C . SER A 1 359 ? 1.879 12.953 9.609 1 98.75 359 SER A C 1
ATOM 2759 O O . SER A 1 359 ? 1.212 13.094 10.641 1 98.75 359 SER A O 1
ATOM 2761 N N . THR A 1 360 ? 2.125 13.953 8.789 1 98.75 360 THR A N 1
ATOM 2762 C CA . THR A 1 360 ? 1.875 15.336 9.18 1 98.75 360 THR A CA 1
ATOM 2763 C C . THR A 1 360 ? 0.385 15.578 9.406 1 98.75 360 THR A C 1
ATOM 2765 O O . THR A 1 360 ? -0.012 16.156 10.422 1 98.75 360 THR A O 1
ATOM 2768 N N . VAL A 1 361 ? -0.43 15.125 8.477 1 98.88 361 VAL A N 1
ATOM 2769 C CA . VAL A 1 361 ? -1.847 15.461 8.555 1 98.88 361 VAL A CA 1
ATOM 2770 C C . VAL A 1 361 ? -2.48 14.766 9.758 1 98.88 361 VAL A C 1
ATOM 2772 O O . VAL A 1 361 ? -3.381 15.32 10.398 1 98.88 361 VAL A O 1
ATOM 2775 N N . ILE A 1 362 ? -2.047 13.594 10.078 1 98.88 362 ILE A N 1
ATOM 2776 C CA . ILE A 1 362 ? -2.561 12.891 11.25 1 98.88 362 ILE A CA 1
ATOM 2777 C C . ILE A 1 362 ? -2.098 13.602 12.523 1 98.88 362 ILE A C 1
ATOM 2779 O O . ILE A 1 362 ? -2.838 13.672 13.508 1 98.88 362 ILE A O 1
ATOM 2783 N N . SER A 1 363 ? -0.868 14.148 12.508 1 98.88 363 SER A N 1
ATOM 2784 C CA . SER A 1 363 ? -0.409 14.961 13.633 1 98.88 363 SER A CA 1
ATOM 2785 C C . SER A 1 363 ? -1.307 16.172 13.836 1 98.88 363 SER A C 1
ATOM 2787 O O . SER A 1 363 ? -1.602 16.547 14.969 1 98.88 363 SER A O 1
ATOM 2789 N N . VAL A 1 364 ? -1.706 16.812 12.719 1 98.88 364 VAL A N 1
ATOM 2790 C CA . VAL A 1 364 ? -2.621 17.953 12.797 1 98.88 364 VAL A CA 1
ATOM 2791 C C . VAL A 1 364 ? -3.947 17.5 13.406 1 98.88 364 VAL A C 1
ATOM 2793 O O . VAL A 1 364 ? -4.492 18.172 14.281 1 98.88 364 VAL A O 1
ATOM 2796 N N . ILE A 1 365 ? -4.445 16.359 12.984 1 98.88 365 ILE A N 1
ATOM 2797 C CA . ILE A 1 365 ? -5.68 15.797 13.523 1 98.88 365 ILE A CA 1
ATOM 2798 C C . ILE A 1 365 ? -5.52 15.547 15.016 1 98.88 365 ILE A C 1
ATOM 2800 O O . ILE A 1 365 ? -6.422 15.836 15.805 1 98.88 365 ILE A O 1
ATOM 2804 N N . ASN A 1 366 ? -4.383 14.977 15.375 1 98.88 366 ASN A N 1
ATOM 2805 C CA . ASN A 1 366 ? -4.082 14.711 16.781 1 98.88 366 ASN A CA 1
ATOM 2806 C C . ASN A 1 366 ? -4.125 15.992 17.609 1 98.88 366 ASN A C 1
ATOM 2808 O O . ASN A 1 366 ? -4.641 15.992 18.734 1 98.88 366 ASN A O 1
ATOM 2812 N N . GLU A 1 367 ? -3.566 17.125 17.078 1 98.44 367 GLU A N 1
ATOM 2813 C CA . GLU A 1 367 ? -3.582 18.391 17.797 1 98.44 367 GLU A CA 1
ATOM 2814 C C . GLU A 1 367 ? -5 18.938 17.922 1 98.44 367 GLU A C 1
ATOM 2816 O O . GLU A 1 367 ? -5.363 19.516 18.953 1 98.44 367 GLU A O 1
ATOM 2821 N N . LEU A 1 368 ? -5.805 18.766 16.875 1 98.5 368 LEU A N 1
ATOM 2822 C CA . LEU A 1 368 ? -7.203 19.172 16.953 1 98.5 368 LEU A CA 1
ATOM 2823 C C . LEU A 1 368 ? -7.961 18.375 18 1 98.5 368 LEU A C 1
ATOM 2825 O O . LEU A 1 368 ? -8.789 18.906 18.719 1 98.5 368 LEU A O 1
ATOM 2829 N N . ALA A 1 369 ? -7.652 17.078 18.047 1 97.94 369 ALA A N 1
ATOM 2830 C CA . ALA A 1 369 ? -8.297 16.203 19.016 1 97.94 369 ALA A CA 1
ATOM 2831 C C . ALA A 1 369 ? -8.016 16.656 20.453 1 97.94 369 ALA A C 1
ATOM 2833 O O . ALA A 1 369 ? -8.891 16.594 21.312 1 97.94 369 ALA A O 1
ATOM 2834 N N . ARG A 1 370 ? -6.848 17.125 20.688 1 95.94 370 ARG A N 1
ATOM 2835 C CA . ARG A 1 370 ? -6.422 17.547 22.016 1 95.94 370 ARG A CA 1
ATOM 2836 C C . ARG A 1 370 ? -7.164 18.797 22.469 1 95.94 370 ARG A C 1
ATOM 2838 O O . ARG A 1 370 ? -7.211 19.109 23.656 1 95.94 370 ARG A O 1
ATOM 2845 N N . GLU A 1 371 ? -7.707 19.469 21.5 1 95.31 371 GLU A N 1
ATOM 2846 C CA . GLU A 1 371 ? -8.469 20.656 21.828 1 95.31 371 GLU A CA 1
ATOM 2847 C C . GLU A 1 371 ? -9.852 20.297 22.391 1 95.31 371 GLU A C 1
ATOM 2849 O O . GLU A 1 371 ? -10.492 21.125 23.047 1 95.31 371 GLU A O 1
ATOM 2854 N N . GLN A 1 372 ? -10.219 19.141 22.094 1 89.75 372 GLN A N 1
ATOM 2855 C CA . GLN A 1 372 ? -11.555 18.766 22.531 1 89.75 372 GLN A CA 1
ATOM 2856 C C . GLN A 1 372 ? -11.633 18.688 24.062 1 89.75 372 GLN A C 1
ATOM 2858 O O . GLN A 1 372 ? -10.727 18.172 24.703 1 89.75 372 GLN A O 1
ATOM 2863 N N . GLY A 1 373 ? -12.648 19.234 24.641 1 85.31 373 GLY A N 1
ATOM 2864 C CA . GLY A 1 373 ? -12.82 19.266 26.078 1 85.31 373 GLY A CA 1
ATOM 2865 C C . GLY A 1 373 ? -12.195 20.5 26.719 1 85.31 373 GLY A C 1
ATOM 2866 O O . GLY A 1 373 ? -12.289 20.688 27.938 1 85.31 373 GLY A O 1
ATOM 2867 N N . THR A 1 374 ? -11.539 21.266 25.859 1 90.38 374 THR A N 1
ATOM 2868 C CA . THR A 1 374 ? -10.992 22.531 26.359 1 90.38 374 THR A CA 1
ATOM 2869 C C . THR A 1 374 ? -11.992 23.672 26.141 1 90.38 374 THR A C 1
ATOM 2871 O O . THR A 1 374 ? -13.031 23.469 25.516 1 90.38 374 THR A O 1
ATOM 2874 N N . PRO A 1 375 ? -11.734 24.797 26.688 1 90 375 PRO A N 1
ATOM 2875 C CA . PRO A 1 375 ? -12.633 25.938 26.5 1 90 375 PRO A CA 1
ATOM 2876 C C . PRO A 1 375 ? -12.734 26.375 25.047 1 90 375 PRO A C 1
ATOM 2878 O O . PRO A 1 375 ? -13.672 27.094 24.672 1 90 375 PRO A O 1
ATOM 2881 N N . GLU A 1 376 ? -11.852 26.031 24.219 1 89.56 376 GLU A N 1
ATOM 2882 C CA . GLU A 1 376 ? -11.844 26.281 22.797 1 89.56 376 GLU A CA 1
ATOM 2883 C C . GLU A 1 376 ? -11.789 24.984 22 1 89.56 376 GLU A C 1
ATOM 2885 O O . GLU A 1 376 ? -10.766 24.672 21.375 1 89.56 376 GLU A O 1
ATOM 2890 N N . PRO A 1 377 ? -12.914 24.344 21.938 1 86.19 377 PRO A N 1
ATOM 2891 C CA . PRO A 1 377 ? -12.906 22.969 21.422 1 86.19 377 PRO A CA 1
ATOM 2892 C C . PRO A 1 377 ? -12.844 22.922 19.891 1 86.19 377 PRO A C 1
ATOM 2894 O O . PRO A 1 377 ? -12.711 21.844 19.312 1 86.19 377 PRO A O 1
ATOM 2897 N N . GLY A 1 378 ? -12.836 23.953 19.203 1 92.06 378 GLY A N 1
ATOM 2898 C CA . GLY A 1 378 ? -12.867 23.984 17.75 1 92.06 378 GLY A CA 1
ATOM 2899 C C . GLY A 1 378 ? -14.258 23.766 17.188 1 92.06 378 GLY A C 1
ATOM 2900 O O . GLY A 1 378 ? -15.242 23.734 17.938 1 92.06 378 GLY A O 1
ATOM 2901 N N . ARG A 1 379 ? -14.336 23.688 15.93 1 95.25 379 ARG A N 1
ATOM 2902 C CA . ARG A 1 379 ? -15.602 23.484 15.227 1 95.25 379 ARG A CA 1
ATOM 2903 C C . ARG A 1 379 ? -16 22.016 15.242 1 95.25 379 ARG A C 1
ATOM 2905 O O . ARG A 1 379 ? -15.172 21.141 15.492 1 95.25 379 ARG A O 1
ATOM 2912 N N . ASP A 1 380 ? -17.281 21.75 15 1 95 380 ASP A N 1
ATOM 2913 C CA . ASP A 1 380 ? -17.844 20.406 15.102 1 95 380 ASP A CA 1
ATOM 2914 C C . ASP A 1 380 ? -17.422 19.547 13.906 1 95 380 ASP A C 1
ATOM 2916 O O . ASP A 1 380 ? -17.422 18.312 13.984 1 95 380 ASP A O 1
ATOM 2920 N N . LYS A 1 381 ? -17.125 20.25 12.82 1 98 381 LYS A N 1
ATOM 2921 C CA . LYS A 1 381 ? -16.75 19.531 11.602 1 98 381 LYS A CA 1
ATOM 2922 C C . LYS A 1 381 ? -15.32 19.844 11.195 1 98 381 LYS A C 1
ATOM 2924 O O . LYS A 1 381 ? -14.828 20.953 11.406 1 98 381 LYS A O 1
ATOM 2929 N N . VAL A 1 382 ? -14.695 18.828 10.648 1 98.75 382 VAL A N 1
ATOM 2930 C CA . VAL A 1 382 ? -13.305 18.953 10.227 1 98.75 382 VAL A CA 1
ATOM 2931 C C . VAL A 1 382 ? -13.148 18.453 8.789 1 98.75 382 VAL A C 1
ATOM 2933 O O . VAL A 1 382 ? -13.672 17.391 8.445 1 98.75 382 VAL A O 1
ATOM 2936 N N . ILE A 1 383 ? -12.492 19.234 7.918 1 98.94 383 ILE A N 1
ATOM 2937 C CA . ILE A 1 383 ? -12.047 18.766 6.605 1 98.94 383 ILE A CA 1
ATOM 2938 C C . ILE A 1 383 ? -10.586 18.359 6.676 1 98.94 383 ILE A C 1
ATOM 2940 O O . ILE A 1 383 ? -9.742 19.109 7.176 1 98.94 383 ILE A O 1
ATOM 2944 N N . VAL A 1 384 ? -10.32 17.172 6.266 1 98.94 384 VAL A N 1
ATOM 2945 C CA . VAL A 1 384 ? -8.961 16.688 6.098 1 98.94 384 VAL A CA 1
ATOM 2946 C C . VAL A 1 384 ? -8.539 16.812 4.637 1 98.94 384 VAL A C 1
ATOM 2948 O O . VAL A 1 384 ? -9.289 16.438 3.73 1 98.94 384 VAL A O 1
ATOM 2951 N N . ALA A 1 385 ? -7.34 17.328 4.363 1 98.81 385 ALA A N 1
ATOM 2952 C CA . ALA A 1 385 ? -6.852 17.453 2.994 1 98.81 385 ALA A CA 1
ATOM 2953 C C . ALA A 1 385 ? -5.336 17.266 2.934 1 98.81 385 ALA A C 1
ATOM 2955 O O . ALA A 1 385 ? -4.609 17.781 3.781 1 98.81 385 ALA A O 1
ATOM 2956 N N . ALA A 1 386 ? -4.859 16.516 2.025 1 98.69 386 ALA A N 1
ATOM 2957 C CA . ALA A 1 386 ? -3.441 16.266 1.787 1 98.69 386 ALA A CA 1
ATOM 2958 C C . ALA A 1 386 ? -3.172 16.016 0.307 1 98.69 386 ALA A C 1
ATOM 2960 O O . ALA A 1 386 ? -4.082 15.641 -0.44 1 98.69 386 ALA A O 1
ATOM 2961 N N . PHE A 1 387 ? -1.943 16.203 -0.137 1 98.25 387 PHE A N 1
ATOM 2962 C CA . PHE A 1 387 ? -1.534 16.047 -1.528 1 98.25 387 PHE A CA 1
ATOM 2963 C C . PHE A 1 387 ? -0.31 15.148 -1.637 1 98.25 387 PHE A C 1
ATOM 2965 O O . PHE A 1 387 ? 0.592 15.211 -0.799 1 98.25 387 PHE A O 1
ATOM 2972 N N . GLY A 1 388 ? -0.308 14.281 -2.631 1 97.62 388 GLY A N 1
ATOM 2973 C CA . GLY A 1 388 ? 0.808 13.383 -2.855 1 97.62 388 GLY A CA 1
ATOM 2974 C C . GLY A 1 388 ? 1.211 13.281 -4.316 1 97.62 388 GLY A C 1
ATOM 2975 O O . GLY A 1 388 ? 0.778 14.086 -5.141 1 97.62 388 GLY A O 1
ATOM 2976 N N . PRO A 1 389 ? 2.154 12.32 -4.711 1 96.69 389 PRO A N 1
ATOM 2977 C CA . PRO A 1 389 ? 2.713 12.195 -6.059 1 96.69 389 PRO A CA 1
ATOM 2978 C C . PRO A 1 389 ? 1.637 12.055 -7.133 1 96.69 389 PRO A C 1
ATOM 2980 O O . PRO A 1 389 ? 0.612 11.406 -6.906 1 96.69 389 PRO A O 1
ATOM 2983 N N . GLY A 1 390 ? 2.096 12.594 -8.609 1 94.44 390 GLY A N 1
ATOM 2984 C CA . GLY A 1 390 ? 0.971 12.703 -9.523 1 94.44 390 GLY A CA 1
ATOM 2985 C C . GLY A 1 390 ? -0.221 13.422 -8.93 1 94.44 390 GLY A C 1
ATOM 2986 O O . GLY A 1 390 ? -1.254 12.805 -8.656 1 94.44 390 GLY A O 1
ATOM 2987 N N . ILE A 1 391 ? 0.004 14.664 -8.586 1 96.56 391 ILE A N 1
ATOM 2988 C CA . ILE A 1 391 ? -0.729 15.281 -7.488 1 96.56 391 ILE A CA 1
ATOM 2989 C C . ILE A 1 391 ? -2.055 14.555 -7.277 1 96.56 391 ILE A C 1
ATOM 2991 O O . ILE A 1 391 ? -2.938 14.602 -8.141 1 96.56 391 ILE A O 1
ATOM 2995 N N . THR A 1 392 ? -2.123 13.805 -6.32 1 97.81 392 THR A N 1
ATOM 2996 C CA . THR A 1 392 ? -3.334 13.18 -5.801 1 97.81 392 THR A CA 1
ATOM 2997 C C . THR A 1 392 ? -3.834 13.914 -4.559 1 97.81 392 THR A C 1
ATOM 2999 O O . THR A 1 392 ? -3.109 14.031 -3.568 1 97.81 392 THR A O 1
ATOM 3002 N N . MET A 1 393 ? -5.02 14.43 -4.672 1 98.5 393 MET A N 1
ATOM 3003 C CA . MET A 1 393 ? -5.641 15.086 -3.525 1 98.5 393 MET A CA 1
ATOM 3004 C C . MET A 1 393 ? -6.508 14.109 -2.744 1 98.5 393 MET A C 1
ATOM 3006 O O . MET A 1 393 ? -7.426 13.5 -3.301 1 98.5 393 MET A O 1
ATOM 3010 N N . GLU A 1 394 ? -6.199 13.883 -1.501 1 98.81 394 GLU A N 1
ATOM 3011 C CA . GLU A 1 394 ? -6.992 13.086 -0.571 1 98.81 394 GLU A CA 1
ATOM 3012 C C . GLU A 1 394 ? -7.746 13.969 0.413 1 98.81 394 GLU A C 1
ATOM 3014 O O . GLU A 1 394 ? -7.145 14.812 1.087 1 98.81 394 GLU A O 1
ATOM 3019 N N . MET A 1 395 ? -9.086 13.789 0.498 1 98.88 395 MET A N 1
ATOM 3020 C CA . MET A 1 395 ? -9.891 14.594 1.415 1 98.88 395 MET A CA 1
ATOM 3021 C C . MET A 1 395 ? -10.828 13.703 2.23 1 98.88 395 MET A C 1
ATOM 3023 O O . MET A 1 395 ? -11.172 12.602 1.811 1 98.88 395 MET A O 1
ATOM 3027 N N . ALA A 1 396 ? -11.195 14.156 3.367 1 98.88 396 ALA A N 1
ATOM 3028 C CA . ALA A 1 396 ? -12.219 13.555 4.219 1 98.88 396 ALA A CA 1
ATOM 3029 C C . ALA A 1 396 ? -12.984 14.625 4.984 1 98.88 396 ALA A C 1
ATOM 3031 O O . ALA A 1 396 ? -12.5 15.75 5.156 1 98.88 396 ALA A O 1
ATOM 3032 N N . VAL A 1 397 ? -14.195 14.352 5.305 1 98.88 397 VAL A N 1
ATOM 3033 C CA . VAL A 1 397 ? -14.984 15.195 6.195 1 98.88 397 VAL A CA 1
ATOM 3034 C C . VAL A 1 397 ? -15.445 14.383 7.402 1 98.88 397 VAL A C 1
ATOM 3036 O O . VAL A 1 397 ? -15.945 13.266 7.254 1 98.88 397 VAL A O 1
ATOM 3039 N N . MET A 1 398 ? -15.172 14.922 8.555 1 98.62 398 MET A N 1
ATOM 3040 C CA . MET A 1 398 ? -15.523 14.297 9.82 1 98.62 398 MET A CA 1
ATOM 3041 C C . MET A 1 398 ? -16.375 15.242 10.672 1 98.62 398 MET A C 1
ATOM 3043 O O . MET A 1 398 ? -16.297 16.453 10.508 1 98.62 398 MET A O 1
ATOM 3047 N N . ALA A 1 399 ? -17.141 14.656 11.57 1 97.81 399 ALA A N 1
ATOM 3048 C CA . ALA A 1 399 ? -18 15.461 12.438 1 97.81 399 ALA A CA 1
ATOM 3049 C C . ALA A 1 399 ? -18.078 14.859 13.836 1 97.81 399 ALA A C 1
ATOM 3051 O O . ALA A 1 399 ? -18.156 13.641 14 1 97.81 399 ALA A O 1
ATOM 3052 N N . ARG A 1 400 ? -18.109 15.75 14.828 1 95.81 400 ARG A N 1
ATOM 3053 C CA . ARG A 1 400 ? -18.312 15.289 16.188 1 95.81 400 ARG A CA 1
ATOM 3054 C C . ARG A 1 400 ? -19.703 14.656 16.344 1 95.81 400 ARG A C 1
ATOM 3056 O O . ARG A 1 400 ? -20.672 15.125 15.766 1 95.81 400 ARG A O 1
ATOM 3063 N N . PRO A 1 401 ? -19.656 13.531 17.109 1 91.06 401 PRO A N 1
ATOM 3064 C CA . PRO A 1 401 ? -20.984 12.938 17.344 1 91.06 401 PRO A CA 1
ATOM 3065 C C . PRO A 1 401 ? -21.938 13.883 18.047 1 91.06 401 PRO A C 1
ATOM 3067 O O . PRO A 1 401 ? -21.516 14.695 18.875 1 91.06 401 PRO A O 1
ATOM 3070 N N . VAL A 1 402 ? -23.219 13.953 17.547 1 77 402 VAL A N 1
ATOM 3071 C CA . VAL A 1 402 ? -24.234 14.766 18.203 1 77 402 VAL A CA 1
ATOM 3072 C C . VAL A 1 402 ? -24.875 13.977 19.344 1 77 402 VAL A C 1
ATOM 3074 O O . VAL A 1 402 ? -25.344 12.852 19.141 1 77 402 VAL A O 1
ATOM 3077 N N . TYR A 1 403 ? -24.438 14.133 20.562 1 57.22 403 TYR A N 1
ATOM 3078 C CA . TYR A 1 403 ? -25.094 13.477 21.688 1 57.22 403 TYR A CA 1
ATOM 3079 C C . TYR A 1 403 ? -26.438 14.117 22 1 57.22 403 TYR A C 1
ATOM 3081 O O . TYR A 1 403 ? -26.562 15.344 21.984 1 57.22 403 TYR A O 1
ATOM 3089 N N . SER A 1 404 ? -27.578 13.547 21.375 1 41.06 404 SER A N 1
ATOM 3090 C CA . SER A 1 404 ? -28.859 14.031 21.875 1 41.06 404 SER A CA 1
ATOM 3091 C C . SER A 1 404 ? -28.844 14.164 23.391 1 41.06 404 SER A C 1
ATOM 3093 O O . SER A 1 404 ? -28.5 13.219 24.109 1 41.06 404 SER A O 1
ATOM 3095 N N . ALA A 1 405 ? -28.844 15.398 23.828 1 33.41 405 ALA A N 1
ATOM 3096 C CA . ALA A 1 405 ? -29.172 15.672 25.234 1 33.41 405 ALA A CA 1
ATOM 3097 C C . ALA A 1 405 ? -30.531 15.102 25.609 1 33.41 405 ALA A C 1
ATOM 3099 O O . ALA A 1 405 ? -31.484 15.211 24.844 1 33.41 405 ALA A O 1
ATOM 3100 N N . MET B 1 1 ? -69.062 27.344 -0.04 1 24.72 1 MET B N 1
ATOM 3101 C CA . MET B 1 1 ? -68.688 26 -0.386 1 24.72 1 MET B CA 1
ATOM 3102 C C . MET B 1 1 ? -67.125 25.875 -0.379 1 24.72 1 MET B C 1
ATOM 3104 O O . MET B 1 1 ? -66.438 26.578 -1.132 1 24.72 1 MET B O 1
ATOM 3108 N N . ALA B 1 2 ? -66.562 25.531 0.806 1 31.28 2 ALA B N 1
ATOM 3109 C CA . ALA B 1 2 ? -65.188 25.578 1.293 1 31.28 2 ALA B CA 1
ATOM 3110 C C . ALA B 1 2 ? -64.312 24.594 0.52 1 31.28 2 ALA B C 1
ATOM 3112 O O . ALA B 1 2 ? -64.625 23.406 0.44 1 31.28 2 ALA B O 1
ATOM 3113 N N . PRO B 1 3 ? -63.562 25.031 -0.513 1 30.11 3 PRO B N 1
ATOM 3114 C CA . PRO B 1 3 ? -62.812 24.078 -1.329 1 30.11 3 PRO B CA 1
ATOM 3115 C C . PRO B 1 3 ? -61.812 23.25 -0.505 1 30.11 3 PRO B C 1
ATOM 3117 O O . PRO B 1 3 ? -61.062 23.797 0.281 1 30.11 3 PRO B O 1
ATOM 3120 N N . LEU B 1 4 ? -62.188 22.047 -0.063 1 30.66 4 LEU B N 1
ATOM 3121 C CA . LEU B 1 4 ? -61.406 21.078 0.724 1 30.66 4 LEU B CA 1
ATOM 3122 C C . LEU B 1 4 ? -60.188 20.625 -0.039 1 30.66 4 LEU B C 1
ATOM 3124 O O . LEU B 1 4 ? -60.281 20.078 -1.135 1 30.66 4 LEU B O 1
ATOM 3128 N N . PHE B 1 5 ? -59.062 21.391 0.003 1 31.3 5 PHE B N 1
ATOM 3129 C CA . PHE B 1 5 ? -57.75 21.031 -0.559 1 31.3 5 PHE B CA 1
ATOM 3130 C C . PHE B 1 5 ? -57.312 19.672 -0.035 1 31.3 5 PHE B C 1
ATOM 3132 O O . PHE B 1 5 ? -57.094 19.5 1.166 1 31.3 5 PHE B O 1
ATOM 3139 N N . HIS B 1 6 ? -57.781 18.516 -0.543 1 28.48 6 HIS B N 1
ATOM 3140 C CA . HIS B 1 6 ? -57.344 17.156 -0.213 1 28.48 6 HIS B CA 1
ATOM 3141 C C . HIS B 1 6 ? -55.844 16.984 -0.516 1 28.48 6 HIS B C 1
ATOM 3143 O O . HIS B 1 6 ? -55.438 17.016 -1.679 1 28.48 6 HIS B O 1
ATOM 3149 N N . GLY B 1 7 ? -54.906 17.484 0.272 1 28.47 7 GLY B N 1
ATOM 3150 C CA . GLY B 1 7 ? -53.469 17.281 0.146 1 28.47 7 GLY B CA 1
ATOM 3151 C C . GLY B 1 7 ? -53.094 15.82 0.098 1 28.47 7 GLY B C 1
ATOM 3152 O O . GLY B 1 7 ? -53.5 15.031 0.955 1 28.47 7 GLY B O 1
ATOM 3153 N N . THR B 1 8 ? -52.938 15.227 -1.085 1 34.62 8 THR B N 1
ATOM 3154 C CA . THR B 1 8 ? -52.5 13.852 -1.271 1 34.62 8 THR B CA 1
ATOM 3155 C C . THR B 1 8 ? -51.25 13.562 -0.452 1 34.62 8 THR B C 1
ATOM 3157 O O . THR B 1 8 ? -50.281 14.344 -0.477 1 34.62 8 THR B O 1
ATOM 3160 N N . PRO B 1 9 ? -51.344 12.664 0.534 1 34.12 9 PRO B N 1
ATOM 3161 C CA . PRO B 1 9 ? -50.219 12.336 1.396 1 34.12 9 PRO B CA 1
ATOM 3162 C C . PRO B 1 9 ? -48.969 11.891 0.606 1 34.12 9 PRO B C 1
ATOM 3164 O O . PRO B 1 9 ? -49.094 11.406 -0.52 1 34.12 9 PRO B O 1
ATOM 3167 N N . PRO B 1 10 ? -47.781 12.453 0.875 1 31.14 10 PRO B N 1
ATOM 3168 C CA . PRO B 1 10 ? -46.562 12.094 0.148 1 31.14 10 PRO B CA 1
ATOM 3169 C C . PRO B 1 10 ? -46.375 10.578 0.047 1 31.14 10 PRO B C 1
ATOM 3171 O O . PRO B 1 10 ? -46.844 9.828 0.895 1 31.14 10 PRO B O 1
ATOM 3174 N N . PRO B 1 11 ? -46.125 10.039 -1.152 1 29.23 11 PRO B N 1
ATOM 3175 C CA . PRO B 1 11 ? -45.969 8.586 -1.304 1 29.23 11 PRO B CA 1
ATOM 3176 C C . PRO B 1 11 ? -45 7.996 -0.276 1 29.23 11 PRO B C 1
ATOM 3178 O O . PRO B 1 11 ? -44.125 8.695 0.212 1 29.23 11 PRO B O 1
ATOM 3181 N N . GLU B 1 12 ? -45.406 6.973 0.445 1 28.83 12 GLU B N 1
ATOM 3182 C CA . GLU B 1 12 ? -44.594 6.172 1.378 1 28.83 12 GLU B CA 1
ATOM 3183 C C . GLU B 1 12 ? -43.281 5.727 0.75 1 28.83 12 GLU B C 1
ATOM 3185 O O . GLU B 1 12 ? -43.281 5.113 -0.32 1 28.83 12 GLU B O 1
ATOM 3190 N N . ILE B 1 13 ? -42.219 6.391 0.987 1 30.12 13 ILE B N 1
ATOM 3191 C CA . ILE B 1 13 ? -40.938 5.797 0.648 1 30.12 13 ILE B CA 1
ATOM 3192 C C . ILE B 1 13 ? -40.938 4.32 1.036 1 30.12 13 ILE B C 1
ATOM 3194 O O . ILE B 1 13 ? -41 3.982 2.221 1 30.12 13 ILE B O 1
ATOM 3198 N N . ARG B 1 14 ? -41.469 3.426 0.239 1 27.3 14 ARG B N 1
ATOM 3199 C CA . ARG B 1 14 ? -41.344 1.977 0.38 1 27.3 14 ARG B CA 1
ATOM 3200 C C . ARG B 1 14 ? -39.938 1.568 0.798 1 27.3 14 ARG B C 1
ATOM 3202 O O . ARG B 1 14 ? -38.969 1.879 0.108 1 27.3 14 ARG B O 1
ATOM 3209 N N . ASN B 1 15 ? -39.719 1.341 2.053 1 30.98 15 ASN B N 1
ATOM 3210 C CA . ASN B 1 15 ? -38.594 0.625 2.646 1 30.98 15 ASN B CA 1
ATOM 3211 C C . ASN B 1 15 ? -38.188 -0.58 1.802 1 30.98 15 ASN B C 1
ATOM 3213 O O . ASN B 1 15 ? -38.875 -1.592 1.777 1 30.98 15 ASN B O 1
ATOM 3217 N N . HIS B 1 16 ? -37.75 -0.414 0.628 1 32.5 16 HIS B N 1
ATOM 3218 C CA . HIS B 1 16 ? -37.219 -1.55 -0.11 1 32.5 16 HIS B CA 1
ATOM 3219 C C . HIS B 1 16 ? -36.562 -2.559 0.832 1 32.5 16 HIS B C 1
ATOM 3221 O O . HIS B 1 16 ? -36.094 -2.195 1.914 1 32.5 16 HIS B O 1
ATOM 3227 N N . ASN B 1 17 ? -36.719 -3.879 0.61 1 32.22 17 ASN B N 1
ATOM 3228 C CA . ASN B 1 17 ? -36.438 -5.148 1.273 1 32.22 17 ASN B CA 1
ATOM 3229 C C . ASN B 1 17 ? -35 -5.195 1.805 1 32.22 17 ASN B C 1
ATOM 3231 O O . ASN B 1 17 ? -34.062 -5.137 1.03 1 32.22 17 ASN B O 1
ATOM 3235 N N . ASP B 1 18 ? -34.656 -4.84 2.93 1 37.12 18 ASP B N 1
ATOM 3236 C CA . ASP B 1 18 ? -33.562 -5.047 3.857 1 37.12 18 ASP B CA 1
ATOM 3237 C C . ASP B 1 18 ? -32.906 -6.406 3.631 1 37.12 18 ASP B C 1
ATOM 3239 O O . ASP B 1 18 ? -31.734 -6.609 3.992 1 37.12 18 ASP B O 1
ATOM 3243 N N . ASP B 1 19 ? -33.656 -7.516 3.299 1 38.56 19 ASP B N 1
ATOM 3244 C CA . ASP B 1 19 ? -33.188 -8.883 3.082 1 38.56 19 ASP B CA 1
ATOM 3245 C C . ASP B 1 19 ? -32.188 -8.953 1.946 1 38.56 19 ASP B C 1
ATOM 3247 O O . ASP B 1 19 ? -31.438 -9.93 1.822 1 38.56 19 ASP B O 1
ATOM 3251 N N . SER B 1 20 ? -32.219 -8.039 1.037 1 40.72 20 SER B N 1
ATOM 3252 C CA . SER B 1 20 ? -31.484 -8.094 -0.224 1 40.72 20 SER B CA 1
ATOM 3253 C C . SER B 1 20 ? -30.031 -7.66 -0.039 1 40.72 20 SER B C 1
ATOM 3255 O O . SER B 1 20 ? -29.172 -7.996 -0.854 1 40.72 20 SER B O 1
ATOM 3257 N N . LEU B 1 21 ? -29.734 -6.781 0.908 1 42.78 21 LEU B N 1
ATOM 3258 C CA . LEU B 1 21 ? -28.359 -6.352 1.125 1 42.78 21 LEU B CA 1
ATOM 3259 C C . LEU B 1 21 ? -27.5 -7.508 1.637 1 42.78 21 LEU B C 1
ATOM 3261 O O . LEU B 1 21 ? -26.328 -7.609 1.3 1 42.78 21 LEU B O 1
ATOM 3265 N N . SER B 1 22 ? -28.047 -8.32 2.723 1 45.41 22 SER B N 1
ATOM 3266 C CA . SER B 1 22 ? -27.312 -9.375 3.398 1 45.41 22 SER B CA 1
ATOM 3267 C C . SER B 1 22 ? -26.859 -10.453 2.416 1 45.41 22 SER B C 1
ATOM 3269 O O . SER B 1 22 ? -25.969 -11.25 2.725 1 45.41 22 SER B O 1
ATOM 3271 N N . LYS B 1 23 ? -27.516 -10.352 1.23 1 57.97 23 LYS B N 1
ATOM 3272 C CA . LYS B 1 23 ? -27.266 -11.461 0.315 1 57.97 23 LYS B CA 1
ATOM 3273 C C . LYS B 1 23 ? -26.188 -11.086 -0.705 1 57.97 23 LYS B C 1
ATOM 3275 O O . LYS B 1 23 ? -25.797 -11.914 -1.534 1 57.97 23 LYS B O 1
ATOM 3280 N N . ARG B 1 24 ? -25.594 -9.852 -0.431 1 71.44 24 ARG B N 1
ATOM 3281 C CA . ARG B 1 24 ? -24.688 -9.453 -1.504 1 71.44 24 ARG B CA 1
ATOM 3282 C C . ARG B 1 24 ? -23.281 -9.984 -1.254 1 71.44 24 ARG B C 1
ATOM 3284 O O . ARG B 1 24 ? -22.812 -10 -0.114 1 71.44 24 ARG B O 1
ATOM 3291 N N . VAL B 1 25 ? -22.797 -10.562 -2.26 1 89.25 25 VAL B N 1
ATOM 3292 C CA . VAL B 1 25 ? -21.469 -11.164 -2.258 1 89.25 25 VAL B CA 1
ATOM 3293 C C . VAL B 1 25 ? -20.594 -10.5 -3.316 1 89.25 25 VAL B C 1
ATOM 3295 O O . VAL B 1 25 ? -21.109 -9.977 -4.309 1 89.25 25 VAL B O 1
ATOM 3298 N N . ILE B 1 26 ? -19.344 -10.266 -2.984 1 98.38 26 ILE B N 1
ATOM 3299 C CA . ILE B 1 26 ? -18.375 -9.781 -3.971 1 98.38 26 ILE B CA 1
ATOM 3300 C C . ILE B 1 26 ? -17.969 -10.922 -4.902 1 98.38 26 ILE B C 1
ATOM 3302 O O . ILE B 1 26 ? -17.75 -12.047 -4.453 1 98.38 26 ILE B O 1
ATOM 3306 N N . SER B 1 27 ? -17.938 -10.633 -6.188 1 98.62 27 SER B N 1
ATOM 3307 C CA . SER B 1 27 ? -17.656 -11.695 -7.148 1 98.62 27 SER B CA 1
ATOM 3308 C C . SER B 1 27 ? -16.484 -11.32 -8.055 1 98.62 27 SER B C 1
ATOM 3310 O O . SER B 1 27 ? -16.234 -10.141 -8.297 1 98.62 27 SER B O 1
ATOM 3312 N N . VAL B 1 28 ? -15.773 -12.336 -8.477 1 98.81 28 VAL B N 1
ATOM 3313 C CA . VAL B 1 28 ? -14.836 -12.188 -9.594 1 98.81 28 VAL B CA 1
ATOM 3314 C C . VAL B 1 28 ? -15.602 -12.219 -10.914 1 98.81 28 VAL B C 1
ATOM 3316 O O . VAL B 1 28 ? -16.312 -13.18 -11.211 1 98.81 28 VAL B O 1
ATOM 3319 N N . VAL B 1 29 ? -15.398 -11.148 -11.734 1 98.75 29 VAL B N 1
ATOM 3320 C CA . VAL B 1 29 ? -16.219 -11.055 -12.945 1 98.75 29 VAL B CA 1
ATOM 3321 C C . VAL B 1 29 ? -15.312 -10.883 -14.164 1 98.75 29 VAL B C 1
ATOM 3323 O O . VAL B 1 29 ? -15.797 -10.688 -15.281 1 98.75 29 VAL B O 1
ATOM 3326 N N . GLY B 1 30 ? -14.055 -10.93 -14.031 1 98.81 30 GLY B N 1
ATOM 3327 C CA . GLY B 1 30 ? -13.078 -10.867 -15.109 1 98.81 30 GLY B CA 1
ATOM 3328 C C . GLY B 1 30 ? -11.672 -11.219 -14.656 1 98.81 30 GLY B C 1
ATOM 3329 O O . GLY B 1 30 ? -11.281 -10.914 -13.531 1 98.81 30 GLY B O 1
ATOM 3330 N N . THR B 1 31 ? -10.953 -11.898 -15.523 1 98.88 31 THR B N 1
ATOM 3331 C CA . THR B 1 31 ? -9.555 -12.234 -15.25 1 98.88 31 THR B CA 1
ATOM 3332 C C . THR B 1 31 ? -8.695 -12.039 -16.484 1 98.88 31 THR B C 1
ATOM 3334 O O . THR B 1 31 ? -9.203 -12.016 -17.609 1 98.88 31 THR B O 1
ATOM 3337 N N . GLY B 1 32 ? -7.422 -11.734 -16.234 1 98.88 32 GLY B N 1
ATOM 3338 C CA . GLY B 1 32 ? -6.438 -11.602 -17.297 1 98.88 32 GLY B CA 1
ATOM 3339 C C . GLY B 1 32 ? -5.016 -11.828 -16.828 1 98.88 32 GLY B C 1
ATOM 3340 O O . GLY B 1 32 ? -4.676 -11.5 -15.688 1 98.88 32 GLY B O 1
ATOM 3341 N N . ALA B 1 33 ? -4.215 -12.43 -17.672 1 98.88 33 ALA B N 1
ATOM 3342 C CA . ALA B 1 33 ? -2.779 -12.57 -17.453 1 98.88 33 ALA B CA 1
ATOM 3343 C C . ALA B 1 33 ? -1.996 -12.234 -18.719 1 98.88 33 ALA B C 1
ATOM 3345 O O . ALA B 1 33 ? -2.479 -12.461 -19.828 1 98.88 33 ALA B O 1
ATOM 3346 N N . HIS B 1 34 ? -0.894 -11.625 -18.5 1 98.94 34 HIS B N 1
ATOM 3347 C CA . HIS B 1 34 ? -0.032 -11.281 -19.625 1 98.94 34 HIS B CA 1
ATOM 3348 C C . HIS B 1 34 ? 1.437 -11.523 -19.281 1 98.94 34 HIS B C 1
ATOM 3350 O O . HIS B 1 34 ? 1.895 -11.156 -18.203 1 98.94 34 HIS B O 1
ATOM 3356 N N . TYR B 1 35 ? 2.088 -12.188 -20.156 1 98.75 35 TYR B N 1
ATOM 3357 C CA . TYR B 1 35 ? 3.525 -12.43 -20.078 1 98.75 35 TYR B CA 1
ATOM 3358 C C . TYR B 1 35 ? 4.254 -11.781 -21.25 1 98.75 35 TYR B C 1
ATOM 3360 O O . TYR B 1 35 ? 3.758 -11.789 -22.391 1 98.75 35 TYR B O 1
ATOM 3368 N N . PRO B 1 36 ? 5.41 -11.141 -20.922 1 98.44 36 PRO B N 1
ATOM 3369 C CA . PRO B 1 36 ? 6.168 -10.5 -22 1 98.44 36 PRO B CA 1
ATOM 3370 C C . PRO B 1 36 ? 6.676 -11.508 -23.047 1 98.44 36 PRO B C 1
ATOM 3372 O O . PRO B 1 36 ? 6.668 -12.711 -22.797 1 98.44 36 PRO B O 1
ATOM 3375 N N . PRO B 1 37 ? 7.109 -11.031 -24.172 1 96.62 37 PRO B N 1
ATOM 3376 C CA . PRO B 1 37 ? 7.285 -11.93 -25.312 1 96.62 37 PRO B CA 1
ATOM 3377 C C . PRO B 1 37 ? 8.625 -12.656 -25.297 1 96.62 37 PRO B C 1
ATOM 3379 O O . PRO B 1 37 ? 8.812 -13.633 -26.031 1 96.62 37 PRO B O 1
ATOM 3382 N N . HIS B 1 38 ? 9.625 -12.289 -24.531 1 96.94 38 HIS B N 1
ATOM 3383 C CA . HIS B 1 38 ? 10.969 -12.859 -24.625 1 96.94 38 HIS B CA 1
ATOM 3384 C C . HIS B 1 38 ? 11.109 -14.078 -23.719 1 96.94 38 HIS B C 1
ATOM 3386 O O . HIS B 1 38 ? 11.031 -13.961 -22.5 1 96.94 38 HIS B O 1
ATOM 3392 N N . GLU B 1 39 ? 11.406 -15.156 -24.328 1 96 39 GLU B N 1
ATOM 3393 C CA . GLU B 1 39 ? 11.453 -16.438 -23.609 1 96 39 GLU B CA 1
ATOM 3394 C C . GLU B 1 39 ? 12.828 -16.672 -23 1 96 39 GLU B C 1
ATOM 3396 O O . GLU B 1 39 ? 13.852 -16.547 -23.672 1 96 39 GLU B O 1
ATOM 3401 N N . LEU B 1 40 ? 12.797 -16.906 -21.719 1 92.88 40 LEU B N 1
ATOM 3402 C CA . LEU B 1 40 ? 13.977 -17.344 -20.984 1 92.88 40 LEU B CA 1
ATOM 3403 C C . LEU B 1 40 ? 13.875 -18.828 -20.625 1 92.88 40 LEU B C 1
ATOM 3405 O O . LEU B 1 40 ? 13.43 -19.172 -19.516 1 92.88 40 LEU B O 1
ATOM 3409 N N . ARG B 1 41 ? 14.445 -19.625 -21.391 1 93.25 41 ARG B N 1
ATOM 3410 C CA . ARG B 1 41 ? 14.383 -21.062 -21.156 1 93.25 41 ARG B CA 1
ATOM 3411 C C . ARG B 1 41 ? 15.305 -21.469 -20 1 93.25 41 ARG B C 1
ATOM 3413 O O . ARG B 1 41 ? 16.391 -20.906 -19.844 1 93.25 41 ARG B O 1
ATOM 3420 N N . SER B 1 42 ? 14.852 -22.5 -19.328 1 91.75 42 SER B N 1
ATOM 3421 C CA . SER B 1 42 ? 15.641 -22.953 -18.188 1 91.75 42 SER B CA 1
ATOM 3422 C C . SER B 1 42 ? 17.016 -23.453 -18.641 1 91.75 42 SER B C 1
ATOM 3424 O O . SER B 1 42 ? 18 -23.25 -17.938 1 91.75 42 SER B O 1
ATOM 3426 N N . ASP B 1 43 ? 17.125 -24.062 -19.766 1 91 43 ASP B N 1
ATOM 3427 C CA . ASP B 1 43 ? 18.375 -24.656 -20.219 1 91 43 ASP B CA 1
ATOM 3428 C C . ASP B 1 43 ? 19.297 -23.609 -20.828 1 91 43 ASP B C 1
ATOM 3430 O O . ASP B 1 43 ? 20.438 -23.906 -21.188 1 91 43 ASP B O 1
ATOM 3434 N N . GLU B 1 44 ? 18.844 -22.375 -20.859 1 89.75 44 GLU B N 1
ATOM 3435 C CA . GLU B 1 44 ? 19.656 -21.297 -21.406 1 89.75 44 GLU B CA 1
ATOM 3436 C C . GLU B 1 44 ? 20.219 -20.406 -20.297 1 89.75 44 GLU B C 1
ATOM 3438 O O . GLU B 1 44 ? 20.875 -19.391 -20.578 1 89.75 44 GLU B O 1
ATOM 3443 N N . LEU B 1 45 ? 19.969 -20.703 -19.078 1 92.62 45 LEU B N 1
ATOM 3444 C CA . LEU B 1 45 ? 20.438 -19.891 -17.953 1 92.62 45 LEU B CA 1
ATOM 3445 C C . LEU B 1 45 ? 21.953 -19.781 -17.969 1 92.62 45 LEU B C 1
ATOM 3447 O O . LEU B 1 45 ? 22.516 -18.75 -17.609 1 92.62 45 LEU B O 1
ATOM 3451 N N . GLU B 1 46 ? 22.594 -20.859 -18.391 1 93.75 46 GLU B N 1
ATOM 3452 C CA . GLU B 1 46 ? 24.047 -20.875 -18.438 1 93.75 46 GLU B CA 1
ATOM 3453 C C . GLU B 1 46 ? 24.578 -19.797 -19.391 1 93.75 46 GLU B C 1
ATOM 3455 O O . GLU B 1 46 ? 25.594 -19.156 -19.109 1 93.75 46 GLU B O 1
ATOM 3460 N N . LYS B 1 47 ? 23.953 -19.656 -20.484 1 92.69 47 LYS B N 1
ATOM 3461 C CA . LYS B 1 47 ? 24.344 -18.625 -21.453 1 92.69 47 LYS B CA 1
ATOM 3462 C C . LYS B 1 47 ? 24.281 -17.234 -20.828 1 92.69 47 LYS B C 1
ATOM 3464 O O . LYS B 1 47 ? 25.172 -16.406 -21.062 1 92.69 47 LYS B O 1
ATOM 3469 N N . LEU B 1 48 ? 23.281 -17 -20.062 1 89.5 48 LEU B N 1
ATOM 3470 C CA . LEU B 1 48 ? 23.125 -15.719 -19.406 1 89.5 48 LEU B CA 1
ATOM 3471 C C . LEU B 1 48 ? 24.234 -15.484 -18.375 1 89.5 48 LEU B C 1
ATOM 3473 O O . LEU B 1 48 ? 24.766 -14.383 -18.281 1 89.5 48 LEU B O 1
ATOM 3477 N N . ILE B 1 49 ? 24.531 -16.5 -17.641 1 93.56 49 ILE B N 1
ATOM 3478 C CA . ILE B 1 49 ? 25.578 -16.422 -16.641 1 93.56 49 ILE B CA 1
ATOM 3479 C C . ILE B 1 49 ? 26.922 -16.172 -17.328 1 93.56 49 ILE B C 1
ATOM 3481 O O . ILE B 1 49 ? 27.703 -15.336 -16.875 1 93.56 49 ILE B O 1
ATOM 3485 N N . THR B 1 50 ? 27.203 -16.828 -18.453 1 94 50 THR B N 1
ATOM 3486 C CA . THR B 1 50 ? 28.469 -16.781 -19.156 1 94 50 THR B CA 1
ATOM 3487 C C . THR B 1 50 ? 28.75 -15.375 -19.688 1 94 50 THR B C 1
ATOM 3489 O O . THR B 1 50 ? 29.922 -14.969 -19.812 1 94 50 THR B O 1
ATOM 3492 N N . ALA B 1 51 ? 27.766 -14.688 -19.891 1 92.38 51 ALA B N 1
ATOM 3493 C CA . ALA B 1 51 ? 27.922 -13.328 -20.406 1 92.38 51 ALA B CA 1
ATOM 3494 C C . ALA B 1 51 ? 28.609 -12.43 -19.391 1 92.38 51 ALA B C 1
ATOM 3496 O O . ALA B 1 51 ? 29.234 -11.422 -19.766 1 92.38 51 ALA B O 1
ATOM 3497 N N . PHE B 1 52 ? 28.594 -12.828 -18.109 1 93.69 52 PHE B N 1
ATOM 3498 C CA . PHE B 1 52 ? 29.078 -11.891 -17.109 1 93.69 52 PHE B CA 1
ATOM 3499 C C . PHE B 1 52 ? 30.062 -12.578 -16.156 1 93.69 52 PHE B C 1
ATOM 3501 O O . PHE B 1 52 ? 30.922 -11.922 -15.562 1 93.69 52 PHE B O 1
ATOM 3508 N N . HIS B 1 53 ? 29.906 -13.883 -16.031 1 94.25 53 HIS B N 1
ATOM 3509 C CA . HIS B 1 53 ? 30.75 -14.617 -15.094 1 94.25 53 HIS B CA 1
ATOM 3510 C C . HIS B 1 53 ? 31.172 -15.969 -15.664 1 94.25 53 HIS B C 1
ATOM 3512 O O . HIS B 1 53 ? 30.562 -16.453 -16.625 1 94.25 53 HIS B O 1
ATOM 3518 N N . ASP B 1 54 ? 32.156 -16.562 -15.023 1 95.06 54 ASP B N 1
ATOM 3519 C CA . ASP B 1 54 ? 32.594 -17.922 -15.359 1 95.06 54 ASP B CA 1
ATOM 3520 C C . ASP B 1 54 ? 31.531 -18.938 -14.93 1 95.06 54 ASP B C 1
ATOM 3522 O O . ASP B 1 54 ? 31.25 -19.094 -13.734 1 95.06 54 ASP B O 1
ATOM 3526 N N . PRO B 1 55 ? 30.969 -19.578 -15.953 1 92.75 55 PRO B N 1
ATOM 3527 C CA . PRO B 1 55 ? 29.938 -20.562 -15.594 1 92.75 55 PRO B CA 1
ATOM 3528 C C . PRO B 1 55 ? 30.5 -21.734 -14.789 1 92.75 55 PRO B C 1
ATOM 3530 O O . PRO B 1 55 ? 29.734 -22.531 -14.242 1 92.75 55 PRO B O 1
ATOM 3533 N N . ASN B 1 56 ? 31.812 -21.797 -14.719 1 94.5 56 ASN B N 1
ATOM 3534 C CA . ASN B 1 56 ? 32.438 -22.891 -13.961 1 94.5 56 ASN B CA 1
ATOM 3535 C C . ASN B 1 56 ? 32.719 -22.469 -12.523 1 94.5 56 ASN B C 1
ATOM 3537 O O . ASN B 1 56 ? 33.188 -23.281 -11.719 1 94.5 56 ASN B O 1
ATOM 3541 N N . ASP B 1 57 ? 32.438 -21.25 -12.242 1 95.81 57 ASP B N 1
ATOM 3542 C CA . ASP B 1 57 ? 32.5 -20.844 -10.844 1 95.81 57 ASP B CA 1
ATOM 3543 C C . ASP B 1 57 ? 31.625 -21.75 -9.969 1 95.81 57 ASP B C 1
ATOM 3545 O O . ASP B 1 57 ? 30.516 -22.109 -10.344 1 95.81 57 ASP B O 1
ATOM 3549 N N . PRO B 1 58 ? 32.125 -22.156 -8.812 1 96.44 58 PRO B N 1
ATOM 3550 C CA . PRO B 1 58 ? 31.391 -23.125 -7.98 1 96.44 58 PRO B CA 1
ATOM 3551 C C . PRO B 1 58 ? 29.984 -22.656 -7.637 1 96.44 58 PRO B C 1
ATOM 3553 O O . PRO B 1 58 ? 29.047 -23.469 -7.68 1 96.44 58 PRO B O 1
ATOM 3556 N N . ALA B 1 59 ? 29.859 -21.453 -7.297 1 95.81 59 ALA B N 1
ATOM 3557 C CA . ALA B 1 59 ? 28.547 -20.938 -6.949 1 95.81 59 ALA B CA 1
ATOM 3558 C C . ALA B 1 59 ? 27.641 -20.891 -8.18 1 95.81 59 ALA B C 1
ATOM 3560 O O . ALA B 1 59 ? 26.438 -21.125 -8.078 1 95.81 59 ALA B O 1
ATOM 3561 N N . ALA B 1 60 ? 28.172 -20.547 -9.312 1 95.19 60 ALA B N 1
ATOM 3562 C CA . ALA B 1 60 ? 27.422 -20.547 -10.562 1 95.19 60 ALA B CA 1
ATOM 3563 C C . ALA B 1 60 ? 26.969 -21.969 -10.922 1 95.19 60 ALA B C 1
ATOM 3565 O O . ALA B 1 60 ? 25.828 -22.172 -11.336 1 95.19 60 ALA B O 1
ATOM 3566 N N . ARG B 1 61 ? 27.844 -22.922 -10.727 1 95.88 61 ARG B N 1
ATOM 3567 C CA . ARG B 1 61 ? 27.516 -24.312 -11.016 1 95.88 61 ARG B CA 1
ATOM 3568 C C . ARG B 1 61 ? 26.422 -24.828 -10.102 1 95.88 61 ARG B C 1
ATOM 3570 O O . ARG B 1 61 ? 25.516 -25.547 -10.547 1 95.88 61 ARG B O 1
ATOM 3577 N N . LYS B 1 62 ? 26.547 -24.484 -8.898 1 96.38 62 LYS B N 1
ATOM 3578 C CA . LYS B 1 62 ? 25.5 -24.875 -7.957 1 96.38 62 LYS B CA 1
ATOM 3579 C C . LYS B 1 62 ? 24.156 -24.266 -8.344 1 96.38 62 LYS B C 1
ATOM 3581 O O . LYS B 1 62 ? 23.109 -24.922 -8.25 1 96.38 62 LYS B O 1
ATOM 3586 N N . THR B 1 63 ? 24.156 -23 -8.742 1 95.62 63 THR B N 1
ATOM 3587 C CA . THR B 1 63 ? 22.938 -22.344 -9.195 1 95.62 63 THR B CA 1
ATOM 3588 C C . THR B 1 63 ? 22.344 -23.062 -10.398 1 95.62 63 THR B C 1
ATOM 3590 O O . THR B 1 63 ? 21.125 -23.25 -10.469 1 95.62 63 THR B O 1
ATOM 3593 N N . LEU B 1 64 ? 23.188 -23.484 -11.312 1 95.69 64 LEU B N 1
ATOM 3594 C CA . LEU B 1 64 ? 22.734 -24.203 -12.492 1 95.69 64 LEU B CA 1
ATOM 3595 C C . LEU B 1 64 ? 22.156 -25.562 -12.109 1 95.69 64 LEU B C 1
ATOM 3597 O O . LEU B 1 64 ? 21.172 -26.016 -12.703 1 95.69 64 LEU B O 1
ATOM 3601 N N . TYR B 1 65 ? 22.719 -26.172 -11.117 1 95.62 65 TYR B N 1
ATOM 3602 C CA . TYR B 1 65 ? 22.203 -27.438 -10.617 1 95.62 65 TYR B CA 1
ATOM 3603 C C 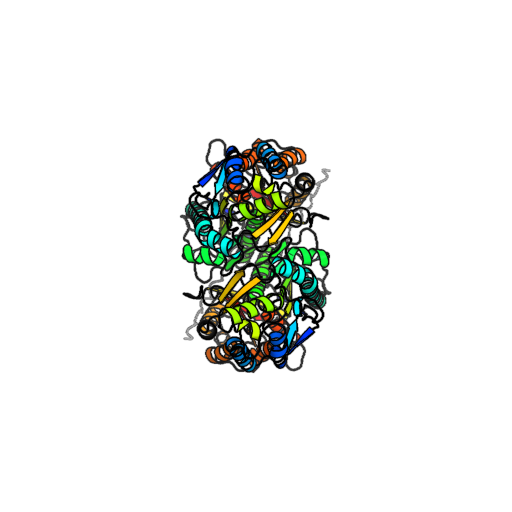. TYR B 1 65 ? 20.797 -27.266 -10.031 1 95.62 65 TYR B C 1
ATOM 3605 O O . TYR B 1 65 ? 19.891 -28.031 -10.32 1 95.62 65 TYR B O 1
ATOM 3613 N N . ILE B 1 66 ? 20.641 -26.219 -9.258 1 94.94 66 ILE B N 1
ATOM 3614 C CA . ILE B 1 66 ? 19.344 -25.891 -8.664 1 94.94 66 ILE B CA 1
ATOM 3615 C C . ILE B 1 66 ? 18.328 -25.594 -9.766 1 94.94 66 ILE B C 1
ATOM 3617 O O . ILE B 1 66 ? 17.172 -26 -9.672 1 94.94 66 ILE B O 1
ATOM 3621 N N . ASN B 1 67 ? 18.766 -24.891 -10.742 1 95.81 67 ASN B N 1
ATOM 3622 C CA . ASN B 1 67 ? 17.922 -24.578 -11.891 1 95.81 67 ASN B CA 1
ATOM 3623 C C . ASN B 1 67 ? 17.375 -25.844 -12.547 1 95.81 67 ASN B C 1
ATOM 3625 O O . ASN B 1 67 ? 16.203 -25.906 -12.898 1 95.81 67 ASN B O 1
ATOM 3629 N N . GLU B 1 68 ? 18.141 -26.859 -12.688 1 93.5 68 GLU B N 1
ATOM 3630 C CA . GLU B 1 68 ? 17.734 -28.125 -13.273 1 93.5 68 GLU B CA 1
ATOM 3631 C C . GLU B 1 68 ? 16.688 -28.828 -12.422 1 93.5 68 GLU B C 1
ATOM 3633 O O . GLU B 1 68 ? 15.789 -29.484 -12.945 1 93.5 68 GLU B O 1
ATOM 3638 N N . MET B 1 69 ? 16.75 -28.594 -11.172 1 93.25 69 MET B N 1
ATOM 3639 C CA . MET B 1 69 ? 15.844 -29.266 -10.242 1 93.25 69 MET B CA 1
ATOM 3640 C C . MET B 1 69 ? 14.547 -28.484 -10.086 1 93.25 69 MET B C 1
ATOM 3642 O O . MET B 1 69 ? 13.57 -29 -9.531 1 93.25 69 MET B O 1
ATOM 3646 N N . SER B 1 70 ? 14.508 -27.281 -10.609 1 95.06 70 SER B N 1
ATOM 3647 C CA . SER B 1 70 ? 13.352 -26.406 -10.422 1 95.06 70 SER B CA 1
ATOM 3648 C C . SER B 1 70 ? 12.125 -26.938 -11.164 1 95.06 70 SER B C 1
ATOM 3650 O O . SER B 1 70 ? 10.992 -26.609 -10.828 1 95.06 70 SER B O 1
ATOM 3652 N N . ARG B 1 71 ? 12.32 -27.703 -12.227 1 95.25 71 ARG B N 1
ATOM 3653 C CA . ARG B 1 71 ? 11.281 -28.281 -13.07 1 95.25 71 ARG B CA 1
ATOM 3654 C C . ARG B 1 71 ? 10.578 -27.203 -13.883 1 95.25 71 ARG B C 1
ATOM 3656 O O . ARG B 1 71 ? 9.516 -27.438 -14.469 1 95.25 71 ARG B O 1
ATOM 3663 N N . ILE B 1 72 ? 11.07 -25.953 -13.883 1 97.5 72 ILE B N 1
ATOM 3664 C CA . ILE B 1 72 ? 10.578 -24.891 -14.75 1 97.5 72 ILE B CA 1
ATOM 3665 C C . ILE B 1 72 ? 11.125 -25.078 -16.172 1 97.5 72 ILE B C 1
ATOM 3667 O O . ILE B 1 72 ? 12.32 -25.328 -16.344 1 97.5 72 ILE B O 1
ATOM 3671 N N . GLN B 1 73 ? 10.266 -25.016 -17.125 1 96.69 73 GLN B N 1
ATOM 3672 C CA . GLN B 1 73 ? 10.68 -25.156 -18.516 1 96.69 73 GLN B CA 1
ATOM 3673 C C . GLN B 1 73 ? 10.984 -23.781 -19.141 1 96.69 73 GLN B C 1
ATOM 3675 O O . GLN B 1 73 ? 11.984 -23.625 -19.828 1 96.69 73 GLN B O 1
ATOM 3680 N N . TYR B 1 74 ? 10 -22.875 -18.859 1 94.94 74 TYR B N 1
ATOM 3681 C CA . TYR B 1 74 ? 10.117 -21.547 -19.453 1 94.94 74 TYR B CA 1
ATOM 3682 C C . TYR B 1 74 ? 9.859 -20.453 -18.406 1 94.94 74 TYR B C 1
ATOM 3684 O O . TYR B 1 74 ? 9.102 -20.672 -17.469 1 94.94 74 TYR B O 1
ATOM 3692 N N . ARG B 1 75 ? 10.555 -19.406 -18.594 1 96.88 75 ARG B N 1
ATOM 3693 C CA . ARG B 1 75 ? 10.227 -18.109 -18 1 96.88 75 ARG B CA 1
ATOM 3694 C C . ARG B 1 75 ? 10.211 -17 -19.062 1 96.88 75 ARG B C 1
ATOM 3696 O O . ARG B 1 75 ? 10.555 -17.25 -20.219 1 96.88 75 ARG B O 1
ATOM 3703 N N . ARG B 1 76 ? 9.672 -15.891 -18.688 1 98.06 76 ARG B N 1
ATOM 3704 C CA . ARG B 1 76 ? 9.617 -14.758 -19.609 1 98.06 76 ARG B CA 1
ATOM 3705 C C . ARG B 1 76 ? 10.344 -13.555 -19.031 1 98.06 76 ARG B C 1
ATOM 3707 O O . ARG B 1 76 ? 10.453 -13.414 -17.812 1 98.06 76 ARG B O 1
ATOM 3714 N N . THR B 1 77 ? 10.891 -12.727 -19.906 1 97.88 77 THR B N 1
ATOM 3715 C CA . THR B 1 77 ? 11.477 -11.461 -19.484 1 97.88 77 THR B CA 1
ATOM 3716 C C . THR B 1 77 ? 10.93 -10.305 -20.312 1 97.88 77 THR B C 1
ATOM 3718 O O . THR B 1 77 ? 10.641 -10.461 -21.5 1 97.88 77 THR B O 1
ATOM 3721 N N . ALA B 1 78 ? 10.719 -9.227 -19.656 1 98.62 78 ALA B N 1
ATOM 3722 C CA . ALA B 1 78 ? 10.195 -8.031 -20.312 1 98.62 78 ALA B CA 1
ATOM 3723 C C . ALA B 1 78 ? 11.297 -7.266 -21.031 1 98.62 78 ALA B C 1
ATOM 3725 O O . ALA B 1 78 ? 11.023 -6.492 -21.953 1 98.62 78 ALA B O 1
ATOM 3726 N N . VAL B 1 79 ? 12.531 -7.414 -20.625 1 98.12 79 VAL B N 1
ATOM 3727 C CA . VAL B 1 79 ? 13.672 -6.719 -21.219 1 98.12 79 VAL B CA 1
ATOM 3728 C C . VAL B 1 79 ? 14.148 -7.477 -22.453 1 98.12 79 VAL B C 1
ATOM 3730 O O . VAL B 1 79 ? 14.555 -8.641 -22.359 1 98.12 79 VAL B O 1
ATOM 3733 N N . PRO B 1 80 ? 14.141 -6.816 -23.562 1 98.06 80 PRO B N 1
ATOM 3734 C CA . PRO B 1 80 ? 14.617 -7.488 -24.781 1 98.06 80 PRO B CA 1
ATOM 3735 C C . PRO B 1 80 ? 16.078 -7.91 -24.672 1 98.06 80 PRO B C 1
ATOM 3737 O O . PRO B 1 80 ? 16.906 -7.184 -24.109 1 98.06 80 PRO B O 1
ATOM 3740 N N . PHE B 1 81 ? 16.422 -9.023 -25.344 1 95.25 81 PHE B N 1
ATOM 3741 C CA . PHE B 1 81 ? 17.766 -9.594 -25.188 1 95.25 81 PHE B CA 1
ATOM 3742 C C . PHE B 1 81 ? 18.812 -8.711 -25.859 1 95.25 81 PHE B C 1
ATOM 3744 O O . PHE B 1 81 ? 20 -8.836 -25.578 1 95.25 81 PHE B O 1
ATOM 3751 N N . ASP B 1 82 ? 18.391 -7.852 -26.766 1 96.38 82 ASP B N 1
ATOM 3752 C CA . ASP B 1 82 ? 19.328 -6.945 -27.406 1 96.38 82 ASP B CA 1
ATOM 3753 C C . ASP B 1 82 ? 19.5 -5.66 -26.609 1 96.38 82 ASP B C 1
ATOM 3755 O O . ASP B 1 82 ? 20.281 -4.785 -26.984 1 96.38 82 ASP B O 1
ATOM 3759 N N . ASP B 1 83 ? 18.734 -5.527 -25.531 1 97.06 83 ASP B N 1
ATOM 3760 C CA . ASP B 1 83 ? 18.938 -4.391 -24.625 1 97.06 83 ASP B CA 1
ATOM 3761 C C . ASP B 1 83 ? 20.312 -4.438 -23.984 1 97.06 83 ASP B C 1
ATOM 3763 O O . ASP B 1 83 ? 20.781 -5.508 -23.594 1 97.06 83 ASP B O 1
ATOM 3767 N N . PRO B 1 84 ? 20.922 -3.252 -23.75 1 96.19 84 PRO B N 1
ATOM 3768 C CA . PRO B 1 84 ? 22.234 -3.201 -23.109 1 96.19 84 PRO B CA 1
ATOM 3769 C C . PRO B 1 84 ? 22.234 -3.822 -21.719 1 96.19 84 PRO B C 1
ATOM 3771 O O . PRO B 1 84 ? 23.297 -4.184 -21.203 1 96.19 84 PRO B O 1
ATOM 3774 N N . PHE B 1 85 ? 21.156 -4.023 -21.141 1 96.94 85 PHE B N 1
ATOM 3775 C CA . PHE B 1 85 ? 21.016 -4.656 -19.828 1 96.94 85 PHE B CA 1
ATOM 3776 C C . PHE B 1 85 ? 21.703 -6.012 -19.812 1 96.94 85 PHE B C 1
ATOM 3778 O O . PHE B 1 85 ? 22.312 -6.387 -18.812 1 96.94 85 PHE B O 1
ATOM 3785 N N . TRP B 1 86 ? 21.656 -6.703 -20.875 1 95.31 86 TRP B N 1
ATOM 3786 C CA . TRP B 1 86 ? 22.109 -8.086 -20.922 1 95.31 86 TRP B CA 1
ATOM 3787 C C . TRP B 1 86 ? 23.578 -8.172 -21.312 1 95.31 86 TRP B C 1
ATOM 3789 O O . TRP B 1 86 ? 24.172 -9.25 -21.297 1 95.31 86 TRP B O 1
ATOM 3799 N N . SER B 1 87 ? 24.234 -7 -21.688 1 93.75 87 SER B N 1
ATOM 3800 C CA . SER B 1 87 ? 25.594 -7.125 -22.219 1 93.75 87 SER B CA 1
ATOM 3801 C C . SER B 1 87 ? 26.516 -6.051 -21.656 1 93.75 87 SER B C 1
ATOM 3803 O O . SER B 1 87 ? 27.734 -6.215 -21.656 1 93.75 87 SER B O 1
ATOM 3805 N N . ASP B 1 88 ? 25.953 -4.938 -21.219 1 95.25 88 ASP B N 1
ATOM 3806 C CA . ASP B 1 88 ? 26.781 -3.871 -20.672 1 95.25 88 ASP B CA 1
ATOM 3807 C C . ASP B 1 88 ? 27.547 -4.348 -19.453 1 95.25 88 ASP B C 1
ATOM 3809 O O . ASP B 1 88 ? 26.969 -4.93 -18.531 1 95.25 88 ASP B O 1
ATOM 3813 N N . PRO B 1 89 ? 28.859 -4.102 -19.438 1 93.94 89 PRO B N 1
ATOM 3814 C CA . PRO B 1 89 ? 29.641 -4.52 -18.281 1 93.94 89 PRO B CA 1
ATOM 3815 C C . PRO B 1 89 ? 29.234 -3.787 -17 1 93.94 89 PRO B C 1
ATOM 3817 O O . PRO B 1 89 ? 29.406 -4.316 -15.898 1 93.94 89 PRO B O 1
ATOM 3820 N N . LYS B 1 90 ? 28.734 -2.646 -17.156 1 95.81 90 LYS B N 1
ATOM 3821 C CA . LYS B 1 90 ? 28.297 -1.892 -15.977 1 95.81 90 LYS B CA 1
ATOM 3822 C C . LYS B 1 90 ? 27.031 -2.494 -15.375 1 95.81 90 LYS B C 1
ATOM 3824 O O . LYS B 1 90 ? 26.047 -2.703 -16.078 1 95.81 90 LYS B O 1
ATOM 3829 N N . LEU B 1 91 ? 27.125 -2.789 -14.062 1 96.5 91 LEU B N 1
ATOM 3830 C CA . LEU B 1 91 ? 25.969 -3.301 -13.344 1 96.5 91 LEU B CA 1
ATOM 3831 C C . LEU B 1 91 ? 24.922 -2.205 -13.148 1 96.5 91 LEU B C 1
ATOM 3833 O O . LEU B 1 91 ? 25.234 -1.138 -12.609 1 96.5 91 LEU B O 1
ATOM 3837 N N . PRO B 1 92 ? 23.688 -2.416 -13.609 1 97.25 92 PRO B N 1
ATOM 3838 C CA . PRO B 1 92 ? 22.641 -1.412 -13.375 1 97.25 92 PRO B CA 1
ATOM 3839 C C . PRO B 1 92 ? 22.406 -1.138 -11.891 1 97.25 92 PRO B C 1
ATOM 3841 O O . PRO B 1 92 ? 22.453 -2.061 -11.07 1 97.25 92 PRO B O 1
ATOM 3844 N N . ASP B 1 93 ? 22.172 0.131 -11.539 1 98 93 ASP B N 1
ATOM 3845 C CA . ASP B 1 93 ? 21.766 0.455 -10.172 1 98 93 ASP B CA 1
ATOM 3846 C C . ASP B 1 93 ? 20.25 0.529 -10.055 1 98 93 ASP B C 1
ATOM 3848 O O . ASP B 1 93 ? 19.531 0.28 -11.023 1 98 93 ASP B O 1
ATOM 3852 N N . ILE B 1 94 ? 19.766 0.79 -8.922 1 98 94 ILE B N 1
ATOM 3853 C CA . ILE B 1 94 ? 18.344 0.67 -8.648 1 98 94 ILE B CA 1
ATOM 3854 C C . ILE B 1 94 ? 17.578 1.746 -9.414 1 98 94 ILE B C 1
ATOM 3856 O O . ILE B 1 94 ? 16.406 1.562 -9.742 1 98 94 ILE B O 1
ATOM 3860 N N . ALA B 1 95 ? 18.141 2.922 -9.695 1 98.12 95 ALA B N 1
ATOM 3861 C CA . ALA B 1 95 ? 17.516 3.922 -10.562 1 98.12 95 ALA B CA 1
ATOM 3862 C C . ALA B 1 95 ? 17.359 3.396 -11.984 1 98.12 95 ALA B C 1
ATOM 3864 O O . ALA B 1 95 ? 16.344 3.65 -12.633 1 98.12 95 ALA B O 1
ATOM 3865 N N . ASP B 1 96 ? 18.406 2.678 -12.484 1 98.31 96 ASP B N 1
ATOM 3866 C CA . ASP B 1 96 ? 18.328 2.025 -13.781 1 98.31 96 ASP B CA 1
ATOM 3867 C C . ASP B 1 96 ? 17.188 1.006 -13.812 1 98.31 96 ASP B C 1
ATOM 3869 O O . ASP B 1 96 ? 16.469 0.892 -14.812 1 98.31 96 ASP B O 1
ATOM 3873 N N . CYS B 1 97 ? 17.062 0.263 -12.703 1 98.31 97 CYS B N 1
ATOM 3874 C CA . CYS B 1 97 ? 16 -0.736 -12.609 1 98.31 97 CYS B CA 1
ATOM 3875 C C . CYS B 1 97 ? 14.625 -0.086 -12.711 1 98.31 97 CYS B C 1
ATOM 3877 O O . CYS B 1 97 ? 13.711 -0.641 -13.32 1 98.31 97 CYS B O 1
ATOM 3879 N N . ASP B 1 98 ? 14.453 1.096 -12.078 1 98.19 98 ASP B N 1
ATOM 3880 C CA . ASP B 1 98 ? 13.203 1.838 -12.18 1 98.19 98 ASP B CA 1
ATOM 3881 C C . ASP B 1 98 ? 12.898 2.203 -13.625 1 98.19 98 ASP B C 1
ATOM 3883 O O . ASP B 1 98 ? 11.758 2.08 -14.078 1 98.19 98 ASP B O 1
ATOM 3887 N N . VAL B 1 99 ? 13.922 2.65 -14.336 1 98.31 99 VAL B N 1
ATOM 3888 C CA . VAL B 1 99 ? 13.758 3.016 -15.734 1 98.31 99 VAL B CA 1
ATOM 3889 C C . VAL B 1 99 ? 13.32 1.795 -16.547 1 98.31 99 VAL B C 1
ATOM 3891 O O . VAL B 1 99 ? 12.414 1.888 -17.375 1 98.31 99 VAL B O 1
ATOM 3894 N N . LEU B 1 100 ? 13.945 0.673 -16.328 1 98.62 100 LEU B N 1
ATOM 3895 C CA . LEU B 1 100 ? 13.602 -0.561 -17.031 1 98.62 100 LEU B CA 1
ATOM 3896 C C . LEU B 1 100 ? 12.164 -0.979 -16.734 1 98.62 100 LEU B C 1
ATOM 3898 O O . LEU B 1 100 ? 11.43 -1.374 -17.641 1 98.62 100 LEU B O 1
ATOM 3902 N N . PHE B 1 101 ? 11.773 -0.903 -15.477 1 98.69 101 PHE B N 1
ATOM 3903 C CA . PHE B 1 101 ? 10.406 -1.263 -15.109 1 98.69 101 PHE B CA 1
ATOM 3904 C C . PHE B 1 101 ? 9.398 -0.38 -15.828 1 98.69 101 PHE B C 1
ATOM 3906 O O . PHE B 1 101 ? 8.414 -0.877 -16.375 1 98.69 101 PHE B O 1
ATOM 3913 N N . ARG B 1 102 ? 9.609 0.886 -15.812 1 98.25 102 ARG B N 1
ATOM 3914 C CA . ARG B 1 102 ? 8.68 1.823 -16.422 1 98.25 102 ARG B CA 1
ATOM 3915 C C . ARG B 1 102 ? 8.586 1.592 -17.938 1 98.25 102 ARG B C 1
ATOM 3917 O O . ARG B 1 102 ? 7.5 1.655 -18.516 1 98.25 102 ARG B O 1
ATOM 3924 N N . LYS B 1 103 ? 9.68 1.324 -18.516 1 98.31 103 LYS B N 1
ATOM 3925 C CA . LYS B 1 103 ? 9.75 1.153 -19.969 1 98.31 103 LYS B CA 1
ATOM 3926 C C . LYS B 1 103 ? 9.148 -0.18 -20.391 1 98.31 103 LYS B C 1
ATOM 3928 O O . LYS B 1 103 ? 8.398 -0.242 -21.375 1 98.31 103 LYS B O 1
ATOM 3933 N N . TYR B 1 104 ? 9.438 -1.255 -19.609 1 98.62 104 TYR B N 1
ATOM 3934 C CA . TYR B 1 104 ? 9.109 -2.586 -20.109 1 98.62 104 TYR B CA 1
ATOM 3935 C C . TYR B 1 104 ? 8.047 -3.246 -19.25 1 98.62 104 TYR B C 1
ATOM 3937 O O . TYR B 1 104 ? 7.316 -4.125 -19.719 1 98.62 104 TYR B O 1
ATOM 3945 N N . GLY B 1 105 ? 7.977 -2.914 -17.953 1 98.62 105 GLY B N 1
ATOM 3946 C CA . GLY B 1 105 ? 7.051 -3.537 -17.016 1 98.62 105 GLY B CA 1
ATOM 3947 C C . GLY B 1 105 ? 5.652 -2.951 -17.078 1 98.62 105 GLY B C 1
ATOM 3948 O O . GLY B 1 105 ? 4.664 -3.682 -17.016 1 98.62 105 GLY B O 1
ATOM 3949 N N . VAL B 1 106 ? 5.547 -1.618 -17.234 1 98.69 106 VAL B N 1
ATOM 3950 C CA . VAL B 1 106 ? 4.266 -0.92 -17.219 1 98.69 106 VAL B CA 1
ATOM 3951 C C . VAL B 1 106 ? 3.385 -1.44 -18.359 1 98.69 106 VAL B C 1
ATOM 3953 O O . VAL B 1 106 ? 2.211 -1.755 -18.141 1 98.69 106 VAL B O 1
ATOM 3956 N N . PRO B 1 107 ? 3.934 -1.664 -19.594 1 98.81 107 PRO B N 1
ATOM 3957 C CA . PRO B 1 107 ? 3.1 -2.223 -20.672 1 98.81 107 PRO B CA 1
ATOM 3958 C C . PRO B 1 107 ? 2.598 -3.629 -20.344 1 98.81 107 PRO B C 1
ATOM 3960 O O . PRO B 1 107 ? 1.486 -3.994 -20.734 1 98.81 107 PRO B O 1
ATOM 3963 N N . VAL B 1 108 ? 3.389 -4.434 -19.672 1 98.94 108 VAL B N 1
ATOM 3964 C CA . VAL B 1 108 ? 2.969 -5.777 -19.281 1 98.94 108 VAL B CA 1
ATOM 3965 C C . VAL B 1 108 ? 1.774 -5.695 -18.328 1 98.94 108 VAL B C 1
ATOM 3967 O O . VAL B 1 108 ? 0.788 -6.414 -18.5 1 98.94 108 VAL B O 1
ATOM 3970 N N . ALA B 1 109 ? 1.86 -4.789 -17.375 1 98.94 109 ALA B N 1
ATOM 3971 C CA . ALA B 1 109 ? 0.777 -4.57 -16.422 1 98.94 109 ALA B CA 1
ATOM 3972 C C . ALA B 1 109 ? -0.485 -4.082 -17.125 1 98.94 109 ALA B C 1
ATOM 3974 O O . ALA B 1 109 ? -1.586 -4.566 -16.844 1 98.94 109 ALA B O 1
ATOM 3975 N N . GLU B 1 110 ? -0.317 -3.123 -18.016 1 98.88 110 GLU B N 1
ATOM 3976 C CA . GLU B 1 110 ? -1.445 -2.555 -18.75 1 98.88 110 GLU B CA 1
ATOM 3977 C C . GLU B 1 110 ? -2.176 -3.623 -19.547 1 98.88 110 GLU B C 1
ATOM 3979 O O . GLU B 1 110 ? -3.408 -3.664 -19.562 1 98.88 110 GLU B O 1
ATOM 3984 N N . GLU B 1 111 ? -1.412 -4.477 -20.188 1 98.94 111 GLU B N 1
ATOM 3985 C CA . GLU B 1 111 ? -2.018 -5.512 -21.031 1 98.94 111 GLU B CA 1
ATOM 3986 C C . GLU B 1 111 ? -2.814 -6.504 -20.188 1 98.94 111 GLU B C 1
ATOM 3988 O O . GLU B 1 111 ? -3.902 -6.93 -20.578 1 98.94 111 GLU B O 1
ATOM 3993 N N . ALA B 1 112 ? -2.254 -6.914 -19.078 1 98.94 112 ALA B N 1
ATOM 3994 C CA . ALA B 1 112 ? -3.006 -7.793 -18.188 1 98.94 112 ALA B CA 1
ATOM 3995 C C . ALA B 1 112 ? -4.309 -7.137 -17.734 1 98.94 112 ALA B C 1
ATOM 3997 O O . ALA B 1 112 ? -5.359 -7.781 -17.719 1 98.94 112 ALA B O 1
ATOM 3998 N N . ALA B 1 113 ? -4.227 -5.852 -17.359 1 98.94 113 ALA B N 1
ATOM 3999 C CA . ALA B 1 113 ? -5.41 -5.102 -16.938 1 98.94 113 ALA B CA 1
ATOM 4000 C C . ALA B 1 113 ? -6.453 -5.055 -18.062 1 98.94 113 ALA B C 1
ATOM 4002 O O . ALA B 1 113 ? -7.637 -5.301 -17.812 1 98.94 113 ALA B O 1
ATOM 4003 N N . ARG B 1 114 ? -6.02 -4.762 -19.25 1 98.94 114 ARG B N 1
ATOM 4004 C CA . ARG B 1 114 ? -6.93 -4.66 -20.391 1 98.94 114 ARG B CA 1
ATOM 4005 C C . ARG B 1 114 ? -7.598 -6 -20.672 1 98.94 114 ARG B C 1
ATOM 4007 O O . ARG B 1 114 ? -8.773 -6.051 -21.047 1 98.94 114 ARG B O 1
ATOM 4014 N N . LYS B 1 115 ? -6.855 -7.109 -20.562 1 98.88 115 LYS B N 1
ATOM 4015 C CA . LYS B 1 115 ? -7.43 -8.438 -20.75 1 98.88 115 LYS B CA 1
ATOM 4016 C C . LYS B 1 115 ? -8.516 -8.727 -19.719 1 98.88 115 LYS B C 1
ATOM 4018 O O . LYS B 1 115 ? -9.57 -9.266 -20.062 1 98.88 115 LYS B O 1
ATOM 4023 N N . ALA B 1 116 ? -8.258 -8.383 -18.453 1 98.94 116 ALA B N 1
ATOM 4024 C CA . ALA B 1 116 ? -9.266 -8.586 -17.422 1 98.94 116 ALA B CA 1
ATOM 4025 C C . ALA B 1 116 ? -10.5 -7.727 -17.672 1 98.94 116 ALA B C 1
ATOM 4027 O O . ALA B 1 116 ? -11.625 -8.18 -17.469 1 98.94 116 ALA B O 1
ATOM 4028 N N . LEU B 1 117 ? -10.25 -6.484 -18.062 1 98.88 117 LEU B N 1
ATOM 4029 C CA . LEU B 1 117 ? -11.344 -5.559 -18.344 1 98.88 117 LEU B CA 1
ATOM 4030 C C . LEU B 1 117 ? -12.156 -6.031 -19.547 1 98.88 117 LEU B C 1
ATOM 4032 O O . LEU B 1 117 ? -13.383 -5.926 -19.547 1 98.88 117 LEU B O 1
ATOM 4036 N N . ALA B 1 118 ? -11.445 -6.551 -20.547 1 98.75 118 ALA B N 1
ATOM 4037 C CA . ALA B 1 118 ? -12.133 -7.109 -21.703 1 98.75 118 ALA B CA 1
ATOM 4038 C C . ALA B 1 118 ? -12.984 -8.312 -21.312 1 98.75 118 ALA B C 1
ATOM 4040 O O . ALA B 1 118 ? -14.102 -8.484 -21.812 1 98.75 118 ALA B O 1
ATOM 4041 N N . ASP B 1 119 ? -12.43 -9.156 -20.469 1 98.69 119 ASP B N 1
ATOM 4042 C CA . ASP B 1 119 ? -13.164 -10.32 -19.969 1 98.69 119 ASP B CA 1
ATOM 4043 C C . ASP B 1 119 ? -14.414 -9.891 -19.203 1 98.69 119 ASP B C 1
ATOM 4045 O O . ASP B 1 119 ? -15.477 -10.5 -19.344 1 98.69 119 ASP B O 1
ATOM 4049 N N . TRP B 1 120 ? -14.32 -8.883 -18.406 1 98.62 120 TRP B N 1
ATOM 4050 C CA . TRP B 1 120 ? -15.43 -8.328 -17.625 1 98.62 120 TRP B CA 1
ATOM 4051 C C . TRP B 1 120 ? -16.484 -7.715 -18.547 1 98.62 120 TRP B C 1
ATOM 4053 O O . TRP B 1 120 ? -17.672 -7.828 -18.297 1 98.62 120 TRP B O 1
ATOM 4063 N N . ASN B 1 121 ? -16.016 -6.957 -19.547 1 98.56 121 ASN B N 1
ATOM 4064 C CA . ASN B 1 121 ? -16.828 -6.355 -20.594 1 98.56 121 ASN B CA 1
ATOM 4065 C C . ASN B 1 121 ? -17.703 -5.223 -20.047 1 98.56 121 ASN B C 1
ATOM 4067 O O . ASN B 1 121 ? -18.844 -5.055 -20.469 1 98.56 121 ASN B O 1
ATOM 4071 N N . GLY B 1 122 ? -17.344 -4.562 -19.078 1 98 122 GLY B N 1
ATOM 4072 C CA . GLY B 1 122 ? -17.984 -3.35 -18.594 1 98 122 GLY B CA 1
ATOM 4073 C C . GLY B 1 122 ? -17.297 -2.082 -19.062 1 98 122 GLY B C 1
ATOM 4074 O O . GLY B 1 122 ? -16.344 -2.141 -19.844 1 98 122 GLY B O 1
ATOM 4075 N N . SER B 1 123 ? -17.781 -0.95 -18.578 1 97.5 123 SER B N 1
ATOM 4076 C CA . SER B 1 123 ? -17.219 0.346 -18.922 1 97.5 123 SER B CA 1
ATOM 4077 C C . SER B 1 123 ? -16.062 0.704 -17.984 1 97.5 123 SER B C 1
ATOM 4079 O O . SER B 1 123 ? -16.203 0.589 -16.766 1 97.5 123 SER B O 1
ATOM 4081 N N . PHE B 1 124 ? -15.023 1.174 -18.562 1 97.94 124 PHE B N 1
ATOM 4082 C CA . PHE B 1 124 ? -13.891 1.616 -17.75 1 97.94 124 PHE B CA 1
ATOM 4083 C C . PHE B 1 124 ? -14.32 2.691 -16.766 1 97.94 124 PHE B C 1
ATOM 4085 O O . PHE B 1 124 ? -13.758 2.797 -15.672 1 97.94 124 PHE B O 1
ATOM 4092 N N . HIS B 1 125 ? -15.344 3.438 -17.078 1 96.75 125 HIS B N 1
ATOM 4093 C CA . HIS B 1 125 ? -15.844 4.527 -16.25 1 96.75 125 HIS B CA 1
ATOM 4094 C C . HIS B 1 125 ? -16.531 3.996 -14.992 1 96.75 125 HIS B C 1
ATOM 4096 O O . HIS B 1 125 ? -16.75 4.746 -14.031 1 96.75 125 HIS B O 1
ATOM 4102 N N . ASP B 1 126 ? -16.875 2.721 -14.977 1 98.19 126 ASP B N 1
ATOM 4103 C CA . ASP B 1 126 ? -17.594 2.133 -13.844 1 98.19 126 ASP B CA 1
ATOM 4104 C C . ASP B 1 126 ? -16.609 1.599 -12.797 1 98.19 126 ASP B C 1
ATOM 4106 O O . ASP B 1 126 ? -17.016 1.232 -11.695 1 98.19 126 ASP B O 1
ATOM 4110 N N . ILE B 1 127 ? -15.312 1.596 -13.156 1 98.81 127 ILE B N 1
ATOM 4111 C CA . ILE B 1 127 ? -14.312 1.18 -12.172 1 98.81 127 ILE B CA 1
ATOM 4112 C C . ILE B 1 127 ? -14.242 2.199 -11.039 1 98.81 127 ILE B C 1
ATOM 4114 O O . ILE B 1 127 ? -14.023 3.389 -11.281 1 98.81 127 ILE B O 1
ATOM 4118 N N . THR B 1 128 ? -14.453 1.71 -9.828 1 98.75 128 THR B N 1
ATOM 4119 C CA . THR B 1 128 ? -14.5 2.598 -8.672 1 98.75 128 THR B CA 1
ATOM 4120 C C . THR B 1 128 ? -13.219 2.471 -7.844 1 98.75 128 THR B C 1
ATOM 4122 O O . THR B 1 128 ? -12.852 3.398 -7.121 1 98.75 128 THR B O 1
ATOM 4125 N N . HIS B 1 129 ? -12.609 1.298 -7.914 1 98.88 129 HIS B N 1
ATOM 4126 C CA . HIS B 1 129 ? -11.406 1.011 -7.145 1 98.88 129 HIS B CA 1
ATOM 4127 C C . HIS B 1 129 ? -10.328 0.373 -8.016 1 98.88 129 HIS B C 1
ATOM 4129 O O . HIS B 1 129 ? -10.641 -0.406 -8.922 1 98.88 129 HIS B O 1
ATOM 4135 N N . VAL B 1 130 ? -9.086 0.718 -7.777 1 98.88 130 VAL B N 1
ATOM 4136 C CA . VAL B 1 130 ? -7.918 0.052 -8.352 1 98.88 130 VAL B CA 1
ATOM 4137 C C . VAL B 1 130 ? -6.973 -0.384 -7.23 1 98.88 130 VAL B C 1
ATOM 4139 O O . VAL B 1 130 ? -6.555 0.435 -6.41 1 98.88 130 VAL B O 1
ATOM 4142 N N . VAL B 1 131 ? -6.734 -1.681 -7.102 1 98.94 131 VAL B N 1
ATOM 4143 C CA . VAL B 1 131 ? -5.773 -2.246 -6.164 1 98.94 131 VAL B CA 1
ATOM 4144 C C . VAL B 1 131 ? -4.594 -2.844 -6.926 1 98.94 131 VAL B C 1
ATOM 4146 O O . VAL B 1 131 ? -4.762 -3.789 -7.703 1 98.94 131 VAL B O 1
ATOM 4149 N N . VAL B 1 132 ? -3.424 -2.268 -6.719 1 98.88 132 VAL B N 1
ATOM 4150 C CA . VAL B 1 132 ? -2.234 -2.67 -7.461 1 98.88 132 VAL B CA 1
ATOM 4151 C C . VAL B 1 132 ? -1.185 -3.221 -6.496 1 98.88 132 VAL B C 1
ATOM 4153 O O . VAL B 1 132 ? -1.102 -2.787 -5.344 1 98.88 132 VAL B O 1
ATOM 4156 N N . VAL B 1 133 ? -0.446 -4.238 -6.938 1 98.38 133 VAL B N 1
ATOM 4157 C CA . VAL B 1 133 ? 0.666 -4.758 -6.148 1 98.38 133 VAL B CA 1
ATOM 4158 C C . VAL B 1 133 ? 1.883 -4.973 -7.043 1 98.38 133 VAL B C 1
ATOM 4160 O O . VAL B 1 133 ? 1.756 -5.477 -8.164 1 98.38 133 VAL B O 1
ATOM 4163 N N . THR B 1 134 ? 2.979 -4.516 -6.633 1 98.12 134 THR B N 1
ATOM 4164 C CA . THR B 1 134 ? 4.289 -4.832 -7.188 1 98.12 134 THR B CA 1
ATOM 4165 C C . THR B 1 134 ? 5.379 -4.672 -6.129 1 98.12 134 THR B C 1
ATOM 4167 O O . THR B 1 134 ? 5.301 -3.777 -5.285 1 98.12 134 THR B O 1
ATOM 4170 N N . CYS B 1 135 ? 6.32 -5.508 -6.145 1 95.44 135 CYS B N 1
ATOM 4171 C CA . CYS B 1 135 ? 7.473 -5.328 -5.27 1 95.44 135 CYS B CA 1
ATOM 4172 C C . CYS B 1 135 ? 8.734 -5.055 -6.078 1 95.44 135 CYS B C 1
ATOM 4174 O O . CYS B 1 135 ? 9.82 -4.934 -5.516 1 95.44 135 CYS B O 1
ATOM 4176 N N . THR B 1 136 ? 8.602 -4.887 -7.418 1 97.62 136 THR B N 1
ATOM 4177 C CA . THR B 1 136 ? 9.797 -4.715 -8.242 1 97.62 136 THR B CA 1
ATOM 4178 C C . THR B 1 136 ? 9.945 -3.262 -8.688 1 97.62 136 THR B C 1
ATOM 4180 O O . THR B 1 136 ? 10.805 -2.941 -9.508 1 97.62 136 THR B O 1
ATOM 4183 N N . ASN B 1 137 ? 9.109 -2.451 -8.188 1 96.81 137 ASN B N 1
ATOM 4184 C CA . ASN B 1 137 ? 9.203 -1.014 -8.414 1 96.81 137 ASN B CA 1
ATOM 4185 C C . ASN B 1 137 ? 8.633 -0.224 -7.242 1 96.81 137 ASN B C 1
ATOM 4187 O O . ASN B 1 137 ? 7.551 -0.536 -6.746 1 96.81 137 ASN B O 1
ATOM 4191 N N . THR B 1 138 ? 9.391 0.833 -6.789 1 94.56 138 THR B N 1
ATOM 4192 C CA . THR B 1 138 ? 8.922 1.578 -5.625 1 94.56 138 THR B CA 1
ATOM 4193 C C . THR B 1 138 ? 9.023 3.08 -5.867 1 94.56 138 THR B C 1
ATOM 4195 O O . THR B 1 138 ? 8.891 3.875 -4.938 1 94.56 138 THR B O 1
ATOM 4198 N N . ALA B 1 139 ? 9.289 3.559 -7.094 1 91 139 ALA B N 1
ATOM 4199 C CA . ALA B 1 139 ? 9.312 4.988 -7.398 1 91 139 ALA B CA 1
ATOM 4200 C C . ALA B 1 139 ? 7.902 5.555 -7.469 1 91 139 ALA B C 1
ATOM 4202 O O . ALA B 1 139 ? 6.926 4.805 -7.559 1 91 139 ALA B O 1
ATOM 4203 N N . ASN B 1 140 ? 7.789 6.914 -7.297 1 94.62 140 ASN B N 1
ATOM 4204 C CA . ASN B 1 140 ? 6.512 7.617 -7.316 1 94.62 140 ASN B CA 1
ATOM 4205 C C . ASN B 1 140 ? 6.488 8.711 -8.375 1 94.62 140 ASN B C 1
ATOM 4207 O O . ASN B 1 140 ? 7.473 9.438 -8.547 1 94.62 140 ASN B O 1
ATOM 4211 N N . PRO B 1 141 ? 5.344 8.969 -9.086 1 96.56 141 PRO B N 1
ATOM 4212 C CA . PRO B 1 141 ? 4.07 8.258 -8.961 1 96.56 141 PRO B CA 1
ATOM 4213 C C . PRO B 1 141 ? 4.199 6.766 -9.266 1 96.56 141 PRO B C 1
ATOM 4215 O O . PRO B 1 141 ? 5.012 6.375 -10.109 1 96.56 141 PRO B O 1
ATOM 4218 N N . GLY B 1 142 ? 3.449 5.961 -8.531 1 97.12 142 GLY B N 1
ATOM 4219 C CA . GLY B 1 142 ? 3.572 4.512 -8.57 1 97.12 142 GLY B CA 1
ATOM 4220 C C . GLY B 1 142 ? 2.785 3.881 -9.703 1 97.12 142 GLY B C 1
ATOM 4221 O O . GLY B 1 142 ? 2.162 4.582 -10.508 1 97.12 142 GLY B O 1
ATOM 4222 N N . LEU B 1 143 ? 2.908 2.557 -9.781 1 98.38 143 LEU B N 1
ATOM 4223 C CA . LEU B 1 143 ? 2.26 1.788 -10.836 1 98.38 143 LEU B CA 1
ATOM 4224 C C . LEU B 1 143 ? 0.75 2.006 -10.82 1 98.38 143 LEU B C 1
ATOM 4226 O O . LEU B 1 143 ? 0.108 2.018 -11.867 1 98.38 143 LEU B O 1
ATOM 4230 N N . ASP B 1 144 ? 0.166 2.168 -9.625 1 98.25 144 ASP B N 1
ATOM 4231 C CA . ASP B 1 144 ? -1.268 2.414 -9.492 1 98.25 144 ASP B CA 1
ATOM 4232 C C . ASP B 1 144 ? -1.679 3.67 -10.258 1 98.25 144 ASP B C 1
ATOM 4234 O O . ASP B 1 144 ? -2.652 3.654 -11.016 1 98.25 144 ASP B O 1
ATOM 4238 N N . TYR B 1 145 ? -0.898 4.715 -10.078 1 97.62 145 TYR B N 1
ATOM 4239 C CA . TYR B 1 145 ? -1.135 5.973 -10.773 1 97.62 145 TYR B CA 1
ATOM 4240 C C . TYR B 1 145 ? -0.992 5.801 -12.281 1 97.62 145 TYR B C 1
ATOM 4242 O O . TYR B 1 145 ? -1.856 6.234 -13.047 1 97.62 145 TYR B O 1
ATOM 4250 N N . ILE B 1 146 ? 0.055 5.145 -12.711 1 97.56 146 ILE B N 1
ATOM 4251 C CA . ILE B 1 146 ? 0.4 5.012 -14.117 1 97.56 146 ILE B CA 1
ATOM 4252 C C . ILE B 1 146 ? -0.675 4.199 -14.836 1 97.56 146 ILE B C 1
ATOM 4254 O O . ILE B 1 146 ? -1.104 4.559 -15.938 1 97.56 146 ILE B O 1
ATOM 4258 N N . ILE B 1 147 ? -1.131 3.129 -14.203 1 97.75 147 ILE B N 1
ATOM 4259 C CA . ILE B 1 147 ? -2.15 2.271 -14.797 1 97.75 147 ILE B CA 1
ATOM 4260 C C . ILE B 1 147 ? -3.445 3.061 -14.977 1 97.75 147 ILE B C 1
ATOM 4262 O O . ILE B 1 147 ? -4.109 2.951 -16.016 1 97.75 147 ILE B O 1
ATOM 4266 N N . CYS B 1 148 ? -3.848 3.855 -13.969 1 97.5 148 CYS B N 1
ATOM 4267 C CA . CYS B 1 148 ? -5.07 4.648 -14.055 1 97.5 148 CYS B CA 1
ATOM 4268 C C . CYS B 1 148 ? -4.996 5.645 -15.203 1 97.5 148 CYS B C 1
ATOM 4270 O O . CYS B 1 148 ? -5.961 5.812 -15.945 1 97.5 148 CYS B O 1
ATOM 4272 N N . GLN B 1 149 ? -3.832 6.266 -15.336 1 96.62 149 GLN B N 1
ATOM 4273 C CA . GLN B 1 149 ? -3.646 7.23 -16.406 1 96.62 149 GLN B CA 1
ATOM 4274 C C . GLN B 1 149 ? -3.709 6.555 -17.781 1 96.62 149 GLN B C 1
ATOM 4276 O O . GLN B 1 149 ? -4.391 7.035 -18.688 1 96.62 149 GLN B O 1
ATOM 4281 N N . ARG B 1 150 ? -3.037 5.457 -17.953 1 97.12 150 ARG B N 1
ATOM 4282 C CA . ARG B 1 150 ? -2.932 4.762 -19.234 1 97.12 150 ARG B CA 1
ATOM 4283 C C . ARG B 1 150 ? -4.277 4.191 -19.656 1 97.12 150 ARG B C 1
ATOM 4285 O O . ARG B 1 150 ? -4.586 4.133 -20.844 1 97.12 150 ARG B O 1
ATOM 4292 N N . LEU B 1 151 ? -5.09 3.762 -18.672 1 98.38 151 LEU B N 1
ATOM 4293 C CA . LEU B 1 151 ? -6.391 3.17 -18.969 1 98.38 151 LEU B CA 1
ATOM 4294 C C . LEU B 1 151 ? -7.461 4.25 -19.109 1 98.38 151 LEU B C 1
ATOM 4296 O O . LEU B 1 151 ? -8.578 3.967 -19.547 1 98.38 151 LEU B O 1
ATOM 4300 N N . GLY B 1 152 ? -7.148 5.5 -18.734 1 97.56 152 GLY B N 1
ATOM 4301 C CA . GLY B 1 152 ? -8.117 6.582 -18.797 1 97.56 152 GLY B CA 1
ATOM 4302 C C . GLY B 1 152 ? -9.242 6.453 -17.797 1 97.56 152 GLY B C 1
ATOM 4303 O O . GLY B 1 152 ? -10.398 6.723 -18.109 1 97.56 152 GLY B O 1
ATOM 4304 N N . LEU B 1 153 ? -8.938 6 -16.594 1 98.19 153 LEU B N 1
ATOM 4305 C CA . LEU B 1 153 ? -9.961 5.855 -15.562 1 98.19 153 LEU B CA 1
ATOM 4306 C C . LEU B 1 153 ? -10.352 7.215 -14.992 1 98.19 153 LEU B C 1
ATOM 4308 O O . LEU B 1 153 ? -9.672 8.219 -15.242 1 98.19 153 LEU B O 1
ATOM 4312 N N . ARG B 1 154 ? -11.398 7.23 -14.25 1 97.62 154 ARG B N 1
ATOM 4313 C CA . ARG B 1 154 ? -11.906 8.469 -13.656 1 97.62 154 ARG B CA 1
ATOM 4314 C C . ARG B 1 154 ? -10.891 9.062 -12.68 1 97.62 154 ARG B C 1
ATOM 4316 O O . ARG B 1 154 ? -10.133 8.328 -12.039 1 97.62 154 ARG B O 1
ATOM 4323 N N . LYS B 1 155 ? -10.992 10.32 -12.5 1 96.94 155 LYS B N 1
ATOM 4324 C CA . LYS B 1 155 ? -10.055 11.039 -11.648 1 96.94 155 LYS B CA 1
ATOM 4325 C C . LYS B 1 155 ? -10.297 10.727 -10.172 1 96.94 155 LYS B C 1
ATOM 4327 O O . LYS B 1 155 ? -9.445 11.008 -9.328 1 96.94 155 LYS B O 1
ATOM 4332 N N . ASP B 1 156 ? -11.5 10.234 -9.844 1 97.62 156 ASP B N 1
ATOM 4333 C CA . ASP B 1 156 ? -11.828 9.992 -8.438 1 97.62 156 ASP B CA 1
ATOM 4334 C C . ASP B 1 156 ? -11.797 8.5 -8.117 1 97.62 156 ASP B C 1
ATOM 4336 O O . ASP B 1 156 ? -12.336 8.062 -7.098 1 97.62 156 ASP B O 1
ATOM 4340 N N . VAL B 1 157 ? -11.188 7.652 -9.039 1 98.25 157 VAL B N 1
ATOM 4341 C CA . VAL B 1 157 ? -11.023 6.234 -8.727 1 98.25 157 VAL B CA 1
ATOM 4342 C C . VAL B 1 157 ? -10.164 6.078 -7.477 1 98.25 157 VAL B C 1
ATOM 4344 O O . VAL B 1 157 ? -9.148 6.77 -7.32 1 98.25 157 VAL B O 1
ATOM 4347 N N . GLN B 1 158 ? -10.602 5.277 -6.574 1 98.19 158 GLN B N 1
ATOM 4348 C CA . GLN B 1 158 ? -9.828 5.043 -5.359 1 98.19 158 GLN B CA 1
ATOM 4349 C C . GLN B 1 158 ? -8.688 4.062 -5.613 1 98.19 158 GLN B C 1
ATOM 4351 O O . GLN B 1 158 ? -8.922 2.922 -6.02 1 98.19 158 GLN B O 1
ATOM 4356 N N . ARG B 1 159 ? -7.477 4.496 -5.379 1 98.06 159 ARG B N 1
ATOM 4357 C CA . ARG B 1 159 ? -6.297 3.689 -5.668 1 98.06 159 ARG B CA 1
ATOM 4358 C C . ARG B 1 159 ? -5.645 3.191 -4.383 1 98.06 159 ARG B C 1
ATOM 4360 O O . ARG B 1 159 ? -5.559 3.93 -3.398 1 98.06 159 ARG B O 1
ATOM 4367 N N . THR B 1 160 ? -5.277 1.964 -4.371 1 98.69 160 THR B N 1
ATOM 4368 C CA . THR B 1 160 ? -4.496 1.337 -3.307 1 98.69 160 THR B CA 1
ATOM 4369 C C . THR B 1 160 ? -3.305 0.579 -3.887 1 98.69 160 THR B C 1
ATOM 4371 O O . THR B 1 160 ? -3.479 -0.396 -4.621 1 98.69 160 THR B O 1
ATOM 4374 N N . LEU B 1 161 ? -2.137 1.092 -3.641 1 98.62 161 LEU B N 1
ATOM 4375 C CA . LEU B 1 161 ? -0.911 0.391 -4.004 1 98.62 161 LEU B CA 1
ATOM 4376 C C . LEU B 1 161 ? -0.331 -0.347 -2.801 1 98.62 161 LEU B C 1
ATOM 4378 O O . LEU B 1 161 ? 0.106 0.281 -1.834 1 98.62 161 LEU B O 1
ATOM 4382 N N . LEU B 1 162 ? -0.341 -1.703 -2.871 1 98.44 162 LEU B N 1
ATOM 4383 C CA . LEU B 1 162 ? 0.094 -2.545 -1.762 1 98.44 162 LEU B CA 1
ATOM 4384 C C . LEU B 1 162 ? 1.6 -2.777 -1.813 1 98.44 162 LEU B C 1
ATOM 4386 O O . LEU B 1 162 ? 2.166 -2.977 -2.891 1 98.44 162 LEU B O 1
ATOM 4390 N N . HIS B 1 163 ? 2.15 -2.701 -0.653 1 97.31 163 HIS B N 1
ATOM 4391 C CA . HIS B 1 163 ? 3.553 -3.037 -0.443 1 97.31 163 HIS B CA 1
ATOM 4392 C C . HIS B 1 163 ? 3.717 -4.02 0.713 1 97.31 163 HIS B C 1
ATOM 4394 O O . HIS B 1 163 ? 2.746 -4.344 1.399 1 97.31 163 HIS B O 1
ATOM 4400 N N . GLY B 1 164 ? 4.871 -4.645 0.843 1 95.56 164 GLY B N 1
ATOM 4401 C CA . GLY B 1 164 ? 5.18 -5.488 1.986 1 95.56 164 GLY B CA 1
ATOM 4402 C C . GLY B 1 164 ? 4.629 -6.895 1.856 1 95.56 164 GLY B C 1
ATOM 4403 O O . GLY B 1 164 ? 4.824 -7.727 2.742 1 95.56 164 GLY B O 1
ATOM 4404 N N . VAL B 1 165 ? 4.051 -7.195 0.719 1 95.75 165 VAL B N 1
ATOM 4405 C CA . VAL B 1 165 ? 3.307 -8.445 0.633 1 95.75 165 VAL B CA 1
ATOM 4406 C C . VAL B 1 165 ? 4.059 -9.438 -0.256 1 95.75 165 VAL B C 1
ATOM 4408 O O . VAL B 1 165 ? 3.838 -10.648 -0.174 1 95.75 165 VAL B O 1
ATOM 4411 N N . GLY B 1 166 ? 4.914 -9.039 -1.105 1 96.12 166 GLY B N 1
ATOM 4412 C CA . GLY B 1 166 ? 5.703 -9.922 -1.95 1 96.12 166 GLY B CA 1
ATOM 4413 C C . GLY B 1 166 ? 4.863 -10.914 -2.73 1 96.12 166 GLY B C 1
ATOM 4414 O O . GLY B 1 166 ? 3.889 -10.531 -3.381 1 96.12 166 GLY B O 1
ATOM 4415 N N . CYS B 1 167 ? 5.246 -12.211 -2.648 1 97.44 167 CYS B N 1
ATOM 4416 C CA . CYS B 1 167 ? 4.621 -13.273 -3.426 1 97.44 167 CYS B CA 1
ATOM 4417 C C . CYS B 1 167 ? 3.191 -13.516 -2.961 1 97.44 167 CYS B C 1
ATOM 4419 O O . CYS B 1 167 ? 2.389 -14.102 -3.689 1 97.44 167 CYS B O 1
ATOM 4421 N N . ALA B 1 168 ? 2.877 -13.086 -1.785 1 98.38 168 ALA B N 1
ATOM 4422 C CA . ALA B 1 168 ? 1.5 -13.211 -1.312 1 98.38 168 ALA B CA 1
ATOM 4423 C C . ALA B 1 168 ? 0.623 -12.094 -1.878 1 98.38 168 ALA B C 1
ATOM 4425 O O . ALA B 1 168 ? -0.586 -12.07 -1.638 1 98.38 168 ALA B O 1
ATOM 4426 N N . GLY B 1 169 ? 1.217 -11.234 -2.633 1 98.62 169 GLY B N 1
ATOM 4427 C CA . GLY B 1 169 ? 0.604 -9.977 -3.029 1 98.62 169 GLY B CA 1
ATOM 4428 C C . GLY B 1 169 ? -0.673 -10.156 -3.826 1 98.62 169 GLY B C 1
ATOM 4429 O O . GLY B 1 169 ? -1.621 -9.383 -3.676 1 98.62 169 GLY B O 1
ATOM 4430 N N . GLY B 1 170 ? -0.731 -11.156 -4.738 1 98.75 170 GLY B N 1
ATOM 4431 C CA . GLY B 1 170 ? -1.947 -11.391 -5.496 1 98.75 170 GLY B CA 1
ATOM 4432 C C . GLY B 1 170 ? -3.148 -11.695 -4.621 1 98.75 170 GLY B C 1
ATOM 4433 O O . GLY B 1 170 ? -4.23 -11.141 -4.828 1 98.75 170 GLY B O 1
ATOM 4434 N N . ALA B 1 171 ? -2.959 -12.562 -3.656 1 98.88 171 ALA B N 1
ATOM 4435 C CA . ALA B 1 171 ? -4.031 -12.93 -2.738 1 98.88 171 ALA B CA 1
ATOM 4436 C C . ALA B 1 171 ? -4.367 -11.781 -1.795 1 98.88 171 ALA B C 1
ATOM 4438 O O . ALA B 1 171 ? -5.535 -11.57 -1.455 1 98.88 171 ALA B O 1
ATOM 4439 N N . ALA B 1 172 ? -3.34 -11.062 -1.372 1 98.81 172 ALA B N 1
ATOM 4440 C CA . ALA B 1 172 ? -3.561 -9.891 -0.522 1 98.81 172 ALA B CA 1
ATOM 4441 C C . ALA B 1 172 ? -4.363 -8.82 -1.258 1 98.81 172 ALA B C 1
ATOM 4443 O O . ALA B 1 172 ? -5.227 -8.172 -0.666 1 98.81 172 ALA B O 1
ATOM 4444 N N . ALA B 1 173 ? -4.016 -8.633 -2.508 1 98.94 173 ALA B N 1
ATOM 4445 C CA . ALA B 1 173 ? -4.75 -7.664 -3.316 1 98.94 173 ALA B CA 1
ATOM 4446 C C . ALA B 1 173 ? -6.203 -8.094 -3.504 1 98.94 173 ALA B C 1
ATOM 4448 O O . ALA B 1 173 ? -7.109 -7.258 -3.451 1 98.94 173 ALA B O 1
ATOM 4449 N N . LEU B 1 174 ? -6.449 -9.352 -3.721 1 98.88 174 LEU B N 1
ATOM 4450 C CA . LEU B 1 174 ? -7.801 -9.898 -3.805 1 98.88 174 LEU B CA 1
ATOM 4451 C C . LEU B 1 174 ? -8.578 -9.633 -2.52 1 98.88 174 LEU B C 1
ATOM 4453 O O . LEU B 1 174 ? -9.711 -9.156 -2.564 1 98.88 174 LEU B O 1
ATOM 4457 N N . ARG B 1 175 ? -7.973 -9.906 -1.394 1 98.81 175 ARG B N 1
ATOM 4458 C CA . ARG B 1 175 ? -8.602 -9.664 -0.099 1 98.81 175 ARG B CA 1
ATOM 4459 C C . ARG B 1 175 ? -8.93 -8.188 0.081 1 98.81 175 ARG B C 1
ATOM 4461 O O . ARG B 1 175 ? -10.047 -7.844 0.476 1 98.81 175 ARG B O 1
ATOM 4468 N N . THR B 1 176 ? -7.957 -7.355 -0.224 1 98.88 176 THR B N 1
ATOM 4469 C CA . THR B 1 176 ? -8.133 -5.918 -0.04 1 98.88 176 THR B CA 1
ATOM 4470 C C . THR B 1 176 ? -9.273 -5.398 -0.907 1 98.88 176 THR B C 1
ATOM 4472 O O . THR B 1 176 ? -10.156 -4.684 -0.421 1 98.88 176 THR B O 1
ATOM 4475 N N . ALA B 1 177 ? -9.258 -5.793 -2.152 1 98.94 177 ALA B N 1
ATOM 4476 C CA . ALA B 1 177 ? -10.32 -5.367 -3.062 1 98.94 177 ALA B CA 1
ATOM 4477 C C . ALA B 1 177 ? -11.688 -5.859 -2.586 1 98.94 177 ALA B C 1
ATOM 4479 O O . ALA B 1 177 ? -12.672 -5.121 -2.633 1 98.94 177 ALA B O 1
ATOM 4480 N N . ASN B 1 178 ? -11.742 -7.113 -2.139 1 98.81 178 ASN B N 1
ATOM 4481 C CA . ASN B 1 178 ? -12.977 -7.676 -1.593 1 98.81 178 ASN B CA 1
ATOM 4482 C C . ASN B 1 178 ? -13.516 -6.824 -0.448 1 98.81 178 ASN B C 1
ATOM 4484 O O . ASN B 1 178 ? -14.695 -6.465 -0.441 1 98.81 178 ASN B O 1
ATOM 4488 N N . GLU B 1 179 ? -12.68 -6.457 0.469 1 98.44 179 GLU B N 1
ATOM 4489 C CA . GLU B 1 179 ? -13.109 -5.715 1.651 1 98.44 179 GLU B CA 1
ATOM 4490 C C . GLU B 1 179 ? -13.531 -4.297 1.287 1 98.44 179 GLU B C 1
ATOM 4492 O O . GLU B 1 179 ? -14.5 -3.773 1.841 1 98.44 179 GLU B O 1
ATOM 4497 N N . LEU B 1 180 ? -12.797 -3.678 0.377 1 98.75 180 LEU B N 1
ATOM 4498 C CA . LEU B 1 180 ? -13.164 -2.338 -0.071 1 98.75 180 LEU B CA 1
ATOM 4499 C C . LEU B 1 180 ? -14.539 -2.344 -0.727 1 98.75 180 LEU B C 1
ATOM 4501 O O . LEU B 1 180 ? -15.352 -1.45 -0.481 1 98.75 180 LEU B O 1
ATOM 4505 N N . LEU B 1 181 ? -14.797 -3.354 -1.521 1 98.75 181 LEU B N 1
ATOM 4506 C CA . LEU B 1 181 ? -16.078 -3.436 -2.211 1 98.75 181 LEU B CA 1
ATOM 4507 C C . LEU B 1 181 ? -17.203 -3.756 -1.231 1 98.75 181 LEU B C 1
ATOM 4509 O O . LEU B 1 181 ? -18.344 -3.311 -1.416 1 98.75 181 LEU B O 1
ATOM 4513 N N . LEU B 1 182 ? -16.922 -4.566 -0.216 1 98.31 182 LEU B N 1
ATOM 4514 C CA . LEU B 1 182 ? -17.891 -4.754 0.847 1 98.31 182 LEU B CA 1
ATOM 4515 C C . LEU B 1 182 ? -18.25 -3.42 1.493 1 98.31 182 LEU B C 1
ATOM 4517 O O . LEU B 1 182 ? -19.422 -3.189 1.842 1 98.31 182 LEU B O 1
ATOM 4521 N N . GLY B 1 183 ? -17.219 -2.523 1.671 1 97.81 183 GLY B N 1
ATOM 4522 C CA . GLY B 1 183 ? -17.484 -1.187 2.176 1 97.81 183 GLY B CA 1
ATOM 4523 C C . GLY B 1 183 ? -18.406 -0.386 1.284 1 97.81 183 GLY B C 1
ATOM 4524 O O . GLY B 1 183 ? -19.312 0.296 1.772 1 97.81 183 GLY B O 1
ATOM 4525 N N . ALA B 1 184 ? -18.156 -0.458 -0.016 1 97.62 184 ALA B N 1
ATOM 4526 C CA . ALA B 1 184 ? -19.047 0.209 -0.968 1 97.62 184 ALA B CA 1
ATOM 4527 C C . ALA B 1 184 ? -20.469 -0.346 -0.88 1 97.62 184 ALA B C 1
ATOM 4529 O O . ALA B 1 184 ? -21.438 0.409 -0.931 1 97.62 184 ALA B O 1
ATOM 4530 N N . ALA B 1 185 ? -20.578 -1.647 -0.73 1 97.25 185 ALA B N 1
ATOM 4531 C CA . ALA B 1 185 ? -21.875 -2.295 -0.605 1 97.25 185 ALA B CA 1
ATOM 4532 C C . ALA B 1 185 ? -22.609 -1.81 0.639 1 97.25 185 ALA B C 1
ATOM 4534 O O . ALA B 1 185 ? -23.828 -1.591 0.604 1 97.25 185 ALA B O 1
ATOM 4535 N N . PHE B 1 186 ? -21.891 -1.639 1.728 1 96.31 186 PHE B N 1
ATOM 4536 C CA . PHE B 1 186 ? -22.469 -1.142 2.971 1 96.31 186 PHE B CA 1
ATOM 4537 C C . PHE B 1 186 ? -23.125 0.218 2.758 1 96.31 186 PHE B C 1
ATOM 4539 O O . PHE B 1 186 ? -24.156 0.517 3.361 1 96.31 186 PHE B O 1
ATOM 4546 N N . GLN B 1 187 ? -22.516 1.016 1.857 1 94.81 187 GLN B N 1
ATOM 4547 C CA . GLN B 1 187 ? -23 2.365 1.593 1 94.81 187 GLN B CA 1
ATOM 4548 C C . GLN B 1 187 ? -24.047 2.367 0.482 1 94.81 187 GLN B C 1
ATOM 4550 O O . GLN B 1 187 ? -24.5 3.43 0.048 1 94.81 187 GLN B O 1
ATOM 4555 N N . GLY B 1 188 ? -24.375 1.215 -0.121 1 94.38 188 GLY B N 1
ATOM 4556 C CA . GLY B 1 188 ? -25.344 1.092 -1.201 1 94.38 188 GLY B CA 1
ATOM 4557 C C . GLY B 1 188 ? -24.828 1.616 -2.527 1 94.38 188 GLY B C 1
ATOM 4558 O O . GLY B 1 188 ? -25.609 1.939 -3.422 1 94.38 188 GLY B O 1
ATOM 4559 N N . LYS B 1 189 ? -23.516 1.67 -2.629 1 95.88 189 LYS B N 1
ATOM 4560 C CA . LYS B 1 189 ? -22.922 2.219 -3.838 1 95.88 189 LYS B CA 1
ATOM 4561 C C . LYS B 1 189 ? -22.406 1.107 -4.75 1 95.88 189 LYS B C 1
ATOM 4563 O O . LYS B 1 189 ? -21.875 0.097 -4.273 1 95.88 189 LYS B O 1
ATOM 4568 N N . PRO B 1 190 ? -22.531 1.308 -6.125 1 97.44 190 PRO B N 1
ATOM 4569 C CA . PRO B 1 190 ? -21.891 0.35 -7.02 1 97.44 190 PRO B CA 1
ATOM 4570 C C . PRO B 1 190 ? -20.375 0.318 -6.848 1 97.44 190 PRO B C 1
ATOM 4572 O O . PRO B 1 190 ? -19.75 1.362 -6.633 1 97.44 190 PRO B O 1
ATOM 4575 N N . GLY B 1 191 ? -19.891 -0.897 -6.887 1 98.31 191 GLY B N 1
ATOM 4576 C CA . GLY B 1 191 ? -18.453 -1.083 -6.77 1 98.31 191 GLY B CA 1
ATOM 4577 C C . GLY B 1 191 ? -17.891 -2.043 -7.801 1 98.31 191 GLY B C 1
ATOM 4578 O O . GLY B 1 191 ? -18.359 -3.17 -7.938 1 98.31 191 GLY B O 1
ATOM 4579 N N . ARG B 1 192 ? -16.922 -1.593 -8.578 1 98.88 192 ARG B N 1
ATOM 4580 C CA . ARG B 1 192 ? -16.062 -2.385 -9.461 1 98.88 192 ARG B CA 1
ATOM 4581 C C . ARG B 1 192 ? -14.594 -2.129 -9.172 1 98.88 192 ARG B C 1
ATOM 4583 O O . ARG B 1 192 ? -14.133 -0.987 -9.227 1 98.88 192 ARG B O 1
ATOM 4590 N N . ALA B 1 193 ? -13.867 -3.201 -8.859 1 98.94 193 ALA B N 1
ATOM 4591 C CA . ALA B 1 193 ? -12.445 -3.049 -8.547 1 98.94 193 ALA B CA 1
ATOM 4592 C C . ALA B 1 193 ? -11.578 -3.742 -9.594 1 98.94 193 ALA B C 1
ATOM 4594 O O . ALA B 1 193 ? -11.805 -4.91 -9.922 1 98.94 193 ALA B O 1
ATOM 4595 N N . LEU B 1 194 ? -10.664 -3.021 -10.148 1 99 194 LEU B N 1
ATOM 4596 C CA . LEU B 1 194 ? -9.586 -3.598 -10.945 1 99 194 LEU B CA 1
ATOM 4597 C C . LEU B 1 194 ? -8.383 -3.939 -10.07 1 99 194 LEU B C 1
ATOM 4599 O O . LEU B 1 194 ? -7.816 -3.062 -9.414 1 99 194 LEU B O 1
ATOM 4603 N N . VAL B 1 195 ? -8.062 -5.23 -10 1 99 195 VAL B N 1
ATOM 4604 C CA . VAL B 1 195 ? -6.883 -5.715 -9.289 1 99 195 VAL B CA 1
ATOM 4605 C C . VAL B 1 195 ? -5.766 -6.02 -10.281 1 99 195 VAL B C 1
ATOM 4607 O O . VAL B 1 195 ? -5.965 -6.773 -11.242 1 99 195 VAL B O 1
ATOM 4610 N N . VAL B 1 196 ? -4.559 -5.418 -10.07 1 98.94 196 VAL B N 1
ATOM 4611 C CA . VAL B 1 196 ? -3.441 -5.648 -10.984 1 98.94 196 VAL B CA 1
ATOM 4612 C C . VAL B 1 196 ? -2.195 -6.027 -10.188 1 98.94 196 VAL B C 1
ATOM 4614 O O . VAL B 1 196 ? -1.777 -5.297 -9.289 1 98.94 196 VAL B O 1
ATOM 4617 N N . ALA B 1 197 ? -1.611 -7.156 -10.453 1 98.94 197 ALA B N 1
ATOM 4618 C CA . ALA B 1 197 ? -0.308 -7.574 -9.938 1 98.94 197 ALA B CA 1
ATOM 4619 C C . ALA B 1 197 ? 0.72 -7.66 -11.062 1 98.94 197 ALA B C 1
ATOM 4621 O O . ALA B 1 197 ? 0.477 -8.297 -12.094 1 98.94 197 ALA B O 1
ATOM 4622 N N . CYS B 1 198 ? 1.858 -6.965 -10.898 1 98.94 198 CYS B N 1
ATOM 4623 C CA . CYS B 1 198 ? 2.895 -6.965 -11.922 1 98.94 198 CYS B CA 1
ATOM 4624 C C . CYS B 1 198 ? 4.281 -7.059 -11.297 1 98.94 198 CYS B C 1
ATOM 4626 O O . CYS B 1 198 ? 4.613 -6.289 -10.391 1 98.94 198 CYS B O 1
ATOM 4628 N N . GLU B 1 199 ? 5.059 -7.977 -11.82 1 98.75 199 GLU B N 1
ATOM 4629 C CA . GLU B 1 199 ? 6.422 -8.156 -11.336 1 98.75 199 GLU B CA 1
ATOM 4630 C C . GLU B 1 199 ? 7.398 -8.336 -12.5 1 98.75 199 GLU B C 1
ATOM 4632 O O . GLU B 1 199 ? 7.195 -9.203 -13.352 1 98.75 199 GLU B O 1
ATOM 4637 N N . ILE B 1 200 ? 8.367 -7.488 -12.508 1 98.69 200 ILE B N 1
ATOM 4638 C CA . ILE B 1 200 ? 9.492 -7.629 -13.422 1 98.69 200 ILE B CA 1
ATOM 4639 C C . ILE B 1 200 ? 10.75 -8.016 -12.641 1 98.69 200 ILE B C 1
ATOM 4641 O O . ILE B 1 200 ? 11.602 -7.172 -12.367 1 98.69 200 ILE B O 1
ATOM 4645 N N . CYS B 1 201 ? 10.852 -9.289 -12.391 1 98 201 CYS B N 1
ATOM 4646 C CA . CYS B 1 201 ? 11.875 -9.797 -11.492 1 98 201 CYS B CA 1
ATOM 4647 C C . CYS B 1 201 ? 13.234 -9.859 -12.195 1 98 201 CYS B C 1
ATOM 4649 O O . CYS B 1 201 ? 14.273 -9.703 -11.555 1 98 201 CYS B O 1
ATOM 4651 N N . THR B 1 202 ? 13.227 -10.008 -13.469 1 97.25 202 THR B N 1
ATOM 4652 C CA . THR B 1 202 ? 14.461 -10.266 -14.211 1 97.25 202 THR B CA 1
ATOM 4653 C C . THR B 1 202 ? 15.359 -9.031 -14.203 1 97.25 202 THR B C 1
ATOM 4655 O O . THR B 1 202 ? 16.562 -9.133 -14.477 1 97.25 202 THR B O 1
ATOM 4658 N N . ILE B 1 203 ? 14.836 -7.867 -13.844 1 97.94 203 ILE B N 1
ATOM 4659 C CA . ILE B 1 203 ? 15.648 -6.656 -13.836 1 97.94 203 ILE B CA 1
ATOM 4660 C C . ILE B 1 203 ? 16.625 -6.699 -12.664 1 97.94 203 ILE B C 1
ATOM 4662 O O . ILE B 1 203 ? 17.547 -5.887 -12.594 1 97.94 203 ILE B O 1
ATOM 4666 N N . PHE B 1 204 ? 16.5 -7.668 -11.805 1 97.31 204 PHE B N 1
ATOM 4667 C CA . PHE B 1 204 ? 17.406 -7.824 -10.672 1 97.31 204 PHE B CA 1
ATOM 4668 C C . PHE B 1 204 ? 18.359 -8.984 -10.898 1 97.31 204 PHE B C 1
ATOM 4670 O O . PHE B 1 204 ? 19.203 -9.281 -10.047 1 97.31 204 PHE B O 1
ATOM 4677 N N . PHE B 1 205 ? 18.375 -9.672 -12.055 1 95.69 205 PHE B N 1
ATOM 4678 C CA . PHE B 1 205 ? 19.141 -10.883 -12.32 1 95.69 205 PHE B CA 1
ATOM 4679 C C . PHE B 1 205 ? 20.641 -10.602 -12.266 1 95.69 205 PHE B C 1
ATOM 4681 O O . PHE B 1 205 ? 21.406 -11.383 -11.695 1 95.69 205 PHE B O 1
ATOM 4688 N N . ARG B 1 206 ? 21.031 -9.492 -12.836 1 95.75 206 ARG B N 1
ATOM 4689 C CA . ARG B 1 206 ? 22.469 -9.18 -12.898 1 95.75 206 ARG B CA 1
ATOM 4690 C C . ARG B 1 206 ? 23.031 -8.938 -11.5 1 95.75 206 ARG B C 1
ATOM 4692 O O . ARG B 1 206 ? 24.125 -9.391 -11.188 1 95.75 206 ARG B O 1
ATOM 4699 N N . SER B 1 207 ? 22.25 -8.195 -10.758 1 96.44 207 SER B N 1
ATOM 4700 C CA . SER B 1 207 ? 22.703 -7.941 -9.391 1 96.44 207 SER B CA 1
ATOM 4701 C C . SER B 1 207 ? 22.719 -9.227 -8.57 1 96.44 207 SER B C 1
ATOM 4703 O O . SER B 1 207 ? 23.609 -9.438 -7.75 1 96.44 207 SER B O 1
ATOM 4705 N N . MET B 1 208 ? 21.766 -10.102 -8.75 1 95.31 208 MET B N 1
ATOM 4706 C CA . MET B 1 208 ? 21.719 -11.383 -8.047 1 95.31 208 MET B CA 1
ATOM 4707 C C . MET B 1 208 ? 22.922 -12.25 -8.406 1 95.31 208 MET B C 1
ATOM 4709 O O . MET B 1 208 ? 23.547 -12.859 -7.527 1 95.31 208 MET B O 1
ATOM 4713 N N . LEU B 1 209 ? 23.234 -12.258 -9.656 1 95.19 209 LEU B N 1
ATOM 4714 C CA . LEU B 1 209 ? 24.359 -13.047 -10.133 1 95.19 209 LEU B CA 1
ATOM 4715 C C . LEU B 1 209 ? 25.672 -12.539 -9.531 1 95.19 209 LEU B C 1
ATOM 4717 O O . LEU B 1 209 ? 26.516 -13.328 -9.117 1 95.19 209 LEU B O 1
ATOM 4721 N N . GLU B 1 210 ? 25.812 -11.234 -9.539 1 95.56 210 GLU B N 1
ATOM 4722 C CA . GLU B 1 210 ? 26.984 -10.633 -8.914 1 95.56 210 GLU B CA 1
ATOM 4723 C C . GLU B 1 210 ? 27.125 -11.055 -7.457 1 95.56 210 GLU B C 1
ATOM 4725 O O . GLU B 1 210 ? 28.203 -11.406 -7 1 95.56 210 GLU B O 1
ATOM 4730 N N . ASP B 1 211 ? 26.047 -11.047 -6.789 1 94.69 211 ASP B N 1
ATOM 4731 C CA . ASP B 1 211 ? 26.031 -11.414 -5.379 1 94.69 211 ASP B CA 1
ATOM 4732 C C . ASP B 1 211 ? 26.391 -12.891 -5.195 1 94.69 211 ASP B C 1
ATOM 4734 O O . ASP B 1 211 ? 27.109 -13.25 -4.266 1 94.69 211 ASP B O 1
ATOM 4738 N N . ILE B 1 212 ? 25.844 -13.75 -6 1 95.06 212 ILE B N 1
ATOM 4739 C CA . ILE B 1 212 ? 26.078 -15.188 -5.945 1 95.06 212 ILE B CA 1
ATOM 4740 C C . ILE B 1 212 ? 27.578 -15.477 -6.078 1 95.06 212 ILE B C 1
ATOM 4742 O O . ILE B 1 212 ? 28.141 -16.234 -5.289 1 95.06 212 ILE B O 1
ATOM 4746 N N . VAL B 1 213 ? 28.188 -14.844 -6.996 1 95.25 213 VAL B N 1
ATOM 4747 C CA . VAL B 1 213 ? 29.594 -15.102 -7.277 1 95.25 213 VAL B CA 1
ATOM 4748 C C . VAL B 1 213 ? 30.469 -14.492 -6.176 1 95.25 213 VAL B C 1
ATOM 4750 O O . VAL B 1 213 ? 31.391 -15.133 -5.676 1 95.25 213 VAL B O 1
ATOM 4753 N N . LYS B 1 214 ? 30.125 -13.305 -5.777 1 95.06 214 LYS B N 1
ATOM 4754 C CA . LYS B 1 214 ? 30.906 -12.617 -4.758 1 95.06 214 LYS B CA 1
ATOM 4755 C C . LYS B 1 214 ? 30.812 -13.328 -3.412 1 95.06 214 LYS B C 1
ATOM 4757 O O . LYS B 1 214 ? 31.812 -13.5 -2.719 1 95.06 214 LYS B O 1
ATOM 4762 N N . ALA B 1 215 ? 29.609 -13.734 -3.111 1 95 215 ALA B N 1
ATOM 4763 C CA . ALA B 1 215 ? 29.359 -14.344 -1.81 1 95 215 ALA B CA 1
ATOM 4764 C C . ALA B 1 215 ? 29.641 -15.84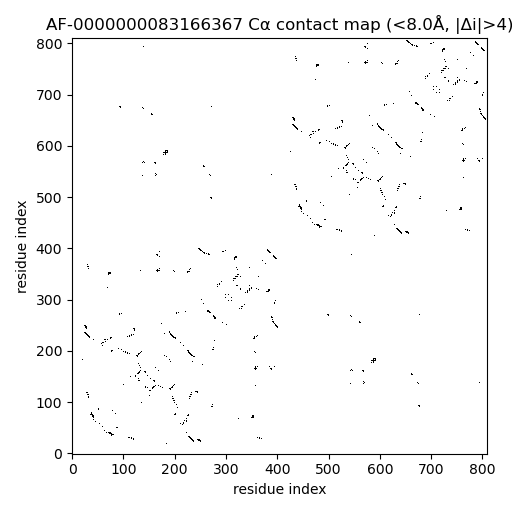4 -1.849 1 95 215 ALA B C 1
ATOM 4766 O O . ALA B 1 215 ? 29.75 -16.484 -0.803 1 95 215 ALA B O 1
ATOM 4767 N N . GLN B 1 216 ? 29.797 -16.422 -3 1 96.25 216 GLN B N 1
ATOM 4768 C CA . GLN B 1 216 ? 29.969 -17.859 -3.199 1 96.25 216 GLN B CA 1
ATOM 4769 C C . GLN B 1 216 ? 28.844 -18.641 -2.547 1 96.25 216 GLN B C 1
ATOM 4771 O O . GLN B 1 216 ? 29.094 -19.625 -1.831 1 96.25 216 GLN B O 1
ATOM 4776 N N . GLU B 1 217 ? 27.656 -18.094 -2.701 1 93.88 217 GLU B N 1
ATOM 4777 C CA . GLU B 1 217 ? 26.438 -18.719 -2.199 1 93.88 217 GLU B CA 1
ATOM 4778 C C . GLU B 1 217 ? 25.328 -18.688 -3.258 1 93.88 217 GLU B C 1
ATOM 4780 O O . GLU B 1 217 ? 24.969 -17.625 -3.764 1 93.88 217 GLU B O 1
ATOM 4785 N N . ALA B 1 218 ? 24.812 -19.875 -3.545 1 90.56 218 ALA B N 1
ATOM 4786 C CA . ALA B 1 218 ? 23.75 -19.969 -4.535 1 90.56 218 ALA B CA 1
ATOM 4787 C C . ALA B 1 218 ? 22.484 -19.297 -4.035 1 90.56 218 ALA B C 1
ATOM 4789 O O . ALA B 1 218 ? 22.219 -19.25 -2.828 1 90.56 218 ALA B O 1
ATOM 4790 N N . ASN B 1 219 ? 21.734 -18.703 -4.945 1 87.31 219 ASN B N 1
ATOM 4791 C CA . ASN B 1 219 ? 20.422 -18.109 -4.668 1 87.31 219 ASN B CA 1
ATOM 4792 C C . ASN B 1 219 ? 19.344 -18.703 -5.555 1 87.31 219 ASN B C 1
ATOM 4794 O O . ASN B 1 219 ? 19.359 -18.516 -6.77 1 87.31 219 ASN B O 1
ATOM 4798 N N . ILE B 1 220 ? 18.391 -19.344 -4.973 1 90.69 220 ILE B N 1
ATOM 4799 C CA . ILE B 1 220 ? 17.375 -20.094 -5.699 1 90.69 220 ILE B CA 1
ATOM 4800 C C . ILE B 1 220 ? 16.484 -19.125 -6.484 1 90.69 220 ILE B C 1
ATOM 4802 O O . ILE B 1 220 ? 15.883 -19.5 -7.484 1 90.69 220 ILE B O 1
ATOM 4806 N N . ALA B 1 221 ? 16.391 -17.875 -6.039 1 89.81 221 ALA B N 1
ATOM 4807 C CA . ALA B 1 221 ? 15.492 -16.906 -6.648 1 89.81 221 ALA B CA 1
ATOM 4808 C C . ALA B 1 221 ? 15.781 -16.766 -8.141 1 89.81 221 ALA B C 1
ATOM 4810 O O . ALA B 1 221 ? 14.852 -16.656 -8.945 1 89.81 221 ALA B O 1
ATOM 4811 N N . MET B 1 222 ? 17.031 -16.812 -8.539 1 90.75 222 MET B N 1
ATOM 4812 C CA . MET B 1 222 ? 17.422 -16.625 -9.93 1 90.75 222 MET B CA 1
ATOM 4813 C C . MET B 1 222 ? 16.891 -17.75 -10.805 1 90.75 222 MET B C 1
ATOM 4815 O O . MET B 1 222 ? 16.734 -17.578 -12.016 1 90.75 222 MET B O 1
ATOM 4819 N N . THR B 1 223 ? 16.625 -18.875 -10.195 1 94.94 223 THR B N 1
ATOM 4820 C CA . THR B 1 223 ? 16.219 -20.062 -10.945 1 94.94 223 THR B CA 1
ATOM 4821 C C . THR B 1 223 ? 14.695 -20.141 -11.039 1 94.94 223 THR B C 1
ATOM 4823 O O . THR B 1 223 ? 14.148 -20.875 -11.867 1 94.94 223 THR B O 1
ATOM 4826 N N . LEU B 1 224 ? 13.969 -19.328 -10.266 1 96.31 224 LEU B N 1
ATOM 4827 C CA . LEU B 1 224 ? 12.531 -19.484 -10.141 1 96.31 224 LEU B CA 1
ATOM 4828 C C . LEU B 1 224 ? 11.789 -18.359 -10.867 1 96.31 224 LEU B C 1
ATOM 4830 O O . LEU B 1 224 ? 10.742 -18.594 -11.469 1 96.31 224 LEU B O 1
ATOM 4834 N N . PHE B 1 225 ? 12.336 -17.156 -10.789 1 97.12 225 PHE B N 1
ATOM 4835 C CA . PHE B 1 225 ? 11.523 -15.961 -11.031 1 97.12 225 PHE B CA 1
ATOM 4836 C C . PHE B 1 225 ? 11.594 -15.555 -12.5 1 97.12 225 PHE B C 1
ATOM 4838 O O . PHE B 1 225 ? 12.633 -15.68 -13.141 1 97.12 225 PHE B O 1
ATOM 4845 N N . GLY B 1 226 ? 10.492 -15.141 -13.078 1 97.5 226 GLY B N 1
ATOM 4846 C CA . GLY B 1 226 ? 10.32 -14.484 -14.367 1 97.5 226 GLY B CA 1
ATOM 4847 C C . GLY B 1 226 ? 9.484 -13.227 -14.281 1 97.5 226 GLY B C 1
ATOM 4848 O O . GLY B 1 226 ? 9.25 -12.695 -13.195 1 97.5 226 GLY B O 1
ATOM 4849 N N . ASP B 1 227 ? 9.18 -12.695 -15.461 1 98.62 227 ASP B N 1
ATOM 4850 C CA . ASP B 1 227 ? 8.375 -11.477 -15.531 1 98.62 227 ASP B CA 1
ATOM 4851 C C . ASP B 1 227 ? 6.945 -11.781 -15.961 1 98.62 227 ASP B C 1
ATOM 4853 O O . ASP B 1 227 ? 6.715 -12.672 -16.781 1 98.62 227 ASP B O 1
ATOM 4857 N N . GLY B 1 228 ? 5.965 -11.07 -15.375 1 98.88 228 GLY B N 1
ATOM 4858 C CA . GLY B 1 228 ? 4.57 -11.219 -15.773 1 98.88 228 GLY B CA 1
ATOM 4859 C C . GLY B 1 228 ? 3.629 -10.32 -14.992 1 98.88 228 GLY B C 1
ATOM 4860 O O . GLY B 1 228 ? 4.039 -9.68 -14.023 1 98.88 228 GLY B O 1
ATOM 4861 N N . ALA B 1 229 ? 2.445 -10.219 -15.492 1 98.94 229 ALA B N 1
ATOM 4862 C CA . ALA B 1 229 ? 1.368 -9.492 -14.82 1 98.94 229 ALA B CA 1
ATOM 4863 C C . ALA B 1 229 ? 0.047 -10.25 -14.938 1 98.94 229 ALA B C 1
ATOM 4865 O O . ALA B 1 229 ? -0.147 -11.039 -15.867 1 98.94 229 ALA B O 1
ATOM 4866 N N . SER B 1 230 ? -0.744 -10.125 -14.023 1 98.94 230 SER B N 1
ATOM 4867 C CA . SER B 1 230 ? -2.1 -10.664 -14.008 1 98.94 230 SER B CA 1
ATOM 4868 C C . SER B 1 230 ? -3.078 -9.688 -13.367 1 98.94 230 SER B C 1
ATOM 4870 O O . SER B 1 230 ? -2.666 -8.758 -12.672 1 98.94 230 SER B O 1
ATOM 4872 N N . ALA B 1 231 ? -4.34 -9.805 -13.688 1 98.94 231 ALA B N 1
ATOM 4873 C CA . ALA B 1 231 ? -5.352 -8.859 -13.219 1 98.94 231 ALA B CA 1
ATOM 4874 C C . ALA B 1 231 ? -6.703 -9.547 -13.047 1 98.94 231 ALA B C 1
ATOM 4876 O O . ALA B 1 231 ? -6.922 -10.641 -13.578 1 98.94 231 ALA B O 1
ATOM 4877 N N . MET B 1 232 ? -7.582 -8.938 -12.266 1 98.94 232 MET B N 1
ATOM 4878 C CA . MET B 1 232 ? -8.969 -9.352 -12.055 1 98.94 232 MET B CA 1
ATOM 4879 C C . MET B 1 232 ? -9.883 -8.133 -11.93 1 98.94 232 MET B C 1
ATOM 4881 O O . MET B 1 232 ? -9.438 -7.055 -11.539 1 98.94 232 MET B O 1
ATOM 4885 N N . VAL B 1 233 ? -11.07 -8.305 -12.312 1 98.94 233 VAL B N 1
ATOM 4886 C CA . VAL B 1 233 ? -12.125 -7.344 -11.984 1 98.94 233 VAL B CA 1
ATOM 4887 C C . VAL B 1 233 ? -13.102 -7.969 -10.984 1 98.94 233 VAL B C 1
ATOM 4889 O O . VAL B 1 233 ? -13.578 -9.086 -11.188 1 98.94 233 VAL B O 1
ATOM 4892 N N . LEU B 1 234 ? -13.336 -7.281 -9.875 1 98.94 234 LEU B N 1
ATOM 4893 C CA . LEU B 1 234 ? -14.328 -7.684 -8.883 1 98.94 234 LEU B CA 1
ATOM 4894 C C . LEU B 1 234 ? -15.539 -6.762 -8.914 1 98.94 234 LEU B C 1
ATOM 4896 O O . LEU B 1 234 ? -15.422 -5.59 -9.289 1 98.94 234 LEU B O 1
ATOM 4900 N N . SER B 1 235 ? -16.672 -7.32 -8.523 1 98.69 235 SER B N 1
ATOM 4901 C CA . SER B 1 235 ? -17.922 -6.57 -8.516 1 98.69 235 SER B CA 1
ATOM 4902 C C . SER B 1 235 ? -18.75 -6.875 -7.273 1 98.69 235 SER B C 1
ATOM 4904 O O . SER B 1 235 ? -18.781 -8.016 -6.809 1 98.69 235 SER B O 1
ATOM 4906 N N . ASN B 1 236 ? -19.375 -5.789 -6.75 1 98.12 236 ASN B N 1
ATOM 4907 C CA . ASN B 1 236 ? -20.281 -6.043 -5.633 1 98.12 236 ASN B CA 1
ATOM 4908 C C . ASN B 1 236 ? -21.703 -6.32 -6.117 1 98.12 236 ASN B C 1
ATOM 4910 O O . ASN B 1 236 ? -22.625 -6.41 -5.309 1 98.12 236 ASN B O 1
ATOM 4914 N N . GLY B 1 237 ? -21.953 -6.309 -7.449 1 96.56 237 GLY B N 1
ATOM 4915 C CA . GLY B 1 237 ? -23.234 -6.711 -8.031 1 96.56 237 GLY B CA 1
ATOM 4916 C C . GLY B 1 237 ? -24.297 -5.641 -7.926 1 96.56 237 GLY B C 1
ATOM 4917 O O . GLY B 1 237 ? -25.469 -5.906 -8.188 1 96.56 237 GLY B O 1
ATOM 4918 N N . ILE B 1 238 ? -23.938 -4.484 -7.465 1 96.69 238 ILE B N 1
ATOM 4919 C CA . ILE B 1 238 ? -24.922 -3.402 -7.387 1 96.69 238 ILE B CA 1
ATOM 4920 C C . ILE B 1 238 ? -24.969 -2.658 -8.719 1 96.69 238 ILE B C 1
ATOM 4922 O O . ILE B 1 238 ? -23.938 -2.156 -9.195 1 96.69 238 ILE B O 1
ATOM 4926 N N . CYS B 1 239 ? -26.094 -2.643 -9.453 1 95 239 CYS B N 1
ATOM 4927 C CA . CYS B 1 239 ? -26.375 -1.979 -10.719 1 95 239 CYS B CA 1
ATOM 4928 C C . CYS B 1 239 ? -25.469 -2.5 -11.828 1 95 239 CYS B C 1
ATOM 4930 O O . CYS B 1 239 ? -24.812 -1.717 -12.523 1 95 239 CYS B O 1
ATOM 4932 N N . PRO B 1 240 ? -25.453 -3.846 -11.938 1 93.69 240 PRO B N 1
ATOM 4933 C CA . PRO B 1 240 ? -24.672 -4.359 -13.055 1 93.69 240 PRO B CA 1
ATOM 4934 C C . PRO B 1 240 ? -25.281 -4.035 -14.414 1 93.69 240 PRO B C 1
ATOM 4936 O O . PRO B 1 240 ? -26.5 -4 -14.555 1 93.69 240 PRO B O 1
ATOM 4939 N N . LYS B 1 241 ? -24.422 -3.777 -15.32 1 94.44 241 LYS B N 1
ATOM 4940 C CA . LYS B 1 241 ? -24.906 -3.619 -16.688 1 94.44 241 LYS B CA 1
ATOM 4941 C C . LYS B 1 241 ? -25.078 -4.973 -17.375 1 94.44 241 LYS B C 1
ATOM 4943 O O . LYS B 1 241 ? -24.391 -5.934 -17.047 1 94.44 241 LYS B O 1
ATOM 4948 N N . THR B 1 242 ? -25.891 -4.969 -18.359 1 94 242 THR B N 1
ATOM 4949 C CA . THR B 1 242 ? -26.219 -6.207 -19.047 1 94 242 THR B CA 1
ATOM 4950 C C . THR B 1 242 ? -25 -6.758 -19.797 1 94 242 THR B C 1
ATOM 4952 O O . THR B 1 242 ? -24.859 -7.973 -19.938 1 94 242 THR B O 1
ATOM 4955 N N . SER B 1 243 ? -24.156 -5.902 -20.125 1 96.19 243 SER B N 1
ATOM 4956 C CA . SER B 1 243 ? -23 -6.316 -20.922 1 96.19 243 SER B CA 1
ATOM 4957 C C . SER B 1 243 ? -21.922 -6.934 -20.031 1 96.19 243 SER B C 1
ATOM 4959 O O . SER B 1 243 ? -21.031 -7.613 -20.531 1 96.19 243 SER B O 1
ATOM 4961 N N . GLU B 1 244 ? -21.984 -6.73 -18.766 1 97 244 GLU B N 1
ATOM 4962 C CA . GLU B 1 244 ? -20.953 -7.223 -17.859 1 97 244 GLU B CA 1
ATOM 4963 C C . GLU B 1 244 ? -21.016 -8.742 -17.719 1 97 244 GLU B C 1
ATOM 4965 O O . GLU B 1 244 ? -22.109 -9.32 -17.703 1 97 244 GLU B O 1
ATOM 4970 N N . ARG B 1 245 ? -19.922 -9.32 -17.625 1 95.69 245 ARG B N 1
ATOM 4971 C CA . ARG B 1 245 ? -19.828 -10.766 -17.453 1 95.69 245 ARG B CA 1
ATOM 4972 C C . ARG B 1 245 ? -20.516 -11.203 -16.172 1 95.69 245 ARG B C 1
ATOM 4974 O O . ARG B 1 245 ? -20.391 -10.547 -15.133 1 95.69 245 ARG B O 1
ATOM 4981 N N . ALA B 1 246 ? -21.156 -12.398 -16.234 1 95.06 246 ALA B N 1
ATOM 4982 C CA . ALA B 1 246 ? -21.656 -13.039 -15.023 1 95.06 246 ALA B CA 1
ATOM 4983 C C . ALA B 1 246 ? -20.516 -13.453 -14.102 1 95.06 246 ALA B C 1
ATOM 4985 O O . ALA B 1 246 ? -19.391 -13.68 -14.555 1 95.06 246 ALA B O 1
ATOM 4986 N N . PRO B 1 247 ? -20.797 -13.57 -12.844 1 96.62 247 PRO B N 1
ATOM 4987 C CA . PRO B 1 247 ? -19.75 -13.938 -11.891 1 96.62 247 PRO B CA 1
ATOM 4988 C C . PRO B 1 247 ? -19.094 -15.281 -12.219 1 96.62 247 PRO B C 1
ATOM 4990 O O . PRO B 1 247 ? -19.797 -16.25 -12.508 1 96.62 247 PRO B O 1
ATOM 4993 N N . LEU B 1 248 ? -17.781 -15.266 -12.211 1 97.19 248 LEU B N 1
ATOM 4994 C CA . LEU B 1 248 ? -17.031 -16.516 -12.273 1 97.19 248 LEU B CA 1
ATOM 4995 C C . LEU B 1 248 ? -17.062 -17.234 -10.938 1 97.19 248 LEU B C 1
ATOM 4997 O O . LEU B 1 248 ? -17.328 -18.453 -10.883 1 97.19 248 LEU B O 1
ATOM 5001 N N . TRP B 1 249 ? -16.797 -16.516 -9.867 1 97.88 249 TRP B N 1
ATOM 5002 C CA . TRP B 1 249 ? -16.859 -17 -8.492 1 97.88 249 TRP B CA 1
ATOM 5003 C C . TRP B 1 249 ? -17.344 -15.898 -7.555 1 97.88 249 TRP B C 1
ATOM 5005 O O . TRP B 1 249 ? -17.047 -14.719 -7.758 1 97.88 249 TRP B O 1
ATOM 5015 N N . ASN B 1 250 ? -18.094 -16.312 -6.543 1 98 250 ASN B N 1
ATOM 5016 C CA . ASN B 1 250 ? -18.328 -15.477 -5.367 1 98 250 ASN B CA 1
ATOM 5017 C C . ASN B 1 250 ? -17.219 -15.648 -4.332 1 98 250 ASN B C 1
ATOM 5019 O O . ASN B 1 250 ? -16.797 -16.766 -4.039 1 98 250 ASN B O 1
ATOM 5023 N N . ILE B 1 251 ? -16.688 -14.562 -3.889 1 98.69 251 ILE B N 1
ATOM 5024 C CA . ILE B 1 251 ? -15.727 -14.625 -2.801 1 98.69 251 ILE B CA 1
ATOM 5025 C C . ILE B 1 251 ? -16.453 -14.82 -1.473 1 98.69 251 ILE B C 1
ATOM 5027 O O . ILE B 1 251 ? -17.219 -13.945 -1.044 1 98.69 251 ILE B O 1
ATOM 5031 N N . LEU B 1 252 ? -16.156 -15.914 -0.814 1 98.06 252 LEU B N 1
ATOM 5032 C CA . LEU B 1 252 ? -16.922 -16.25 0.389 1 98.06 252 LEU B CA 1
ATOM 5033 C C . LEU B 1 252 ? -16.203 -15.742 1.638 1 98.06 252 LEU B C 1
ATOM 5035 O O . LEU B 1 252 ? -16.844 -15.398 2.629 1 98.06 252 LEU B O 1
ATOM 5039 N N . ASN B 1 253 ? -14.922 -15.797 1.586 1 98 253 ASN B N 1
ATOM 5040 C CA . ASN B 1 253 ? -14.117 -15.359 2.725 1 98 253 ASN B CA 1
ATOM 5041 C C . ASN B 1 253 ? -12.648 -15.211 2.348 1 98 253 ASN B C 1
ATOM 5043 O O . ASN B 1 253 ? -12.188 -15.797 1.363 1 98 253 ASN B O 1
ATOM 5047 N N . CYS B 1 254 ? -11.969 -14.344 2.986 1 98.38 254 CYS B N 1
ATOM 5048 C CA . CYS B 1 254 ? -10.516 -14.18 2.932 1 98.38 254 CYS B CA 1
ATOM 5049 C C . CYS B 1 254 ? -9.922 -14.18 4.332 1 98.38 254 CYS B C 1
ATOM 5051 O O . CYS B 1 254 ? -10.57 -13.766 5.293 1 98.38 254 CYS B O 1
ATOM 5053 N N . ARG B 1 255 ? -8.695 -14.664 4.438 1 97.81 255 ARG B N 1
ATOM 5054 C CA . ARG B 1 255 ? -8.023 -14.695 5.73 1 97.81 255 ARG B CA 1
ATOM 5055 C C . ARG B 1 255 ? -6.516 -14.531 5.566 1 97.81 255 ARG B C 1
ATOM 5057 O O . ARG B 1 255 ? -5.922 -15.086 4.641 1 97.81 255 ARG B O 1
ATOM 5064 N N . THR B 1 256 ? -5.945 -13.711 6.398 1 98.25 256 THR B N 1
ATOM 5065 C CA . THR B 1 256 ? -4.496 -13.57 6.504 1 98.25 256 THR B CA 1
ATOM 5066 C C . THR B 1 256 ? -3.992 -14.188 7.809 1 98.25 256 THR B C 1
ATOM 5068 O O . THR B 1 256 ? -4.688 -14.164 8.82 1 98.25 256 THR B O 1
ATOM 5071 N N . THR B 1 257 ? -2.826 -14.812 7.777 1 98.06 257 THR B N 1
ATOM 5072 C CA . THR B 1 257 ? -2.215 -15.398 8.969 1 98.06 257 THR B CA 1
ATOM 5073 C C . THR B 1 257 ? -0.704 -15.188 8.953 1 98.06 257 THR B C 1
ATOM 5075 O O . THR B 1 257 ? -0.023 -15.562 8 1 98.06 257 THR B O 1
ATOM 5078 N N . LEU B 1 258 ? -0.193 -14.57 9.992 1 97.19 258 LEU B N 1
ATOM 5079 C CA . LEU B 1 258 ? 1.248 -14.453 10.188 1 97.19 258 LEU B CA 1
ATOM 5080 C C . LEU B 1 258 ? 1.807 -15.703 10.867 1 97.19 258 LEU B C 1
ATOM 5082 O O . LEU B 1 258 ? 1.331 -16.094 11.93 1 97.19 258 LEU B O 1
ATOM 5086 N N . LEU B 1 259 ? 2.781 -16.312 10.195 1 97 259 LEU B N 1
ATOM 5087 C CA . LEU B 1 259 ? 3.424 -17.469 10.805 1 97 259 LEU B CA 1
ATOM 5088 C C . LEU B 1 259 ? 4.48 -17.031 11.812 1 97 259 LEU B C 1
ATOM 5090 O O . LEU B 1 259 ? 5.266 -16.109 11.547 1 97 259 LEU B O 1
ATOM 5094 N N . GLU B 1 260 ? 4.508 -17.672 12.961 1 92.94 260 GLU B N 1
ATOM 5095 C CA . GLU B 1 260 ? 5.438 -17.328 14.031 1 92.94 260 GLU B CA 1
ATOM 5096 C C . GLU B 1 260 ? 6.875 -17.656 13.648 1 92.94 260 GLU B C 1
ATOM 5098 O O . GLU B 1 260 ? 7.121 -18.594 12.883 1 92.94 260 GLU B O 1
ATOM 5103 N N . ASP B 1 261 ? 7.766 -16.828 14.133 1 91.88 261 ASP B N 1
ATOM 5104 C CA . ASP B 1 261 ? 9.203 -17.047 14.023 1 91.88 261 ASP B CA 1
ATOM 5105 C C . ASP B 1 261 ? 9.625 -17.219 12.562 1 91.88 261 ASP B C 1
ATOM 5107 O O . ASP B 1 261 ? 10.391 -18.125 12.234 1 91.88 261 ASP B O 1
ATOM 5111 N N . SER B 1 262 ? 9.078 -16.391 11.664 1 94.81 262 SER B N 1
ATOM 5112 C CA . SER B 1 262 ? 9.352 -16.562 10.234 1 94.81 262 SER B CA 1
ATOM 5113 C C . SER B 1 262 ? 9.844 -15.273 9.594 1 94.81 262 SER B C 1
ATOM 5115 O O . SER B 1 262 ? 9.898 -15.164 8.367 1 94.81 262 SER B O 1
ATOM 5117 N N . ALA B 1 263 ? 10.242 -14.289 10.359 1 93.5 263 ALA B N 1
ATOM 5118 C CA . ALA B 1 263 ? 10.594 -12.961 9.875 1 93.5 263 ALA B CA 1
ATOM 5119 C C . ALA B 1 263 ? 11.742 -13.031 8.867 1 93.5 263 ALA B C 1
ATOM 5121 O O . ALA B 1 263 ? 11.805 -12.242 7.926 1 93.5 263 ALA B O 1
ATOM 5122 N N . SER B 1 264 ? 12.609 -13.984 9.031 1 95.5 264 SER B N 1
ATOM 5123 C CA . SER B 1 264 ? 13.812 -14.055 8.211 1 95.5 264 SER B CA 1
ATOM 5124 C C . SER B 1 264 ? 13.648 -15.047 7.066 1 95.5 264 SER B C 1
ATOM 5126 O O . SER B 1 264 ? 14.523 -15.156 6.207 1 95.5 264 SER B O 1
ATOM 5128 N N . SER B 1 265 ? 12.555 -15.766 7.035 1 96.69 265 SER B N 1
ATOM 5129 C CA . SER B 1 265 ? 12.406 -16.875 6.109 1 96.69 265 SER B CA 1
ATOM 5130 C C . SER B 1 265 ? 12.211 -16.391 4.68 1 96.69 265 SER B C 1
ATOM 5132 O O . SER B 1 265 ? 12.766 -16.969 3.742 1 96.69 265 SER B O 1
ATOM 5134 N N . ILE B 1 266 ? 11.367 -15.414 4.52 1 96.81 266 ILE B N 1
ATOM 5135 C CA . ILE B 1 266 ? 11.164 -14.742 3.242 1 96.81 266 ILE B CA 1
ATOM 5136 C C . ILE B 1 266 ? 11.391 -13.242 3.406 1 96.81 266 ILE B C 1
ATOM 5138 O O . ILE B 1 266 ? 10.695 -12.586 4.188 1 96.81 266 ILE B O 1
ATOM 5142 N N . GLN B 1 267 ? 12.406 -12.719 2.752 1 96.5 267 GLN B N 1
ATOM 5143 C CA . GLN B 1 267 ? 12.711 -11.289 2.764 1 96.5 267 GLN B CA 1
ATOM 5144 C C . GLN B 1 267 ? 12.914 -10.758 1.347 1 96.5 267 GLN B C 1
ATOM 5146 O O . GLN B 1 267 ? 13.109 -11.539 0.41 1 96.5 267 GLN B O 1
ATOM 5151 N N . PHE B 1 268 ? 12.766 -9.539 1.178 1 96.75 268 PHE B N 1
ATOM 5152 C CA . PHE B 1 268 ? 13.07 -8.789 -0.035 1 96.75 268 PHE B CA 1
ATOM 5153 C C . PHE B 1 268 ? 13.75 -7.465 0.304 1 96.75 268 PHE B C 1
ATOM 5155 O O . PHE B 1 268 ? 13.094 -6.434 0.43 1 96.75 268 PHE B O 1
ATOM 5162 N N . ASN B 1 269 ? 15.102 -7.457 0.319 1 95.69 269 ASN B N 1
ATOM 5163 C CA . ASN B 1 269 ? 15.914 -6.383 0.888 1 95.69 269 ASN B CA 1
ATOM 5164 C C . ASN B 1 269 ? 16.328 -5.367 -0.173 1 95.69 269 ASN B C 1
ATOM 5166 O O . ASN B 1 269 ? 16.641 -5.742 -1.303 1 95.69 269 ASN B O 1
ATOM 5170 N N . ILE B 1 270 ? 16.281 -4.137 0.191 1 97 270 ILE B N 1
ATOM 5171 C CA . ILE B 1 270 ? 16.641 -3.068 -0.734 1 97 270 ILE B CA 1
ATOM 5172 C C . ILE B 1 270 ? 18.156 -2.871 -0.731 1 97 270 ILE B C 1
ATOM 5174 O O . ILE B 1 270 ? 18.797 -2.932 0.323 1 97 270 ILE B O 1
ATOM 5178 N N . ARG B 1 271 ? 18.75 -2.729 -1.929 1 97.12 271 ARG B N 1
ATOM 5179 C CA . ARG B 1 271 ? 20.172 -2.502 -2.15 1 97.12 271 ARG B CA 1
ATOM 5180 C C . ARG B 1 271 ? 20.391 -1.498 -3.275 1 97.12 271 ARG B C 1
ATOM 5182 O O . ARG B 1 271 ? 19.469 -1.194 -4.039 1 97.12 271 ARG B O 1
ATOM 5189 N N . PRO B 1 272 ? 21.625 -0.969 -3.404 1 97.56 272 PRO B N 1
ATOM 5190 C CA . PRO B 1 272 ? 21.906 0.048 -4.418 1 97.56 272 PRO B CA 1
ATOM 5191 C C . PRO B 1 272 ? 21.672 -0.456 -5.84 1 97.56 272 PRO B C 1
ATOM 5193 O O . PRO B 1 272 ? 21.422 0.341 -6.75 1 97.56 272 PRO B O 1
ATOM 5196 N N . HIS B 1 273 ? 21.734 -1.782 -5.988 1 97.56 273 HIS B N 1
ATOM 5197 C CA . HIS B 1 273 ? 21.609 -2.316 -7.34 1 97.56 273 HIS B CA 1
ATOM 5198 C C . HIS B 1 273 ? 20.266 -3.02 -7.523 1 97.56 273 HIS B C 1
ATOM 5200 O O . HIS B 1 273 ? 20.062 -3.727 -8.516 1 97.56 273 HIS B O 1
ATOM 5206 N N . GLY B 1 274 ? 19.391 -2.842 -6.582 1 96.06 274 GLY B N 1
ATOM 5207 C CA . GLY B 1 274 ? 18.062 -3.43 -6.699 1 96.06 274 GLY B CA 1
ATOM 5208 C C . GLY B 1 274 ? 17.609 -4.121 -5.426 1 96.06 274 GLY B C 1
ATOM 5209 O O . GLY B 1 274 ? 17.969 -3.703 -4.324 1 96.06 274 GLY B O 1
ATOM 5210 N N . TYR B 1 275 ? 16.672 -4.957 -5.59 1 95.69 275 TYR B N 1
ATOM 5211 C CA . TYR B 1 275 ? 16.156 -5.711 -4.453 1 95.69 275 TYR B CA 1
ATOM 5212 C C . TYR B 1 275 ? 16.734 -7.121 -4.422 1 95.69 275 TYR B C 1
ATOM 5214 O O . TYR B 1 275 ? 16.953 -7.73 -5.469 1 95.69 275 TYR B O 1
ATOM 5222 N N . HIS B 1 276 ? 16.984 -7.578 -3.234 1 94.69 276 HIS B N 1
ATOM 5223 C CA . HIS B 1 276 ? 17.594 -8.883 -3.002 1 94.69 276 HIS B CA 1
ATOM 5224 C C . HIS B 1 276 ? 16.641 -9.812 -2.262 1 94.69 276 HIS B C 1
ATOM 5226 O O . HIS B 1 276 ? 16.391 -9.625 -1.071 1 94.69 276 HIS B O 1
ATOM 5232 N N . PRO B 1 277 ? 16.203 -10.859 -2.98 1 94.88 277 PRO B N 1
ATOM 5233 C CA . PRO B 1 277 ? 15.328 -11.82 -2.316 1 94.88 277 PRO B CA 1
ATOM 5234 C C . PRO B 1 277 ? 16.078 -12.773 -1.392 1 94.88 277 PRO B C 1
ATOM 5236 O O . PRO B 1 277 ? 17.203 -13.188 -1.704 1 94.88 277 PRO B O 1
ATOM 5239 N N . VAL B 1 278 ? 15.492 -13.031 -0.265 1 94.19 278 VAL B N 1
ATOM 5240 C CA . VAL B 1 278 ? 15.93 -14.07 0.657 1 94.19 278 VAL B CA 1
ATOM 5241 C C . VAL B 1 278 ? 14.828 -15.109 0.83 1 94.19 278 VAL B C 1
ATOM 5243 O O . VAL B 1 278 ? 13.711 -14.773 1.233 1 94.19 278 VAL B O 1
ATOM 5246 N N . ILE B 1 279 ? 15.094 -16.297 0.439 1 94.31 279 ILE B N 1
ATOM 5247 C CA . ILE B 1 279 ? 14.227 -17.469 0.646 1 94.31 279 ILE B CA 1
ATOM 5248 C C . ILE B 1 279 ? 15.031 -18.594 1.299 1 94.31 279 ILE B C 1
ATOM 5250 O O . ILE B 1 279 ? 15.867 -19.219 0.651 1 94.31 279 ILE B O 1
ATOM 5254 N N . THR B 1 280 ? 14.719 -18.859 2.527 1 94.5 280 THR B N 1
ATOM 5255 C CA . THR B 1 280 ? 15.508 -19.844 3.246 1 94.5 280 THR B CA 1
ATOM 5256 C C . THR B 1 280 ? 15.039 -21.266 2.914 1 94.5 280 THR B C 1
ATOM 5258 O O . THR B 1 280 ? 13.938 -21.453 2.389 1 94.5 280 THR B O 1
ATOM 5261 N N . LYS B 1 281 ? 15.836 -22.297 3.229 1 92.88 281 LYS B N 1
ATOM 5262 C CA . LYS B 1 281 ? 15.547 -23.703 2.949 1 92.88 281 LYS B CA 1
ATOM 5263 C C . LYS B 1 281 ? 14.359 -24.188 3.771 1 92.88 281 LYS B C 1
ATOM 5265 O O . LYS B 1 281 ? 13.773 -25.234 3.463 1 92.88 281 LYS B O 1
ATOM 5270 N N . GLU B 1 282 ? 14 -23.406 4.812 1 95.38 282 GLU B N 1
ATOM 5271 C CA . GLU B 1 282 ? 12.938 -23.812 5.727 1 95.38 282 GLU B CA 1
ATOM 5272 C C . GLU B 1 282 ? 11.562 -23.438 5.172 1 95.38 282 GLU B C 1
ATOM 5274 O O . GLU B 1 282 ? 10.539 -23.953 5.633 1 95.38 282 GLU B O 1
ATOM 5279 N N . VAL B 1 283 ? 11.508 -22.594 4.16 1 96.31 283 VAL B N 1
ATOM 5280 C CA . VAL B 1 283 ? 10.266 -22 3.686 1 96.31 283 VAL B CA 1
ATOM 5281 C C . VAL B 1 283 ? 9.305 -23.078 3.225 1 96.31 283 VAL B C 1
ATOM 5283 O O . VAL B 1 283 ? 8.133 -23.078 3.605 1 96.31 283 VAL B O 1
ATOM 5286 N N . PRO B 1 284 ? 9.734 -24.141 2.414 1 96.06 284 PRO B N 1
ATOM 5287 C CA . PRO B 1 284 ? 8.773 -25.172 1.993 1 96.06 284 PRO B CA 1
ATOM 5288 C C . PRO B 1 284 ? 8.164 -25.922 3.172 1 96.06 284 PRO B C 1
ATOM 5290 O O . PRO B 1 284 ? 6.957 -26.188 3.188 1 96.06 284 PRO B O 1
ATOM 5293 N N . GLY B 1 285 ? 8.992 -26.219 4.125 1 96.81 285 GLY B N 1
ATOM 5294 C CA . GLY B 1 285 ? 8.5 -26.891 5.312 1 96.81 285 GLY B CA 1
ATOM 5295 C C . GLY B 1 285 ? 7.566 -26.047 6.148 1 96.81 285 GLY B C 1
ATOM 5296 O O . GLY B 1 285 ? 6.523 -26.516 6.605 1 96.81 285 GLY B O 1
ATOM 5297 N N . GLN B 1 286 ? 7.887 -24.75 6.359 1 97.44 286 GLN B N 1
ATOM 5298 C CA . GLN B 1 286 ? 7.082 -23.828 7.152 1 97.44 286 GLN B CA 1
ATOM 5299 C C . GLN B 1 286 ? 5.715 -23.609 6.52 1 97.44 286 GLN B C 1
ATOM 5301 O O . GLN B 1 286 ? 4.695 -23.609 7.207 1 97.44 286 GLN B O 1
ATOM 5306 N N . THR B 1 287 ? 5.688 -23.391 5.242 1 97.5 287 THR B N 1
ATOM 5307 C CA . THR B 1 287 ? 4.449 -23.062 4.543 1 97.5 287 THR B CA 1
ATOM 5308 C C . THR B 1 287 ? 3.543 -24.297 4.469 1 97.5 287 THR B C 1
ATOM 5310 O O . THR B 1 287 ? 2.338 -24.203 4.711 1 97.5 287 THR B O 1
ATOM 5313 N N . SER B 1 288 ? 4.098 -25.516 4.125 1 97.06 288 SER B N 1
ATOM 5314 C CA . SER B 1 288 ? 3.293 -26.734 4.027 1 97.06 288 SER B CA 1
ATOM 5315 C C . SER B 1 288 ? 2.691 -27.109 5.375 1 97.06 288 SER B C 1
ATOM 5317 O O . SER B 1 288 ? 1.561 -27.594 5.445 1 97.06 288 SER B O 1
ATOM 5319 N N . ALA B 1 289 ? 3.418 -26.859 6.434 1 97.06 289 ALA B N 1
ATOM 5320 C CA . ALA B 1 289 ? 2.951 -27.188 7.781 1 97.06 289 ALA B CA 1
ATOM 5321 C C . ALA B 1 289 ? 1.795 -26.281 8.195 1 97.06 289 ALA B C 1
ATOM 5323 O O . ALA B 1 289 ? 0.936 -26.688 8.984 1 97.06 289 ALA B O 1
ATOM 5324 N N . ALA B 1 290 ? 1.738 -25.094 7.621 1 97.94 290 ALA B N 1
ATOM 5325 C CA . ALA B 1 290 ? 0.742 -24.109 8.023 1 97.94 290 ALA B CA 1
ATOM 5326 C C . ALA B 1 290 ? -0.559 -24.281 7.246 1 97.94 290 ALA B C 1
ATOM 5328 O O . ALA B 1 290 ? -1.628 -23.891 7.707 1 97.94 290 ALA B O 1
ATOM 5329 N N . LEU B 1 291 ? -0.559 -24.938 6.125 1 98.31 291 LEU B N 1
ATOM 5330 C CA . LEU B 1 291 ? -1.66 -24.953 5.168 1 98.31 291 LEU B CA 1
ATOM 5331 C C . LEU B 1 291 ? -2.875 -25.672 5.746 1 98.31 291 LEU B C 1
ATOM 5333 O O . LEU B 1 291 ? -3.998 -25.172 5.664 1 98.31 291 LEU B O 1
ATOM 5337 N N . PRO B 1 292 ? -2.707 -26.875 6.41 1 98.5 292 PRO B N 1
ATOM 5338 C CA . PRO B 1 292 ? -3.889 -27.562 6.934 1 98.5 292 PRO B CA 1
ATOM 5339 C C . PRO B 1 292 ? -4.637 -26.734 7.977 1 98.5 292 PRO B C 1
ATOM 5341 O O . PRO B 1 292 ? -5.863 -26.609 7.91 1 98.5 292 PRO B O 1
ATOM 5344 N N . SER B 1 293 ? -3.92 -26.141 8.906 1 98.25 293 SER B N 1
ATOM 5345 C CA . SER B 1 293 ? -4.57 -25.328 9.922 1 98.25 293 SER B CA 1
ATOM 5346 C C . SER B 1 293 ? -5.168 -24.062 9.32 1 98.25 293 SER B C 1
ATOM 5348 O O . SER B 1 293 ? -6.238 -23.609 9.727 1 98.25 293 SER B O 1
ATOM 5350 N N . GLY B 1 294 ? -4.441 -23.453 8.344 1 98.56 294 GLY B N 1
ATOM 5351 C CA . GLY B 1 294 ? -4.984 -22.297 7.645 1 98.56 294 GLY B CA 1
ATOM 5352 C C . GLY B 1 294 ? -6.289 -22.594 6.93 1 98.56 294 GLY B C 1
ATOM 5353 O O . GLY B 1 294 ? -7.234 -21.812 7.004 1 98.56 294 GLY B O 1
ATOM 5354 N N . PHE B 1 295 ? -6.312 -23.781 6.293 1 98.81 295 PHE B N 1
ATOM 5355 C CA . PHE B 1 295 ? -7.512 -24.234 5.594 1 98.81 295 PHE B CA 1
ATOM 5356 C C . PHE B 1 295 ? -8.664 -24.438 6.57 1 98.81 295 PHE B C 1
ATOM 5358 O O . PHE B 1 295 ? -9.773 -23.953 6.344 1 98.81 295 PHE B O 1
ATOM 5365 N N . GLN B 1 296 ? -8.43 -25.078 7.637 1 98.69 296 GLN B N 1
ATOM 5366 C CA . GLN B 1 296 ? -9.438 -25.312 8.664 1 98.69 296 GLN B CA 1
ATOM 5367 C C . GLN B 1 296 ? -9.984 -24 9.211 1 98.69 296 GLN B C 1
ATOM 5369 O O . GLN B 1 296 ? -11.203 -23.844 9.359 1 98.69 296 GLN B O 1
ATOM 5374 N N . ASP B 1 297 ? -9.102 -23.062 9.523 1 98.56 297 ASP B N 1
ATOM 5375 C CA . ASP B 1 297 ? -9.508 -21.766 10.062 1 98.56 297 ASP B CA 1
ATOM 5376 C C . ASP B 1 297 ? -10.344 -20.984 9.055 1 98.56 297 ASP B C 1
ATOM 5378 O O . ASP B 1 297 ? -11.328 -20.344 9.43 1 98.56 297 ASP B O 1
ATOM 5382 N N . LEU B 1 298 ? -9.93 -21.047 7.77 1 98.69 298 LEU B N 1
ATOM 5383 C CA . LEU B 1 298 ? -10.664 -20.359 6.707 1 98.69 298 LEU B CA 1
ATOM 5384 C C . LEU B 1 298 ? -12.086 -20.891 6.598 1 98.69 298 LEU B C 1
ATOM 5386 O O . LEU B 1 298 ? -13.047 -20.125 6.602 1 98.69 298 LEU B O 1
ATOM 5390 N N . ILE B 1 299 ? -12.266 -22.203 6.555 1 98.69 299 ILE B N 1
ATOM 5391 C CA . ILE B 1 299 ? -13.578 -22.797 6.398 1 98.69 299 ILE B CA 1
ATOM 5392 C C . ILE B 1 299 ? -14.406 -22.578 7.664 1 98.69 299 ILE B C 1
ATOM 5394 O O . ILE B 1 299 ? -15.578 -22.219 7.586 1 98.69 299 ILE B O 1
ATOM 5398 N N . SER B 1 300 ? -13.789 -22.688 8.828 1 98.5 300 SER B N 1
ATOM 5399 C CA . SER B 1 300 ? -14.484 -22.516 10.102 1 98.5 300 SER B CA 1
ATOM 5400 C C . SER B 1 300 ? -15.031 -21.094 10.227 1 98.5 300 SER B C 1
ATOM 5402 O O . SER B 1 300 ? -16.062 -20.875 10.867 1 98.5 300 SER B O 1
ATOM 5404 N N . SER B 1 301 ? -14.344 -20.141 9.633 1 97.19 301 SER B N 1
ATOM 5405 C CA . SER B 1 301 ? -14.75 -18.734 9.758 1 97.19 301 SER B CA 1
ATOM 5406 C C . SER B 1 301 ? -15.609 -18.297 8.57 1 97.19 301 SER B C 1
ATOM 5408 O O . SER B 1 301 ? -15.859 -17.109 8.383 1 97.19 301 SER B O 1
ATOM 5410 N N . THR B 1 302 ? -16 -19.25 7.68 1 97.38 302 THR B N 1
ATOM 5411 C CA . THR B 1 302 ? -16.875 -18.953 6.543 1 97.38 302 THR B CA 1
ATOM 5412 C C . THR B 1 302 ? -18.297 -19.406 6.828 1 97.38 302 THR B C 1
ATOM 5414 O O . THR B 1 302 ? -18.609 -20.594 6.766 1 97.38 302 THR B O 1
ATOM 5417 N N . PRO B 1 303 ? -19.203 -18.5 7.07 1 94.31 303 PRO B N 1
ATOM 5418 C CA . PRO B 1 303 ? -20.547 -18.844 7.523 1 94.31 303 PRO B CA 1
ATOM 5419 C C . PRO B 1 303 ? -21.266 -19.797 6.574 1 94.31 303 PRO B C 1
ATOM 5421 O O . PRO B 1 303 ? -21.953 -20.719 7.02 1 94.31 303 PRO B O 1
ATOM 5424 N N . SER B 1 304 ? -21.109 -19.703 5.309 1 94.06 304 SER B N 1
ATOM 5425 C CA . SER B 1 304 ? -21.844 -20.5 4.332 1 94.06 304 SER B CA 1
ATOM 5426 C C . SER B 1 304 ? -21.234 -21.906 4.211 1 94.06 304 SER B C 1
ATOM 5428 O O . SER B 1 304 ? -21.844 -22.781 3.598 1 94.06 304 SER B O 1
ATOM 5430 N N . LEU B 1 305 ? -20.094 -22.109 4.891 1 96.88 305 LEU B N 1
ATOM 5431 C CA . LEU B 1 305 ? -19.406 -23.375 4.664 1 96.88 305 LEU B CA 1
ATOM 5432 C C . LEU B 1 305 ? -19.203 -24.125 5.977 1 96.88 305 LEU B C 1
ATOM 5434 O O . LEU B 1 305 ? -19.062 -25.344 5.98 1 96.88 305 LEU B O 1
ATOM 5438 N N . CYS B 1 306 ? -19.234 -23.453 7.09 1 97.25 306 CYS B N 1
ATOM 5439 C CA . CYS B 1 306 ? -18.703 -24 8.336 1 97.25 306 CYS B CA 1
ATOM 5440 C C . CYS B 1 306 ? -19.656 -25.031 8.922 1 97.25 306 CYS B C 1
ATOM 5442 O O . CYS B 1 306 ? -19.266 -25.828 9.789 1 97.25 306 CYS B O 1
ATOM 5444 N N . SER B 1 307 ? -20.875 -25.141 8.438 1 97.19 307 SER B N 1
ATOM 5445 C CA . SER B 1 307 ? -21.859 -26.031 9.055 1 97.19 307 SER B CA 1
ATOM 5446 C C . SER B 1 307 ? -21.812 -27.422 8.445 1 97.19 307 SER B C 1
ATOM 5448 O O . SER B 1 307 ? -22.281 -28.391 9.055 1 97.19 307 SER B O 1
ATOM 5450 N N . ASP B 1 308 ? -21.328 -27.594 7.262 1 97.31 308 ASP B N 1
ATOM 5451 C CA . ASP B 1 308 ? -21.234 -28.875 6.578 1 97.31 308 ASP B CA 1
ATOM 5452 C C . ASP B 1 308 ? -19.828 -29.453 6.668 1 97.31 308 ASP B C 1
ATOM 5454 O O . ASP B 1 308 ? -18.891 -28.922 6.059 1 97.31 308 ASP B O 1
ATOM 5458 N N . LYS B 1 309 ? -19.688 -30.547 7.262 1 96.94 309 LYS B N 1
ATOM 5459 C CA . LYS B 1 309 ? -18.391 -31.188 7.508 1 96.94 309 LYS B CA 1
ATOM 5460 C C . LYS B 1 309 ? -17.672 -31.516 6.199 1 96.94 309 LYS B C 1
ATOM 5462 O O . LYS B 1 309 ? -16.453 -31.562 6.148 1 96.94 309 LYS B O 1
ATOM 5467 N N . SER B 1 310 ? -18.438 -31.734 5.203 1 97.19 310 SER B N 1
ATOM 5468 C CA . SER B 1 310 ? -17.844 -32.094 3.914 1 97.19 310 SER B CA 1
ATOM 5469 C C . SER B 1 310 ? -16.984 -30.938 3.373 1 97.19 310 SER B C 1
ATOM 5471 O O . SER B 1 310 ? -16.062 -31.156 2.584 1 97.19 310 SER B O 1
ATOM 5473 N N . ASN B 1 311 ? -17.266 -29.719 3.877 1 98.19 311 ASN B N 1
ATOM 5474 C CA . ASN B 1 311 ? -16.547 -28.547 3.404 1 98.19 311 ASN B CA 1
ATOM 5475 C C . ASN B 1 311 ? -15.148 -28.469 4.035 1 98.19 311 ASN B C 1
ATOM 5477 O O . ASN B 1 311 ? -14.32 -27.672 3.6 1 98.19 311 ASN B O 1
ATOM 5481 N N . PHE B 1 312 ? -14.867 -29.328 4.949 1 98.56 312 PHE B N 1
ATOM 5482 C CA . PHE B 1 312 ? -13.57 -29.312 5.609 1 98.56 312 PHE B CA 1
ATOM 5483 C C . PHE B 1 312 ? -12.609 -30.297 4.941 1 98.56 312 PHE B C 1
ATOM 5485 O O . PHE B 1 312 ? -11.469 -30.453 5.383 1 98.56 312 PHE B O 1
ATOM 5492 N N . ASP B 1 313 ? -12.977 -30.938 3.834 1 98.62 313 ASP B N 1
ATOM 5493 C CA . ASP B 1 313 ? -12.125 -31.797 3.018 1 98.62 313 ASP B CA 1
ATOM 5494 C C . ASP B 1 313 ? -11.414 -30.984 1.928 1 98.62 313 ASP B C 1
ATOM 5496 O O . ASP B 1 313 ? -12.055 -30.531 0.973 1 98.62 313 ASP B O 1
ATOM 5500 N N . PRO B 1 314 ? -10.055 -30.875 2.002 1 98.75 314 PRO B N 1
ATOM 5501 C CA . PRO B 1 314 ? -9.32 -30.094 0.995 1 98.75 314 PRO B CA 1
ATOM 5502 C C . PRO B 1 314 ? -9.578 -30.594 -0.427 1 98.75 314 PRO B C 1
ATOM 5504 O O . PRO B 1 314 ? -9.5 -29.812 -1.379 1 98.75 314 PRO B O 1
ATOM 5507 N N . SER B 1 315 ? -9.953 -31.812 -0.596 1 98.25 315 SER B N 1
ATOM 5508 C CA . SER B 1 315 ? -10.125 -32.406 -1.917 1 98.25 315 SER B CA 1
ATOM 5509 C C . SER B 1 315 ? -11.438 -31.953 -2.555 1 98.25 315 SER B C 1
ATOM 5511 O O . SER B 1 315 ? -11.664 -32.188 -3.742 1 98.25 315 SER B O 1
ATOM 5513 N N . SER B 1 316 ? -12.281 -31.281 -1.815 1 97.94 316 SER B N 1
ATOM 5514 C CA . SER B 1 316 ? -13.539 -30.781 -2.338 1 97.94 316 SER B CA 1
ATOM 5515 C C . SER B 1 316 ? -13.336 -29.469 -3.107 1 97.94 316 SER B C 1
ATOM 5517 O O . SER B 1 316 ? -14.289 -28.922 -3.658 1 97.94 316 SER B O 1
ATOM 5519 N N . TYR B 1 317 ? -12.102 -29.031 -3.188 1 98.69 317 TYR B N 1
ATOM 5520 C CA . TYR B 1 317 ? -11.789 -27.75 -3.799 1 98.69 317 TYR B CA 1
ATOM 5521 C C . TYR B 1 317 ? -10.75 -27.906 -4.902 1 98.69 317 TYR B C 1
ATOM 5523 O O . TYR B 1 317 ? -9.922 -28.828 -4.859 1 98.69 317 TYR B O 1
ATOM 5531 N N . ASP B 1 318 ? -10.836 -27.078 -5.949 1 98.62 318 ASP B N 1
ATOM 5532 C CA . ASP B 1 318 ? -9.617 -26.75 -6.68 1 98.62 318 ASP B CA 1
ATOM 5533 C C . ASP B 1 318 ? -8.758 -25.766 -5.895 1 98.62 318 ASP B C 1
ATOM 5535 O O . ASP B 1 318 ? -9.266 -25.016 -5.062 1 98.62 318 ASP B O 1
ATOM 5539 N N . TRP B 1 319 ? -7.434 -25.844 -6.145 1 98.75 319 TRP B N 1
ATOM 5540 C CA . TRP B 1 319 ? -6.504 -24.984 -5.422 1 98.75 319 TRP B CA 1
ATOM 5541 C C . TRP B 1 319 ? -5.75 -24.062 -6.379 1 98.75 319 TRP B C 1
ATOM 5543 O O . TRP B 1 319 ? -5.105 -24.531 -7.32 1 98.75 319 TRP B O 1
ATOM 5553 N N . ALA B 1 320 ? -5.91 -22.812 -6.191 1 98.81 320 ALA B N 1
ATOM 5554 C CA . ALA B 1 320 ? -4.98 -21.828 -6.734 1 98.81 320 ALA B CA 1
ATOM 5555 C C . ALA B 1 320 ? -3.873 -21.5 -5.73 1 98.81 320 ALA B C 1
ATOM 5557 O O . ALA B 1 320 ? -3.939 -20.5 -5.023 1 98.81 320 ALA B O 1
ATOM 5558 N N . LEU B 1 321 ? -2.893 -22.328 -5.707 1 98.62 321 LEU B N 1
ATOM 5559 C CA . LEU B 1 321 ? -1.748 -22.188 -4.816 1 98.62 321 LEU B CA 1
ATOM 5560 C C . LEU B 1 321 ? -0.596 -21.484 -5.52 1 98.62 321 LEU B C 1
ATOM 5562 O O . LEU B 1 321 ? -0.195 -21.875 -6.617 1 98.62 321 LEU B O 1
ATOM 5566 N N . HIS B 1 322 ? -0.131 -20.375 -4.93 1 97 322 HIS B N 1
ATOM 5567 C CA . HIS B 1 322 ? 1.086 -19.75 -5.438 1 97 322 HIS B CA 1
ATOM 5568 C C . HIS B 1 322 ? 2.264 -20.719 -5.383 1 97 322 HIS B C 1
ATOM 5570 O O . HIS B 1 322 ? 2.658 -21.156 -4.305 1 97 322 HIS B O 1
ATOM 5576 N N . PRO B 1 323 ? 2.834 -21 -6.492 1 90.38 323 PRO B N 1
ATOM 5577 C CA . PRO B 1 323 ? 3.947 -21.953 -6.52 1 90.38 323 PRO B CA 1
ATOM 5578 C C . PRO B 1 323 ? 5.293 -21.297 -6.211 1 90.38 323 PRO B C 1
ATOM 5580 O O . PRO B 1 323 ? 6.125 -21.141 -7.109 1 90.38 323 PRO B O 1
ATOM 5583 N N . GLY B 1 324 ? 5.605 -21.016 -4.973 1 89.06 324 GLY B N 1
ATOM 5584 C CA . GLY B 1 324 ? 6.902 -20.453 -4.629 1 89.06 324 GLY B CA 1
ATOM 5585 C C . GLY B 1 324 ? 8.062 -21.25 -5.195 1 89.06 324 GLY B C 1
ATOM 5586 O O . GLY B 1 324 ? 9.094 -20.672 -5.559 1 89.06 324 GLY B O 1
ATOM 5587 N N . GLY B 1 325 ? 8.062 -22.469 -5.34 1 93.31 325 GLY B N 1
ATOM 5588 C CA . GLY B 1 325 ? 8.945 -23.5 -5.844 1 93.31 325 GLY B CA 1
ATOM 5589 C C . GLY B 1 325 ? 8.273 -24.859 -5.922 1 93.31 325 GLY B C 1
ATOM 5590 O O . GLY B 1 325 ? 7.191 -25.062 -5.367 1 93.31 325 GLY B O 1
ATOM 5591 N N . TYR B 1 326 ? 8.945 -25.719 -6.633 1 94.62 326 TYR B N 1
ATOM 5592 C CA . TYR B 1 326 ? 8.383 -27.047 -6.84 1 94.62 326 TYR B CA 1
ATOM 5593 C C . TYR B 1 326 ? 8.109 -27.734 -5.508 1 94.62 326 TYR B C 1
ATOM 5595 O O . TYR B 1 326 ? 7.059 -28.359 -5.324 1 94.62 326 TYR B O 1
ATOM 5603 N N . SER B 1 327 ? 8.969 -27.609 -4.59 1 94.19 327 SER B N 1
ATOM 5604 C CA . SER B 1 327 ? 8.867 -28.281 -3.295 1 94.19 327 SER B CA 1
ATOM 5605 C C . SER B 1 327 ? 7.668 -27.766 -2.504 1 94.19 327 SER B C 1
ATOM 5607 O O . SER B 1 327 ? 7.039 -28.516 -1.757 1 94.19 327 SER B O 1
ATOM 5609 N N . ILE B 1 328 ? 7.367 -26.5 -2.635 1 94.12 328 ILE B N 1
ATOM 5610 C CA . ILE B 1 328 ? 6.227 -25.938 -1.932 1 94.12 328 ILE B CA 1
ATOM 5611 C C . ILE B 1 328 ? 4.938 -26.594 -2.418 1 94.12 328 ILE B C 1
ATOM 5613 O O . ILE B 1 328 ? 4.078 -26.969 -1.611 1 94.12 328 ILE B O 1
ATOM 5617 N N . ALA B 1 329 ? 4.82 -26.781 -3.699 1 95.94 329 ALA B N 1
ATOM 5618 C CA . ALA B 1 329 ? 3.625 -27.391 -4.277 1 95.94 329 ALA B CA 1
ATOM 5619 C C . ALA B 1 329 ? 3.496 -28.859 -3.861 1 95.94 329 ALA B C 1
ATOM 5621 O O . ALA B 1 329 ? 2.42 -29.297 -3.457 1 95.94 329 ALA B O 1
ATOM 5622 N N . VAL B 1 330 ? 4.57 -29.594 -3.912 1 96.62 330 VAL B N 1
ATOM 5623 C CA . VAL B 1 330 ? 4.562 -31.016 -3.6 1 96.62 330 VAL B CA 1
ATOM 5624 C C . VAL B 1 330 ? 4.254 -31.219 -2.119 1 96.62 330 VAL B C 1
ATOM 5626 O O . VAL B 1 330 ? 3.439 -32.062 -1.759 1 96.62 330 VAL B O 1
ATOM 5629 N N . LEU B 1 331 ? 4.93 -30.453 -1.29 1 97.38 331 LEU B N 1
ATOM 5630 C CA . LEU B 1 331 ? 4.727 -30.594 0.148 1 97.38 331 LEU B CA 1
ATOM 5631 C C . LEU B 1 331 ? 3.318 -30.156 0.542 1 97.38 331 LEU B C 1
ATOM 5633 O O . LEU B 1 331 ? 2.725 -30.719 1.465 1 97.38 331 LEU B O 1
ATOM 5637 N N . ALA B 1 332 ? 2.832 -29.156 -0.124 1 97.62 332 ALA B N 1
ATOM 5638 C CA . ALA B 1 332 ? 1.449 -28.734 0.102 1 97.62 332 ALA B CA 1
ATOM 5639 C C . ALA B 1 332 ? 0.478 -29.859 -0.241 1 97.62 332 ALA B C 1
ATOM 5641 O O . ALA B 1 332 ? -0.465 -30.125 0.509 1 97.62 332 ALA B O 1
ATOM 5642 N N . GLN B 1 333 ? 0.684 -30.453 -1.401 1 97.44 333 GLN B N 1
ATOM 5643 C CA . GLN B 1 333 ? -0.135 -31.594 -1.832 1 97.44 333 GLN B CA 1
ATOM 5644 C C . GLN B 1 333 ? -0.177 -32.688 -0.763 1 97.44 333 GLN B C 1
ATOM 5646 O O . GLN B 1 333 ? -1.252 -33.156 -0.403 1 97.44 333 GLN B O 1
ATOM 5651 N N . ASN B 1 334 ? 0.95 -32.969 -0.234 1 98.19 334 ASN B N 1
ATOM 5652 C CA . ASN B 1 334 ? 1.066 -34.031 0.782 1 98.19 334 ASN B CA 1
ATOM 5653 C C . ASN B 1 334 ? 0.389 -33.594 2.086 1 98.19 334 ASN B C 1
ATOM 5655 O O . ASN B 1 334 ? -0.35 -34.406 2.682 1 98.19 334 ASN B O 1
ATOM 5659 N N . ALA B 1 335 ? 0.669 -32.406 2.523 1 98.38 335 ALA B N 1
ATOM 5660 C CA . ALA B 1 335 ? 0.147 -31.922 3.795 1 98.38 335 ALA B CA 1
ATOM 5661 C C . ALA B 1 335 ? -1.378 -31.859 3.773 1 98.38 335 ALA B C 1
ATOM 5663 O O . ALA B 1 335 ? -2.029 -32.062 4.797 1 98.38 335 ALA B O 1
ATOM 5664 N N . LEU B 1 336 ? -1.959 -31.562 2.613 1 98.44 336 LEU B N 1
ATOM 5665 C CA . LEU B 1 336 ? -3.398 -31.375 2.48 1 98.44 336 LEU B CA 1
ATOM 5666 C C . LEU B 1 336 ? -4.086 -32.688 2.086 1 98.44 336 LEU B C 1
ATOM 5668 O O . LEU B 1 336 ? -5.312 -32.781 2.137 1 98.44 336 LEU B O 1
ATOM 5672 N N . GLY B 1 337 ? -3.332 -33.656 1.644 1 98.31 337 GLY B N 1
ATOM 5673 C CA . GLY B 1 337 ? -3.896 -34.906 1.186 1 98.31 337 GLY B CA 1
ATOM 5674 C C . GLY B 1 337 ? -4.641 -34.812 -0.13 1 98.31 337 GLY B C 1
ATOM 5675 O O . GLY B 1 337 ? -5.691 -35.406 -0.313 1 98.31 337 GLY B O 1
ATOM 5676 N N . ILE B 1 338 ? -4.172 -33.938 -1.026 1 98.31 338 ILE B N 1
ATOM 5677 C CA . ILE B 1 338 ? -4.82 -33.75 -2.318 1 98.31 338 ILE B CA 1
ATOM 5678 C C . ILE B 1 338 ? -3.912 -34.281 -3.434 1 98.31 338 ILE B C 1
ATOM 5680 O O . ILE B 1 338 ? -2.773 -34.688 -3.18 1 98.31 338 ILE B O 1
ATOM 5684 N N . THR B 1 339 ? -4.449 -34.312 -4.684 1 97.88 339 THR B N 1
ATOM 5685 C CA . THR B 1 339 ? -3.717 -34.844 -5.82 1 97.88 339 THR B CA 1
ATOM 5686 C C . THR B 1 339 ? -3.223 -33.719 -6.734 1 97.88 339 THR B C 1
ATOM 5688 O O . THR B 1 339 ? -3.555 -32.562 -6.527 1 97.88 339 THR B O 1
ATOM 5691 N N . GLU B 1 340 ? -2.461 -34.094 -7.707 1 97.25 340 GLU B N 1
ATOM 5692 C CA . GLU B 1 340 ? -1.946 -33.156 -8.695 1 97.25 340 GLU B CA 1
ATOM 5693 C C . GLU B 1 340 ? -3.082 -32.438 -9.43 1 97.25 340 GLU B C 1
ATOM 5695 O O . GLU B 1 340 ? -2.955 -31.281 -9.812 1 97.25 340 GLU B O 1
ATOM 5700 N N . HIS B 1 341 ? -4.176 -33.156 -9.609 1 97.75 341 HIS B N 1
ATOM 5701 C CA . HIS B 1 341 ? -5.297 -32.562 -10.336 1 97.75 341 HIS B CA 1
ATOM 5702 C C . HIS B 1 341 ? -5.863 -31.344 -9.609 1 97.75 341 HIS B C 1
ATOM 5704 O O . HIS B 1 341 ? -6.297 -30.391 -10.234 1 97.75 341 HIS B O 1
ATOM 5710 N N . HIS B 1 342 ? -5.832 -31.391 -8.281 1 98.38 342 HIS B N 1
ATOM 5711 C CA . HIS B 1 342 ? -6.324 -30.266 -7.484 1 98.38 342 HIS B CA 1
ATOM 5712 C C . HIS B 1 342 ? -5.461 -29.031 -7.684 1 98.38 342 HIS B C 1
ATOM 5714 O O . HIS B 1 342 ? -5.934 -27.906 -7.508 1 98.38 342 HIS B O 1
ATOM 5720 N N . LEU B 1 343 ? -4.168 -29.25 -8.078 1 98.38 343 LEU B N 1
ATOM 5721 C CA . LEU B 1 343 ? -3.186 -28.188 -8.258 1 98.38 343 LEU B CA 1
ATOM 5722 C C . LEU B 1 343 ? -2.768 -28.078 -9.719 1 98.38 343 LEU B C 1
ATOM 5724 O O . LEU B 1 343 ? -1.72 -27.5 -10.023 1 98.38 343 LEU B O 1
ATOM 5728 N N . ARG B 1 344 ? -3.539 -28.578 -10.672 1 97.94 344 ARG B N 1
ATOM 5729 C CA . ARG B 1 344 ? -3.129 -28.734 -12.062 1 97.94 344 ARG B CA 1
ATOM 5730 C C . ARG B 1 344 ? -2.727 -27.391 -12.672 1 97.94 344 ARG B C 1
ATOM 5732 O O . ARG B 1 344 ? -1.744 -27.312 -13.414 1 97.94 344 ARG B O 1
ATOM 5739 N N . LYS B 1 345 ? -3.441 -26.344 -12.359 1 98.44 345 LYS B N 1
ATOM 5740 C CA . LYS B 1 345 ? -3.129 -25.047 -12.961 1 98.44 345 LYS B CA 1
ATOM 5741 C C . LYS B 1 345 ? -1.967 -24.375 -12.234 1 98.44 345 LYS B C 1
ATOM 5743 O O . LYS B 1 345 ? -1.209 -23.609 -12.844 1 98.44 345 LYS B O 1
ATOM 5748 N N . THR B 1 346 ? -1.779 -24.656 -10.922 1 98.56 346 THR B N 1
ATOM 5749 C CA . THR B 1 346 ? -0.572 -24.25 -10.219 1 98.56 346 THR B CA 1
ATOM 5750 C C . THR B 1 346 ? 0.67 -24.828 -10.883 1 98.56 346 THR B C 1
ATOM 5752 O O . THR B 1 346 ? 1.62 -24.109 -11.188 1 98.56 346 THR B O 1
ATOM 5755 N N . TYR B 1 347 ? 0.604 -26.109 -11.164 1 98.06 347 TYR B N 1
ATOM 5756 C CA . TYR B 1 347 ? 1.731 -26.781 -11.797 1 98.06 347 TYR B CA 1
ATOM 5757 C C . TYR B 1 347 ? 1.95 -26.281 -13.211 1 98.06 347 TYR B C 1
ATOM 5759 O O . TYR B 1 347 ? 3.09 -26.094 -13.648 1 98.06 347 TYR B O 1
ATOM 5767 N N . GLU B 1 348 ? 0.913 -26.094 -13.906 1 98.06 348 GLU B N 1
ATOM 5768 C CA . GLU B 1 348 ? 1.016 -25.625 -15.281 1 98.06 348 GLU B CA 1
ATOM 5769 C C . GLU B 1 348 ? 1.682 -24.25 -15.352 1 98.06 348 GLU B C 1
ATOM 5771 O O . GLU B 1 348 ? 2.643 -24.062 -16.094 1 98.06 348 GLU B O 1
ATOM 5776 N N . VAL B 1 349 ? 1.179 -23.281 -14.578 1 98.31 349 VAL B N 1
ATOM 5777 C CA . VAL B 1 349 ? 1.728 -21.938 -14.562 1 98.31 349 VAL B CA 1
ATOM 5778 C C . VAL B 1 349 ? 3.188 -21.969 -14.117 1 98.31 349 VAL B C 1
ATOM 5780 O O . VAL B 1 349 ? 4.043 -21.312 -14.703 1 98.31 349 VAL B O 1
ATOM 5783 N N . TYR B 1 350 ? 3.482 -22.766 -13.102 1 97.88 350 TYR B N 1
ATOM 5784 C CA . TYR B 1 350 ? 4.84 -22.891 -12.586 1 97.88 350 TYR B CA 1
ATOM 5785 C C . TYR B 1 350 ? 5.789 -23.406 -13.656 1 97.88 350 TYR B C 1
ATOM 5787 O O . TYR B 1 350 ? 6.852 -22.828 -13.891 1 97.88 350 TYR B O 1
ATOM 5795 N N . ARG B 1 351 ? 5.402 -24.422 -14.336 1 97.31 351 ARG B N 1
ATOM 5796 C CA . ARG B 1 351 ? 6.254 -25.094 -15.312 1 97.31 351 ARG B CA 1
ATOM 5797 C C . ARG B 1 351 ? 6.488 -24.219 -16.531 1 97.31 351 ARG B C 1
ATOM 5799 O O . ARG B 1 351 ? 7.602 -24.156 -17.062 1 97.31 351 ARG B O 1
ATOM 5806 N N . LEU B 1 352 ? 5.484 -23.469 -16.922 1 97.5 352 LEU B N 1
ATOM 5807 C CA . LEU B 1 352 ? 5.527 -22.828 -18.234 1 97.5 352 LEU B CA 1
ATOM 5808 C C . LEU B 1 352 ? 5.875 -21.359 -18.109 1 97.5 352 LEU B C 1
ATOM 5810 O O . LEU B 1 352 ? 6.254 -20.719 -19.094 1 97.5 352 LEU B O 1
ATOM 5814 N N . LYS B 1 353 ? 5.668 -20.766 -16.891 1 97.44 353 LYS B N 1
ATOM 5815 C CA . LYS B 1 353 ? 5.867 -19.328 -16.75 1 97.44 353 LYS B CA 1
ATOM 5816 C C . LYS B 1 353 ? 6.82 -19.016 -15.602 1 97.44 353 LYS B C 1
ATOM 5818 O O . LYS B 1 353 ? 7.289 -17.891 -15.469 1 97.44 353 LYS B O 1
ATOM 5823 N N . GLY B 1 354 ? 7.172 -20.031 -14.766 1 97.31 354 GLY B N 1
ATOM 5824 C CA . GLY B 1 354 ? 7.961 -19.781 -13.57 1 97.31 354 GLY B CA 1
ATOM 5825 C C . GLY B 1 354 ? 7.195 -19.031 -12.5 1 97.31 354 GLY B C 1
ATOM 5826 O O . GLY B 1 354 ? 5.961 -19.047 -12.477 1 97.31 354 GLY B O 1
ATOM 5827 N N . ASN B 1 355 ? 7.953 -18.562 -11.523 1 97.44 355 ASN B N 1
ATOM 5828 C CA . ASN B 1 355 ? 7.418 -17.734 -10.461 1 97.44 355 ASN B CA 1
ATOM 5829 C C . ASN B 1 355 ? 7.465 -16.25 -10.828 1 97.44 355 ASN B C 1
ATOM 5831 O O . ASN B 1 355 ? 8.547 -15.703 -11.07 1 97.44 355 ASN B O 1
ATOM 5835 N N . THR B 1 356 ? 6.352 -15.656 -10.922 1 98.19 356 THR B N 1
ATOM 5836 C CA . THR B 1 356 ? 6.285 -14.219 -11.188 1 98.19 356 THR B CA 1
ATOM 5837 C C . THR B 1 356 ? 5.805 -13.461 -9.953 1 98.19 356 THR B C 1
ATOM 5839 O O . THR B 1 356 ? 5.07 -12.484 -10.07 1 98.19 356 THR B O 1
ATOM 5842 N N . SER B 1 357 ? 6.184 -13.977 -8.836 1 97.94 357 SER B N 1
ATOM 5843 C CA . SER B 1 357 ? 5.918 -13.367 -7.535 1 97.94 357 SER B CA 1
ATOM 5844 C C . SER B 1 357 ? 4.43 -13.086 -7.352 1 97.94 357 SER B C 1
ATOM 5846 O O . SER B 1 357 ? 3.6 -13.984 -7.492 1 97.94 357 SER B O 1
ATOM 5848 N N . SER B 1 358 ? 3.99 -11.859 -7.109 1 98.5 358 SER B N 1
ATOM 5849 C CA . SER B 1 358 ? 2.625 -11.516 -6.719 1 98.5 358 SER B CA 1
ATOM 5850 C C . SER B 1 358 ? 1.63 -11.891 -7.816 1 98.5 358 SER B C 1
ATOM 5852 O O . SER B 1 358 ? 0.464 -12.172 -7.531 1 98.5 358 SER B O 1
ATOM 5854 N N . SER B 1 359 ? 2.025 -11.883 -9.078 1 98.75 359 SER B N 1
ATOM 5855 C C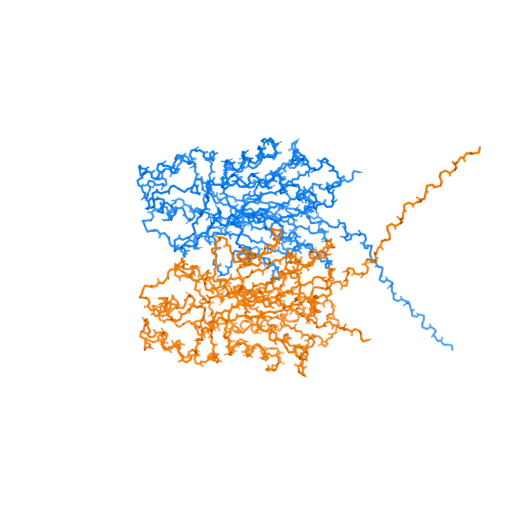A . SER B 1 359 ? 1.091 -12.07 -10.18 1 98.75 359 SER B CA 1
ATOM 5856 C C . SER B 1 359 ? 0.765 -13.547 -10.391 1 98.75 359 SER B C 1
ATOM 5858 O O . SER B 1 359 ? -0.207 -13.883 -11.07 1 98.75 359 SER B O 1
ATOM 5860 N N . THR B 1 360 ? 1.536 -14.422 -9.789 1 98.69 360 THR B N 1
ATOM 5861 C CA . THR B 1 360 ? 1.467 -15.844 -10.109 1 98.69 360 THR B CA 1
ATOM 5862 C C . THR B 1 360 ? 0.107 -16.422 -9.727 1 98.69 360 THR B C 1
ATOM 5864 O O . THR B 1 360 ? -0.526 -17.109 -10.531 1 98.69 360 THR B O 1
ATOM 5867 N N . VAL B 1 361 ? -0.34 -16.125 -8.531 1 98.88 361 VAL B N 1
ATOM 5868 C CA . VAL B 1 361 ? -1.554 -16.781 -8.047 1 98.88 361 VAL B CA 1
ATOM 5869 C C . VAL B 1 361 ? -2.754 -16.297 -8.867 1 98.88 361 VAL B C 1
ATOM 5871 O O . VAL B 1 361 ? -3.686 -17.078 -9.117 1 98.88 361 VAL B O 1
ATOM 5874 N N . ILE B 1 362 ? -2.764 -15.078 -9.273 1 98.88 362 ILE B N 1
ATOM 5875 C CA . ILE B 1 362 ? -3.848 -14.562 -10.102 1 98.88 362 ILE B CA 1
ATOM 5876 C C . ILE B 1 362 ? -3.787 -15.211 -11.484 1 98.88 362 ILE B C 1
ATOM 5878 O O . ILE B 1 362 ? -4.824 -15.492 -12.094 1 98.88 362 ILE B O 1
ATOM 5882 N N . SER B 1 363 ? -2.566 -15.461 -12 1 98.88 363 SER B N 1
ATOM 5883 C CA . SER B 1 363 ? -2.43 -16.203 -13.242 1 98.88 363 SER B CA 1
ATOM 5884 C C . SER B 1 363 ? -3.033 -17.594 -13.133 1 98.88 363 SER B C 1
ATOM 5886 O O . SER B 1 363 ? -3.668 -18.078 -14.07 1 98.88 363 SER B O 1
ATOM 5888 N N . VAL B 1 364 ? -2.793 -18.266 -11.977 1 98.88 364 VAL B N 1
ATOM 5889 C CA . VAL B 1 364 ? -3.383 -19.578 -11.734 1 98.88 364 VAL B CA 1
ATOM 5890 C C . VAL B 1 364 ? -4.906 -19.469 -11.734 1 98.88 364 VAL B C 1
ATOM 5892 O O . VAL B 1 364 ? -5.594 -20.281 -12.359 1 98.88 364 VAL B O 1
ATOM 5895 N N . ILE B 1 365 ? -5.438 -18.453 -11.102 1 98.88 365 ILE B N 1
ATOM 5896 C CA . ILE B 1 365 ? -6.875 -18.203 -11.07 1 98.88 365 ILE B CA 1
ATOM 5897 C C . ILE B 1 365 ? -7.391 -17.984 -12.492 1 98.88 365 ILE B C 1
ATOM 5899 O O . ILE B 1 365 ? -8.445 -18.516 -12.859 1 98.88 365 ILE B O 1
ATOM 5903 N N . ASN B 1 366 ? -6.656 -17.203 -13.242 1 98.88 366 ASN B N 1
ATOM 5904 C CA . ASN B 1 366 ? -7.012 -16.938 -14.633 1 98.88 366 ASN B CA 1
ATOM 5905 C C . ASN B 1 366 ? -7.102 -18.234 -15.438 1 98.88 366 ASN B C 1
ATOM 5907 O O . ASN B 1 366 ? -8.008 -18.406 -16.25 1 98.88 366 ASN B O 1
ATOM 5911 N N . GLU B 1 367 ? -6.133 -19.172 -15.242 1 98.44 367 GLU B N 1
ATOM 5912 C CA . GLU B 1 367 ? -6.148 -20.453 -15.953 1 98.44 367 GLU B CA 1
ATOM 5913 C C . GLU B 1 367 ? -7.332 -21.312 -15.516 1 98.44 367 GLU B C 1
ATOM 5915 O O . GLU B 1 367 ? -7.941 -22 -16.344 1 98.44 367 GLU B O 1
ATOM 5920 N N . LEU B 1 368 ? -7.668 -21.281 -14.227 1 98.5 368 LEU B N 1
ATOM 5921 C CA . LEU B 1 368 ? -8.844 -22 -13.75 1 98.5 368 LEU B CA 1
ATOM 5922 C C . LEU B 1 368 ? -10.117 -21.422 -14.367 1 98.5 368 LEU B C 1
ATOM 5924 O O . LEU B 1 368 ? -11.023 -22.172 -14.727 1 98.5 368 LEU B O 1
ATOM 5928 N N . ALA B 1 369 ? -10.156 -20.109 -14.477 1 97.94 369 ALA B N 1
ATOM 5929 C CA . ALA B 1 369 ? -11.32 -19.438 -15.07 1 97.94 369 ALA B CA 1
ATOM 5930 C C . ALA B 1 369 ? -11.539 -19.891 -16.516 1 97.94 369 ALA B C 1
ATOM 5932 O O . ALA B 1 369 ? -12.68 -20.062 -16.938 1 97.94 369 ALA B O 1
ATOM 5933 N N . ARG B 1 370 ? -10.492 -20.094 -17.219 1 95.94 370 ARG B N 1
ATOM 5934 C CA . ARG B 1 370 ? -10.555 -20.469 -18.625 1 95.94 370 ARG B CA 1
ATOM 5935 C C . ARG B 1 370 ? -11.109 -21.875 -18.797 1 95.94 370 ARG B C 1
ATOM 5937 O O . ARG B 1 370 ? -11.562 -22.25 -19.891 1 95.94 370 ARG B O 1
ATOM 5944 N N . GLU B 1 371 ? -11.062 -22.609 -17.734 1 95.38 371 GLU B N 1
ATOM 5945 C CA . GLU B 1 371 ? -11.602 -23.969 -17.781 1 95.38 371 GLU B CA 1
ATOM 5946 C C . GLU B 1 371 ? -13.133 -23.953 -17.719 1 95.38 371 GLU B C 1
ATOM 5948 O O . GLU B 1 371 ? -13.781 -24.922 -18.094 1 95.38 371 GLU B O 1
ATOM 5953 N N . GLN B 1 372 ? -13.594 -22.891 -17.234 1 90.06 372 GLN B N 1
ATOM 5954 C CA . GLN B 1 372 ? -15.047 -22.844 -17.078 1 90.06 372 GLN B CA 1
ATOM 5955 C C . GLN B 1 372 ? -15.742 -22.844 -18.438 1 90.06 372 GLN B C 1
ATOM 5957 O O . GLN B 1 372 ? -15.32 -22.156 -19.359 1 90.06 372 GLN B O 1
ATOM 5962 N N . GLY B 1 373 ? -16.766 -23.625 -18.578 1 85.44 373 GLY B N 1
ATOM 5963 C CA . GLY B 1 373 ? -17.5 -23.766 -19.828 1 85.44 373 GLY B CA 1
ATOM 5964 C C . GLY B 1 373 ? -16.938 -24.859 -20.734 1 85.44 373 GLY B C 1
ATOM 5965 O O . GLY B 1 373 ? -17.469 -25.109 -21.812 1 85.44 373 GLY B O 1
ATOM 5966 N N . THR B 1 374 ? -15.82 -25.422 -20.266 1 90.69 374 THR B N 1
ATOM 5967 C CA . THR B 1 374 ? -15.258 -26.547 -21 1 90.69 374 THR B CA 1
ATOM 5968 C C . THR B 1 374 ? -15.805 -27.875 -20.453 1 90.69 374 THR B C 1
ATOM 5970 O O . THR B 1 374 ? -16.516 -27.891 -19.453 1 90.69 374 THR B O 1
ATOM 5973 N N . PRO B 1 375 ? -15.531 -28.938 -21.125 1 90.25 375 PRO B N 1
ATOM 5974 C CA . PRO B 1 375 ? -16 -30.234 -20.641 1 90.25 375 PRO B CA 1
ATOM 5975 C C . PRO B 1 375 ? -15.398 -30.625 -19.297 1 90.25 375 PRO B C 1
ATOM 5977 O O . PRO B 1 375 ? -15.922 -31.516 -18.609 1 90.25 375 PRO B O 1
ATOM 5980 N N . GLU B 1 376 ? -14.359 -30.047 -18.875 1 89.81 376 GLU B N 1
ATOM 5981 C CA . GLU B 1 376 ? -13.719 -30.219 -17.578 1 89.81 376 GLU B CA 1
ATOM 5982 C C . GLU B 1 376 ? -13.648 -28.906 -16.812 1 89.81 376 GLU B C 1
ATOM 5984 O O . GLU B 1 376 ? -12.562 -28.328 -16.641 1 89.81 376 GLU B O 1
ATOM 5989 N N . PRO B 1 377 ? -14.766 -28.531 -16.281 1 86.38 377 PRO B N 1
ATOM 5990 C CA . PRO B 1 377 ? -14.859 -27.172 -15.742 1 86.38 377 PRO B CA 1
ATOM 5991 C C . PRO B 1 377 ? -14.203 -27.031 -14.375 1 86.38 377 PRO B C 1
ATOM 5993 O O . PRO B 1 377 ? -14.109 -25.938 -13.836 1 86.38 377 PRO B O 1
ATOM 5996 N N . GLY B 1 378 ? -13.68 -28.031 -13.797 1 92.19 378 GLY B N 1
ATOM 5997 C CA . GLY B 1 378 ? -13.125 -28 -12.453 1 92.19 378 GLY B CA 1
ATOM 5998 C C . GLY B 1 378 ? -14.18 -28.062 -11.367 1 92.19 378 GLY B C 1
ATOM 5999 O O . GLY B 1 378 ? -15.352 -28.312 -11.648 1 92.19 378 GLY B O 1
ATOM 6000 N N . ARG B 1 379 ? -13.766 -27.938 -10.172 1 95.31 379 ARG B N 1
ATOM 6001 C CA . ARG B 1 379 ? -14.641 -27.984 -9.008 1 95.31 379 ARG B CA 1
ATOM 6002 C C . ARG B 1 379 ? -15.336 -26.656 -8.797 1 95.31 379 ARG B C 1
ATOM 6004 O O . ARG B 1 379 ? -14.898 -25.625 -9.32 1 95.31 379 ARG B O 1
ATOM 6011 N N . ASP B 1 380 ? -16.438 -26.672 -8.047 1 94.94 380 ASP B N 1
ATOM 6012 C CA . ASP B 1 380 ? -17.266 -25.484 -7.859 1 94.94 380 ASP B CA 1
ATOM 6013 C C . ASP B 1 380 ? -16.625 -24.5 -6.891 1 94.94 380 ASP B C 1
ATOM 6015 O O . ASP B 1 380 ? -16.922 -23.312 -6.91 1 94.94 380 ASP B O 1
ATOM 6019 N N . LYS B 1 381 ? -15.758 -25.047 -6.051 1 98 381 LYS B N 1
ATOM 6020 C CA . LYS B 1 381 ? -15.102 -24.219 -5.047 1 98 381 LYS B CA 1
ATOM 6021 C C . LYS B 1 381 ? -13.594 -24.172 -5.262 1 98 381 LYS B C 1
ATOM 6023 O O . LYS B 1 381 ? -13 -25.156 -5.707 1 98 381 LYS B O 1
ATOM 6028 N N . VAL B 1 382 ? -13.055 -23.031 -4.973 1 98.75 382 VAL B N 1
ATOM 6029 C CA . VAL B 1 382 ? -11.625 -22.812 -5.148 1 98.75 382 VAL B CA 1
ATOM 6030 C C . VAL B 1 382 ? -11.023 -22.234 -3.873 1 98.75 382 VAL B C 1
ATOM 6032 O O . VAL B 1 382 ? -11.586 -21.297 -3.289 1 98.75 382 VAL B O 1
ATOM 6035 N N . ILE B 1 383 ? -9.914 -22.797 -3.381 1 98.94 383 ILE B N 1
ATOM 6036 C CA . ILE B 1 383 ? -9.102 -22.188 -2.336 1 98.94 383 ILE B CA 1
ATOM 6037 C C . ILE B 1 383 ? -7.914 -21.469 -2.967 1 98.94 383 ILE B C 1
ATOM 6039 O O . ILE B 1 383 ? -7.199 -22.031 -3.795 1 98.94 383 ILE B O 1
ATOM 6043 N N . VAL B 1 384 ? -7.777 -20.234 -2.646 1 98.94 384 VAL B N 1
ATOM 6044 C CA . VAL B 1 384 ? -6.609 -19.438 -3.014 1 98.94 384 VAL B CA 1
ATOM 6045 C C . VAL B 1 384 ? -5.621 -19.406 -1.851 1 98.94 384 VAL B C 1
ATOM 6047 O O . VAL B 1 384 ? -6.012 -19.172 -0.705 1 98.94 384 VAL B O 1
ATOM 6050 N N . ALA B 1 385 ? -4.336 -19.625 -2.105 1 98.81 385 ALA B N 1
ATOM 6051 C CA . ALA B 1 385 ? -3.328 -19.562 -1.052 1 98.81 385 ALA B CA 1
ATOM 6052 C C . ALA B 1 385 ? -1.999 -19.047 -1.594 1 98.81 385 ALA B C 1
ATOM 6054 O O . ALA B 1 385 ? -1.577 -19.438 -2.688 1 98.81 385 ALA B O 1
ATOM 6055 N N . ALA B 1 386 ? -1.371 -18.172 -0.921 1 98.75 386 ALA B N 1
ATOM 6056 C CA . ALA B 1 386 ? -0.07 -17.609 -1.259 1 98.75 386 ALA B CA 1
ATOM 6057 C C . ALA B 1 386 ? 0.705 -17.219 -0.001 1 98.75 386 ALA B C 1
ATOM 6059 O O . ALA B 1 386 ? 0.114 -17.031 1.064 1 98.75 386 ALA B O 1
ATOM 6060 N N . PHE B 1 387 ? 2.006 -17.109 -0.1 1 98.25 387 PHE B N 1
ATOM 6061 C CA . PHE B 1 387 ? 2.895 -16.797 1.014 1 98.25 387 PHE B CA 1
ATOM 6062 C C . PHE B 1 387 ? 3.822 -15.641 0.662 1 98.25 387 PHE B C 1
ATOM 6064 O O . PHE B 1 387 ? 4.297 -15.547 -0.471 1 98.25 387 PHE B O 1
ATOM 6071 N N . GLY B 1 388 ? 4.043 -14.758 1.612 1 97.62 388 GLY B N 1
ATOM 6072 C CA . GLY B 1 388 ? 4.918 -13.617 1.411 1 97.62 388 GLY B CA 1
ATOM 6073 C C . GLY B 1 388 ? 5.84 -13.359 2.588 1 97.62 388 GLY B C 1
ATOM 6074 O O . GLY B 1 388 ? 5.973 -14.203 3.479 1 97.62 388 GLY B O 1
ATOM 6075 N N . PRO B 1 389 ? 6.613 -12.18 2.613 1 96.81 389 PRO B N 1
ATOM 6076 C CA . PRO B 1 389 ? 7.621 -11.867 3.629 1 96.81 389 PRO B CA 1
ATOM 6077 C C . PRO B 1 389 ? 7.062 -11.914 5.051 1 96.81 389 PRO B C 1
ATOM 6079 O O . PRO B 1 389 ? 5.914 -11.523 5.281 1 96.81 389 PRO B O 1
ATOM 6082 N N . GLY B 1 390 ? 8.188 -12.273 6.16 1 95 390 GLY B N 1
ATOM 6083 C CA . GLY B 1 390 ? 7.543 -12.594 7.426 1 95 390 GLY B CA 1
ATOM 6084 C C . GLY B 1 390 ? 6.383 -13.562 7.273 1 95 390 GLY B C 1
ATOM 6085 O O . GLY B 1 390 ? 5.223 -13.148 7.305 1 95 390 GLY B O 1
ATOM 6086 N N . ILE B 1 391 ? 6.793 -14.805 6.938 1 96.69 391 ILE B N 1
ATOM 6087 C CA . ILE B 1 391 ? 5.832 -15.609 6.188 1 96.69 391 ILE B CA 1
ATOM 6088 C C . ILE B 1 391 ? 4.414 -15.203 6.574 1 96.69 391 ILE B C 1
ATOM 6090 O O . ILE B 1 391 ? 3.99 -15.398 7.715 1 96.69 391 ILE B O 1
ATOM 6094 N N . THR B 1 392 ? 3.791 -14.531 5.742 1 97.88 392 THR B N 1
ATOM 6095 C CA . THR B 1 392 ? 2.367 -14.219 5.789 1 97.88 392 THR B CA 1
ATOM 6096 C C . THR B 1 392 ? 1.587 -15.102 4.82 1 97.88 392 THR B C 1
ATOM 6098 O O . THR B 1 392 ? 1.853 -15.094 3.615 1 97.88 392 THR B O 1
ATOM 6101 N N . MET B 1 39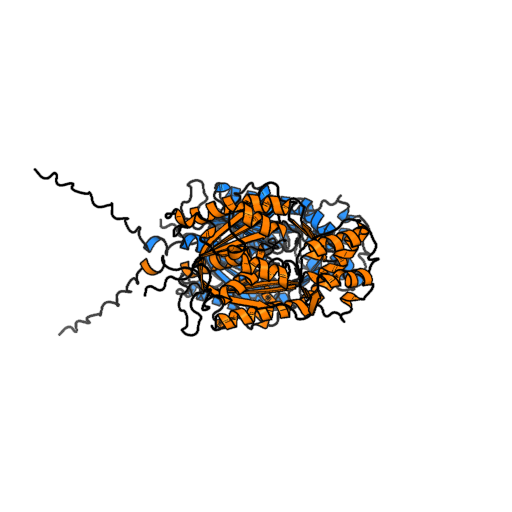3 ? 0.7 -15.859 5.371 1 98.5 393 MET B N 1
ATOM 6102 C CA . MET B 1 393 ? -0.167 -16.688 4.539 1 98.5 393 MET B CA 1
ATOM 6103 C C . MET B 1 393 ? -1.471 -15.969 4.223 1 98.5 393 MET B C 1
ATOM 6105 O O . MET B 1 393 ? -2.197 -15.555 5.129 1 98.5 393 MET B O 1
ATOM 6109 N N . GLU B 1 394 ? -1.748 -15.734 2.973 1 98.81 394 GLU B N 1
ATOM 6110 C CA . GLU B 1 394 ? -3.006 -15.18 2.479 1 98.81 394 GLU B CA 1
ATOM 6111 C C . GLU B 1 394 ? -3.873 -16.266 1.842 1 98.81 394 GLU B C 1
ATOM 6113 O O . GLU B 1 394 ? -3.424 -16.969 0.941 1 98.81 394 GLU B O 1
ATOM 6118 N N . MET B 1 395 ? -5.137 -16.406 2.312 1 98.88 395 MET B N 1
ATOM 6119 C CA . MET B 1 395 ? -6.043 -17.406 1.762 1 98.88 395 MET B CA 1
ATOM 6120 C C . MET B 1 395 ? -7.398 -16.797 1.435 1 98.88 395 MET B C 1
ATOM 6122 O O . MET B 1 395 ? -7.785 -15.773 2.016 1 98.88 395 MET B O 1
ATOM 6126 N N . ALA B 1 396 ? -8.07 -17.359 0.514 1 98.88 396 ALA B N 1
ATOM 6127 C CA . ALA B 1 396 ? -9.461 -17.047 0.177 1 98.88 396 ALA B CA 1
ATOM 6128 C C . ALA B 1 396 ? -10.211 -18.297 -0.272 1 98.88 396 ALA B C 1
ATOM 6130 O O . ALA B 1 396 ? -9.594 -19.281 -0.692 1 98.88 396 ALA B O 1
ATOM 6131 N N . VAL B 1 397 ? -11.469 -18.312 -0.078 1 98.81 397 VAL B N 1
ATOM 6132 C CA . VAL B 1 397 ? -12.336 -19.344 -0.612 1 98.81 397 VAL B CA 1
ATOM 6133 C C . VAL B 1 397 ? -13.414 -18.719 -1.495 1 98.81 397 VAL B C 1
ATOM 6135 O O . VAL B 1 397 ? -14.047 -17.734 -1.105 1 98.81 397 VAL B O 1
ATOM 6138 N N . MET B 1 398 ? -13.516 -19.234 -2.678 1 98.62 398 MET B N 1
ATOM 6139 C CA . MET B 1 398 ? -14.477 -18.766 -3.67 1 98.62 398 MET B CA 1
ATOM 6140 C C . MET B 1 398 ? -15.359 -19.922 -4.152 1 98.62 398 MET B C 1
ATOM 6142 O O . MET B 1 398 ? -14.953 -21.078 -4.094 1 98.62 398 MET B O 1
ATOM 6146 N N . ALA B 1 399 ? -16.531 -19.562 -4.629 1 97.81 399 ALA B N 1
ATOM 6147 C CA . ALA B 1 399 ? -17.469 -20.578 -5.117 1 97.81 399 ALA B CA 1
ATOM 6148 C C . ALA B 1 399 ? -18.234 -20.078 -6.34 1 97.81 399 ALA B C 1
ATOM 6150 O O . ALA B 1 399 ? -18.625 -18.906 -6.398 1 97.81 399 ALA B O 1
ATOM 6151 N N . ARG B 1 400 ? -18.453 -21 -7.281 1 95.81 400 ARG B N 1
ATOM 6152 C CA . ARG B 1 400 ? -19.297 -20.672 -8.422 1 95.81 400 ARG B CA 1
ATOM 6153 C C . ARG B 1 400 ? -20.719 -20.359 -7.98 1 95.81 400 ARG B C 1
ATOM 6155 O O . ARG B 1 400 ? -21.25 -21.016 -7.074 1 95.81 400 ARG B O 1
ATOM 6162 N N . PRO B 1 401 ? -21.234 -19.281 -8.641 1 91 401 PRO B N 1
ATOM 6163 C CA . PRO B 1 401 ? -22.625 -19.016 -8.289 1 91 401 PRO B CA 1
ATOM 6164 C C . PRO B 1 401 ? -23.562 -20.188 -8.594 1 91 401 PRO B C 1
ATOM 6166 O O . PRO B 1 401 ? -23.344 -20.906 -9.57 1 91 401 PRO B O 1
ATOM 6169 N N . VAL B 1 402 ? -24.484 -20.531 -7.621 1 76.69 402 VAL B N 1
ATOM 6170 C CA . VAL B 1 402 ? -25.453 -21.578 -7.867 1 76.69 402 VAL B CA 1
ATOM 6171 C C . VAL B 1 402 ? -26.656 -21 -8.609 1 76.69 402 VAL B C 1
ATOM 6173 O O . VAL B 1 402 ? -27.25 -20.016 -8.18 1 76.69 402 VAL B O 1
ATOM 6176 N N . TYR B 1 403 ? -26.719 -21.109 -9.914 1 57.09 403 TYR B N 1
ATOM 6177 C CA . TYR B 1 403 ? -27.906 -20.672 -10.656 1 57.09 403 TYR B CA 1
ATOM 6178 C C . TYR B 1 403 ? -29.078 -21.609 -10.414 1 57.09 403 TYR B C 1
ATOM 6180 O O . TYR B 1 403 ? -28.906 -22.844 -10.398 1 57.09 403 TYR B O 1
ATOM 6188 N N . SER B 1 404 ? -29.969 -21.266 -9.375 1 41.12 404 SER B N 1
ATOM 6189 C CA . SER B 1 404 ? -31.203 -22.031 -9.344 1 41.12 404 SER B CA 1
ATOM 6190 C C . SER B 1 404 ? -31.75 -22.25 -10.742 1 41.12 404 SER B C 1
ATOM 6192 O O . SER B 1 404 ? -31.938 -21.297 -11.508 1 41.12 404 SER B O 1
ATOM 6194 N N . ALA B 1 405 ? -31.688 -23.516 -11.172 1 32.56 405 ALA B N 1
ATOM 6195 C CA . ALA B 1 405 ? -32.438 -23.938 -12.344 1 32.56 405 ALA B CA 1
ATOM 6196 C C . ALA B 1 405 ? -33.938 -23.672 -12.156 1 32.56 405 ALA B C 1
ATOM 6198 O O . ALA B 1 405 ? -34.5 -23.938 -11.078 1 32.56 405 ALA B O 1
#

pLDDT: mean 92.72, std 15.52, range [24.34, 99.0]

Radius of gyration: 27.14 Å; Cα contacts (8 Å, |Δi|>4): 1932; chains: 2; bounding box: 101×75×56 Å

InterPro domains:
  IPR001099 Chalcone/stilbene synthase, N-terminal [PF00195] (107-234)
  IPR011141 Polyketide synthase, type III [PIRSF000451] (25-399)
  IPR011141 Polyketide synthase, type III [PTHR11877] (26-398)
  IPR012328 Chalcone/stilbene synthase, C-terminal [PF02797] (255-398)
  IPR016039 Thiolase-like [G3DSA:3.40.47.10] (25-238)
  IPR016039 Thiolase-like [G3DSA:3.40.47.10] (248-404)
  IPR016039 Thiolase-like [SSF53901] (25-237)
  IPR016039 Thiolase-like [SSF53901] (247-398)

Organism: Aspergillus parasiticus (NCBI:txid5067)

Secondary structure (DSSP, 8-state):
-----------------TTTTTT--EEEEEEEEE--SEEEEGGGHHHHHHTTS-TTSHHHHHHHHHHHHT---EEEESS-TTSGGGT-SSPP-HHHHHHHIIIIIHHHHHHHHHHHHHHHT--GGG--EEEEE-SS---BS-HHHHHHHHHT--TT-EEEEEES-GGGHHHHHHHHHHHHHHHHHHTT---EEEEEEEEEGGGGHHHHHHHHHHHT---THHHHB-EEEEEEEEE--SS--TTSPPPSEEEEEEEEEEPTT-TTTEEEEEETTEEEEEE-TTHHHHHHHHHHHHHHHHHHT-TTTTT-GGGG-GGGSEEEE--SSHHHHHHHHHHHT--GGGGHHHHHHHHHH-B-TTHHHHHHHHHHHHHTTSS----SEEEEEEEETTTEEEEEEEE------/--------PPP------GGGTTT--EEEEEEEEE--SEEEEGGGHHHHHHTTS-TTSHHHHHHHHHHHHT---EEEESS-TTSGGGT-SSPP-HHHHHHHIIIIIHHHHHHHHHHHHHHHT--GGG--EEEEE-SS---BS-HHHHHHHHHT--TT-EEEEEES-GGGHHHHHHHHHHHHHHHHHHTT---EEEEEEEEEGGGGHHHHHHHHHHHT---THHHHB-EEEEEEEEE--SS--TTSPPPSEEEEEEEEEEPTT-TTTEEEEEETTEEEEEE-TTHHHHHHHHHHHHHHHHHHT-TTTTT-GGGG-GGGSEEEE--SSHHHHHHHHHHHT--GGGGHHHHHHHHHH-B-TTHHHHHHHHHHHHHTTSS----SEEEEEEEETTTEEEEEEEE------